Protein AF-0000000084992321 (afdb_homodimer)

Nearest PDB structures (foldseek):
  3nkl-assembly1_A  TM=6.331E-01  e=1.269E-02  Aliivibrio fischeri ES114
  3wg9-assembly2_D  TM=6.140E-01  e=1.093E-02  Thermoanaerobacter ethanolicus JW 200
  3wgi-assembly1_A  TM=5.934E-01  e=2.819E-02  Thermoanaerobacter ethanolicus JW 200
  3wgh-assembly1_B  TM=6.489E-01  e=1.084E-01  Thermoanaerobacter ethanolicus JW 200
  3wgh-assembly1_A  TM=4.912E-01  e=2.819E-02  Thermoanaerobacter ethanolicus JW 200

InterPro domains:
  IPR003362 Bacterial sugar transferase [PF02397] (263-444)
  IPR017475 Exopolysaccharide biosynthesis polyprenyl glycosylphosphotransferase [TIGR03025] (12-449)

Sequence (900 aa):
MSRWMRVALVLGDLICLHLGYLVAFLLRFRGSLPPENWSAYLELAPWLTLAALLFLYVYSLTLPRRQRWAEIFSSLICVVALLFLSGLSLSYIMQTYAFPRSVFFLAAVLQLVFLASWRRALWTWILRRHGPLALLIVGPWDEASKRREQLEKHRPLLFQVRGIVTDTVPPDRREDSSISLATYDELPVVLERLQPEGVLFCSSVPLEERSRLMAKAVAQGTSVFLIPRLEDLLLAGASMEPLNGIPAFRILGLQEMAVGGWKRLLDFALALVLAVPALPIILLAALAVKLDSPGAPAFYVQERVGRGGRVFRLIKLRTMVPEAEKDTGPVLATRDDPRLTRVGRFLRATRIDELPQLWNVLKGDMSFVGPRPERPFFVSQLEREIPGYYLRHCLPPGITGLAQVEGEYSTPPEDKLRYDLLYARSASLLTDLRIILRTLSVMMLRDKASMSRWMRVALVLGDLICLHLGYLVAFLLRFRGSLPPENWSAYLELAPWLTLAALLFLYVYSLTLPRRQRWAEIFSSLICVVALLFLSGLSLSYIMQTYAFPRSVFFLAAVLQLVFLASWRRALWTWILRRHGPLALLIVGPWDEASKRREQLEKHRPLLFQVRGIVTDTVPPDRREDSSISLATYDELPVVLERLQPEGVLFCSSVPLEERSRLMAKAVAQGTSVFLIPRLEDLLLAGASMEPLNGIPAFRILGLQEMAVGGWKRLLDFALALVLAVPALPIILLAALAVKLDSPGAPAFYVQERVGRGGRVFRLIKLRTMVPEAEKDTGPVLATRDDPRLTRVGRFLRATRIDELPQLWNVLKGDMSFVGPRPERPFFVSQLEREIPGYYLRHCLPPGITGLAQVEGEYSTPPEDKLRYDLLYARSASLLTDLRIILRTLSVMMLRDKAS

Radius of gyration: 31.56 Å; Cα contacts (8 Å, |Δi|>4): 1377; chains: 2; bounding box: 82×77×86 Å

Secondary structure (DSSP, 8-state):
--HHHHHHHHHHHHHHHHHHHHHHHHHHTTT---HHHHHHHHHHHHHHHHHHHHHHHHTT-SS-----HHHHHHHHHHHHHHHHHHHHHHHHHTT-TTS-HHHHHHHHHHHHHHHHHHHHHHHHHHHHHH-SEEEEEES-HHHHHHHHHHHHSS-TTTEEEEEEEESS--GGGTT-TTSEEEEGGGHHHHHHHH--SEEEEPTTS-HHHHHHHHHHHHHTT-EEEE---HHHHHHTTPEE--BTTB--EEE--GGGG---HHHHHHHHHHHHHHHHHHHHHHHHHHHHHHHHSTTS-SEEEEEEE-GGG-EEEEEEE--B-TTTTTTT-S----TT-TTB-HHHHHHHHHTGGGGGGHHHHHHTS-EEESPPP--HHHHHHHHHHSTTGGGGGGS--EEE-HHHHHS-TT--HHHHHHHHHHHHHH--HHHHHHHHHHHHHHTT-HHHH-/--HHHHHHHHHHHHHHHHHHHHHHHHHHTTT---HHHHHHHHHHHHHHHHHHHHHHHHTT-SS-----HHHHHHHHHHHHHHHHHHHHHHHHHTT-TTS-HHHHHHHHHHHHHHHHHHHHHHHHHHHHHH-SEEEEEES-HHHHHHHHHHHHTT-TTTEEEEEEEESS--GGGTT-TTSEEEEGGGHHHHHHHH--SEEEEPTTS-HHHHHHHHHHHHHTT-EEEE---HHHHHHTTPEE--BTTB--EEE--GGGG---HHHHHHHHHHHHHHHHHHHHHHHHHHHHHHHHSTTS-SEEEEEEE-GGG-EEEEEEE--B-TTTTTTT-S----TT-TTB-HHHHHHHHHTGGGGGGHHHHHHTS-EEESPPP--HHHHHHHHHHSTTGGGGGGS--EEE-HHHHHS-TT--HHHHHHHHHHHHHH--HHHHHHHHHHHHHHTT-HHHH-

pLDDT: mean 85.54, std 9.73, range [45.25, 96.88]

Structure (mmCIF, N/CA/C/O backbone):
data_AF-0000000084992321-model_v1
#
loop_
_entity.id
_entity.type
_entity.pdbx_description
1 polymer 'Exopolysaccharide biosynthesis polyprenyl glycosylphosphotransferase'
#
loop_
_atom_site.group_PDB
_atom_site.id
_atom_site.type_symbol
_atom_site.label_atom_id
_atom_site.label_alt_id
_atom_site.label_comp_id
_atom_site.label_asym_id
_atom_site.label_entity_id
_atom_site.label_seq_id
_atom_site.pdbx_PDB_ins_code
_atom_site.Cartn_x
_atom_site.Cartn_y
_atom_site.Cartn_z
_atom_site.occupancy
_atom_site.B_iso_or_equiv
_atom_site.auth_seq_id
_atom_site.auth_comp_id
_atom_site.auth_asym_id
_atom_site.auth_atom_id
_atom_site.pdbx_PDB_model_num
ATOM 1 N N . MET A 1 1 ? 3.15 -15 12.945 1 53.31 1 MET A N 1
ATOM 2 C CA . MET A 1 1 ? 4.52 -15.508 13.023 1 53.31 1 MET A CA 1
ATOM 3 C C . MET A 1 1 ? 5.508 -14.367 13.25 1 53.31 1 MET A C 1
ATOM 5 O O . MET A 1 1 ? 5.355 -13.289 12.68 1 53.31 1 MET A O 1
ATOM 9 N N . SER A 1 2 ? 6.211 -14.539 14.219 1 60.44 2 SER A N 1
ATOM 10 C CA . SER A 1 2 ? 7.102 -13.547 14.812 1 60.44 2 SER A CA 1
ATOM 11 C C . SER A 1 2 ? 8.156 -13.078 13.82 1 60.44 2 SER A C 1
ATOM 13 O O . SER A 1 2 ? 8.492 -13.797 12.875 1 60.44 2 SER A O 1
ATOM 15 N N . ARG A 1 3 ? 8.414 -11.93 13.672 1 65.19 3 ARG A N 1
ATOM 16 C CA . ARG A 1 3 ? 9.5 -11.305 12.922 1 65.19 3 ARG A CA 1
ATOM 17 C C . ARG A 1 3 ? 10.773 -12.133 13.031 1 65.19 3 ARG A C 1
ATOM 19 O O . ARG A 1 3 ? 11.523 -12.258 12.062 1 65.19 3 ARG A O 1
ATOM 26 N N . TRP A 1 4 ? 10.883 -12.828 14.047 1 68 4 TRP A N 1
ATOM 27 C CA . TRP A 1 4 ? 12.094 -13.609 14.289 1 68 4 TRP A CA 1
ATOM 28 C C . TRP A 1 4 ? 12.109 -14.867 13.43 1 68 4 TRP A C 1
ATOM 30 O O . TRP A 1 4 ? 13.172 -15.297 12.969 1 68 4 TRP A O 1
ATOM 40 N N . MET A 1 5 ? 11 -15.391 13.242 1 75.5 5 MET A N 1
ATOM 41 C CA . MET A 1 5 ? 10.93 -16.578 12.398 1 75.5 5 MET A CA 1
ATOM 42 C C . MET A 1 5 ? 11.289 -16.25 10.961 1 75.5 5 MET A C 1
ATOM 44 O O . MET A 1 5 ? 11.938 -17.047 10.273 1 75.5 5 MET A O 1
ATOM 48 N N . ARG A 1 6 ? 10.992 -15.047 10.594 1 79.38 6 ARG A N 1
ATOM 49 C CA . ARG A 1 6 ? 11.32 -14.617 9.242 1 79.38 6 ARG A CA 1
ATOM 50 C C . ARG A 1 6 ? 12.828 -14.469 9.062 1 79.38 6 ARG A C 1
ATOM 52 O O . ARG A 1 6 ? 13.383 -14.891 8.047 1 79.38 6 ARG A O 1
ATOM 59 N N . VAL A 1 7 ? 13.445 -13.93 10.062 1 82.06 7 VAL A N 1
ATOM 60 C CA . VAL A 1 7 ? 14.883 -13.719 10.008 1 82.06 7 VAL A CA 1
ATOM 61 C C . VAL A 1 7 ? 15.609 -15.062 10.031 1 82.06 7 VAL A C 1
ATOM 63 O O . VAL A 1 7 ? 16.562 -15.273 9.281 1 82.06 7 VAL A O 1
ATOM 66 N N . ALA A 1 8 ? 15.148 -15.906 10.828 1 84.5 8 ALA A N 1
ATOM 67 C CA . ALA A 1 8 ? 15.758 -17.234 10.93 1 84.5 8 ALA A CA 1
ATOM 68 C C . ALA A 1 8 ? 15.633 -17.984 9.617 1 84.5 8 ALA A C 1
ATOM 70 O O . ALA A 1 8 ? 16.547 -18.703 9.211 1 84.5 8 ALA A O 1
ATOM 71 N N . LEU A 1 9 ? 14.562 -17.828 8.992 1 88 9 LEU A N 1
ATOM 72 C CA . LEU A 1 9 ? 14.305 -18.484 7.719 1 88 9 LEU A CA 1
ATOM 73 C C . LEU A 1 9 ? 15.281 -18 6.645 1 88 9 LEU A C 1
ATOM 75 O O . LEU A 1 9 ? 15.891 -18.812 5.941 1 88 9 LEU A O 1
ATOM 79 N N . VAL A 1 10 ? 15.477 -16.766 6.609 1 90.19 10 VAL A N 1
ATOM 80 C CA . VAL A 1 10 ? 16.344 -16.188 5.582 1 90.19 10 VAL A CA 1
ATOM 81 C C . VAL A 1 10 ? 17.797 -16.5 5.891 1 90.19 10 VAL A C 1
ATOM 83 O O . VAL A 1 10 ? 18.562 -16.844 4.988 1 90.19 10 VAL A O 1
ATOM 86 N N . LEU A 1 11 ? 18.172 -16.422 7.152 1 91.75 11 LEU A N 1
ATOM 87 C CA . LEU A 1 11 ? 19.547 -16.734 7.551 1 91.75 11 LEU A CA 1
ATOM 88 C C . LEU A 1 11 ? 19.859 -18.203 7.27 1 91.75 11 LEU A C 1
ATOM 90 O O . LEU A 1 11 ? 20.969 -18.531 6.84 1 91.75 11 LEU A O 1
ATOM 94 N N . GLY A 1 12 ? 18.953 -19.062 7.547 1 92.94 12 GLY A N 1
ATOM 95 C CA . GLY A 1 12 ? 19.141 -20.469 7.23 1 92.94 12 GLY A CA 1
ATOM 96 C C . GLY A 1 12 ? 19.344 -20.719 5.746 1 92.94 12 GLY A C 1
ATOM 97 O O . GLY A 1 12 ? 20.172 -21.547 5.363 1 92.94 12 GLY A O 1
ATOM 98 N N . ASP A 1 13 ? 18.547 -20.031 4.977 1 94.31 13 ASP A N 1
ATOM 99 C CA . ASP A 1 13 ? 18.688 -20.156 3.529 1 94.31 13 ASP A CA 1
ATOM 100 C C . ASP A 1 13 ? 20.078 -19.703 3.07 1 94.31 13 ASP A C 1
ATOM 102 O O . ASP A 1 13 ? 20.703 -20.359 2.232 1 94.31 13 ASP A O 1
ATOM 106 N N . LEU A 1 14 ? 20.547 -18.594 3.67 1 94.69 14 LEU A N 1
ATOM 107 C CA . LEU A 1 14 ? 21.844 -18.047 3.273 1 94.69 14 LEU A CA 1
ATOM 108 C C . LEU A 1 14 ? 22.969 -18.984 3.707 1 94.69 14 LEU A C 1
ATOM 110 O O . LEU A 1 14 ? 23.953 -19.156 2.98 1 94.69 14 LEU A O 1
ATOM 114 N N . ILE A 1 15 ? 22.828 -19.547 4.812 1 95.56 15 ILE A N 1
ATOM 115 C CA . ILE A 1 15 ? 23.812 -20.5 5.301 1 95.56 15 ILE A CA 1
ATOM 116 C C . ILE A 1 15 ? 23.875 -21.703 4.363 1 95.56 15 ILE A C 1
ATOM 118 O O . ILE A 1 15 ? 24.969 -22.172 4.004 1 95.56 15 ILE A O 1
ATOM 122 N N . CYS A 1 16 ? 22.75 -22.219 3.969 1 95.69 16 CYS A N 1
ATOM 123 C CA . CYS A 1 16 ? 22.688 -23.359 3.059 1 95.69 16 CYS A CA 1
ATOM 124 C C . CYS A 1 16 ? 23.328 -23.016 1.72 1 95.69 16 CYS A C 1
ATOM 126 O O . CYS A 1 16 ? 24.016 -23.859 1.119 1 95.69 16 CYS A O 1
ATOM 128 N N . LEU A 1 17 ? 23.109 -21.812 1.318 1 94.94 17 LEU A N 1
ATOM 129 C CA . LEU A 1 17 ? 23.656 -21.359 0.047 1 94.94 17 LEU A CA 1
ATOM 130 C C . LEU A 1 17 ? 25.188 -21.344 0.097 1 94.94 17 LEU A C 1
ATOM 132 O O . LEU A 1 17 ? 25.844 -21.891 -0.78 1 94.94 17 LEU A O 1
ATOM 136 N N . HIS A 1 18 ? 25.766 -20.719 1.098 1 95.31 18 HIS A N 1
ATOM 137 C CA . HIS A 1 18 ? 27.219 -20.578 1.194 1 95.31 18 HIS A CA 1
ATOM 138 C C . HIS A 1 18 ? 27.859 -21.891 1.628 1 95.31 18 HIS A C 1
ATOM 140 O O . HIS A 1 18 ? 28.984 -22.188 1.244 1 95.31 18 HIS A O 1
ATOM 146 N N . LEU A 1 19 ? 27.125 -22.688 2.4 1 95.19 19 LEU A N 1
ATOM 147 C CA . LEU A 1 19 ? 27.578 -24.031 2.717 1 95.19 19 LEU A CA 1
ATOM 148 C C . LEU A 1 19 ? 27.703 -24.875 1.454 1 95.19 19 LEU A C 1
ATOM 150 O O . LEU A 1 19 ? 28.609 -25.719 1.353 1 95.19 19 LEU A O 1
ATOM 154 N N . GLY A 1 20 ? 26.766 -24.672 0.53 1 94.81 20 GLY A N 1
ATOM 155 C CA . GLY A 1 20 ? 26.844 -25.359 -0.749 1 94.81 20 GLY A CA 1
ATOM 156 C C . GLY A 1 20 ? 28.141 -25.062 -1.497 1 94.81 20 GLY A C 1
ATOM 157 O O . GLY A 1 20 ? 28.766 -25.969 -2.045 1 94.81 20 GLY A O 1
ATOM 158 N N . TYR A 1 21 ? 28.547 -23.828 -1.453 1 93.5 21 TYR A N 1
ATOM 159 C CA . TYR A 1 21 ? 29.797 -23.453 -2.094 1 93.5 21 TYR A CA 1
ATOM 160 C C . TYR A 1 21 ? 30.984 -24.016 -1.327 1 93.5 21 TYR A C 1
ATOM 162 O O . TYR A 1 21 ? 31.938 -24.531 -1.93 1 93.5 21 TYR A O 1
ATOM 170 N N . LEU A 1 22 ? 30.938 -23.906 -0.014 1 93.94 22 LEU A N 1
ATOM 171 C CA . LEU A 1 22 ? 32.031 -24.391 0.818 1 93.94 22 LEU A CA 1
ATOM 172 C C . LEU A 1 22 ? 32.25 -25.891 0.603 1 93.94 22 LEU A C 1
ATOM 174 O O . LEU A 1 22 ? 33.375 -26.328 0.391 1 93.94 22 LEU A O 1
ATOM 178 N N . VAL A 1 23 ? 31.188 -26.672 0.618 1 95.12 23 VAL A N 1
ATOM 179 C CA . VAL A 1 23 ? 31.297 -28.109 0.453 1 95.12 23 VAL A CA 1
ATOM 180 C C . VAL A 1 23 ? 31.734 -28.438 -0.974 1 95.12 23 VAL A C 1
ATOM 182 O O . VAL A 1 23 ? 32.5 -29.391 -1.196 1 95.12 23 VAL A O 1
ATOM 185 N N . ALA A 1 24 ? 31.281 -27.672 -1.937 1 93.94 24 ALA A N 1
ATOM 186 C CA . ALA A 1 24 ? 31.688 -27.875 -3.322 1 93.94 24 ALA A CA 1
ATOM 187 C C . ALA A 1 24 ? 33.188 -27.672 -3.486 1 93.94 24 ALA A C 1
ATOM 189 O O . ALA A 1 24 ? 33.875 -28.438 -4.188 1 93.94 24 ALA A O 1
ATOM 190 N N . PHE A 1 25 ? 33.75 -26.672 -2.807 1 92.31 25 PHE A N 1
ATOM 191 C CA . PHE A 1 25 ? 35.188 -26.406 -2.848 1 92.31 25 PHE A CA 1
ATOM 192 C C . PHE A 1 25 ? 35.969 -27.547 -2.203 1 92.31 25 PHE A C 1
ATOM 194 O O . PHE A 1 25 ? 36.969 -28 -2.736 1 92.31 25 PHE A O 1
ATOM 201 N N . LEU A 1 26 ? 35.469 -28 -1.104 1 92.75 26 LEU A N 1
ATOM 202 C CA . LEU A 1 26 ? 36.125 -29.062 -0.375 1 92.75 26 LEU A CA 1
ATOM 203 C C . LEU A 1 26 ? 36.094 -30.375 -1.167 1 92.75 26 LEU A C 1
ATOM 205 O O . LEU A 1 26 ? 37.062 -31.141 -1.146 1 92.75 26 LEU A O 1
ATOM 209 N N . LEU A 1 27 ? 35.031 -30.594 -1.88 1 92.56 27 LEU A N 1
ATOM 210 C CA . LEU A 1 27 ? 34.906 -31.812 -2.678 1 92.56 27 LEU A CA 1
ATOM 211 C C . LEU A 1 27 ? 35.781 -31.75 -3.92 1 92.56 27 LEU A C 1
ATOM 213 O O . LEU A 1 27 ? 36.438 -32.719 -4.285 1 92.56 27 LEU A O 1
ATOM 217 N N . ARG A 1 28 ? 35.781 -30.578 -4.551 1 89.88 28 ARG A N 1
ATOM 218 C CA . ARG A 1 28 ? 36.562 -30.422 -5.785 1 89.88 28 ARG A CA 1
ATOM 219 C C . ARG A 1 28 ? 38.062 -30.484 -5.512 1 89.88 28 ARG A C 1
ATOM 221 O O . ARG A 1 28 ? 38.812 -31.031 -6.305 1 89.88 28 ARG A O 1
ATOM 228 N N . PHE A 1 29 ? 38.531 -29.953 -4.41 1 90.69 29 PHE A N 1
ATOM 229 C CA . PHE A 1 29 ? 39.969 -29.828 -4.125 1 90.69 29 PHE A CA 1
ATOM 230 C C . PHE A 1 29 ? 40.375 -30.766 -2.988 1 90.69 29 PHE A C 1
ATOM 232 O O . PHE A 1 29 ? 41.312 -30.484 -2.256 1 90.69 29 PHE A O 1
ATOM 239 N N . ARG A 1 30 ? 39.531 -31.875 -2.752 1 90.31 30 ARG A N 1
ATOM 240 C CA . ARG A 1 30 ? 39.844 -33 -1.849 1 90.31 30 ARG A CA 1
ATOM 241 C C . ARG A 1 30 ? 40.156 -32.469 -0.449 1 90.31 30 ARG A C 1
ATOM 243 O O . ARG A 1 30 ? 41.188 -32.875 0.131 1 90.31 30 ARG A O 1
ATOM 250 N N . GLY A 1 31 ? 39.406 -31.484 -0.023 1 87.12 31 GLY A N 1
ATOM 251 C CA . GLY A 1 31 ? 39.5 -31.047 1.362 1 87.12 31 GLY A CA 1
ATOM 252 C C . GLY A 1 31 ? 40.344 -29.781 1.539 1 87.12 31 GLY A C 1
ATOM 253 O O . GLY A 1 31 ? 40.438 -29.266 2.648 1 87.12 31 GLY A O 1
ATOM 254 N N . SER A 1 32 ? 40.938 -29.234 0.396 1 87.12 32 SER A N 1
ATOM 255 C CA . SER A 1 32 ? 41.719 -28.016 0.487 1 87.12 32 SER A CA 1
ATOM 256 C C . SER A 1 32 ? 40.969 -26.828 -0.099 1 87.12 32 SER A C 1
ATOM 258 O O . SER A 1 32 ? 40 -26.984 -0.829 1 87.12 32 SER A O 1
ATOM 260 N N . LEU A 1 33 ? 41.281 -25.734 0.391 1 88.44 33 LEU A N 1
ATOM 261 C CA . LEU A 1 33 ? 40.75 -24.469 -0.143 1 88.44 33 LEU A CA 1
ATOM 262 C C . LEU A 1 33 ? 41.875 -23.656 -0.771 1 88.44 33 LEU A C 1
ATOM 264 O O . LEU A 1 33 ? 42.531 -22.875 -0.084 1 88.44 33 LEU A O 1
ATOM 268 N N . PRO A 1 34 ? 42.094 -23.906 -2.045 1 88.5 34 PRO A N 1
ATOM 269 C CA . PRO A 1 34 ? 43.156 -23.125 -2.686 1 88.5 34 PRO A CA 1
ATOM 270 C C . PRO A 1 34 ? 42.938 -21.609 -2.521 1 88.5 34 PRO A C 1
ATOM 272 O O . PRO A 1 34 ? 41.844 -21.109 -2.816 1 88.5 34 PRO A O 1
ATOM 275 N N . PRO A 1 35 ? 43.938 -20.969 -2.074 1 89.38 35 PRO A N 1
ATOM 276 C CA . PRO A 1 35 ? 43.781 -19.562 -1.701 1 89.38 35 PRO A CA 1
ATOM 277 C C . PRO A 1 35 ? 43.281 -18.703 -2.861 1 89.38 35 PRO A C 1
ATOM 279 O O . PRO A 1 35 ? 42.469 -17.812 -2.664 1 89.38 35 PRO A O 1
ATOM 282 N N . GLU A 1 36 ? 43.75 -18.969 -4.074 1 86.31 36 GLU A N 1
ATOM 283 C CA . GLU A 1 36 ? 43.375 -18.141 -5.215 1 86.31 36 GLU A CA 1
ATOM 284 C C . GLU A 1 36 ? 41.875 -18.328 -5.547 1 86.31 36 GLU A C 1
ATOM 286 O O . GLU A 1 36 ? 41.156 -17.359 -5.801 1 86.31 36 GLU A O 1
ATOM 291 N N . ASN A 1 37 ? 41.531 -19.562 -5.547 1 88.44 37 ASN A N 1
ATOM 292 C CA . ASN A 1 37 ? 40.156 -19.891 -5.863 1 88.44 37 ASN A CA 1
ATOM 293 C C . ASN A 1 37 ? 39.188 -19.422 -4.762 1 88.44 37 ASN A C 1
ATOM 295 O O . ASN A 1 37 ? 38.094 -18.938 -5.047 1 88.44 37 ASN A O 1
ATOM 299 N N . TRP A 1 38 ? 39.656 -19.547 -3.533 1 89.81 38 TRP A N 1
ATOM 300 C CA . TRP A 1 38 ? 38.812 -19.172 -2.393 1 89.81 38 TRP A CA 1
ATOM 301 C C . TRP A 1 38 ? 38.656 -17.656 -2.301 1 89.81 38 TRP A C 1
ATOM 303 O O . TRP A 1 38 ? 37.594 -17.156 -1.928 1 89.81 38 TRP A O 1
ATOM 313 N N . SER A 1 39 ? 39.781 -16.969 -2.646 1 90.12 39 SER A N 1
ATOM 314 C CA . SER A 1 39 ? 39.688 -15.508 -2.668 1 90.12 39 SER A CA 1
ATOM 315 C C . SER A 1 39 ? 38.719 -15.023 -3.721 1 90.12 39 SER A C 1
ATOM 317 O O . SER A 1 39 ? 38.031 -14.016 -3.518 1 90.12 39 SER A O 1
ATOM 319 N N . ALA A 1 40 ? 38.688 -15.781 -4.785 1 87.62 40 ALA A N 1
ATOM 320 C CA . ALA A 1 40 ? 37.719 -15.445 -5.836 1 87.62 40 ALA A CA 1
ATOM 321 C C . ALA A 1 40 ? 36.281 -15.602 -5.34 1 87.62 40 ALA A C 1
ATOM 323 O O . ALA A 1 40 ? 35.438 -14.781 -5.648 1 87.62 40 ALA A O 1
ATOM 324 N N . TYR A 1 41 ? 36.062 -16.609 -4.605 1 90.38 41 TYR A N 1
ATOM 325 C CA . TYR A 1 41 ? 34.719 -16.844 -4.051 1 90.38 41 TYR A CA 1
ATOM 326 C C . TYR A 1 41 ? 34.344 -15.742 -3.068 1 90.38 41 TYR A C 1
ATOM 328 O O . TYR A 1 41 ? 33.219 -15.25 -3.086 1 90.38 41 TYR A O 1
ATOM 336 N N . LEU A 1 42 ? 35.281 -15.336 -2.215 1 90.94 42 LEU A N 1
ATOM 337 C CA . LEU A 1 42 ? 35 -14.328 -1.199 1 90.94 42 LEU A CA 1
ATOM 338 C C . LEU A 1 42 ? 34.656 -12.984 -1.845 1 90.94 42 LEU A C 1
ATOM 340 O O . LEU A 1 42 ? 33.844 -12.219 -1.306 1 90.94 42 LEU A O 1
ATOM 344 N N . GLU A 1 43 ? 35.156 -12.805 -2.996 1 89 43 GLU A N 1
ATOM 345 C CA . GLU A 1 43 ? 34.844 -11.578 -3.725 1 89 43 GLU A CA 1
ATOM 346 C C . GLU A 1 43 ? 33.438 -11.633 -4.309 1 89 43 GLU A C 1
ATOM 348 O O . GLU A 1 43 ? 32.781 -10.602 -4.414 1 89 43 GLU A O 1
ATOM 353 N N . LEU A 1 44 ? 33.031 -12.789 -4.695 1 89.94 44 LEU A N 1
ATOM 354 C CA . LEU A 1 44 ? 31.734 -12.969 -5.332 1 89.94 44 LEU A CA 1
ATOM 355 C C . LEU A 1 44 ? 30.641 -13.133 -4.289 1 89.94 44 LEU A C 1
ATOM 357 O O . LEU A 1 44 ? 29.469 -12.891 -4.57 1 89.94 44 LEU A O 1
ATOM 361 N N . ALA A 1 45 ? 31.016 -13.492 -3.098 1 92.19 45 ALA A N 1
ATOM 362 C CA . ALA A 1 45 ? 30.094 -13.953 -2.062 1 92.19 45 ALA A CA 1
ATOM 363 C C . ALA A 1 45 ? 29.062 -12.875 -1.73 1 92.19 45 ALA A C 1
ATOM 365 O O . ALA A 1 45 ? 27.859 -13.156 -1.631 1 92.19 45 ALA A O 1
ATOM 366 N N . PRO A 1 46 ? 29.469 -11.648 -1.634 1 92.5 46 PRO A N 1
ATOM 367 C CA . PRO A 1 46 ? 28.453 -10.633 -1.304 1 92.5 46 PRO A CA 1
ATOM 368 C C . PRO A 1 46 ? 27.422 -10.445 -2.41 1 92.5 46 PRO A C 1
ATOM 370 O O . PRO A 1 46 ? 26.25 -10.227 -2.125 1 92.5 46 PRO A O 1
ATOM 373 N N . TRP A 1 47 ? 27.875 -10.547 -3.594 1 89.31 47 TRP A N 1
ATOM 374 C CA . TRP A 1 47 ? 26.969 -10.375 -4.723 1 89.31 47 TRP A CA 1
ATOM 375 C C . TRP A 1 47 ? 26.031 -11.578 -4.859 1 89.31 47 TRP A C 1
ATOM 377 O O . TRP A 1 47 ? 24.859 -11.43 -5.227 1 89.31 47 TRP A O 1
ATOM 387 N N . LEU A 1 48 ? 26.594 -12.711 -4.59 1 92.31 48 LEU A N 1
ATOM 388 C CA . LEU A 1 48 ? 25.766 -13.906 -4.605 1 92.31 48 LEU A CA 1
ATOM 389 C C . LEU A 1 48 ? 24.719 -13.859 -3.498 1 92.31 48 LEU A C 1
ATOM 391 O O . LEU A 1 48 ? 23.594 -14.305 -3.688 1 92.31 48 LEU A O 1
ATOM 395 N N . THR A 1 49 ? 25.125 -13.305 -2.391 1 94.12 49 THR A N 1
ATOM 396 C CA . THR A 1 49 ? 24.203 -13.148 -1.275 1 94.12 49 THR A CA 1
ATOM 397 C C . THR A 1 49 ? 23.078 -12.188 -1.635 1 94.12 49 THR A C 1
ATOM 399 O O . THR A 1 49 ? 21.906 -12.445 -1.341 1 94.12 49 THR A O 1
ATOM 402 N N . LEU A 1 50 ? 23.375 -11.141 -2.311 1 92 50 LEU A N 1
ATOM 403 C CA . LEU A 1 50 ? 22.391 -10.156 -2.729 1 92 50 LEU A CA 1
ATOM 404 C C . LEU A 1 50 ? 21.422 -10.758 -3.748 1 92 50 LEU A C 1
ATOM 406 O O . LEU A 1 50 ? 20.219 -10.523 -3.676 1 92 50 LEU A O 1
ATOM 410 N N . ALA A 1 51 ? 21.984 -11.477 -4.664 1 91.31 51 ALA A N 1
ATOM 411 C CA . ALA A 1 51 ? 21.141 -12.141 -5.652 1 91.31 51 ALA A CA 1
ATOM 412 C C . ALA A 1 51 ? 20.203 -13.148 -4.984 1 91.31 51 ALA A C 1
ATOM 414 O O . ALA A 1 51 ? 19.031 -13.242 -5.344 1 91.31 51 ALA A O 1
ATOM 415 N N . ALA A 1 52 ? 20.75 -13.82 -4.035 1 94.19 52 ALA A N 1
ATOM 416 C CA . ALA A 1 52 ? 19.938 -14.812 -3.326 1 94.19 52 ALA A CA 1
ATOM 417 C C . ALA A 1 52 ? 18.781 -14.148 -2.588 1 94.19 52 ALA A C 1
ATOM 419 O O . ALA A 1 52 ? 17.656 -14.641 -2.637 1 94.19 52 ALA A O 1
ATOM 420 N N . LEU A 1 53 ? 19.078 -13.109 -1.932 1 92.38 53 LEU A N 1
ATOM 421 C CA . LEU A 1 53 ? 18.031 -12.391 -1.209 1 92.38 53 LEU A CA 1
ATOM 422 C C . LEU A 1 53 ? 16.953 -11.906 -2.162 1 92.38 53 LEU A C 1
ATOM 424 O O . LEU A 1 53 ? 15.758 -12 -1.854 1 92.38 53 LEU A O 1
ATOM 428 N N . LEU A 1 54 ? 17.344 -11.477 -3.299 1 89.81 54 LEU A N 1
ATOM 429 C CA . LEU A 1 54 ? 16.406 -10.992 -4.301 1 89.81 54 LEU A CA 1
ATOM 430 C C . LEU A 1 54 ? 15.508 -12.125 -4.797 1 89.81 54 LEU A C 1
ATOM 432 O O . LEU A 1 54 ? 14.289 -11.977 -4.855 1 89.81 54 LEU A O 1
ATOM 436 N N . PHE A 1 55 ? 16.125 -13.234 -5.086 1 91.94 55 PHE A N 1
ATOM 437 C CA . PHE A 1 55 ? 15.352 -14.336 -5.648 1 91.94 55 PHE A CA 1
ATOM 438 C C . PHE A 1 55 ? 14.461 -14.977 -4.582 1 91.94 55 PHE A C 1
ATOM 440 O O . PHE A 1 55 ? 13.344 -15.398 -4.871 1 91.94 55 PHE A O 1
ATOM 447 N N . LEU A 1 56 ? 14.984 -15.023 -3.383 1 91.06 56 LEU A N 1
ATOM 448 C CA . LEU A 1 56 ? 14.148 -15.547 -2.305 1 91.06 56 LEU A CA 1
ATOM 449 C C . LEU A 1 56 ? 12.93 -14.656 -2.084 1 91.06 56 LEU A C 1
ATOM 451 O O . LEU A 1 56 ? 11.836 -15.148 -1.811 1 91.06 56 LEU A O 1
ATOM 455 N N . TYR A 1 57 ? 13.102 -13.406 -2.279 1 85.81 57 TYR A N 1
ATOM 456 C CA . TYR A 1 57 ? 12.008 -12.453 -2.141 1 85.81 57 TYR A CA 1
ATOM 457 C C . TYR A 1 57 ? 11.008 -12.602 -3.281 1 85.81 57 TYR A C 1
ATOM 459 O O . TYR A 1 57 ? 9.797 -12.633 -3.055 1 85.81 57 TYR A O 1
ATOM 467 N N . VAL A 1 58 ? 11.539 -12.68 -4.461 1 85.69 58 VAL A N 1
ATOM 468 C CA . VAL A 1 58 ? 10.703 -12.742 -5.656 1 85.69 58 VAL A CA 1
ATOM 469 C C . VAL A 1 58 ? 9.82 -13.992 -5.605 1 85.69 58 VAL A C 1
ATOM 471 O O . VAL A 1 58 ? 8.641 -13.945 -5.961 1 85.69 58 VAL A O 1
ATOM 474 N N . TYR A 1 59 ? 10.344 -15.031 -5.078 1 87.62 59 TYR A N 1
ATOM 475 C CA . TYR A 1 59 ? 9.602 -16.281 -5.031 1 87.62 59 TYR A CA 1
ATOM 476 C C . TYR A 1 59 ? 8.867 -16.438 -3.701 1 87.62 59 TYR A C 1
ATOM 478 O O . TYR A 1 59 ? 8.328 -17.5 -3.395 1 87.62 59 TYR A O 1
ATOM 486 N N . SER A 1 60 ? 8.852 -15.336 -2.895 1 79.75 60 SER A N 1
ATOM 487 C CA . SER A 1 60 ? 8.109 -15.234 -1.644 1 79.75 60 SER A CA 1
ATOM 488 C C . SER A 1 60 ? 8.516 -16.344 -0.671 1 79.75 60 SER A C 1
ATOM 490 O O . SER A 1 60 ? 7.66 -16.953 -0.021 1 79.75 60 SER A O 1
ATOM 492 N N . LEU A 1 61 ? 9.719 -16.641 -0.628 1 84.81 61 LEU A N 1
ATOM 493 C CA . LEU A 1 61 ? 10.227 -17.656 0.284 1 84.81 61 LEU A CA 1
ATOM 494 C C . LEU A 1 61 ? 10.734 -17.031 1.576 1 84.81 61 LEU A C 1
ATOM 496 O O . LEU A 1 61 ? 11.195 -17.734 2.477 1 84.81 61 LEU A O 1
ATOM 500 N N . THR A 1 62 ? 10.562 -15.719 1.631 1 79.25 62 THR A N 1
ATOM 501 C CA . THR A 1 62 ? 11.039 -15.008 2.812 1 79.25 62 THR A CA 1
ATOM 502 C C . THR A 1 62 ? 9.984 -15.047 3.922 1 79.25 62 THR A C 1
ATOM 504 O O . THR A 1 62 ? 10.297 -14.781 5.086 1 79.25 62 THR A O 1
ATOM 507 N N . LEU A 1 63 ? 8.727 -15.336 3.525 1 73.81 63 LEU A N 1
ATOM 508 C CA . LEU A 1 63 ? 7.641 -15.414 4.504 1 73.81 63 LEU A CA 1
ATOM 509 C C . LEU A 1 63 ? 7.184 -16.859 4.691 1 73.81 63 LEU A C 1
ATOM 511 O O . LEU A 1 63 ? 7.109 -17.625 3.725 1 73.81 63 LEU A O 1
ATOM 515 N N . PRO A 1 64 ? 7.094 -17.156 5.957 1 71.06 64 PRO A N 1
ATOM 516 C CA . PRO A 1 64 ? 6.59 -18.516 6.18 1 71.06 64 PRO A CA 1
ATOM 517 C C . PRO A 1 64 ? 5.129 -18.672 5.766 1 71.06 64 PRO A C 1
ATOM 519 O O . PRO A 1 64 ? 4.234 -18.141 6.43 1 71.06 64 PRO A O 1
ATOM 522 N N . ARG A 1 65 ? 4.863 -19.047 4.543 1 70.06 65 ARG A N 1
ATOM 523 C CA . ARG A 1 65 ? 3.502 -19.266 4.066 1 70.06 65 ARG A CA 1
ATOM 524 C C . ARG A 1 65 ? 3.146 -20.75 4.082 1 70.06 65 ARG A C 1
ATOM 526 O O . ARG A 1 65 ? 4.031 -21.609 4.02 1 70.06 65 ARG A O 1
ATOM 533 N N . ARG A 1 66 ? 1.93 -20.859 4.34 1 75 66 ARG A N 1
ATOM 534 C CA . ARG A 1 66 ? 1.427 -22.234 4.273 1 75 66 ARG A CA 1
ATOM 535 C C . ARG A 1 66 ? 1.215 -22.672 2.828 1 75 66 ARG A C 1
ATOM 537 O O . ARG A 1 66 ? 0.17 -22.391 2.236 1 75 66 ARG A O 1
ATOM 544 N N . GLN A 1 67 ? 2.254 -23.141 2.316 1 79.38 67 GLN A N 1
ATOM 545 C CA . GLN A 1 67 ? 2.229 -23.609 0.932 1 79.38 67 GLN A CA 1
ATOM 546 C C . GLN A 1 67 ? 2.525 -25.094 0.841 1 79.38 67 GLN A C 1
ATOM 548 O O . GLN A 1 67 ? 3.08 -25.688 1.773 1 79.38 67 GLN A O 1
ATOM 553 N N . ARG A 1 68 ? 2.137 -25.625 -0.275 1 82.31 68 ARG A N 1
ATOM 554 C CA . ARG A 1 68 ? 2.465 -27.016 -0.538 1 82.31 68 ARG A CA 1
ATOM 555 C C . ARG A 1 68 ? 3.961 -27.203 -0.769 1 82.31 68 ARG A C 1
ATOM 557 O O . ARG A 1 68 ? 4.629 -26.297 -1.273 1 82.31 68 ARG A O 1
ATOM 564 N N . TRP A 1 69 ? 4.41 -28.344 -0.396 1 86 69 TRP A N 1
ATOM 565 C CA . TRP A 1 69 ? 5.832 -28.625 -0.557 1 86 69 TRP A CA 1
ATOM 566 C C . TRP A 1 69 ? 6.246 -28.531 -2.021 1 86 69 TRP A C 1
ATOM 568 O O . TRP A 1 69 ? 7.332 -28.031 -2.334 1 86 69 TRP A O 1
ATOM 578 N N . ALA A 1 70 ? 5.367 -29 -2.902 1 85.75 70 ALA A N 1
ATOM 579 C CA . ALA A 1 70 ? 5.684 -28.984 -4.328 1 85.75 70 ALA A CA 1
ATOM 580 C C . ALA A 1 70 ? 5.922 -27.547 -4.816 1 85.75 70 ALA A C 1
ATOM 582 O O . ALA A 1 70 ? 6.773 -27.328 -5.676 1 85.75 70 ALA A O 1
ATOM 583 N N . GLU A 1 71 ? 5.227 -26.625 -4.262 1 85.5 71 GLU A N 1
ATOM 584 C CA . GLU A 1 71 ? 5.383 -25.219 -4.645 1 85.5 71 GLU A CA 1
ATOM 585 C C . GLU A 1 71 ? 6.699 -24.656 -4.129 1 85.5 71 GLU A C 1
ATOM 587 O O . GLU A 1 71 ? 7.379 -23.906 -4.84 1 85.5 71 GLU A O 1
ATOM 592 N N . ILE A 1 72 ? 7.047 -25.031 -2.914 1 88.88 72 ILE A N 1
ATOM 593 C CA . ILE A 1 72 ? 8.305 -24.578 -2.34 1 88.88 72 ILE A CA 1
ATOM 594 C C . ILE A 1 72 ? 9.477 -25.172 -3.123 1 88.88 72 ILE A C 1
ATOM 596 O O . ILE A 1 72 ? 10.406 -24.453 -3.496 1 88.88 72 ILE A O 1
ATOM 600 N N . PHE A 1 73 ? 9.344 -26.422 -3.393 1 91 73 PHE A N 1
ATOM 601 C CA . PHE A 1 73 ? 10.422 -27.141 -4.07 1 91 73 PHE A CA 1
ATOM 602 C C . PHE A 1 73 ? 10.625 -26.594 -5.477 1 91 73 PHE A C 1
ATOM 604 O O . PHE A 1 73 ? 11.766 -26.375 -5.906 1 91 73 PHE A O 1
ATOM 611 N N . SER A 1 74 ? 9.539 -26.391 -6.16 1 90.44 74 SER A N 1
ATOM 612 C CA . SER A 1 74 ? 9.656 -25.828 -7.504 1 90.44 74 SER A CA 1
ATOM 613 C C . SER A 1 74 ? 10.289 -24.438 -7.469 1 90.44 74 SER A C 1
ATOM 615 O O . SER A 1 74 ? 11.086 -24.094 -8.344 1 90.44 74 SER A O 1
ATOM 617 N N . SER A 1 75 ? 9.891 -23.641 -6.5 1 91.19 75 SER A N 1
ATOM 618 C CA . SER A 1 75 ? 10.477 -22.312 -6.348 1 91.19 75 SER A CA 1
ATOM 619 C C . SER A 1 75 ? 11.969 -22.406 -6.039 1 91.19 75 SER A C 1
ATOM 621 O O . SER A 1 75 ? 12.758 -21.594 -6.543 1 91.19 75 SER A O 1
ATOM 623 N N . LEU A 1 76 ? 12.359 -23.391 -5.254 1 93.44 76 LEU A N 1
ATOM 624 C CA . LEU A 1 76 ? 13.758 -23.578 -4.91 1 93.44 76 LEU A CA 1
ATOM 625 C C . LEU A 1 76 ? 14.578 -23.938 -6.141 1 93.44 76 LEU A C 1
ATOM 627 O O . LEU A 1 76 ? 15.703 -23.469 -6.305 1 93.44 76 LEU A O 1
ATOM 631 N N . ILE A 1 77 ? 13.992 -24.766 -6.965 1 92.56 77 ILE A N 1
ATOM 632 C CA . ILE A 1 77 ? 14.664 -25.141 -8.203 1 92.56 77 ILE A CA 1
ATOM 633 C C . ILE A 1 77 ? 14.93 -23.906 -9.047 1 92.56 77 ILE A C 1
ATOM 635 O O . ILE A 1 77 ? 16.047 -23.719 -9.555 1 92.56 77 ILE A O 1
ATOM 639 N N . CYS A 1 78 ? 13.977 -23.078 -9.078 1 91.5 78 CYS A N 1
ATOM 640 C CA . CYS A 1 78 ? 14.117 -21.859 -9.875 1 91.5 78 CYS A CA 1
ATOM 641 C C . CYS A 1 78 ? 15.141 -20.922 -9.25 1 91.5 78 CYS A C 1
ATOM 643 O O . CYS A 1 78 ? 15.953 -20.312 -9.961 1 91.5 78 CYS A O 1
ATOM 645 N N . VAL A 1 79 ? 15.102 -20.828 -7.949 1 92.75 79 VAL A N 1
ATOM 646 C CA . VAL A 1 79 ? 16.016 -19.938 -7.25 1 92.75 79 VAL A CA 1
ATOM 647 C C . VAL A 1 79 ? 17.453 -20.406 -7.465 1 92.75 79 VAL A C 1
ATOM 649 O O . VAL A 1 79 ? 18.328 -19.625 -7.816 1 92.75 79 VAL A O 1
ATOM 652 N N . VAL A 1 80 ? 17.703 -21.672 -7.34 1 94.25 80 VAL A N 1
ATOM 653 C CA . VAL A 1 80 ? 19.031 -22.234 -7.488 1 94.25 80 VAL A CA 1
ATOM 654 C C . VAL A 1 80 ? 19.5 -22.094 -8.938 1 94.25 80 VAL A C 1
ATOM 656 O O . VAL A 1 80 ? 20.656 -21.75 -9.195 1 94.25 80 VAL A O 1
ATOM 659 N N . ALA A 1 81 ? 18.594 -22.344 -9.875 1 92.19 81 ALA A N 1
ATOM 660 C CA . ALA A 1 81 ? 18.938 -22.203 -11.289 1 92.19 81 ALA A CA 1
ATOM 661 C C . ALA A 1 81 ? 19.312 -20.766 -11.625 1 92.19 81 ALA A C 1
ATOM 663 O O . ALA A 1 81 ? 20.297 -20.531 -12.328 1 92.19 81 ALA A O 1
ATOM 664 N N . LEU A 1 82 ? 18.594 -19.891 -11.109 1 90.94 82 LEU A N 1
ATOM 665 C CA . LEU A 1 82 ? 18.859 -18.469 -11.375 1 90.94 82 LEU A CA 1
ATOM 666 C C . LEU A 1 82 ? 20.141 -18.016 -10.68 1 90.94 82 LEU A C 1
ATOM 668 O O . LEU A 1 82 ? 20.875 -17.203 -11.211 1 90.94 82 LEU A O 1
ATOM 672 N N . LEU A 1 83 ? 20.312 -18.547 -9.469 1 92.31 83 LEU A N 1
ATOM 673 C CA . LEU A 1 83 ? 21.531 -18.234 -8.758 1 92.31 83 LEU A CA 1
ATOM 674 C C . LEU A 1 83 ? 22.75 -18.781 -9.5 1 92.31 83 LEU A C 1
ATOM 676 O O . LEU A 1 83 ? 23.812 -18.141 -9.531 1 92.31 83 LEU A O 1
ATOM 680 N N . PHE A 1 84 ? 22.625 -19.984 -10.047 1 91.81 84 PHE A N 1
ATOM 681 C CA . PHE A 1 84 ? 23.688 -20.594 -10.852 1 91.81 84 PHE A CA 1
ATOM 682 C C . PHE A 1 84 ? 24.031 -19.703 -12.039 1 91.81 84 PHE A C 1
ATOM 684 O O . PHE A 1 84 ? 25.203 -19.406 -12.266 1 91.81 84 PHE A O 1
ATOM 691 N N . LEU A 1 85 ? 23 -19.219 -12.703 1 87.69 85 LEU A N 1
ATOM 692 C CA . LEU A 1 85 ? 23.203 -18.359 -13.867 1 87.69 85 LEU A CA 1
ATOM 693 C C . LEU A 1 85 ? 23.781 -17.016 -13.461 1 87.69 85 LEU A C 1
ATOM 695 O O . LEU A 1 85 ? 24.656 -16.484 -14.141 1 87.69 85 LEU A O 1
ATOM 699 N N . SER A 1 86 ? 23.281 -16.531 -12.367 1 88.5 86 SER A N 1
ATOM 700 C CA . SER A 1 86 ? 23.797 -15.258 -11.867 1 88.5 86 SER A CA 1
ATOM 701 C C . SER A 1 86 ? 25.266 -15.391 -11.438 1 88.5 86 SER A C 1
ATOM 703 O O . SER A 1 86 ? 26.062 -14.477 -11.656 1 88.5 86 SER A O 1
ATOM 705 N N . GLY A 1 87 ? 25.562 -16.516 -10.82 1 87.94 87 GLY A N 1
ATOM 706 C CA . GLY A 1 87 ? 26.938 -16.766 -10.43 1 87.94 87 GLY A CA 1
ATOM 707 C C . GLY A 1 87 ? 27.906 -16.812 -11.602 1 87.94 87 GLY A C 1
ATOM 708 O O . GLY A 1 87 ? 28.969 -16.219 -11.57 1 87.94 87 GLY A O 1
ATOM 709 N N . LEU A 1 88 ? 27.5 -17.484 -12.656 1 85.06 88 LEU A N 1
ATOM 710 C CA . LEU A 1 88 ? 28.312 -17.578 -13.867 1 85.06 88 LEU A CA 1
ATOM 711 C C . LEU A 1 88 ? 28.516 -16.203 -14.492 1 85.06 88 LEU A C 1
ATOM 713 O O . LEU A 1 88 ? 29.625 -15.836 -14.883 1 85.06 88 LEU A O 1
ATOM 717 N N . SER A 1 89 ? 27.453 -15.445 -14.516 1 85.88 89 SER A N 1
ATOM 718 C CA . SER A 1 89 ? 27.5 -14.117 -15.109 1 85.88 89 SER A CA 1
ATOM 719 C C . SER A 1 89 ? 28.359 -13.172 -14.289 1 85.88 89 SER A C 1
ATOM 721 O O . SER A 1 89 ? 29.172 -12.422 -14.844 1 85.88 89 SER A O 1
ATOM 723 N N . LEU A 1 90 ? 28.125 -13.242 -12.992 1 84.25 90 LEU A N 1
ATOM 724 C CA . LEU A 1 90 ? 28.891 -12.375 -12.109 1 84.25 90 LEU A CA 1
ATOM 725 C C . LEU A 1 90 ? 30.375 -12.719 -12.164 1 84.25 90 LEU A C 1
ATOM 727 O O . LEU A 1 90 ? 31.219 -11.828 -12.109 1 84.25 90 LEU A O 1
ATOM 731 N N . SER A 1 91 ? 30.734 -14.008 -12.258 1 84.56 91 SER A N 1
ATOM 732 C CA . SER A 1 91 ? 32.125 -14.438 -12.359 1 84.56 91 SER A CA 1
ATOM 733 C C . SER A 1 91 ? 32.781 -13.922 -13.641 1 84.56 91 SER A C 1
ATOM 735 O O . SER A 1 91 ? 33.938 -13.531 -13.641 1 84.56 91 SER A O 1
ATOM 737 N N . TYR A 1 92 ? 31.984 -13.859 -14.641 1 79.06 92 TYR A N 1
ATOM 738 C CA . TYR A 1 92 ? 32.469 -13.383 -15.93 1 79.06 92 TYR A CA 1
ATOM 739 C C . TYR A 1 92 ? 32.656 -11.875 -15.906 1 79.06 92 TYR A C 1
ATOM 741 O O . TYR A 1 92 ? 33.688 -11.367 -16.391 1 79.06 92 TYR A O 1
ATOM 749 N N . ILE A 1 93 ? 31.75 -11.164 -15.328 1 81.25 93 ILE A N 1
ATOM 750 C CA . ILE A 1 93 ? 31.781 -9.703 -15.305 1 81.25 93 ILE A CA 1
ATOM 751 C C . ILE A 1 93 ? 32.906 -9.219 -14.391 1 81.25 93 ILE A C 1
ATOM 753 O O . ILE A 1 93 ? 33.625 -8.281 -14.734 1 81.25 93 ILE A O 1
ATOM 757 N N . MET A 1 94 ? 33 -9.867 -13.273 1 81.31 94 MET A N 1
ATOM 758 C CA . MET A 1 94 ? 34 -9.445 -12.289 1 81.31 94 MET A CA 1
ATOM 759 C C . MET A 1 94 ? 35.375 -10.023 -12.617 1 81.31 94 MET A C 1
ATOM 761 O O . MET A 1 94 ? 36.375 -9.703 -11.961 1 81.31 94 MET A O 1
ATOM 765 N N . GLN A 1 95 ? 35.5 -10.781 -13.672 1 78.06 95 GLN A N 1
ATOM 766 C CA . GLN A 1 95 ? 36.719 -11.359 -14.195 1 78.06 95 GLN A CA 1
ATOM 767 C C . GLN A 1 95 ? 37.438 -12.18 -13.117 1 78.06 95 GLN A C 1
ATOM 769 O O . GLN A 1 95 ? 38.656 -12.031 -12.93 1 78.06 95 GLN A O 1
ATOM 774 N N . THR A 1 96 ? 36.625 -12.852 -12.32 1 73.88 96 THR A N 1
ATOM 775 C CA . THR A 1 96 ? 37.188 -13.773 -11.359 1 73.88 96 THR A CA 1
ATOM 776 C C . THR A 1 96 ? 37.406 -15.148 -11.984 1 73.88 96 THR A C 1
ATOM 778 O O . THR A 1 96 ? 36.75 -16.125 -11.609 1 73.88 96 THR A O 1
ATOM 781 N N . TYR A 1 97 ? 38.406 -15.219 -12.852 1 75 97 TYR A N 1
ATOM 782 C CA . TYR A 1 97 ? 38.656 -16.406 -13.656 1 75 97 TYR A CA 1
ATOM 783 C C . TYR A 1 97 ? 39.188 -17.547 -12.797 1 75 97 TYR A C 1
ATOM 785 O O . TYR A 1 97 ? 39.156 -18.719 -13.203 1 75 97 TYR A O 1
ATOM 793 N N . ALA A 1 98 ? 39.594 -17.219 -11.602 1 78.12 98 ALA A N 1
ATOM 794 C CA . ALA A 1 98 ? 40.125 -18.25 -10.719 1 78.12 98 ALA A CA 1
ATOM 795 C C . ALA A 1 98 ? 39 -19.078 -10.102 1 78.12 98 ALA A C 1
ATOM 797 O O . ALA A 1 98 ? 39.281 -20.125 -9.5 1 78.12 98 ALA A O 1
ATOM 798 N N . PHE A 1 99 ? 37.812 -18.719 -10.328 1 83.81 99 PHE A N 1
ATOM 799 C CA . PHE A 1 99 ? 36.688 -19.5 -9.828 1 83.81 99 PHE A CA 1
ATOM 800 C C . PHE A 1 99 ? 36.375 -20.656 -10.75 1 83.81 99 PHE A C 1
ATOM 802 O O . PHE A 1 99 ? 35.938 -20.469 -11.891 1 83.81 99 PHE A O 1
ATOM 809 N N . PRO A 1 100 ? 36.594 -21.766 -10.305 1 84.12 100 PRO A N 1
ATOM 810 C CA . PRO A 1 100 ? 36.406 -22.922 -11.188 1 84.12 100 PRO A CA 1
ATOM 811 C C . PRO A 1 100 ? 34.938 -23.125 -11.555 1 84.12 100 PRO A C 1
ATOM 813 O O . PRO A 1 100 ? 34.062 -23.125 -10.68 1 84.12 100 PRO A O 1
ATOM 816 N N . ARG A 1 101 ? 34.719 -23.344 -12.789 1 83.31 101 ARG A N 1
ATOM 817 C CA . ARG A 1 101 ? 33.344 -23.531 -13.297 1 83.31 101 ARG A CA 1
ATOM 818 C C . ARG A 1 101 ? 32.719 -24.797 -12.727 1 83.31 101 ARG A C 1
ATOM 820 O O . ARG A 1 101 ? 31.516 -24.844 -12.492 1 83.31 101 ARG A O 1
ATOM 827 N N . SER A 1 102 ? 33.594 -25.781 -12.43 1 87.94 102 SER A N 1
ATOM 828 C CA . SER A 1 102 ? 33.062 -27.031 -11.891 1 87.94 102 SER A CA 1
ATOM 829 C C . SER A 1 102 ? 32.469 -26.828 -10.5 1 87.94 102 SER A C 1
ATOM 831 O O . SER A 1 102 ? 31.516 -27.5 -10.125 1 87.94 102 SER A O 1
ATOM 833 N N . VAL A 1 103 ? 32.969 -25.891 -9.797 1 89.44 103 VAL A N 1
ATOM 834 C CA . VAL A 1 103 ? 32.469 -25.625 -8.453 1 89.44 103 VAL A CA 1
ATOM 835 C C . VAL A 1 103 ? 31.078 -25.016 -8.523 1 89.44 103 VAL A C 1
ATOM 837 O O . VAL A 1 103 ? 30.234 -25.297 -7.684 1 89.44 103 VAL A O 1
ATOM 840 N N . PHE A 1 104 ? 30.875 -24.234 -9.547 1 89.25 104 PHE A N 1
ATOM 841 C CA . PHE A 1 104 ? 29.547 -23.641 -9.711 1 89.25 104 PHE A CA 1
ATOM 842 C C . PHE A 1 104 ? 28.484 -24.734 -9.898 1 89.25 104 PHE A C 1
ATOM 844 O O . PHE A 1 104 ? 27.422 -24.688 -9.289 1 89.25 104 PHE A O 1
ATOM 851 N N . PHE A 1 105 ? 28.797 -25.688 -10.695 1 91.44 105 PHE A N 1
ATOM 852 C CA . PHE A 1 105 ? 27.859 -26.766 -10.984 1 91.44 105 PHE A CA 1
ATOM 853 C C . PHE A 1 105 ? 27.641 -27.625 -9.758 1 91.44 105 PHE A C 1
ATOM 855 O O . PHE A 1 105 ? 26.5 -27.938 -9.406 1 91.44 105 PHE A O 1
ATOM 862 N N . LEU A 1 106 ? 28.703 -27.953 -9.141 1 92.94 106 LEU A N 1
ATOM 863 C CA . LEU A 1 106 ? 28.594 -28.781 -7.938 1 92.94 106 LEU A CA 1
ATOM 864 C C . LEU A 1 106 ? 27.859 -28.031 -6.832 1 92.94 106 LEU A C 1
ATOM 866 O O . LEU A 1 106 ? 27.062 -28.641 -6.102 1 92.94 106 LEU A O 1
ATOM 870 N N . ALA A 1 107 ? 28.188 -26.828 -6.723 1 94.56 107 ALA A N 1
ATOM 871 C CA . ALA A 1 107 ? 27.531 -26.016 -5.695 1 94.56 107 ALA A CA 1
ATOM 872 C C . ALA A 1 107 ? 26.031 -25.938 -5.93 1 94.56 107 ALA A C 1
ATOM 874 O O . ALA A 1 107 ? 25.25 -25.953 -4.98 1 94.56 107 ALA A O 1
ATOM 875 N N . ALA A 1 108 ? 25.641 -25.812 -7.18 1 94.56 108 ALA A N 1
ATOM 876 C CA . ALA A 1 108 ? 24.219 -25.703 -7.508 1 94.56 108 ALA A CA 1
ATOM 877 C C . ALA A 1 108 ? 23.453 -26.938 -7.027 1 94.56 108 ALA A C 1
ATOM 879 O O . ALA A 1 108 ? 22.375 -26.828 -6.43 1 94.56 108 ALA A O 1
ATOM 880 N N . VAL A 1 109 ? 24.016 -28.047 -7.234 1 95.75 109 VAL A N 1
ATOM 881 C CA . VAL A 1 109 ? 23.406 -29.312 -6.828 1 95.75 109 VAL A CA 1
ATOM 882 C C . VAL A 1 109 ? 23.344 -29.391 -5.305 1 95.75 109 VAL A C 1
ATOM 884 O O . VAL A 1 109 ? 22.297 -29.719 -4.73 1 95.75 109 VAL A O 1
ATOM 887 N N . LEU A 1 110 ? 24.422 -29.078 -4.703 1 96.12 110 LEU A N 1
ATOM 888 C CA . LEU A 1 110 ? 24.5 -29.125 -3.248 1 96.12 110 LEU A CA 1
ATOM 889 C C . LEU A 1 110 ? 23.562 -28.094 -2.613 1 96.12 110 LEU A C 1
ATOM 891 O O . LEU A 1 110 ? 22.938 -28.375 -1.592 1 96.12 110 LEU A O 1
ATOM 895 N N . GLN A 1 111 ? 23.562 -26.953 -3.182 1 96.5 111 GLN A N 1
ATOM 896 C CA . GLN A 1 111 ? 22.672 -25.922 -2.676 1 96.5 111 GLN A CA 1
ATOM 897 C C . GLN A 1 111 ? 21.219 -26.375 -2.721 1 96.5 111 GLN A C 1
ATOM 899 O O . GLN A 1 111 ? 20.453 -26.141 -1.777 1 96.5 111 GLN A O 1
ATOM 904 N N . LEU A 1 112 ? 20.844 -26.984 -3.82 1 96.5 112 LEU A N 1
ATOM 905 C CA . LEU A 1 112 ? 19.484 -27.469 -3.943 1 96.5 112 LEU A CA 1
ATOM 906 C C . LEU A 1 112 ? 19.172 -28.5 -2.861 1 96.5 112 LEU A C 1
ATOM 908 O O . LEU A 1 112 ? 18.109 -28.453 -2.24 1 96.5 112 LEU A O 1
ATOM 912 N N . VAL A 1 113 ? 20.125 -29.312 -2.645 1 96.69 113 VAL A N 1
ATOM 913 C CA . VAL A 1 113 ? 19.938 -30.344 -1.643 1 96.69 113 VAL A CA 1
ATOM 914 C C . VAL A 1 113 ? 19.859 -29.719 -0.252 1 96.69 113 VAL A C 1
ATOM 916 O O . VAL A 1 113 ? 18.969 -30.062 0.529 1 96.69 113 VAL A O 1
ATOM 919 N N . PHE A 1 114 ? 20.766 -28.844 0.061 1 96.81 114 PHE A N 1
ATOM 920 C CA . PHE A 1 114 ? 20.797 -28.219 1.38 1 96.81 114 PHE A CA 1
ATOM 921 C C . PHE A 1 114 ? 19.547 -27.375 1.607 1 96.81 114 PHE A C 1
ATOM 923 O O . PHE A 1 114 ? 18.922 -27.453 2.668 1 96.81 114 PHE A O 1
ATOM 930 N N . LEU A 1 115 ? 19.219 -26.625 0.629 1 96 115 LEU A N 1
ATOM 931 C CA . LEU A 1 115 ? 18.047 -25.766 0.756 1 96 115 LEU A CA 1
ATOM 932 C C . LEU A 1 115 ? 16.781 -26.594 0.863 1 96 115 LEU A C 1
ATOM 934 O O . LEU A 1 115 ? 15.906 -26.297 1.688 1 96 115 LEU A O 1
ATOM 938 N N . ALA A 1 116 ? 16.672 -27.562 -0.014 1 95.88 116 ALA A N 1
ATOM 939 C CA . ALA A 1 116 ? 15.5 -28.422 0.006 1 95.88 116 ALA A CA 1
ATOM 940 C C . ALA A 1 116 ? 15.367 -29.141 1.35 1 95.88 116 ALA A C 1
ATOM 942 O O . ALA A 1 116 ? 14.266 -29.219 1.904 1 95.88 116 ALA A O 1
ATOM 943 N N . SER A 1 117 ? 16.469 -29.609 1.832 1 96.06 117 SER A N 1
ATOM 944 C CA . SER A 1 117 ? 16.453 -30.297 3.117 1 96.06 117 SER A CA 1
ATOM 945 C C . SER A 1 117 ? 16.094 -29.344 4.254 1 96.06 117 SER A C 1
ATOM 947 O O . SER A 1 117 ? 15.289 -29.672 5.117 1 96.06 117 SER A O 1
ATOM 949 N N . TRP A 1 118 ? 16.688 -28.266 4.234 1 94.38 118 TRP A N 1
ATOM 950 C CA . TRP A 1 118 ? 16.438 -27.234 5.254 1 94.38 118 TRP A CA 1
ATOM 951 C C . TRP A 1 118 ? 14.977 -26.797 5.238 1 94.38 118 TRP A C 1
ATOM 953 O O . TRP A 1 118 ? 14.312 -26.781 6.281 1 94.38 118 TRP A O 1
ATOM 963 N N . ARG A 1 119 ? 14.438 -26.547 4.074 1 92.69 119 ARG A N 1
ATOM 964 C CA . ARG A 1 119 ? 13.062 -26.062 3.941 1 92.69 119 ARG A CA 1
ATOM 965 C C . ARG A 1 119 ? 12.062 -27.188 4.234 1 92.69 119 ARG A C 1
ATOM 967 O O . ARG A 1 119 ? 10.984 -26.938 4.766 1 92.69 119 ARG A O 1
ATOM 974 N N . ARG A 1 120 ? 12.477 -28.359 3.885 1 92.25 120 ARG A N 1
ATOM 975 C CA . ARG A 1 120 ? 11.617 -29.484 4.207 1 92.25 120 ARG A CA 1
ATOM 976 C C . ARG A 1 120 ? 11.531 -29.703 5.715 1 92.25 120 ARG A C 1
ATOM 978 O O . ARG A 1 120 ? 10.453 -29.969 6.25 1 92.25 120 ARG A O 1
ATOM 985 N N . ALA A 1 121 ? 12.664 -29.594 6.312 1 92.81 121 ALA A N 1
ATOM 986 C CA . ALA A 1 121 ? 12.695 -29.734 7.766 1 92.81 121 ALA A CA 1
ATOM 987 C C . ALA A 1 121 ? 11.859 -28.641 8.438 1 92.81 121 ALA A C 1
ATOM 989 O O . ALA A 1 121 ? 11.102 -28.922 9.367 1 92.81 121 ALA A O 1
ATOM 990 N N . LEU A 1 122 ? 11.992 -27.547 7.973 1 88.56 122 LEU A N 1
ATOM 991 C CA . LEU A 1 122 ? 11.227 -26.438 8.539 1 88.56 122 LEU A CA 1
ATOM 992 C C . LEU A 1 122 ? 9.734 -26.609 8.266 1 88.56 122 LEU A C 1
ATOM 994 O O . LEU A 1 122 ? 8.906 -26.359 9.141 1 88.56 122 LEU A O 1
ATOM 998 N N . TRP A 1 123 ? 9.461 -26.969 7.043 1 86.75 123 TRP A N 1
ATOM 999 C CA . TRP A 1 123 ? 8.078 -27.188 6.637 1 86.75 123 TRP A CA 1
ATOM 1000 C C . TRP A 1 123 ? 7.422 -28.25 7.508 1 86.75 123 TRP A C 1
ATOM 1002 O O . TRP A 1 123 ? 6.309 -28.047 8.008 1 86.75 123 TRP A O 1
ATOM 1012 N N . THR A 1 124 ? 8.117 -29.312 7.781 1 87.81 124 THR A N 1
ATOM 1013 C CA . THR A 1 124 ? 7.59 -30.406 8.602 1 87.81 124 THR A CA 1
ATOM 1014 C C . THR A 1 124 ? 7.48 -29.969 10.062 1 87.81 124 THR A C 1
ATOM 1016 O O . THR A 1 124 ? 6.523 -30.312 10.75 1 87.81 124 THR A O 1
ATOM 1019 N N . TRP A 1 125 ? 8.422 -29.25 10.414 1 86.12 125 TRP A N 1
ATOM 1020 C CA . TRP A 1 125 ? 8.422 -28.75 11.781 1 86.12 125 TRP A CA 1
ATOM 1021 C C . TRP A 1 125 ? 7.246 -27.812 12.023 1 86.12 125 TRP A C 1
ATOM 1023 O O . TRP A 1 125 ? 6.578 -27.906 13.055 1 86.12 125 TRP A O 1
ATOM 1033 N N . ILE A 1 126 ? 6.988 -26.969 11.148 1 81.31 126 ILE A N 1
ATOM 1034 C CA . ILE A 1 126 ? 5.895 -26.016 11.266 1 81.31 126 ILE A CA 1
ATOM 1035 C C . ILE A 1 126 ? 4.559 -26.75 11.266 1 81.31 126 ILE A C 1
ATOM 1037 O O . ILE A 1 126 ? 3.666 -26.438 12.055 1 81.31 126 ILE A O 1
ATOM 1041 N N . LEU A 1 127 ? 4.457 -27.656 10.422 1 81.25 127 LEU A N 1
ATOM 1042 C CA . LEU A 1 127 ? 3.217 -28.422 10.328 1 81.25 127 LEU A CA 1
ATOM 1043 C C . LEU A 1 127 ? 2.969 -29.219 11.602 1 81.25 127 LEU A C 1
ATOM 1045 O O . LEU A 1 127 ? 1.826 -29.344 12.047 1 81.25 127 LEU A O 1
ATOM 1049 N N . ARG A 1 128 ? 4.031 -29.672 12.102 1 83.06 128 ARG A N 1
ATOM 1050 C CA . ARG A 1 128 ? 3.895 -30.469 13.312 1 83.06 128 ARG A CA 1
ATOM 1051 C C . ARG A 1 128 ? 3.615 -29.594 14.531 1 83.06 128 ARG A C 1
ATOM 1053 O O . ARG A 1 128 ? 2.805 -29.953 15.391 1 83.06 128 ARG A O 1
ATOM 1060 N N . ARG A 1 129 ? 4.227 -28.516 14.539 1 81 129 ARG A N 1
ATOM 1061 C CA . ARG A 1 129 ? 4.121 -27.656 15.711 1 81 129 ARG A CA 1
ATOM 1062 C C . ARG A 1 129 ? 2.84 -26.828 15.68 1 81 129 ARG A C 1
ATOM 1064 O O . ARG A 1 129 ? 2.186 -26.641 16.703 1 81 129 ARG A O 1
ATOM 1071 N N . HIS A 1 130 ? 2.484 -26.328 14.602 1 79.25 130 HIS A N 1
ATOM 1072 C CA . HIS A 1 130 ? 1.356 -25.406 14.531 1 79.25 130 HIS A CA 1
ATOM 1073 C C . HIS A 1 130 ? 0.141 -26.062 13.891 1 79.25 130 HIS A C 1
ATOM 1075 O O . HIS A 1 130 ? -0.985 -25.594 14.047 1 79.25 130 HIS A O 1
ATOM 1081 N N . GLY A 1 131 ? 0.336 -27.125 13.297 1 78 131 GLY A N 1
ATOM 1082 C CA . GLY A 1 131 ? -0.778 -27.797 12.648 1 78 131 GLY A CA 1
ATOM 1083 C C . GLY A 1 131 ? -1.378 -26.984 11.516 1 78 131 GLY A C 1
ATOM 1084 O O . GLY A 1 131 ? -0.806 -25.984 11.094 1 78 131 GLY A O 1
ATOM 1085 N N . PRO A 1 132 ? -2.582 -27.469 11.055 1 83.44 132 PRO A N 1
ATOM 1086 C CA . PRO A 1 132 ? -3.256 -26.719 9.984 1 83.44 132 PRO A CA 1
ATOM 1087 C C . PRO A 1 132 ? -3.877 -25.422 10.469 1 83.44 132 PRO A C 1
ATOM 1089 O O . PRO A 1 132 ? -4.199 -25.281 11.656 1 83.44 132 PRO A O 1
ATOM 1092 N N . LEU A 1 133 ? -3.885 -24.484 9.586 1 85.38 133 LEU A N 1
ATOM 1093 C CA . LEU A 1 133 ? -4.559 -23.219 9.898 1 85.38 133 LEU A CA 1
ATOM 1094 C C . LEU A 1 133 ? -6.059 -23.438 10.062 1 85.38 133 LEU A C 1
ATOM 1096 O O . LEU A 1 133 ? -6.738 -23.859 9.117 1 85.38 133 LEU A O 1
ATOM 1100 N N . ALA A 1 134 ? -6.5 -23.234 11.242 1 89.5 134 ALA A N 1
ATOM 1101 C CA . ALA A 1 134 ? -7.926 -23.375 11.531 1 89.5 134 ALA A CA 1
ATOM 1102 C C . ALA A 1 134 ? -8.711 -22.156 11.094 1 89.5 134 ALA A C 1
ATOM 1104 O O . ALA A 1 134 ? -8.453 -21.047 11.562 1 89.5 134 ALA A O 1
ATOM 1105 N N . LEU A 1 135 ? -9.664 -22.422 10.195 1 91.81 135 LEU A N 1
ATOM 1106 C CA . LEU A 1 135 ? -10.398 -21.297 9.641 1 91.81 135 LEU A CA 1
ATOM 1107 C C . LEU A 1 135 ? -11.898 -21.438 9.891 1 91.81 135 LEU A C 1
ATOM 1109 O O . LEU A 1 135 ? -12.398 -22.562 10.016 1 91.81 135 LEU A O 1
ATOM 1113 N N . LEU A 1 136 ? -12.492 -20.344 10.102 1 94.62 136 LEU A N 1
ATOM 1114 C CA . LEU A 1 136 ? -13.945 -20.219 10.078 1 94.62 136 LEU A CA 1
ATOM 1115 C C . LEU A 1 136 ? -14.406 -19.484 8.82 1 94.62 136 LEU A C 1
ATOM 1117 O O . LEU A 1 136 ? -13.828 -18.469 8.438 1 94.62 136 LEU A O 1
ATOM 1121 N N . ILE A 1 137 ? -15.359 -20.078 8.094 1 95.38 137 ILE A N 1
ATOM 1122 C CA . ILE A 1 137 ? -15.844 -19.453 6.867 1 95.38 137 ILE A CA 1
ATOM 1123 C C . ILE A 1 137 ? -17.188 -18.781 7.129 1 95.38 137 ILE A C 1
ATOM 1125 O O . ILE A 1 137 ? -18.094 -19.391 7.695 1 95.38 137 ILE A O 1
ATOM 1129 N N . VAL A 1 138 ? -17.281 -17.531 6.785 1 95.81 138 VAL A N 1
ATOM 1130 C CA . VAL A 1 138 ? -18.516 -16.766 6.953 1 95.81 138 VAL A CA 1
ATOM 1131 C C . VAL A 1 138 ? -19.094 -16.422 5.586 1 95.81 138 VAL A C 1
ATOM 1133 O O . VAL A 1 138 ? -18.422 -15.789 4.758 1 95.81 138 VAL A O 1
ATOM 1136 N N . GLY A 1 139 ? -20.297 -16.766 5.289 1 94.06 139 GLY A N 1
ATOM 1137 C CA . GLY A 1 139 ? -20.984 -16.469 4.043 1 94.06 139 GLY A CA 1
ATOM 1138 C C . GLY A 1 139 ? -22.156 -17.391 3.779 1 94.06 139 GLY A C 1
ATOM 1139 O O . GLY A 1 139 ? -22.438 -18.281 4.574 1 94.06 139 GLY A O 1
ATOM 1140 N N . PRO A 1 140 ? -22.922 -17.094 2.723 1 92.06 140 PRO A N 1
ATOM 1141 C CA . PRO A 1 140 ? -24.016 -18 2.369 1 92.06 140 PRO A CA 1
ATOM 1142 C C . PRO A 1 140 ? -23.547 -19.453 2.18 1 92.06 140 PRO A C 1
ATOM 1144 O O . PRO A 1 140 ? -22.406 -19.688 1.768 1 92.06 140 PRO A O 1
ATOM 1147 N N . TRP A 1 141 ? -24.406 -20.297 2.379 1 88.44 141 TRP A N 1
ATOM 1148 C CA . TRP A 1 141 ? -24.062 -21.719 2.42 1 88.44 141 TRP A CA 1
ATOM 1149 C C . TRP A 1 141 ? -23.469 -22.172 1.096 1 88.44 141 TRP A C 1
ATOM 1151 O O . TRP A 1 141 ? -22.453 -22.875 1.074 1 88.44 141 TRP A O 1
ATOM 1161 N N . ASP A 1 142 ? -24.031 -21.766 0.041 1 88.44 142 ASP A N 1
ATOM 1162 C CA . ASP A 1 142 ? -23.594 -22.234 -1.272 1 88.44 142 ASP A CA 1
ATOM 1163 C C . ASP A 1 142 ? -22.141 -21.844 -1.547 1 88.44 142 ASP A C 1
ATOM 1165 O O . ASP A 1 142 ? -21.328 -22.688 -1.939 1 88.44 142 ASP A O 1
ATOM 1169 N N . GLU A 1 143 ? -21.844 -20.672 -1.275 1 91.69 143 GLU A N 1
ATOM 1170 C CA . GLU A 1 143 ? -20.469 -20.203 -1.513 1 91.69 143 GLU A CA 1
ATOM 1171 C C . GLU A 1 143 ? -19.516 -20.75 -0.451 1 91.69 143 GLU A C 1
ATOM 1173 O O . GLU A 1 143 ? -18.391 -21.156 -0.767 1 91.69 143 GLU A O 1
ATOM 1178 N N . ALA A 1 144 ? -19.969 -20.75 0.747 1 92.31 144 ALA A N 1
ATOM 1179 C CA . ALA A 1 144 ? -19.125 -21.203 1.851 1 92.31 144 ALA A CA 1
ATOM 1180 C C . ALA A 1 144 ? -18.719 -22.656 1.677 1 92.31 144 ALA A C 1
ATOM 1182 O O . ALA A 1 144 ? -17.562 -23.031 1.926 1 92.31 144 ALA A O 1
ATOM 1183 N N . SER A 1 145 ? -19.672 -23.469 1.245 1 88.94 145 SER A N 1
ATOM 1184 C CA . SER A 1 145 ? -19.391 -24.891 1.039 1 88.94 145 SER A CA 1
ATOM 1185 C C . SER A 1 145 ? -18.406 -25.094 -0.102 1 88.94 145 SER A C 1
ATOM 1187 O O . SER A 1 145 ? -17.516 -25.938 -0.01 1 88.94 145 SER A O 1
ATOM 1189 N N . LYS A 1 146 ? -18.578 -24.328 -1.116 1 89.62 146 LYS A N 1
ATOM 1190 C CA . LYS A 1 146 ? -17.656 -24.422 -2.25 1 89.62 146 LYS A CA 1
ATOM 1191 C C . LYS A 1 146 ? -16.234 -24.031 -1.848 1 89.62 146 LYS A C 1
ATOM 1193 O O . LYS A 1 146 ? -15.273 -24.672 -2.246 1 89.62 146 LYS A O 1
ATOM 1198 N N . ARG A 1 147 ? -16.141 -22.984 -1.073 1 90.88 147 ARG A N 1
ATOM 1199 C CA . ARG A 1 147 ? -14.828 -22.516 -0.637 1 90.88 147 ARG A CA 1
ATOM 1200 C C . ARG A 1 147 ? -14.172 -23.5 0.324 1 90.88 147 ARG A C 1
ATOM 1202 O O . ARG A 1 147 ? -12.953 -23.672 0.316 1 90.88 147 ARG A O 1
ATOM 1209 N N . ARG A 1 148 ? -15.016 -24.125 1.108 1 89.81 148 ARG A N 1
ATOM 1210 C CA . ARG A 1 148 ? -14.492 -25.156 1.997 1 89.81 148 ARG A CA 1
ATOM 1211 C C . ARG A 1 148 ? -13.875 -26.297 1.202 1 89.81 148 ARG A C 1
ATOM 1213 O O . ARG A 1 148 ? -12.773 -26.75 1.512 1 89.81 148 ARG A O 1
ATOM 1220 N N . GLU A 1 149 ? -14.586 -26.688 0.232 1 86.94 149 GLU A N 1
ATOM 1221 C CA . GLU A 1 149 ? -14.094 -27.766 -0.61 1 86.94 149 GLU A CA 1
ATOM 1222 C C . GLU A 1 149 ? -12.781 -27.391 -1.286 1 86.94 149 GLU A C 1
ATOM 1224 O O . GLU A 1 149 ? -11.867 -28.219 -1.394 1 86.94 149 GLU A O 1
ATOM 1229 N N . GLN A 1 150 ? -12.68 -26.203 -1.687 1 85.5 150 GLN A N 1
ATOM 1230 C CA . GLN A 1 150 ? -11.461 -25.719 -2.334 1 85.5 150 GLN A CA 1
ATOM 1231 C C . GLN A 1 150 ? -10.289 -25.703 -1.356 1 85.5 150 GLN A C 1
ATOM 1233 O O . GLN A 1 150 ? -9.172 -26.078 -1.712 1 85.5 150 GLN A O 1
ATOM 1238 N N . LEU A 1 151 ? -10.594 -25.297 -0.194 1 85.62 151 LEU A N 1
ATOM 1239 C CA . LEU A 1 151 ? -9.547 -25.156 0.817 1 85.62 151 LEU A CA 1
ATOM 1240 C C . LEU A 1 151 ? -9.062 -26.516 1.283 1 85.62 151 LEU A C 1
ATOM 1242 O O . LEU A 1 151 ? -7.871 -26.703 1.546 1 85.62 151 LEU A O 1
ATOM 1246 N N . GLU A 1 152 ? -9.953 -27.469 1.313 1 81.94 152 GLU A N 1
ATOM 1247 C CA . GLU A 1 152 ? -9.602 -28.766 1.88 1 81.94 152 GLU A CA 1
ATOM 1248 C C . GLU A 1 152 ? -9.266 -29.766 0.785 1 81.94 152 GLU A C 1
ATOM 1250 O O . GLU A 1 152 ? -9.039 -30.953 1.066 1 81.94 152 GLU A O 1
ATOM 1255 N N . LYS A 1 153 ? -9.32 -29.312 -0.484 1 72.5 153 LYS A N 1
ATOM 1256 C CA . LYS A 1 153 ? -9.055 -30.219 -1.604 1 72.5 153 LYS A CA 1
ATOM 1257 C C . LYS A 1 153 ? -7.66 -30.828 -1.493 1 72.5 153 LYS A C 1
ATOM 1259 O O . LYS A 1 153 ? -7.492 -32.031 -1.679 1 72.5 153 LYS A O 1
ATOM 1264 N N . HIS A 1 154 ? -6.398 -30.016 -1.618 1 59.66 154 HIS A N 1
ATOM 1265 C CA . HIS A 1 154 ? -5.059 -30.578 -1.751 1 59.66 154 HIS A CA 1
ATOM 1266 C C . HIS A 1 154 ? -4.469 -30.922 -0.388 1 59.66 154 HIS A C 1
ATOM 1268 O O . HIS A 1 154 ? -3.287 -31.266 -0.286 1 59.66 154 HIS A O 1
ATOM 1274 N N . ARG A 1 155 ? -5.305 -30.953 0.764 1 60.06 155 ARG A N 1
ATOM 1275 C CA . ARG A 1 155 ? -4.805 -31.625 1.961 1 60.06 155 ARG A CA 1
ATOM 1276 C C . ARG A 1 155 ? -5.156 -30.828 3.217 1 60.06 155 ARG A C 1
ATOM 1278 O O . ARG A 1 155 ? -4.816 -29.656 3.326 1 60.06 155 ARG A O 1
ATOM 1285 N N . PRO A 1 156 ? -5.848 -31.406 3.934 1 62.69 156 PRO A N 1
ATOM 1286 C CA . PRO A 1 156 ? -6.238 -30.906 5.25 1 62.69 156 PRO A CA 1
ATOM 1287 C C . PRO A 1 156 ? -5.039 -30.531 6.117 1 62.69 156 PRO A C 1
ATOM 1289 O O . PRO A 1 156 ? -5.207 -30.047 7.242 1 62.69 156 PRO A O 1
ATOM 1292 N N . LEU A 1 157 ? -3.852 -30.672 5.398 1 70.81 157 LEU A N 1
ATOM 1293 C CA . LEU A 1 157 ? -2.684 -30.438 6.238 1 70.81 157 LEU A CA 1
ATOM 1294 C C . LEU A 1 157 ? -2.42 -28.938 6.379 1 70.81 157 LEU A C 1
ATOM 1296 O O . LEU A 1 157 ? -1.901 -28.484 7.402 1 70.81 157 LEU A O 1
ATOM 1300 N N . LEU A 1 158 ? -2.932 -28.25 5.402 1 78.62 158 LEU A N 1
ATOM 1301 C CA . LEU A 1 158 ? -2.562 -26.844 5.457 1 78.62 158 LEU A CA 1
ATOM 1302 C C . LEU A 1 158 ? -3.689 -26.016 6.062 1 78.62 158 LEU A C 1
ATOM 1304 O O . LEU A 1 158 ? -3.441 -25.125 6.887 1 78.62 158 LEU A O 1
ATOM 1308 N N . PHE A 1 159 ? -4.93 -26.453 5.633 1 85.19 159 PHE A N 1
ATOM 1309 C CA . PHE A 1 159 ? -6.07 -25.672 6.098 1 85.19 159 PHE A CA 1
ATOM 1310 C C . PHE A 1 159 ? -7.16 -26.578 6.656 1 85.19 159 PHE A C 1
ATOM 1312 O O . PHE A 1 159 ? -7.406 -27.672 6.117 1 85.19 159 PHE A O 1
ATOM 1319 N N . GLN A 1 160 ? -7.691 -26.203 7.742 1 87.31 160 GLN A N 1
ATOM 1320 C CA . GLN A 1 160 ? -8.82 -26.906 8.336 1 87.31 160 GLN A CA 1
ATOM 1321 C C . GLN A 1 160 ? -9.977 -25.953 8.625 1 87.31 160 GLN A C 1
ATOM 1323 O O . GLN A 1 160 ? -9.805 -24.953 9.328 1 87.31 160 GLN A O 1
ATOM 1328 N N . VAL A 1 161 ? -11.07 -26.297 8.039 1 90.94 161 VAL A N 1
ATOM 1329 C CA . VAL A 1 161 ? -12.258 -25.484 8.289 1 90.94 161 VAL A CA 1
ATOM 1330 C C . VAL A 1 161 ? -13.016 -26.047 9.5 1 90.94 161 VAL A C 1
ATOM 1332 O O . VAL A 1 161 ? -13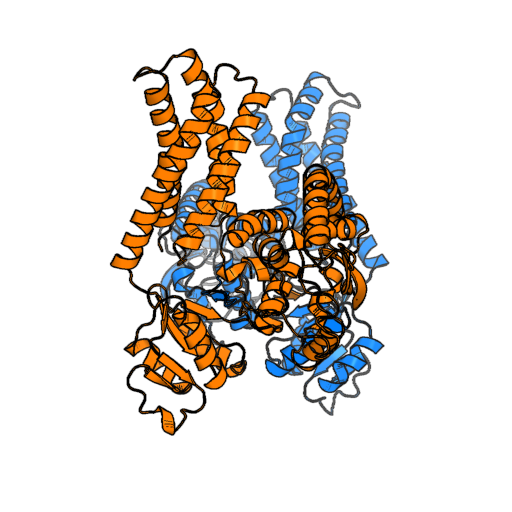.523 -27.172 9.453 1 90.94 161 VAL A O 1
ATOM 1335 N N . ARG A 1 162 ? -13.094 -25.281 10.547 1 90.38 162 ARG A N 1
ATOM 1336 C CA . ARG A 1 162 ? -13.688 -25.75 11.797 1 90.38 162 ARG A CA 1
ATOM 1337 C C . ARG A 1 162 ? -15.18 -25.438 11.844 1 90.38 162 ARG A C 1
ATOM 1339 O O . ARG A 1 162 ? -15.922 -26.047 12.609 1 90.38 162 ARG A O 1
ATOM 1346 N N . GLY A 1 163 ? -15.531 -24.453 11.07 1 91.5 163 GLY A N 1
ATOM 1347 C CA . GLY A 1 163 ? -16.953 -24.094 11.086 1 91.5 163 GLY A CA 1
ATOM 1348 C C . GLY A 1 163 ? -17.344 -23.172 9.953 1 91.5 163 GLY A C 1
ATOM 1349 O O . GLY A 1 163 ? -16.484 -22.594 9.289 1 91.5 163 GLY A O 1
ATOM 1350 N N . ILE A 1 164 ? -18.672 -23.156 9.727 1 92.69 164 ILE A N 1
ATOM 1351 C CA . ILE A 1 164 ? -19.266 -22.281 8.719 1 92.69 164 ILE A CA 1
ATOM 1352 C C . ILE A 1 164 ? -20.375 -21.438 9.352 1 92.69 164 ILE A C 1
ATOM 1354 O O . ILE A 1 164 ? -21.25 -21.969 10.039 1 92.69 164 ILE A O 1
ATOM 1358 N N . VAL A 1 165 ? -20.25 -20.188 9.234 1 93.56 165 VAL A N 1
ATOM 1359 C CA . VAL A 1 165 ? -21.266 -19.266 9.703 1 93.56 165 VAL A CA 1
ATOM 1360 C C . VAL A 1 165 ? -22.078 -18.734 8.523 1 93.56 165 VAL A C 1
ATOM 1362 O O . VAL A 1 165 ? -21.531 -18.094 7.625 1 93.56 165 VAL A O 1
ATOM 1365 N N . THR A 1 166 ? -23.344 -19 8.492 1 91.88 166 THR A N 1
ATOM 1366 C CA . THR A 1 166 ? -24.203 -18.688 7.348 1 91.88 166 THR A CA 1
ATOM 1367 C C . THR A 1 166 ? -25.422 -17.891 7.781 1 91.88 166 THR A C 1
ATOM 1369 O O . THR A 1 166 ? -25.609 -17.625 8.969 1 91.88 166 THR A O 1
ATOM 1372 N N . ASP A 1 167 ? -26.141 -17.312 6.77 1 86.69 167 ASP A N 1
ATOM 1373 C CA . ASP A 1 167 ? -27.359 -16.562 7.039 1 86.69 167 ASP A CA 1
ATOM 1374 C C . ASP A 1 167 ? -28.469 -17.469 7.559 1 86.69 167 ASP A C 1
ATOM 1376 O O . ASP A 1 167 ? -29.125 -17.156 8.555 1 86.69 167 ASP A O 1
ATOM 1380 N N . THR A 1 168 ? -28.766 -18.562 6.824 1 81.88 168 THR A N 1
ATOM 1381 C CA . THR A 1 168 ? -29.781 -19.531 7.227 1 81.88 168 THR A CA 1
ATOM 1382 C C . THR A 1 168 ? -29.203 -20.938 7.273 1 81.88 168 THR A C 1
ATOM 1384 O O . THR A 1 168 ? -28.453 -21.344 6.375 1 81.88 168 THR A O 1
ATOM 1387 N N . VAL A 1 169 ? -29.328 -21.5 8.414 1 75.69 169 VAL A N 1
ATOM 1388 C CA . VAL A 1 169 ? -28.828 -22.875 8.547 1 75.69 169 VAL A CA 1
ATOM 1389 C C . VAL A 1 169 ? -29.766 -23.828 7.809 1 75.69 169 VAL A C 1
ATOM 1391 O O . VAL A 1 169 ? -30.953 -23.906 8.109 1 75.69 169 VAL A O 1
ATOM 1394 N N . PRO A 1 170 ? -29.203 -24.391 6.75 1 73.5 170 PRO A N 1
ATOM 1395 C CA . PRO A 1 170 ? -30.062 -25.375 6.07 1 73.5 170 PRO A CA 1
ATOM 1396 C C . PRO A 1 170 ? -30.516 -26.5 6.992 1 73.5 170 PRO A C 1
ATOM 1398 O O . PRO A 1 170 ? -29.719 -27 7.793 1 73.5 170 PRO A O 1
ATOM 1401 N N . PRO A 1 171 ? -31.844 -26.703 7.039 1 64.94 171 PRO A N 1
ATOM 1402 C CA . PRO A 1 171 ? -32.438 -27.688 7.945 1 64.94 171 PRO A CA 1
ATOM 1403 C C . PRO A 1 171 ? -31.766 -29.062 7.812 1 64.94 171 PRO A C 1
ATOM 1405 O O . PRO A 1 171 ? -31.625 -29.781 8.805 1 64.94 171 PRO A O 1
ATOM 1408 N N . ASP A 1 172 ? -31.453 -29.5 6.66 1 62.97 172 ASP A N 1
ATOM 1409 C CA . ASP A 1 172 ? -30.953 -30.859 6.438 1 62.97 172 ASP A CA 1
ATOM 1410 C C . ASP A 1 172 ? -29.531 -31.016 6.957 1 62.97 172 ASP A C 1
ATOM 1412 O O . ASP A 1 172 ? -29.031 -32.125 7.102 1 62.97 172 ASP A O 1
ATOM 1416 N N . ARG A 1 173 ? -28.891 -30.016 7.195 1 63.28 173 ARG A N 1
ATOM 1417 C CA . ARG A 1 173 ? -27.453 -30.172 7.422 1 63.28 173 ARG A CA 1
ATOM 1418 C C . ARG A 1 173 ? -27.094 -29.828 8.859 1 63.28 173 ARG A C 1
ATOM 1420 O O . ARG A 1 173 ? -25.906 -29.719 9.195 1 63.28 173 ARG A O 1
ATOM 1427 N N . ARG A 1 174 ? -28.094 -29.547 9.602 1 56.38 174 ARG A N 1
ATOM 1428 C CA . ARG A 1 174 ? -27.812 -29.25 11 1 56.38 174 ARG A CA 1
ATOM 1429 C C . ARG A 1 174 ? -27.078 -30.406 11.664 1 56.38 174 ARG A C 1
ATOM 1431 O O . ARG A 1 174 ? -26.375 -30.219 12.664 1 56.38 174 ARG A O 1
ATOM 1438 N N . GL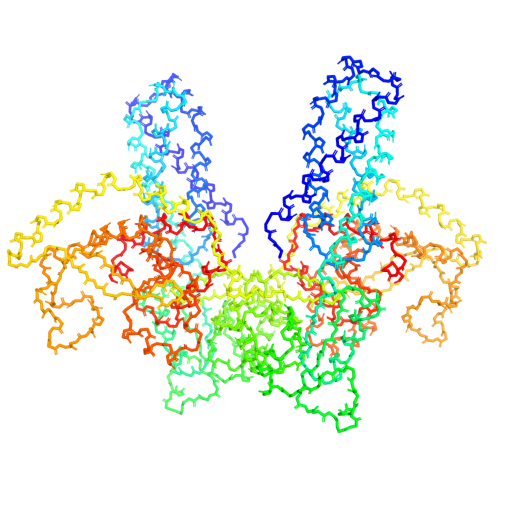U A 1 175 ? -27.359 -31.453 11 1 52.34 175 GLU A N 1
ATOM 1439 C CA . GLU A 1 175 ? -26.859 -32.656 11.641 1 52.34 175 GLU A CA 1
ATOM 1440 C C . GLU A 1 175 ? -25.422 -32.969 11.203 1 52.34 175 GLU A C 1
ATOM 1442 O O . GLU A 1 175 ? -24.828 -33.938 11.633 1 52.34 175 GLU A O 1
ATOM 1447 N N . ASP A 1 176 ? -24.938 -32.312 10.18 1 54.22 176 ASP A N 1
ATOM 1448 C CA . ASP A 1 176 ? -23.594 -32.719 9.766 1 54.22 176 ASP A CA 1
ATOM 1449 C C . ASP A 1 176 ? -22.562 -32.406 10.836 1 54.22 176 ASP A C 1
ATOM 1451 O O . ASP A 1 176 ? -22.375 -31.219 11.188 1 54.22 176 ASP A O 1
ATOM 1455 N N . SER A 1 177 ? -22.172 -33.344 11.695 1 60.81 177 SER A N 1
ATOM 1456 C CA . SER A 1 177 ? -21.391 -33.469 12.93 1 60.81 177 SER A CA 1
ATOM 1457 C C . SER A 1 177 ? -20 -32.875 12.758 1 60.81 177 SER A C 1
ATOM 1459 O O . SER A 1 177 ? -19.328 -32.531 13.734 1 60.81 177 SER A O 1
ATOM 1461 N N . SER A 1 178 ? -19.391 -32.688 11.484 1 65.88 178 SER A N 1
ATOM 1462 C CA . SER A 1 178 ? -17.953 -32.406 11.43 1 65.88 178 SER A CA 1
ATOM 1463 C C . SER A 1 178 ? -17.672 -30.922 11.406 1 65.88 178 SER A C 1
ATOM 1465 O O . SER A 1 178 ? -16.547 -30.484 11.68 1 65.88 178 SER A O 1
ATOM 1467 N N . ILE A 1 179 ? -18.734 -30.125 11.117 1 74.75 179 ILE A N 1
ATOM 1468 C CA . ILE A 1 179 ? -18.484 -28.703 11 1 74.75 179 ILE A CA 1
ATOM 1469 C C . ILE A 1 179 ? -19.516 -27.922 11.82 1 74.75 179 ILE A C 1
ATOM 1471 O O . ILE A 1 179 ? -20.703 -28.266 11.812 1 74.75 179 ILE A O 1
ATOM 1475 N N . SER A 1 180 ? -19.047 -27.094 12.703 1 77.5 180 SER A N 1
ATOM 1476 C CA . SER A 1 180 ? -19.938 -26.25 13.477 1 77.5 180 SER A CA 1
ATOM 1477 C C . SER A 1 180 ? -20.656 -25.25 12.578 1 77.5 180 SER A C 1
ATOM 1479 O O . SER A 1 180 ? -20.016 -24.484 11.844 1 77.5 180 SER A O 1
ATOM 1481 N N . LEU A 1 181 ? -21.922 -25.453 12.555 1 82.06 181 LEU A N 1
ATOM 1482 C CA . LEU A 1 181 ? -22.734 -24.516 11.781 1 82.06 181 LEU A CA 1
ATOM 1483 C C . LEU A 1 181 ? -23.391 -23.469 12.688 1 82.06 181 LEU A C 1
ATOM 1485 O O . LEU A 1 181 ? -23.859 -23.797 13.781 1 82.06 181 LEU A O 1
ATOM 1489 N N . ALA A 1 182 ? -23.219 -22.172 12.32 1 87.5 182 ALA A N 1
ATOM 1490 C CA . ALA A 1 182 ? -23.797 -21.078 13.094 1 87.5 182 ALA A CA 1
ATOM 1491 C C . ALA A 1 182 ? -24.344 -19.969 12.188 1 87.5 182 ALA A C 1
ATOM 1493 O O . ALA A 1 182 ? -24.125 -20.016 10.969 1 87.5 182 ALA A O 1
ATOM 1494 N N . THR A 1 183 ? -25.141 -19.156 12.797 1 90.19 183 THR A N 1
ATOM 1495 C CA . THR A 1 183 ? -25.688 -18.016 12.07 1 90.19 183 THR A CA 1
ATOM 1496 C C . THR A 1 183 ? -24.812 -16.781 12.281 1 90.19 183 THR A C 1
ATOM 1498 O O . THR A 1 183 ? -23.938 -16.781 13.148 1 90.19 183 THR A O 1
ATOM 1501 N N . TYR A 1 184 ? -25.062 -15.766 11.477 1 91.38 184 TYR A N 1
ATOM 1502 C CA . TYR A 1 184 ? -24.281 -14.539 11.531 1 91.38 184 TYR A CA 1
ATOM 1503 C C . TYR A 1 184 ? -24.281 -13.945 12.93 1 91.38 184 TYR A C 1
ATOM 1505 O O . TYR A 1 184 ? -23.266 -13.469 13.422 1 91.38 184 TYR A O 1
ATOM 1513 N N . ASP A 1 185 ? -25.391 -14 13.594 1 88.88 185 ASP A N 1
ATOM 1514 C CA . ASP A 1 185 ? -25.547 -13.391 14.914 1 88.88 185 ASP A CA 1
ATOM 1515 C C . ASP A 1 185 ? -24.766 -14.172 15.977 1 88.88 185 ASP A C 1
ATOM 1517 O O . ASP A 1 185 ? -24.422 -13.625 17.016 1 88.88 185 ASP A O 1
ATOM 1521 N N . GLU A 1 186 ? -24.453 -15.359 15.711 1 91.06 186 GLU A N 1
ATOM 1522 C CA . GLU A 1 186 ? -23.766 -16.219 16.672 1 91.06 186 GLU A CA 1
ATOM 1523 C C . GLU A 1 186 ? -22.266 -16.203 16.453 1 91.06 186 GLU A C 1
ATOM 1525 O O . GLU A 1 186 ? -21.516 -16.922 17.125 1 91.06 186 GLU A O 1
ATOM 1530 N N . LEU A 1 187 ? -21.797 -15.391 15.586 1 90.69 187 LEU A N 1
ATOM 1531 C CA . LEU A 1 187 ? -20.375 -15.367 15.234 1 90.69 187 LEU A CA 1
ATOM 1532 C C . LEU A 1 187 ? -19.516 -15.117 16.469 1 90.69 187 LEU A C 1
ATOM 1534 O O . LEU A 1 187 ? -18.547 -15.836 16.703 1 90.69 187 LEU A O 1
ATOM 1538 N N . PRO A 1 188 ? -19.906 -14.156 17.359 1 88.69 188 PRO A N 1
ATOM 1539 C CA . PRO A 1 188 ? -19.047 -13.922 18.516 1 88.69 188 PRO A CA 1
ATOM 1540 C C . PRO A 1 188 ? -18.938 -15.141 19.422 1 88.69 188 PRO A C 1
ATOM 1542 O O . PRO A 1 188 ? -17.859 -15.414 19.969 1 88.69 188 PRO A O 1
ATOM 1545 N N . VAL A 1 189 ? -20.016 -15.844 19.531 1 90.12 189 VAL A N 1
ATOM 1546 C CA . VAL A 1 189 ? -20.047 -17.016 20.375 1 90.12 189 VAL A CA 1
ATOM 1547 C C . VAL A 1 189 ? -19.203 -18.141 19.766 1 90.12 189 VAL A C 1
ATOM 1549 O O . VAL A 1 189 ? -18.453 -18.812 20.469 1 90.12 189 VAL A O 1
ATOM 1552 N N . VAL A 1 190 ? -19.312 -18.281 18.531 1 91.12 190 VAL A N 1
ATOM 1553 C CA . VAL A 1 190 ? -18.578 -19.328 17.828 1 91.12 190 VAL A CA 1
ATOM 1554 C C . VAL A 1 190 ? -17.078 -19 17.859 1 91.12 190 VAL A C 1
ATOM 1556 O O . VAL A 1 190 ? -16.25 -19.906 17.984 1 91.12 190 VAL A O 1
ATOM 1559 N N . LEU A 1 191 ? -16.734 -17.734 17.703 1 90.5 191 LEU A N 1
ATOM 1560 C CA . LEU A 1 191 ? -15.336 -17.312 17.734 1 90.5 191 LEU A CA 1
ATOM 1561 C C . LEU A 1 191 ? -14.703 -17.625 19.094 1 90.5 191 LEU A C 1
ATOM 1563 O O . LEU A 1 191 ? -13.547 -18.047 19.156 1 90.5 191 LEU A O 1
ATOM 1567 N N . GLU A 1 192 ? -15.445 -17.422 20.125 1 89.88 192 GLU A N 1
ATOM 1568 C CA . GLU A 1 192 ? -14.945 -17.688 21.469 1 89.88 192 GLU A CA 1
ATOM 1569 C C . GLU A 1 192 ? -14.828 -19.188 21.719 1 89.88 192 GLU A C 1
ATOM 1571 O O . GLU A 1 192 ? -13.875 -19.641 22.359 1 89.88 192 GLU A O 1
ATOM 1576 N N . ARG A 1 193 ? -15.742 -19.938 21.188 1 89.75 193 ARG A N 1
ATOM 1577 C CA . ARG A 1 193 ? -15.781 -21.375 21.422 1 89.75 193 ARG A CA 1
ATOM 1578 C C . ARG A 1 193 ? -14.695 -22.078 20.625 1 89.75 193 ARG A C 1
ATOM 1580 O O . ARG A 1 193 ? -13.945 -22.891 21.172 1 89.75 193 ARG A O 1
ATOM 1587 N N . LEU A 1 194 ? -14.547 -21.766 19.359 1 90 194 LEU A N 1
ATOM 1588 C CA . LEU A 1 194 ? -13.648 -22.5 18.469 1 90 194 LEU A CA 1
ATOM 1589 C C . LEU A 1 194 ? -12.266 -21.859 18.438 1 90 194 LEU A C 1
ATOM 1591 O O . LEU A 1 194 ? -11.273 -22.531 18.141 1 90 194 LEU A O 1
ATOM 1595 N N . GLN A 1 195 ? -12.156 -20.562 18.703 1 87.75 195 GLN A N 1
ATOM 1596 C CA . GLN A 1 195 ? -10.914 -19.812 18.703 1 87.75 195 GLN A CA 1
ATOM 1597 C C . GLN A 1 195 ? -10.094 -20.125 17.453 1 87.75 195 GLN A C 1
ATOM 1599 O O . GLN A 1 195 ? -8.953 -20.578 17.547 1 87.75 195 GLN A O 1
ATOM 1604 N N . PRO A 1 196 ? -10.727 -19.859 16.312 1 90 196 PRO A N 1
ATOM 1605 C CA . PRO A 1 196 ? -9.969 -20.078 15.078 1 90 196 PRO A CA 1
ATOM 1606 C C . PRO A 1 196 ? -8.82 -19.094 14.898 1 90 196 PRO A C 1
ATOM 1608 O O . PRO A 1 196 ? -8.789 -18.047 15.57 1 90 196 PRO A O 1
ATOM 1611 N N . GLU A 1 197 ? -7.875 -19.469 14.062 1 86.75 197 GLU A N 1
ATOM 1612 C CA . GLU A 1 197 ? -6.758 -18.578 13.789 1 86.75 197 GLU A CA 1
ATOM 1613 C C . GLU A 1 197 ? -7.164 -17.469 12.812 1 86.75 197 GLU A C 1
ATOM 1615 O O . GLU A 1 197 ? -6.562 -16.391 12.805 1 86.75 197 GLU A O 1
ATOM 1620 N N . GLY A 1 198 ? -8.203 -17.812 12.031 1 90.19 198 GLY A N 1
ATOM 1621 C CA . GLY A 1 198 ? -8.68 -16.812 11.094 1 90.19 198 GLY A CA 1
ATOM 1622 C C . GLY A 1 198 ? -10.125 -17.016 10.672 1 90.19 198 GLY A C 1
ATOM 1623 O O . GLY A 1 198 ? -10.672 -18.109 10.836 1 90.19 198 GLY A O 1
ATOM 1624 N N . VAL A 1 199 ? -10.711 -15.945 10.25 1 94.06 199 VAL A N 1
ATOM 1625 C CA . VAL A 1 199 ? -12.062 -15.992 9.711 1 94.06 199 VAL A CA 1
ATOM 1626 C C . VAL A 1 199 ? -12.055 -15.562 8.25 1 94.06 199 VAL A C 1
ATOM 1628 O O . VAL A 1 199 ? -11.562 -14.484 7.914 1 94.06 199 VAL A O 1
ATOM 1631 N N . LEU A 1 200 ? -12.539 -16.422 7.387 1 94.81 200 LEU A N 1
ATOM 1632 C CA . LEU A 1 200 ? -12.625 -16.109 5.965 1 94.81 200 LEU A CA 1
ATOM 1633 C C . LEU A 1 200 ? -14.016 -15.602 5.602 1 94.81 200 LEU A C 1
ATOM 1635 O O . LEU A 1 200 ? -15.008 -16.328 5.758 1 94.81 200 LEU A O 1
ATOM 1639 N N . PHE A 1 201 ? -14.102 -14.391 5.121 1 95.12 201 PHE A N 1
ATOM 1640 C CA . PHE A 1 201 ? -15.359 -13.797 4.684 1 95.12 201 PHE A CA 1
ATOM 1641 C C . PHE A 1 201 ? -15.547 -13.969 3.182 1 95.12 201 PHE A C 1
ATOM 1643 O O . PHE A 1 201 ? -14.711 -13.523 2.393 1 95.12 201 PHE A O 1
ATOM 1650 N N . CYS A 1 202 ? -16.656 -14.586 2.852 1 94.25 202 CYS A N 1
ATOM 1651 C CA . CYS A 1 202 ? -16.984 -14.766 1.442 1 94.25 202 CYS A CA 1
ATOM 1652 C C . CYS A 1 202 ? -17.422 -13.445 0.815 1 94.25 202 CYS A C 1
ATOM 1654 O O . CYS A 1 202 ? -17.844 -12.523 1.521 1 94.25 202 CYS A O 1
ATOM 1656 N N . SER A 1 203 ? -17.375 -13.336 -0.422 1 90 203 SER A N 1
ATOM 1657 C CA . SER A 1 203 ? -17.672 -12.102 -1.147 1 90 203 SER A CA 1
ATOM 1658 C C . SER A 1 203 ? -19.172 -11.828 -1.172 1 90 203 SER A C 1
ATOM 1660 O O . SER A 1 203 ? -19.594 -10.68 -1.294 1 90 203 SER A O 1
ATOM 1662 N N . SER A 1 204 ? -19.969 -12.844 -0.991 1 89.19 204 SER A N 1
ATOM 1663 C CA . SER A 1 204 ? -21.422 -12.703 -1.166 1 89.19 204 SER A CA 1
ATOM 1664 C C . SER A 1 204 ? -22.094 -12.258 0.127 1 89.19 204 SER A C 1
ATOM 1666 O O . SER A 1 204 ? -23.312 -12.07 0.166 1 89.19 204 SER A O 1
ATOM 1668 N N . VAL A 1 205 ? -21.312 -12.109 1.184 1 91.25 205 VAL A N 1
ATOM 1669 C CA . VAL A 1 205 ? -21.875 -11.602 2.43 1 91.25 205 VAL A CA 1
ATOM 1670 C C . VAL A 1 205 ? -22.344 -10.156 2.238 1 91.25 205 VAL A C 1
ATOM 1672 O O . VAL A 1 205 ? -21.594 -9.328 1.7 1 91.25 205 VAL A O 1
ATOM 1675 N N . PRO A 1 206 ? -23.547 -9.914 2.641 1 87.12 206 PRO A N 1
ATOM 1676 C CA . PRO A 1 206 ? -23.984 -8.523 2.531 1 87.12 206 PRO A CA 1
ATOM 1677 C C . PRO A 1 206 ? -23.047 -7.543 3.227 1 87.12 206 PRO A C 1
ATOM 1679 O O . PRO A 1 206 ? -22.516 -7.844 4.297 1 87.12 206 PRO A O 1
ATOM 1682 N N . LEU A 1 207 ? -22.891 -6.441 2.643 1 84.94 207 LEU A N 1
ATOM 1683 C CA . LEU A 1 207 ? -21.844 -5.496 3.021 1 84.94 207 LEU A CA 1
ATOM 1684 C C . LEU A 1 207 ? -22.031 -5.02 4.457 1 84.94 207 LEU A C 1
ATOM 1686 O O . LEU A 1 207 ? -21.062 -4.898 5.211 1 84.94 207 LEU A O 1
ATOM 1690 N N . GLU A 1 208 ? -23.266 -4.719 4.828 1 83 208 GLU A N 1
ATOM 1691 C CA . GLU A 1 208 ? -23.516 -4.238 6.184 1 83 208 GLU A CA 1
ATOM 1692 C C . GLU A 1 208 ? -23.203 -5.309 7.219 1 83 208 GLU A C 1
ATOM 1694 O O . GLU A 1 208 ? -22.594 -5.016 8.258 1 83 208 GLU A O 1
ATOM 1699 N N . GLU A 1 209 ? -23.578 -6.547 6.887 1 87.19 209 GLU A N 1
ATOM 1700 C CA . GLU A 1 209 ? -23.266 -7.664 7.777 1 87.19 209 GLU A CA 1
ATOM 1701 C C . GLU A 1 209 ? -21.766 -7.93 7.836 1 87.19 209 GLU A C 1
ATOM 1703 O O . GLU A 1 209 ? -21.234 -8.219 8.906 1 87.19 209 GLU A O 1
ATOM 1708 N N . ARG A 1 210 ? -21.219 -7.863 6.719 1 89.12 210 ARG A N 1
ATOM 1709 C CA . ARG A 1 210 ? -19.766 -8.07 6.637 1 89.12 210 ARG A CA 1
ATOM 1710 C C . ARG A 1 210 ? -19.031 -7.102 7.547 1 89.12 210 ARG A C 1
ATOM 1712 O O . ARG A 1 210 ? -18.125 -7.508 8.297 1 89.12 210 ARG A O 1
ATOM 1719 N N . SER A 1 211 ? -19.406 -5.848 7.438 1 83.25 211 SER A N 1
ATOM 1720 C CA . SER A 1 211 ? -18.766 -4.809 8.234 1 83.25 211 SER A CA 1
ATOM 1721 C C . SER A 1 211 ? -18.938 -5.074 9.727 1 83.25 211 SER A C 1
ATOM 1723 O O . SER A 1 211 ? -17.969 -4.988 10.492 1 83.25 211 SER A O 1
ATOM 1725 N N . ARG A 1 212 ? -20.109 -5.379 10.094 1 83.88 212 ARG A N 1
ATOM 1726 C CA . ARG A 1 212 ? -20.422 -5.656 11.492 1 83.88 212 ARG A CA 1
ATOM 1727 C C . ARG A 1 212 ? -19.641 -6.875 11.992 1 83.88 212 ARG A C 1
ATOM 1729 O O . ARG A 1 212 ? -19.031 -6.828 13.055 1 83.88 212 ARG A O 1
ATOM 1736 N N . LEU A 1 213 ? -19.672 -7.91 11.258 1 89.25 213 LEU A N 1
ATOM 1737 C CA . LEU A 1 213 ? -19.047 -9.164 11.641 1 89.25 213 LEU A CA 1
ATOM 1738 C C . LEU A 1 213 ? -17.531 -9.023 11.664 1 89.25 213 LEU A C 1
ATOM 1740 O O . LEU A 1 213 ? -16.859 -9.555 12.555 1 89.25 213 LEU A O 1
ATOM 1744 N N . MET A 1 214 ? -17 -8.352 10.688 1 86.75 214 MET A N 1
ATOM 1745 C CA . MET A 1 214 ? -15.562 -8.125 10.625 1 86.75 214 MET A CA 1
ATOM 1746 C C . MET A 1 214 ? -15.086 -7.34 11.844 1 86.75 214 MET A C 1
ATOM 1748 O O . MET A 1 214 ? -14.047 -7.66 12.422 1 86.75 214 MET A O 1
ATOM 1752 N N . ALA A 1 215 ? -15.844 -6.312 12.156 1 80.12 215 ALA A N 1
ATOM 1753 C CA . ALA A 1 215 ? -15.5 -5.5 13.32 1 80.12 215 ALA A CA 1
ATOM 1754 C C . ALA A 1 215 ? -15.453 -6.348 14.586 1 80.12 215 ALA A C 1
ATOM 1756 O O . ALA A 1 215 ? -14.555 -6.191 15.414 1 80.12 215 ALA A O 1
ATOM 1757 N N . LYS A 1 216 ? -16.359 -7.207 14.688 1 82.56 216 LYS A N 1
ATOM 1758 C CA . LYS A 1 216 ? -16.422 -8.078 15.852 1 82.56 216 LYS A CA 1
ATOM 1759 C C . LYS A 1 216 ? -15.234 -9.039 15.883 1 82.56 216 LYS A C 1
ATOM 1761 O O . LYS A 1 216 ? -14.641 -9.273 16.938 1 82.56 216 LYS A O 1
ATOM 1766 N N . ALA A 1 217 ? -14.891 -9.594 14.781 1 86.56 217 ALA A N 1
ATOM 1767 C CA . ALA A 1 217 ? -13.766 -10.523 14.688 1 86.56 217 ALA A CA 1
ATOM 1768 C C . ALA A 1 217 ? -12.453 -9.828 15.031 1 86.56 217 ALA A C 1
ATOM 1770 O O . ALA A 1 217 ? -11.641 -10.359 15.789 1 86.56 217 ALA A O 1
ATOM 1771 N N . VAL A 1 218 ? -12.312 -8.672 14.508 1 79.94 218 VAL A N 1
ATOM 1772 C CA . VAL A 1 218 ? -11.094 -7.902 14.742 1 79.94 218 VAL A CA 1
ATOM 1773 C C . VAL A 1 218 ? -11 -7.512 16.219 1 79.94 218 VAL A C 1
ATOM 1775 O O . VAL A 1 218 ? -9.922 -7.559 16.812 1 79.94 218 VAL A O 1
ATOM 1778 N N . ALA A 1 219 ? -12.117 -7.113 16.766 1 76.5 219 ALA A N 1
ATOM 1779 C CA . ALA A 1 219 ? -12.172 -6.727 18.172 1 76.5 219 ALA A CA 1
ATOM 1780 C C . ALA A 1 219 ? -11.758 -7.887 19.078 1 76.5 219 ALA A C 1
ATOM 1782 O O . ALA A 1 219 ? -11.164 -7.676 20.125 1 76.5 219 ALA A O 1
ATOM 1783 N N . GLN A 1 220 ? -12 -9.055 18.625 1 81.56 220 GLN A N 1
ATOM 1784 C CA . GLN A 1 220 ? -11.672 -10.227 19.422 1 81.56 220 GLN A CA 1
ATOM 1785 C C . GLN A 1 220 ? -10.25 -10.703 19.141 1 81.56 220 GLN A C 1
ATOM 1787 O O . GLN A 1 220 ? -9.805 -11.711 19.688 1 81.56 220 GLN A O 1
ATOM 1792 N N . GLY A 1 221 ? -9.586 -10.062 18.219 1 78 221 GLY A N 1
ATOM 1793 C CA . GLY A 1 221 ? -8.188 -10.344 17.969 1 78 221 GLY A CA 1
ATOM 1794 C C . GLY A 1 221 ? -7.969 -11.438 16.938 1 78 221 GLY A C 1
ATOM 1795 O O . GLY A 1 221 ? -6.879 -12 16.844 1 78 221 GLY A O 1
ATOM 1796 N N . THR A 1 222 ? -9 -11.828 16.25 1 85 222 THR A N 1
ATOM 1797 C CA . THR A 1 222 ? -8.875 -12.867 15.227 1 85 222 THR A CA 1
ATOM 1798 C C . THR A 1 222 ? -8.508 -12.258 13.875 1 85 222 THR A C 1
ATOM 1800 O O . THR A 1 222 ? -9.023 -11.203 13.508 1 85 222 THR A O 1
ATOM 1803 N N . SER A 1 223 ? -7.656 -12.898 13.18 1 85.62 223 SER A N 1
ATOM 1804 C CA . SER A 1 223 ? -7.293 -12.438 11.844 1 85.62 223 SER A CA 1
ATOM 1805 C C . SER A 1 223 ? -8.438 -12.641 10.859 1 85.62 223 SER A C 1
ATOM 1807 O O . SER A 1 223 ? -9.164 -13.633 10.938 1 85.62 223 SER A O 1
ATOM 1809 N N . VAL A 1 224 ? -8.555 -11.641 10.039 1 90.31 224 VAL A N 1
ATOM 1810 C CA . VAL A 1 224 ? -9.664 -11.703 9.094 1 90.31 224 VAL A CA 1
ATOM 1811 C C . VAL A 1 224 ? -9.117 -11.844 7.672 1 90.31 224 VAL A C 1
ATOM 1813 O O . VAL A 1 224 ? -8.195 -11.125 7.281 1 90.31 224 VAL A O 1
ATOM 1816 N N . PHE A 1 225 ? -9.633 -12.859 6.988 1 91.75 225 PHE A N 1
ATOM 1817 C CA . PHE A 1 225 ? -9.406 -13.016 5.559 1 91.75 225 PHE A CA 1
ATOM 1818 C C . PHE A 1 225 ? -10.648 -12.633 4.766 1 91.75 225 PHE A C 1
ATOM 1820 O O . PHE A 1 225 ? -11.742 -13.133 5.035 1 91.75 225 PHE A O 1
ATOM 1827 N N . LEU A 1 226 ? -10.445 -11.734 3.838 1 92.44 226 LEU A N 1
ATOM 1828 C CA . LEU A 1 226 ? -11.594 -11.219 3.098 1 92.44 226 LEU A CA 1
ATOM 1829 C C . LEU A 1 226 ? -11.438 -11.484 1.604 1 92.44 226 LEU A C 1
ATOM 1831 O O . LEU A 1 226 ? -10.445 -11.078 0.994 1 92.44 226 LEU A O 1
ATOM 1835 N N . ILE A 1 227 ? -12.414 -12.266 1.055 1 93.31 227 ILE A N 1
ATOM 1836 C CA . ILE A 1 227 ? -12.484 -12.352 -0.399 1 93.31 227 ILE A CA 1
ATOM 1837 C C . ILE A 1 227 ? -13.047 -11.055 -0.964 1 93.31 227 ILE A C 1
ATOM 1839 O O . ILE A 1 227 ? -14.211 -10.719 -0.736 1 93.31 227 ILE A O 1
ATOM 1843 N N . PRO A 1 228 ? -12.273 -10.359 -1.649 1 89.75 228 PRO A N 1
ATOM 1844 C CA . PRO A 1 228 ? -12.641 -8.992 -2.004 1 89.75 228 PRO A CA 1
ATOM 1845 C C . PRO A 1 228 ? -13.758 -8.93 -3.049 1 89.75 228 PRO A C 1
ATOM 1847 O O . PRO A 1 228 ? -13.82 -9.773 -3.941 1 89.75 228 PRO A O 1
ATOM 1850 N N . ARG A 1 229 ? -14.602 -7.918 -2.881 1 88.12 229 ARG A N 1
ATOM 1851 C CA . ARG A 1 229 ? -15.531 -7.484 -3.92 1 88.12 229 ARG A CA 1
ATOM 1852 C C . ARG A 1 229 ? -14.891 -6.438 -4.824 1 88.12 229 ARG A C 1
ATOM 1854 O O . ARG A 1 229 ? -13.742 -6.039 -4.609 1 88.12 229 ARG A O 1
ATOM 1861 N N . LEU A 1 230 ? -15.625 -6.125 -5.855 1 81.56 230 LEU A N 1
ATOM 1862 C CA . LEU A 1 230 ? -15.094 -5.148 -6.801 1 81.56 230 LEU A CA 1
ATOM 1863 C C . LEU A 1 230 ? -14.688 -3.865 -6.086 1 81.56 230 LEU A C 1
ATOM 1865 O O . LEU A 1 230 ? -13.602 -3.332 -6.324 1 81.56 230 LEU A O 1
ATOM 1869 N N . GLU A 1 231 ? -15.492 -3.41 -5.152 1 81.06 231 GLU A N 1
ATOM 1870 C CA . GLU A 1 231 ? -15.219 -2.162 -4.445 1 81.06 231 GLU A CA 1
ATOM 1871 C C . GLU A 1 231 ? -13.961 -2.273 -3.59 1 81.06 231 GLU A C 1
ATOM 1873 O O . GLU A 1 231 ? -13.203 -1.309 -3.461 1 81.06 231 GLU A O 1
ATOM 1878 N N . ASP A 1 232 ? -13.781 -3.467 -2.994 1 84.94 232 ASP A N 1
ATOM 1879 C CA . ASP A 1 232 ? -12.594 -3.707 -2.176 1 84.94 232 ASP A CA 1
ATOM 1880 C C . ASP A 1 232 ? -11.32 -3.631 -3.014 1 84.94 232 ASP A C 1
ATOM 1882 O O . ASP A 1 232 ? -10.312 -3.078 -2.57 1 84.94 232 ASP A O 1
ATOM 1886 N N . LEU A 1 233 ? -11.477 -4.168 -4.18 1 82.5 233 LEU A N 1
ATOM 1887 C CA . LEU A 1 233 ? -10.328 -4.188 -5.086 1 82.5 233 LEU A CA 1
ATOM 1888 C C . LEU A 1 233 ? -9.977 -2.777 -5.547 1 82.5 233 LEU A C 1
ATOM 1890 O O . LEU A 1 233 ? -8.797 -2.428 -5.645 1 82.5 233 LEU A O 1
ATOM 1894 N N . LEU A 1 234 ? -10.953 -1.995 -5.75 1 77.06 234 LEU A N 1
ATOM 1895 C CA . LEU A 1 234 ? -10.727 -0.616 -6.168 1 77.06 234 LEU A CA 1
ATOM 1896 C C . LEU A 1 234 ? -10.109 0.201 -5.035 1 77.06 234 LEU A C 1
ATOM 1898 O O . LEU A 1 234 ? -9.289 1.087 -5.281 1 77.06 234 LEU A O 1
ATOM 1902 N N . LEU A 1 235 ? -10.477 -0.23 -3.861 1 77.69 235 LEU A N 1
ATOM 1903 C CA . LEU A 1 235 ? -10 0.493 -2.688 1 77.69 235 LEU A CA 1
ATOM 1904 C C . LEU A 1 235 ? -8.594 0.043 -2.305 1 77.69 235 LEU A C 1
ATOM 1906 O O . LEU A 1 235 ? -7.82 0.82 -1.741 1 77.69 235 LEU A O 1
ATOM 1910 N N . ALA A 1 236 ? -8.438 -1.248 -2.672 1 74.69 236 ALA A N 1
ATOM 1911 C CA . ALA A 1 236 ? -7.137 -1.803 -2.307 1 74.69 236 ALA A CA 1
ATOM 1912 C C . ALA A 1 236 ? -6.008 -1.058 -3.012 1 74.69 236 ALA A C 1
ATOM 1914 O O . ALA A 1 236 ? -6.004 -0.935 -4.238 1 74.69 236 ALA A O 1
ATOM 1915 N N . GLY A 1 237 ? -5.18 -0.304 -2.4 1 67.62 237 GLY A N 1
ATOM 1916 C CA . GLY A 1 237 ? -4.066 0.433 -2.975 1 67.62 237 GLY A CA 1
ATOM 1917 C C . GLY A 1 237 ? -4.359 1.91 -3.158 1 67.62 237 GLY A C 1
ATOM 1918 O O . GLY A 1 237 ? -3.564 2.637 -3.76 1 67.62 237 GLY A O 1
ATOM 1919 N N . ALA A 1 238 ? -5.641 2.238 -2.863 1 74.75 238 ALA A N 1
ATOM 1920 C CA . ALA A 1 238 ? -5.977 3.656 -2.963 1 74.75 238 ALA A CA 1
ATOM 1921 C C . ALA A 1 238 ? -5.055 4.5 -2.084 1 74.75 238 ALA A C 1
ATOM 1923 O O . ALA A 1 238 ? -4.582 4.035 -1.044 1 74.75 238 ALA A O 1
ATOM 1924 N N . SER A 1 239 ? -4.684 5.586 -2.656 1 74.56 239 SER A N 1
ATOM 1925 C CA . SER A 1 239 ? -3.84 6.508 -1.906 1 74.56 239 SER A CA 1
ATOM 1926 C C . SER A 1 239 ? -4.676 7.539 -1.158 1 74.56 239 SER A C 1
ATOM 1928 O O . SER A 1 239 ? -5.746 7.934 -1.624 1 74.56 239 SER A O 1
ATOM 1930 N N . MET A 1 240 ? -4.191 7.836 -0.008 1 80.62 240 MET A N 1
ATOM 1931 C CA . MET A 1 240 ? -4.875 8.875 0.762 1 80.62 240 MET A CA 1
ATOM 1932 C C . MET A 1 240 ? -4.586 10.258 0.19 1 80.62 240 MET A C 1
ATOM 1934 O O . MET A 1 240 ? -3.428 10.602 -0.045 1 80.62 240 MET A O 1
ATOM 1938 N N . GLU A 1 241 ? -5.59 10.906 -0.222 1 80.94 241 GLU A N 1
ATOM 1939 C CA . GLU A 1 241 ? -5.527 12.289 -0.681 1 80.94 241 GLU A CA 1
ATOM 1940 C C . GLU A 1 241 ? -6.539 13.164 0.05 1 80.94 241 GLU A C 1
ATOM 1942 O O . GLU A 1 241 ? -7.684 13.297 -0.391 1 80.94 241 GLU A O 1
ATOM 1947 N N . PRO A 1 242 ? -6.023 13.758 1.131 1 82.56 242 PRO A N 1
ATOM 1948 C CA . PRO A 1 242 ? -6.961 14.609 1.867 1 82.56 242 PRO A CA 1
ATOM 1949 C C . PRO A 1 242 ? -7.469 15.781 1.036 1 82.56 242 PRO A C 1
ATOM 1951 O O . PRO A 1 242 ? -6.719 16.344 0.238 1 82.56 242 PRO A O 1
ATOM 1954 N N . LEU A 1 243 ? -8.781 15.984 1.105 1 83.56 243 LEU A N 1
ATOM 1955 C CA . LEU A 1 243 ? -9.414 17.141 0.469 1 83.56 243 LEU A CA 1
ATOM 1956 C C . LEU A 1 243 ? -9.703 18.234 1.49 1 83.56 243 LEU A C 1
ATOM 1958 O O . LEU A 1 243 ? -10.734 18.203 2.16 1 83.56 243 LEU A O 1
ATOM 1962 N N . ASN A 1 244 ? -8.812 19.172 1.539 1 79.25 244 ASN A N 1
ATOM 1963 C CA . ASN A 1 244 ? -8.969 20.266 2.498 1 79.25 244 ASN A CA 1
ATOM 1964 C C . ASN A 1 244 ? -9.234 19.734 3.904 1 79.25 244 ASN A C 1
ATOM 1966 O O . ASN A 1 244 ? -10.203 20.141 4.547 1 79.25 244 ASN A O 1
ATOM 1970 N N . GLY A 1 245 ? -8.477 18.766 4.309 1 79 245 GLY A N 1
ATOM 1971 C CA . GLY A 1 245 ? -8.586 18.25 5.664 1 79 245 GLY A CA 1
ATOM 1972 C C . GLY A 1 245 ? -9.484 17.031 5.777 1 79 245 GLY A C 1
ATOM 1973 O O . GLY A 1 245 ? -9.461 16.328 6.785 1 79 245 GLY A O 1
ATOM 1974 N N . ILE A 1 246 ? -10.328 16.812 4.766 1 84.88 246 ILE A N 1
ATOM 1975 C CA . ILE A 1 246 ? -11.203 15.641 4.762 1 84.88 246 ILE A CA 1
ATOM 1976 C C . ILE A 1 246 ? -10.422 14.414 4.301 1 84.88 246 ILE A C 1
ATOM 1978 O O . ILE A 1 246 ? -9.859 14.398 3.203 1 84.88 246 ILE A O 1
ATOM 1982 N N . PRO A 1 247 ? -10.344 13.477 5.199 1 88.75 247 PRO A N 1
ATOM 1983 C CA . PRO A 1 247 ? -9.664 12.258 4.758 1 88.75 247 PRO A CA 1
ATOM 1984 C C . PRO A 1 247 ? -10.414 11.539 3.637 1 88.75 247 PRO A C 1
ATOM 1986 O O . PRO A 1 247 ? -11.594 11.234 3.777 1 88.75 247 PRO A O 1
ATOM 1989 N N . ALA A 1 248 ? -9.797 11.438 2.557 1 88.94 248 ALA A N 1
ATOM 1990 C CA . ALA A 1 248 ? -10.43 10.781 1.414 1 88.94 248 ALA A CA 1
ATOM 1991 C C . ALA A 1 248 ? -9.43 9.914 0.661 1 88.94 248 ALA A C 1
ATOM 1993 O O . ALA A 1 248 ? -8.242 10.242 0.58 1 88.94 248 ALA A O 1
ATOM 1994 N N . PHE A 1 249 ? -9.977 8.773 0.222 1 87.88 249 PHE A N 1
ATOM 1995 C CA . PHE A 1 249 ? -9.211 7.914 -0.675 1 87.88 249 PHE A CA 1
ATOM 1996 C C . PHE A 1 249 ? -9.5 8.258 -2.131 1 87.88 249 PHE A C 1
ATOM 1998 O O . PHE A 1 249 ? -10.656 8.43 -2.518 1 87.88 249 PHE A O 1
ATOM 2005 N N . ARG A 1 250 ? -8.492 8.422 -2.826 1 86.12 250 ARG A N 1
ATOM 2006 C CA . ARG A 1 250 ? -8.68 8.641 -4.258 1 86.12 250 ARG A CA 1
ATOM 2007 C C . ARG A 1 250 ? -8.586 7.332 -5.027 1 86.12 250 ARG A C 1
ATOM 2009 O O . ARG A 1 250 ? -7.582 6.621 -4.934 1 86.12 250 ARG A O 1
ATOM 2016 N N . ILE A 1 251 ? -9.609 6.996 -5.59 1 81.56 251 ILE A N 1
ATOM 2017 C CA . ILE A 1 251 ? -9.672 5.82 -6.453 1 81.56 251 ILE A CA 1
ATOM 2018 C C . ILE A 1 251 ? -9.625 6.25 -7.918 1 81.56 251 ILE A C 1
ATOM 2020 O O . ILE A 1 251 ? -10.469 7.023 -8.367 1 81.56 251 ILE A O 1
ATOM 2024 N N . LEU A 1 252 ? -8.484 5.867 -8.523 1 69.94 252 LEU A N 1
ATOM 2025 C CA . LEU A 1 252 ? -8.305 6.266 -9.922 1 69.94 252 LEU A CA 1
ATOM 2026 C C . LEU A 1 252 ? -9.234 5.473 -10.828 1 69.94 252 LEU A C 1
ATOM 2028 O O . LEU A 1 252 ? -9.531 4.305 -10.562 1 69.94 252 LEU A O 1
ATOM 2032 N N . GLY A 1 253 ? -9.742 6.152 -11.75 1 64.62 253 GLY A N 1
ATOM 2033 C CA . GLY A 1 253 ? -10.5 5.457 -12.773 1 64.62 253 GLY A CA 1
ATOM 2034 C C . GLY A 1 253 ? -9.664 4.48 -13.578 1 64.62 253 GLY A C 1
ATOM 2035 O O . GLY A 1 253 ? -8.43 4.527 -13.531 1 64.62 253 GLY A O 1
ATOM 2036 N N . LEU A 1 254 ? -10.234 3.457 -14.07 1 59.53 254 LEU A N 1
ATOM 2037 C CA . LEU A 1 254 ? -9.594 2.402 -14.844 1 59.53 254 LEU A CA 1
ATOM 2038 C C . LEU A 1 254 ? -8.672 2.994 -15.898 1 59.53 254 LEU A C 1
ATOM 2040 O O . LEU A 1 254 ? -7.629 2.414 -16.219 1 59.53 254 LEU A O 1
ATOM 2044 N N . GLN A 1 255 ? -9.148 4.141 -16.391 1 58.62 255 GLN A N 1
ATOM 2045 C CA . GLN A 1 255 ? -8.367 4.746 -17.469 1 58.62 255 GLN A CA 1
ATOM 2046 C C . GLN A 1 255 ? -7.023 5.254 -16.953 1 58.62 255 GLN A C 1
ATOM 2048 O O . GLN A 1 255 ? -6.039 5.273 -17.688 1 58.62 255 GLN A O 1
ATOM 2053 N N . GLU A 1 256 ? -7.078 5.602 -15.75 1 60.91 256 GLU A N 1
ATOM 2054 C CA . GLU A 1 256 ? -5.852 6.133 -15.164 1 60.91 256 GLU A CA 1
ATOM 2055 C C . GLU A 1 256 ? -4.918 5.008 -14.719 1 60.91 256 GLU A C 1
ATOM 2057 O O . GLU A 1 256 ? -3.742 5.246 -14.438 1 60.91 256 GLU A O 1
ATOM 2062 N N . MET A 1 257 ? -5.488 3.818 -14.672 1 57.25 257 MET A N 1
ATOM 2063 C CA . MET A 1 257 ? -4.699 2.658 -14.266 1 57.25 257 MET A CA 1
ATOM 2064 C C . MET A 1 257 ? -3.838 2.158 -15.422 1 57.25 257 MET A C 1
ATOM 2066 O O . MET A 1 257 ? -3.033 1.239 -15.25 1 57.25 257 MET A O 1
ATOM 2070 N N . ALA A 1 258 ? -4.066 2.818 -16.609 1 56.78 258 ALA A N 1
ATOM 2071 C CA . ALA A 1 258 ? -3.359 2.375 -17.797 1 56.78 258 ALA A CA 1
ATOM 2072 C C . ALA A 1 258 ? -1.849 2.383 -17.578 1 56.78 258 ALA A C 1
ATOM 2074 O O . ALA A 1 258 ? -1.307 3.32 -17 1 56.78 258 ALA A O 1
ATOM 2075 N N . VAL A 1 259 ? -1.371 1.072 -17.531 1 62.75 259 VAL A N 1
ATOM 2076 C CA . VAL A 1 259 ? 0.049 0.788 -17.359 1 62.75 259 VAL A CA 1
ATOM 2077 C C . VAL A 1 259 ? 0.866 1.622 -18.344 1 62.75 259 VAL A C 1
ATOM 2079 O O . VAL A 1 259 ? 0.458 1.816 -19.484 1 62.75 259 VAL A O 1
ATOM 2082 N N . GLY A 1 260 ? 1.688 2.525 -17.938 1 64.5 260 GLY A N 1
ATOM 2083 C CA . GLY A 1 260 ? 2.477 3.529 -18.625 1 64.5 260 GLY A CA 1
ATOM 2084 C C . GLY A 1 260 ? 3.363 2.949 -19.719 1 64.5 260 GLY A C 1
ATOM 2085 O O . GLY A 1 260 ? 3.287 1.756 -20.016 1 64.5 260 GLY A O 1
ATOM 2086 N N . GLY A 1 261 ? 4.004 3.643 -20.547 1 75.56 261 GLY A N 1
ATOM 2087 C CA . GLY A 1 261 ? 4.945 3.393 -21.625 1 75.56 261 GLY A CA 1
ATOM 2088 C C . GLY A 1 261 ? 6.059 2.436 -21.234 1 75.56 261 GLY A C 1
ATOM 2089 O O . GLY A 1 261 ? 6.582 1.707 -22.078 1 75.56 261 GLY A O 1
ATOM 2090 N N . TRP A 1 262 ? 6.285 2.23 -19.984 1 82.25 262 TRP A N 1
ATOM 2091 C CA . TRP A 1 262 ? 7.348 1.339 -19.531 1 82.25 262 TRP A CA 1
ATOM 2092 C C . TRP A 1 262 ? 7.016 -0.113 -19.859 1 82.25 262 TRP A C 1
ATOM 2094 O O . TRP A 1 262 ? 7.906 -0.912 -20.156 1 82.25 262 TRP A O 1
ATOM 2104 N N . LYS A 1 263 ? 5.75 -0.464 -19.828 1 88.81 263 LYS A N 1
ATOM 2105 C CA . LYS A 1 263 ? 5.309 -1.837 -20.062 1 88.81 263 LYS A CA 1
ATOM 2106 C C . LYS A 1 263 ? 5.574 -2.266 -21.5 1 88.81 263 LYS A C 1
ATOM 2108 O O . LYS A 1 263 ? 6.059 -3.373 -21.75 1 88.81 263 LYS A O 1
ATOM 2113 N N . ARG A 1 264 ? 5.316 -1.362 -22.406 1 88.62 264 ARG A N 1
ATOM 2114 C CA . ARG A 1 264 ? 5.547 -1.672 -23.812 1 88.62 264 ARG A CA 1
ATOM 2115 C C . ARG A 1 264 ? 7.035 -1.842 -24.094 1 88.62 264 ARG A C 1
ATOM 2117 O O . ARG A 1 264 ? 7.43 -2.727 -24.859 1 88.62 264 ARG A O 1
ATOM 2124 N N . LEU A 1 265 ? 7.793 -1.011 -23.453 1 90.31 265 LEU A N 1
ATOM 2125 C CA . LEU A 1 265 ? 9.242 -1.101 -23.641 1 90.31 265 LEU A CA 1
ATOM 2126 C C . LEU A 1 265 ? 9.781 -2.412 -23.078 1 90.31 265 LEU A C 1
ATOM 2128 O O . LEU A 1 265 ? 10.602 -3.072 -23.719 1 90.31 265 LEU A O 1
ATOM 2132 N N . LEU A 1 266 ? 9.305 -2.768 -21.984 1 90.44 266 LEU A N 1
ATOM 2133 C CA . LEU A 1 266 ? 9.727 -4.02 -21.375 1 90.44 266 LEU A CA 1
ATOM 2134 C C . LEU A 1 266 ? 9.281 -5.215 -22.203 1 90.44 266 LEU A C 1
ATOM 2136 O O . LEU A 1 266 ? 10.062 -6.137 -22.453 1 90.44 266 LEU A O 1
ATOM 2140 N N . ASP A 1 267 ? 8.055 -5.141 -22.609 1 94.06 267 ASP A N 1
ATOM 2141 C CA . ASP A 1 267 ? 7.508 -6.227 -23.422 1 94.06 267 ASP A CA 1
ATOM 2142 C C . ASP A 1 267 ? 8.297 -6.41 -24.719 1 94.06 267 ASP A C 1
ATOM 2144 O O . ASP A 1 267 ? 8.641 -7.535 -25.078 1 94.06 267 ASP A O 1
ATOM 2148 N N . PHE A 1 268 ? 8.609 -5.312 -25.297 1 94.44 268 PHE A N 1
ATOM 2149 C CA . PHE A 1 268 ? 9.32 -5.355 -26.562 1 94.44 268 PHE A CA 1
ATOM 2150 C C . PHE A 1 268 ? 10.734 -5.883 -26.375 1 94.44 268 PHE A C 1
ATOM 2152 O O . PHE A 1 268 ? 11.188 -6.762 -27.125 1 94.44 268 PHE A O 1
ATOM 2159 N N . ALA A 1 269 ? 11.438 -5.395 -25.406 1 93.94 269 ALA A N 1
ATOM 2160 C CA . ALA A 1 269 ? 12.805 -5.809 -25.109 1 93.94 269 ALA A CA 1
ATOM 2161 C C . ALA A 1 269 ? 12.867 -7.289 -24.75 1 93.94 269 ALA A C 1
ATOM 2163 O O . ALA A 1 269 ? 13.688 -8.039 -25.281 1 93.94 269 ALA A O 1
ATOM 2164 N N . LEU A 1 270 ? 12.039 -7.703 -23.922 1 93.75 270 LEU A N 1
ATOM 2165 C CA . LEU A 1 270 ? 12.031 -9.086 -23.469 1 93.75 270 LEU A CA 1
ATOM 2166 C C . LEU A 1 270 ? 11.633 -10.031 -24.594 1 93.75 270 LEU A C 1
ATOM 2168 O O . LEU A 1 270 ? 12.188 -11.125 -24.719 1 93.75 270 LEU A O 1
ATOM 2172 N N . ALA A 1 271 ? 10.648 -9.633 -25.328 1 95 271 ALA A N 1
ATOM 2173 C CA . ALA A 1 271 ? 10.211 -10.453 -26.453 1 95 271 ALA A CA 1
ATOM 2174 C C . ALA A 1 271 ? 11.336 -10.641 -27.469 1 95 271 ALA A C 1
ATOM 2176 O O . ALA A 1 271 ? 11.516 -11.727 -28.016 1 95 271 ALA A O 1
ATOM 2177 N N . LEU A 1 272 ? 12.086 -9.625 -27.688 1 93.75 272 LEU A N 1
ATOM 2178 C CA . LEU A 1 272 ? 13.188 -9.68 -28.641 1 93.75 272 LEU A CA 1
ATOM 2179 C C . LEU A 1 272 ? 14.281 -10.625 -28.156 1 93.75 272 LEU A C 1
ATOM 2181 O O . LEU A 1 272 ? 14.805 -11.43 -28.922 1 93.75 272 LEU A O 1
ATOM 2185 N N . VAL A 1 273 ? 14.586 -10.531 -26.953 1 91 273 VAL A N 1
ATOM 2186 C CA . VAL A 1 273 ? 15.633 -11.367 -26.375 1 91 273 VAL A CA 1
ATOM 2187 C C . VAL A 1 273 ? 15.18 -12.82 -26.344 1 91 273 VAL A C 1
ATOM 2189 O O . VAL A 1 273 ? 15.961 -13.727 -26.656 1 91 273 VAL A O 1
ATOM 2192 N N . LEU A 1 274 ? 13.945 -13.07 -25.984 1 92.38 274 LEU A N 1
ATOM 2193 C CA . LEU A 1 274 ? 13.43 -14.43 -25.844 1 92.38 274 LEU A CA 1
ATOM 2194 C C . LEU A 1 274 ? 13.133 -15.039 -27.203 1 92.38 274 LEU A C 1
ATOM 2196 O O . LEU A 1 274 ? 13.008 -16.266 -27.328 1 92.38 274 LEU A O 1
ATOM 2200 N N . ALA A 1 275 ? 12.992 -14.188 -28.156 1 92.75 275 ALA A N 1
ATOM 2201 C CA . ALA A 1 275 ? 12.695 -14.672 -29.5 1 92.75 275 ALA A CA 1
ATOM 2202 C C . ALA A 1 275 ? 13.859 -15.492 -30.062 1 92.75 275 ALA A C 1
ATOM 2204 O O . ALA A 1 275 ? 13.648 -16.453 -30.797 1 92.75 275 ALA A O 1
ATOM 2205 N N . VAL A 1 276 ? 15.016 -15.219 -29.656 1 89.88 276 VAL A N 1
ATOM 2206 C CA . VAL A 1 276 ? 16.219 -15.867 -30.188 1 89.88 276 VAL A CA 1
ATOM 2207 C C . VAL A 1 276 ? 16.219 -17.328 -29.781 1 89.88 276 VAL A C 1
ATOM 2209 O O . VAL A 1 276 ? 16.25 -18.219 -30.641 1 89.88 276 VAL A O 1
ATOM 2212 N N . PRO A 1 277 ? 16.141 -17.609 -28.562 1 90.94 277 PRO A N 1
ATOM 2213 C CA . PRO A 1 277 ? 16.109 -19.016 -28.203 1 90.94 277 PRO A CA 1
ATOM 2214 C C . PRO A 1 277 ? 14.766 -19.672 -28.516 1 90.94 277 PRO A C 1
ATOM 2216 O O . PRO A 1 277 ? 14.688 -20.891 -28.703 1 90.94 277 PRO A O 1
ATOM 2219 N N . ALA A 1 278 ? 13.711 -18.953 -28.594 1 93.25 278 ALA A N 1
ATOM 2220 C CA . ALA A 1 278 ? 12.367 -19.484 -28.812 1 93.25 278 ALA A CA 1
ATOM 2221 C C . ALA A 1 278 ? 12.18 -19.938 -30.25 1 93.25 278 ALA A C 1
ATOM 2223 O O . ALA A 1 278 ? 11.445 -20.891 -30.531 1 93.25 278 ALA A O 1
ATOM 2224 N N . LEU A 1 279 ? 12.828 -19.359 -31.156 1 93.25 279 LEU A N 1
ATOM 2225 C CA . LEU A 1 279 ? 12.617 -19.625 -32.562 1 93.25 279 LEU A CA 1
ATOM 2226 C C . LEU A 1 279 ? 12.977 -21.062 -32.938 1 93.25 279 LEU A C 1
ATOM 2228 O O . LEU A 1 279 ? 12.172 -21.781 -33.531 1 93.25 279 LEU A O 1
ATOM 2232 N N . PRO A 1 280 ? 14.195 -21.484 -32.5 1 94.56 280 PRO A N 1
ATOM 2233 C CA . PRO A 1 280 ? 14.508 -22.891 -32.812 1 94.56 280 PRO A CA 1
ATOM 2234 C C . PRO A 1 280 ? 13.539 -23.859 -32.125 1 94.56 280 PRO A C 1
ATOM 2236 O O . PRO A 1 280 ? 13.203 -24.906 -32.719 1 94.56 280 PRO A O 1
ATOM 2239 N N . ILE A 1 281 ? 13.07 -23.516 -31 1 94.19 281 ILE A N 1
ATOM 2240 C CA . ILE A 1 281 ? 12.156 -24.391 -30.281 1 94.19 281 ILE A CA 1
ATOM 2241 C C . ILE A 1 281 ? 10.805 -24.438 -30.984 1 94.19 281 ILE A C 1
ATOM 2243 O O . ILE A 1 281 ? 10.219 -25.5 -31.141 1 94.19 281 ILE A O 1
ATOM 2247 N N . ILE A 1 282 ? 10.383 -23.328 -31.422 1 94.75 282 ILE A N 1
ATOM 2248 C CA . ILE A 1 282 ? 9.109 -23.25 -32.125 1 94.75 282 ILE A CA 1
ATOM 2249 C C . ILE A 1 282 ? 9.18 -24.047 -33.406 1 94.75 282 ILE A C 1
ATOM 2251 O O . ILE A 1 282 ? 8.25 -24.797 -33.75 1 94.75 282 ILE A O 1
ATOM 2255 N N . LEU A 1 283 ? 10.258 -23.969 -34.125 1 94.44 283 LEU A N 1
ATOM 2256 C CA . LEU A 1 283 ? 10.422 -24.672 -35.375 1 94.44 283 LEU A CA 1
ATOM 2257 C C . LEU A 1 283 ? 10.43 -26.188 -35.156 1 94.44 283 LEU A C 1
ATOM 2259 O O . LEU A 1 283 ? 9.797 -26.922 -35.906 1 94.44 283 LEU A O 1
ATOM 2263 N N . LEU A 1 284 ? 11.133 -26.547 -34.156 1 94.62 284 LEU A N 1
ATOM 2264 C CA . LEU A 1 284 ? 11.18 -27.969 -33.844 1 94.62 284 LEU A CA 1
ATOM 2265 C C . LEU A 1 284 ? 9.805 -28.484 -33.438 1 94.62 284 LEU A C 1
ATOM 2267 O O . LEU A 1 284 ? 9.406 -29.578 -33.812 1 94.62 284 LEU A O 1
ATOM 2271 N N . ALA A 1 285 ? 9.109 -27.688 -32.656 1 94.5 285 ALA A N 1
ATOM 2272 C CA . ALA A 1 285 ? 7.762 -28.062 -32.219 1 94.5 285 ALA A CA 1
ATOM 2273 C C . ALA A 1 285 ? 6.797 -28.094 -33.406 1 94.5 285 ALA A C 1
ATOM 2275 O O . ALA A 1 285 ? 5.941 -28.969 -33.5 1 94.5 285 ALA A O 1
ATOM 2276 N N . ALA A 1 286 ? 6.945 -27.172 -34.281 1 93.81 286 ALA A N 1
ATOM 2277 C CA . ALA A 1 286 ? 6.098 -27.125 -35.469 1 93.81 286 ALA A CA 1
ATOM 2278 C C . ALA A 1 286 ? 6.301 -28.375 -36.312 1 93.81 286 ALA A C 1
ATOM 2280 O O . ALA A 1 286 ? 5.336 -28.938 -36.844 1 93.81 286 ALA A O 1
ATOM 2281 N N . LEU A 1 287 ? 7.52 -28.734 -36.406 1 93.31 287 LEU A N 1
ATOM 2282 C CA . LEU A 1 287 ? 7.844 -29.938 -37.188 1 93.31 287 LEU A CA 1
ATOM 2283 C C . LEU A 1 287 ? 7.234 -31.172 -36.531 1 93.31 287 LEU A C 1
ATOM 2285 O O . LEU A 1 287 ? 6.711 -32.031 -37.219 1 93.31 287 LEU A O 1
ATOM 2289 N N . ALA A 1 288 ? 7.297 -31.219 -35.312 1 93.69 288 ALA A N 1
ATOM 2290 C CA . ALA A 1 288 ? 6.73 -32.344 -34.594 1 93.69 288 ALA A CA 1
ATOM 2291 C C . ALA A 1 288 ? 5.219 -32.438 -34.781 1 93.69 288 ALA A C 1
ATOM 2293 O O . ALA A 1 288 ? 4.656 -33.531 -34.906 1 93.69 288 ALA A O 1
ATOM 2294 N N . VAL A 1 289 ? 4.57 -31.312 -34.75 1 92.44 289 VAL A N 1
ATOM 2295 C CA . VAL A 1 289 ? 3.125 -31.234 -34.906 1 92.44 289 VAL A CA 1
ATOM 2296 C C . VAL A 1 289 ? 2.754 -31.688 -36.344 1 92.44 289 VAL A C 1
ATOM 2298 O O . VAL A 1 289 ? 1.772 -32.406 -36.531 1 92.44 289 VAL A O 1
ATOM 2301 N N . LYS A 1 290 ? 3.553 -31.312 -37.281 1 90.94 290 LYS A N 1
ATOM 2302 C CA . LYS A 1 290 ? 3.299 -31.672 -38.688 1 90.94 290 LYS A CA 1
ATOM 2303 C C . LYS A 1 290 ? 3.5 -33.156 -38.906 1 90.94 290 LYS A C 1
ATOM 2305 O O . LYS A 1 290 ? 2.807 -33.781 -39.75 1 90.94 290 LYS A O 1
ATOM 2310 N N . LEU A 1 291 ? 4.391 -33.688 -38.219 1 90.19 291 LEU A N 1
ATOM 2311 C CA . LEU A 1 291 ? 4.652 -35.125 -38.312 1 90.19 291 LEU A CA 1
ATOM 2312 C C . LEU A 1 291 ? 3.541 -35.938 -37.688 1 90.19 291 LEU A C 1
ATOM 2314 O O . LEU A 1 291 ? 3.209 -37.031 -38.125 1 90.19 291 LEU A O 1
ATOM 2318 N N . ASP A 1 292 ? 3.07 -35.312 -36.594 1 88 292 ASP A N 1
ATOM 2319 C CA . ASP A 1 292 ? 1.998 -36 -35.875 1 88 292 ASP A CA 1
ATOM 2320 C C . ASP A 1 292 ? 0.679 -35.906 -36.656 1 88 292 ASP A C 1
ATOM 2322 O O . ASP A 1 292 ? -0.125 -36.844 -36.625 1 88 292 ASP A O 1
ATOM 2326 N N . SER A 1 293 ? 0.47 -34.781 -37.281 1 83.81 293 SER A N 1
ATOM 2327 C CA . SER A 1 293 ? -0.72 -34.562 -38.094 1 83.81 293 SER A CA 1
ATOM 2328 C C . SER A 1 293 ? -0.37 -33.875 -39.406 1 83.81 293 SER A C 1
ATOM 2330 O O . SER A 1 293 ? -0.501 -32.656 -39.531 1 83.81 293 SER A O 1
ATOM 2332 N N . PRO A 1 294 ? -0.067 -34.562 -40.531 1 79.06 294 PRO A N 1
ATOM 2333 C CA . PRO A 1 294 ? 0.515 -34.031 -41.75 1 79.06 294 PRO A CA 1
ATOM 2334 C C . PRO A 1 294 ? -0.469 -33.156 -42.531 1 79.06 294 PRO A C 1
ATOM 2336 O O . PRO A 1 294 ? -0.056 -32.25 -43.281 1 79.06 294 PRO A O 1
ATOM 2339 N N . GLY A 1 295 ? -1.716 -33.219 -42.312 1 77.19 295 GLY A N 1
ATOM 2340 C CA . GLY A 1 295 ? -2.686 -32.531 -43.156 1 77.19 295 GLY A CA 1
ATOM 2341 C C . GLY A 1 295 ? -3.121 -31.188 -42.562 1 77.19 295 GLY A C 1
ATOM 2342 O O . GLY A 1 295 ? -3.709 -30.359 -43.281 1 77.19 295 GLY A O 1
ATOM 2343 N N . ALA A 1 296 ? -2.633 -30.875 -41.531 1 80.62 296 ALA A N 1
ATOM 2344 C CA . ALA A 1 296 ? -3.152 -29.641 -40.938 1 80.62 296 ALA A CA 1
ATOM 2345 C C . ALA A 1 296 ? -2.021 -28.672 -40.594 1 80.62 296 ALA A C 1
ATOM 2347 O O . ALA A 1 296 ? -0.875 -29.094 -40.406 1 80.62 296 ALA A O 1
ATOM 2348 N N . PRO A 1 297 ? -2.266 -27.438 -40.719 1 88.06 297 PRO A N 1
ATOM 2349 C CA . PRO A 1 297 ? -1.238 -26.453 -40.375 1 88.06 297 PRO A CA 1
ATOM 2350 C C . PRO A 1 297 ? -0.748 -26.578 -38.938 1 88.06 297 PRO A C 1
ATOM 2352 O O . PRO A 1 297 ? -1.517 -26.969 -38.062 1 88.06 297 PRO A O 1
ATOM 2355 N N . ALA A 1 298 ? 0.497 -26.359 -38.812 1 91.06 298 ALA A N 1
ATOM 2356 C CA . ALA A 1 298 ? 1.101 -26.484 -37.469 1 91.06 298 ALA A CA 1
ATOM 2357 C C . ALA A 1 298 ? 0.673 -25.328 -36.562 1 91.06 298 ALA A C 1
ATOM 2359 O O . ALA A 1 298 ? 0.569 -25.5 -35.344 1 91.06 298 ALA A O 1
ATOM 2360 N N . PHE A 1 299 ? 0.454 -24.203 -37.219 1 92.44 299 PHE A N 1
ATOM 2361 C CA . PHE A 1 299 ? 0.053 -23.031 -36.469 1 92.44 299 PHE A CA 1
ATOM 2362 C C . PHE A 1 299 ? -1.465 -22.906 -36.438 1 92.44 299 PHE A C 1
ATOM 2364 O O . PHE A 1 299 ? -2.143 -23.219 -37.406 1 92.44 299 PHE A O 1
ATOM 2371 N N . TYR A 1 300 ? -1.935 -22.562 -35.281 1 89.62 300 TYR A N 1
ATOM 2372 C CA . TYR A 1 300 ? -3.355 -22.344 -35.031 1 89.62 300 TYR A CA 1
ATOM 2373 C C . TYR A 1 300 ? -3.617 -20.891 -34.625 1 89.62 300 TYR A C 1
ATOM 2375 O O . TYR A 1 300 ? -2.906 -20.344 -33.781 1 89.62 300 TYR A O 1
ATOM 2383 N N . VAL A 1 301 ? -4.57 -20.234 -35.281 1 92.25 301 VAL A N 1
ATOM 2384 C CA . VAL A 1 301 ? -4.902 -18.844 -35 1 92.25 301 VAL A CA 1
ATOM 2385 C C . VAL A 1 301 ? -6.332 -18.75 -34.469 1 92.25 301 VAL A C 1
ATOM 2387 O O . VAL A 1 301 ? -7.25 -19.344 -35.062 1 92.25 301 VAL A O 1
ATOM 2390 N N . GLN A 1 302 ? -6.492 -18.062 -33.406 1 91.19 302 GLN A N 1
ATOM 2391 C CA . GLN A 1 302 ? -7.801 -17.906 -32.781 1 91.19 302 GLN A CA 1
ATOM 2392 C C . GLN A 1 302 ? -8.062 -16.453 -32.375 1 91.19 302 GLN A C 1
ATOM 2394 O O . GLN A 1 302 ? -7.137 -15.742 -32 1 91.19 302 GLN A O 1
ATOM 2399 N N . GLU A 1 303 ? -9.352 -16.094 -32.5 1 94.69 303 GLU A N 1
ATOM 2400 C CA . GLU A 1 303 ? -9.719 -14.75 -32.094 1 94.69 303 GLU A CA 1
ATOM 2401 C C . GLU A 1 303 ? -9.859 -14.641 -30.578 1 94.69 303 GLU A C 1
ATOM 2403 O O . GLU A 1 303 ? -10.422 -15.539 -29.938 1 94.69 303 GLU A O 1
ATOM 2408 N N . ARG A 1 304 ? -9.273 -13.562 -30.031 1 96.19 304 ARG A N 1
ATOM 2409 C CA . ARG A 1 304 ? -9.352 -13.273 -28.594 1 96.19 304 ARG A CA 1
ATOM 2410 C C . ARG A 1 304 ? -9.648 -11.805 -28.344 1 96.19 304 ARG A C 1
ATOM 2412 O O . ARG A 1 304 ? -9.5 -10.969 -29.25 1 96.19 304 ARG A O 1
ATOM 2419 N N . VAL A 1 305 ? -10.125 -11.555 -27.188 1 95.62 305 VAL A N 1
ATOM 2420 C CA . VAL A 1 305 ? -10.414 -10.172 -26.828 1 95.62 305 VAL A CA 1
ATOM 2421 C C . VAL A 1 305 ? -9.219 -9.562 -26.109 1 95.62 305 VAL A C 1
ATOM 2423 O O . VAL A 1 305 ? -8.664 -10.172 -25.188 1 95.62 305 VAL A O 1
ATOM 2426 N N . GLY A 1 306 ? -8.82 -8.406 -26.562 1 93.19 306 GLY A N 1
ATOM 2427 C CA . GLY A 1 306 ? -7.656 -7.758 -25.984 1 93.19 306 GLY A CA 1
ATOM 2428 C C . GLY A 1 306 ? -7.996 -6.477 -25.25 1 93.19 306 GLY A C 1
ATOM 2429 O O . GLY A 1 306 ? -9.07 -6.359 -24.656 1 93.19 306 GLY A O 1
ATOM 2430 N N . ARG A 1 307 ? -7.035 -5.602 -25.281 1 89.81 307 ARG A N 1
ATOM 2431 C CA . ARG A 1 307 ? -7.172 -4.336 -24.562 1 89.81 307 ARG A CA 1
ATOM 2432 C C . ARG A 1 307 ? -8.305 -3.496 -25.156 1 89.81 307 ARG A C 1
ATOM 2434 O O . ARG A 1 307 ? -8.43 -3.377 -26.375 1 89.81 307 ARG A O 1
ATOM 2441 N N . GLY A 1 308 ? -9.094 -2.904 -24.219 1 86.25 308 GLY A N 1
ATOM 2442 C CA . GLY A 1 308 ? -10.18 -2.049 -24.656 1 86.25 308 GLY A CA 1
A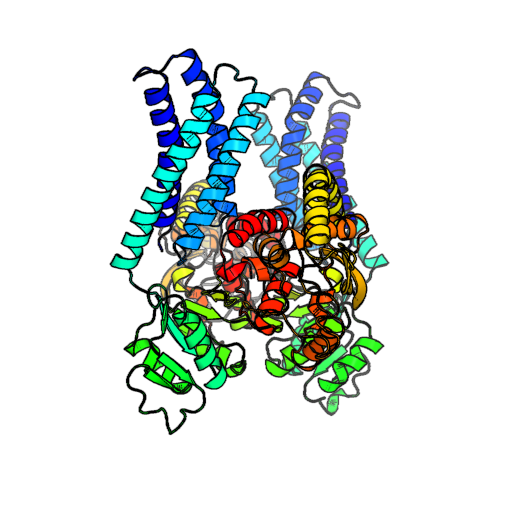TOM 2443 C C . GLY A 1 308 ? -11.305 -2.811 -25.328 1 86.25 308 GLY A C 1
ATOM 2444 O O . GLY A 1 308 ? -12.164 -2.213 -25.984 1 86.25 308 GLY A O 1
ATOM 2445 N N . GLY A 1 309 ? -11.242 -4.125 -25.297 1 89.56 309 GLY A N 1
ATOM 2446 C CA . GLY A 1 309 ? -12.273 -4.945 -25.906 1 89.56 309 GLY A CA 1
ATOM 2447 C C . GLY A 1 309 ? -12.031 -5.23 -27.375 1 89.56 309 GLY A C 1
ATOM 2448 O O . GLY A 1 309 ? -12.867 -5.84 -28.047 1 89.56 309 GLY A O 1
ATOM 2449 N N . ARG A 1 310 ? -10.961 -4.891 -27.875 1 93.06 310 ARG A N 1
ATOM 2450 C CA . ARG A 1 310 ? -10.633 -5.113 -29.281 1 93.06 310 ARG A CA 1
ATOM 2451 C C . ARG A 1 310 ? -10.258 -6.57 -29.531 1 93.06 310 ARG A C 1
ATOM 2453 O O . ARG A 1 310 ? -9.516 -7.168 -28.75 1 93.06 310 ARG A O 1
ATOM 2460 N N . VAL A 1 311 ? -10.719 -7.098 -30.625 1 96.25 311 VAL A N 1
ATOM 2461 C CA . VAL A 1 311 ? -10.461 -8.492 -30.969 1 96.25 311 VAL A CA 1
ATOM 2462 C C . VAL A 1 311 ? -9.172 -8.594 -31.781 1 96.25 311 VAL A C 1
ATOM 2464 O O . VAL A 1 311 ? -8.93 -7.777 -32.688 1 96.25 311 VAL A O 1
ATOM 2467 N N . PHE A 1 312 ? -8.328 -9.484 -31.453 1 96.25 312 PHE A N 1
ATOM 2468 C CA . PHE A 1 312 ? -7.09 -9.734 -32.188 1 96.25 312 PHE A CA 1
ATOM 2469 C C . PHE A 1 312 ? -6.902 -11.227 -32.438 1 96.25 312 PHE A C 1
ATOM 2471 O O . PHE A 1 312 ? -7.672 -12.047 -31.938 1 96.25 312 PHE A O 1
ATOM 2478 N N . ARG A 1 313 ? -5.961 -11.539 -33.312 1 96.06 313 ARG A N 1
ATOM 2479 C CA . ARG A 1 313 ? -5.695 -12.93 -33.656 1 96.06 313 ARG A CA 1
ATOM 2480 C C . ARG A 1 313 ? -4.504 -13.469 -32.875 1 96.06 313 ARG A C 1
ATOM 2482 O O . ARG A 1 313 ? -3.391 -12.961 -33 1 96.06 313 ARG A O 1
ATOM 2489 N N . LEU A 1 314 ? -4.809 -14.438 -32.031 1 95.69 314 LEU A N 1
ATOM 2490 C CA . LEU A 1 314 ? -3.789 -15.086 -31.234 1 95.69 314 LEU A CA 1
ATOM 2491 C C . LEU A 1 314 ? -3.189 -16.281 -31.969 1 95.69 314 LEU A C 1
ATOM 2493 O O . LEU A 1 314 ? -3.92 -17.109 -32.531 1 95.69 314 LEU A O 1
ATOM 2497 N N . ILE A 1 315 ? -1.851 -16.391 -32.031 1 94.5 315 ILE A N 1
ATOM 2498 C CA . ILE A 1 315 ? -1.162 -17.469 -32.75 1 94.5 315 ILE A CA 1
ATOM 2499 C C . ILE A 1 315 ? -0.625 -18.484 -31.75 1 94.5 315 ILE A C 1
ATOM 2501 O O . ILE A 1 315 ? -0.019 -18.125 -30.734 1 94.5 315 ILE A O 1
ATOM 2505 N N . LYS A 1 316 ? -0.924 -19.734 -31.922 1 93.25 316 LYS A N 1
ATOM 2506 C CA . LYS A 1 316 ? -0.377 -20.828 -31.141 1 93.25 316 LYS A CA 1
ATOM 2507 C C . LYS A 1 316 ? -0.068 -22.031 -32.031 1 93.25 316 LYS A C 1
ATOM 2509 O O . LYS A 1 316 ? -0.356 -22.031 -33.219 1 93.25 316 LYS A O 1
ATOM 2514 N N . LEU A 1 317 ? 0.65 -23.016 -31.422 1 93.31 317 LEU A N 1
ATOM 2515 C CA . LEU A 1 317 ? 0.843 -24.281 -32.125 1 93.31 317 LEU A CA 1
ATOM 2516 C C . LEU A 1 317 ? -0.348 -25.203 -31.891 1 93.31 317 LEU A C 1
ATOM 2518 O O . LEU A 1 317 ? -0.921 -25.234 -30.797 1 93.31 317 LEU A O 1
ATOM 2522 N N . ARG A 1 318 ? -0.681 -25.812 -32.844 1 90.25 318 ARG A N 1
ATOM 2523 C CA . ARG A 1 318 ? -1.838 -26.703 -32.75 1 90.25 318 ARG A CA 1
ATOM 2524 C C . ARG A 1 318 ? -1.56 -27.875 -31.844 1 90.25 318 ARG A C 1
ATOM 2526 O O . ARG A 1 318 ? -0.535 -28.547 -31.984 1 90.25 318 ARG A O 1
ATOM 2533 N N . THR A 1 319 ? -2.479 -28.047 -30.891 1 86.5 319 THR A N 1
ATOM 2534 C CA . THR A 1 319 ? -2.297 -29.156 -29.969 1 86.5 319 THR A CA 1
ATOM 2535 C C . THR A 1 319 ? -3.441 -30.156 -30.094 1 86.5 319 THR A C 1
ATOM 2537 O O . THR A 1 319 ? -3.354 -31.281 -29.578 1 86.5 319 THR A O 1
ATOM 2540 N N . MET A 1 320 ? -4.477 -29.734 -30.703 1 84.44 320 MET A N 1
ATOM 2541 C CA . MET A 1 320 ? -5.664 -30.578 -30.828 1 84.44 320 MET A CA 1
ATOM 2542 C C . MET A 1 320 ? -5.812 -31.109 -32.25 1 84.44 320 MET A C 1
ATOM 2544 O O . MET A 1 320 ? -5.199 -30.578 -33.188 1 84.44 320 MET A O 1
ATOM 2548 N N . VAL A 1 321 ? -6.613 -32.094 -32.312 1 82.31 321 VAL A N 1
ATOM 2549 C CA . VAL A 1 321 ? -6.883 -32.688 -33.625 1 82.31 321 VAL A CA 1
ATOM 2550 C C . VAL A 1 321 ? -7.586 -31.656 -34.531 1 82.31 321 VAL A C 1
ATOM 2552 O O . VAL A 1 321 ? -8.305 -30.781 -34.031 1 82.31 321 VAL A O 1
ATOM 2555 N N . PRO A 1 322 ? -7.305 -31.797 -35.75 1 77.31 322 PRO A N 1
ATOM 2556 C CA . PRO A 1 322 ? -7.977 -30.859 -36.656 1 77.31 322 PRO A CA 1
ATOM 2557 C C . PRO A 1 322 ? -9.5 -30.922 -36.562 1 77.31 322 PRO A C 1
ATOM 2559 O O . PRO A 1 322 ? -10.062 -32 -36.375 1 77.31 322 PRO A O 1
ATOM 2562 N N . GLU A 1 323 ? -10.188 -29.812 -36.5 1 71.06 323 GLU A N 1
ATOM 2563 C CA . GLU A 1 323 ? -11.641 -29.688 -36.5 1 71.06 323 GLU A CA 1
ATOM 2564 C C . GLU A 1 323 ? -12.219 -30.141 -35.156 1 71.06 323 GLU A C 1
ATOM 2566 O O . GLU A 1 323 ? -13.281 -30.766 -35.125 1 71.06 323 GLU A O 1
ATOM 2571 N N . ALA A 1 324 ? -11.445 -30.031 -34.156 1 68.94 324 ALA A N 1
ATOM 2572 C CA . ALA A 1 324 ? -11.867 -30.484 -32.844 1 68.94 324 ALA A CA 1
ATOM 2573 C C . ALA A 1 324 ? -13.141 -29.766 -32.406 1 68.94 324 ALA A C 1
ATOM 2575 O O . ALA A 1 324 ? -13.938 -30.312 -31.641 1 68.94 324 ALA A O 1
ATOM 2576 N N . GLU A 1 325 ? -13.422 -28.531 -32.844 1 68.88 325 GLU A N 1
ATOM 2577 C CA . GLU A 1 325 ? -14.562 -27.75 -32.375 1 68.88 325 GLU A CA 1
ATOM 2578 C C . GLU A 1 325 ? -15.68 -27.719 -33.406 1 68.88 325 GLU A C 1
ATOM 2580 O O . GLU A 1 325 ? -16.641 -26.953 -33.281 1 68.88 325 GLU A O 1
ATOM 2585 N N . LYS A 1 326 ? -15.508 -28.469 -34.406 1 66.5 326 LYS A N 1
ATOM 2586 C CA . LYS A 1 326 ? -16.5 -28.469 -35.469 1 66.5 326 LYS A CA 1
ATOM 2587 C C . LYS A 1 326 ? -17.859 -28.922 -34.969 1 66.5 326 LYS A C 1
ATOM 2589 O O . LYS A 1 326 ? -18.891 -28.328 -35.281 1 66.5 326 LYS A O 1
ATOM 2594 N N . ASP A 1 327 ? -17.844 -29.844 -34.094 1 63.22 327 ASP A N 1
ATOM 2595 C CA . ASP A 1 327 ? -19.125 -30.422 -33.688 1 63.22 327 ASP A CA 1
ATOM 2596 C C . ASP A 1 327 ? -19.609 -29.781 -32.375 1 63.22 327 ASP A C 1
ATOM 2598 O O . ASP A 1 327 ? -20.812 -29.641 -32.188 1 63.22 327 ASP A O 1
ATOM 2602 N N . THR A 1 328 ? -18.844 -29.297 -31.516 1 67.19 328 THR A N 1
ATOM 2603 C CA . THR A 1 328 ? -19.266 -28.891 -30.172 1 67.19 328 THR A CA 1
ATOM 2604 C C . THR A 1 328 ? -19.203 -27.375 -30.016 1 67.19 328 THR A C 1
ATOM 2606 O O . THR A 1 328 ? -19.828 -26.812 -29.109 1 67.19 328 THR A O 1
ATOM 2609 N N . GLY A 1 329 ? -18.703 -26.719 -31.062 1 65.69 329 GLY A N 1
ATOM 2610 C CA . GLY A 1 329 ? -18.484 -25.312 -30.812 1 65.69 329 GLY A CA 1
ATOM 2611 C C . GLY A 1 329 ? -17.375 -25.031 -29.828 1 65.69 329 GLY A C 1
ATOM 2612 O O . GLY A 1 329 ? -16.625 -25.938 -29.453 1 65.69 329 GLY A O 1
ATOM 2613 N N . PRO A 1 330 ? -17.172 -23.828 -29.391 1 69.12 330 PRO A N 1
ATOM 2614 C CA . PRO A 1 330 ? -16.094 -23.469 -28.469 1 69.12 330 PRO A CA 1
ATOM 2615 C C . PRO A 1 330 ? -16.266 -24.078 -27.078 1 69.12 330 PRO A C 1
ATOM 2617 O O . PRO A 1 330 ? -17.312 -23.938 -26.469 1 69.12 330 PRO A O 1
ATOM 2620 N N . VAL A 1 331 ? -15.438 -25.047 -26.656 1 66.5 331 VAL A N 1
ATOM 2621 C CA . VAL A 1 331 ? -15.5 -25.703 -25.359 1 66.5 331 VAL A CA 1
ATOM 2622 C C . VAL A 1 331 ? -14.18 -25.516 -24.625 1 66.5 331 VAL A C 1
ATOM 2624 O O . VAL A 1 331 ? -13.102 -25.562 -25.219 1 66.5 331 VAL A O 1
ATOM 2627 N N . LEU A 1 332 ? -14.305 -25.125 -23.391 1 66.88 332 LEU A N 1
ATOM 2628 C CA . LEU A 1 332 ? -13.117 -24.969 -22.547 1 66.88 332 LEU A CA 1
ATOM 2629 C C . LEU A 1 332 ? -12.406 -26.297 -22.375 1 66.88 332 LEU A C 1
ATOM 2631 O O . LEU A 1 332 ? -13.047 -27.344 -22.203 1 66.88 332 LEU A O 1
ATOM 2635 N N . ALA A 1 333 ? -11.156 -26.281 -22.625 1 63.56 333 ALA A N 1
ATOM 2636 C CA . ALA A 1 333 ? -10.336 -27.484 -22.516 1 63.56 333 ALA A CA 1
ATOM 2637 C C . ALA A 1 333 ? -10.281 -27.984 -21.078 1 63.56 333 ALA A C 1
ATOM 2639 O O . ALA A 1 333 ? -10.312 -27.188 -20.141 1 63.56 333 ALA A O 1
ATOM 2640 N N . THR A 1 334 ? -10.445 -29.281 -20.953 1 63.72 334 THR A N 1
ATOM 2641 C CA . THR A 1 334 ? -10.305 -29.922 -19.641 1 63.72 334 THR A CA 1
ATOM 2642 C C . THR A 1 334 ? -9 -30.703 -19.562 1 63.72 334 THR A C 1
ATOM 2644 O O . THR A 1 334 ? -8.297 -30.844 -20.562 1 63.72 334 THR A O 1
ATOM 2647 N N . ARG A 1 335 ? -8.523 -31.188 -18.516 1 63.31 335 ARG A N 1
ATOM 2648 C CA . ARG A 1 335 ? -7.266 -31.875 -18.25 1 63.31 335 ARG A CA 1
ATOM 2649 C C . ARG A 1 335 ? -7.137 -33.125 -19.125 1 63.31 335 ARG A C 1
ATOM 2651 O O . ARG A 1 335 ? -6.07 -33.375 -19.688 1 63.31 335 ARG A O 1
ATOM 2658 N N . ASP A 1 336 ? -8.062 -33.812 -19.297 1 65.69 336 ASP A N 1
ATOM 2659 C CA . ASP A 1 336 ? -8.031 -35.062 -20.047 1 65.69 336 ASP A CA 1
ATOM 2660 C C . ASP A 1 336 ? -8.891 -34.938 -21.312 1 65.69 336 ASP A C 1
ATOM 2662 O O . ASP A 1 336 ? -9.625 -35.875 -21.641 1 65.69 336 ASP A O 1
ATOM 2666 N N . ASP A 1 337 ? -8.547 -33.875 -21.922 1 71 337 ASP A N 1
ATOM 2667 C CA . ASP A 1 337 ? -9.336 -33.625 -23.125 1 71 337 ASP A CA 1
ATOM 2668 C C . ASP A 1 337 ? -8.977 -34.594 -24.234 1 71 337 ASP A C 1
ATOM 2670 O O . ASP A 1 337 ? -7.816 -34.688 -24.641 1 71 337 ASP A O 1
ATOM 2674 N N . PRO A 1 338 ? -9.82 -35.375 -24.703 1 72.69 338 PRO A N 1
ATOM 2675 C CA . PRO A 1 338 ? -9.578 -36.375 -25.734 1 72.69 338 PRO A CA 1
ATOM 2676 C C . PRO A 1 338 ? -9.188 -35.781 -27.078 1 72.69 338 PRO A C 1
ATOM 2678 O O . PRO A 1 338 ? -8.68 -36.469 -27.953 1 72.69 338 PRO A O 1
ATOM 2681 N N . ARG A 1 339 ? -9.391 -34.531 -27.281 1 78.5 339 ARG A N 1
ATOM 2682 C CA . ARG A 1 339 ? -9.094 -33.875 -28.562 1 78.5 339 ARG A CA 1
ATOM 2683 C C . ARG A 1 339 ? -7.605 -33.625 -28.703 1 78.5 339 ARG A C 1
ATOM 2685 O O . ARG A 1 339 ? -7.141 -33.219 -29.781 1 78.5 339 ARG A O 1
ATOM 2692 N N . LEU A 1 340 ? -6.844 -33.906 -27.672 1 82.31 340 LEU A N 1
ATOM 2693 C CA . LEU A 1 340 ? -5.418 -33.594 -27.672 1 82.31 340 LEU A CA 1
ATOM 2694 C C . LEU A 1 340 ? -4.625 -34.719 -28.375 1 82.31 340 LEU A C 1
ATOM 2696 O O . LEU A 1 340 ? -4.902 -35.875 -28.172 1 82.31 340 LEU A O 1
ATOM 2700 N N . THR A 1 341 ? -3.711 -34.375 -29.25 1 85 341 THR A N 1
ATOM 2701 C CA . THR A 1 341 ? -2.771 -35.312 -29.844 1 85 341 THR A CA 1
ATOM 2702 C C . THR A 1 341 ? -1.662 -35.688 -28.859 1 85 341 THR A C 1
ATOM 2704 O O . THR A 1 341 ? -1.564 -35.062 -27.781 1 85 341 THR A O 1
ATOM 2707 N N . ARG A 1 342 ? -0.898 -36.719 -29.188 1 85.56 342 ARG A N 1
ATOM 2708 C CA . ARG A 1 342 ? 0.201 -37.094 -28.297 1 85.56 342 ARG A CA 1
ATOM 2709 C C . ARG A 1 342 ? 1.205 -35.969 -28.156 1 85.56 342 ARG A C 1
ATOM 2711 O O . ARG A 1 342 ? 1.605 -35.625 -27.047 1 85.56 342 ARG A O 1
ATOM 2718 N N . VAL A 1 343 ? 1.548 -35.406 -29.328 1 88.44 343 VAL A N 1
ATOM 2719 C CA . VAL A 1 343 ? 2.471 -34.25 -29.312 1 88.44 343 VAL A CA 1
ATOM 2720 C C . VAL A 1 343 ? 1.803 -33.062 -28.656 1 88.44 343 VAL A C 1
ATOM 2722 O O . VAL A 1 343 ? 2.445 -32.312 -27.906 1 88.44 343 VAL A O 1
ATOM 2725 N N . GLY A 1 344 ? 0.614 -32.969 -28.906 1 85.81 344 GLY A N 1
ATOM 2726 C CA . GLY A 1 344 ? -0.155 -31.859 -28.359 1 85.81 344 GLY A CA 1
ATOM 2727 C C . GLY A 1 344 ? -0.19 -31.859 -26.844 1 85.81 344 GLY A C 1
ATOM 2728 O O . GLY A 1 344 ? -0.104 -30.812 -26.219 1 85.81 344 GLY A O 1
ATOM 2729 N N . ARG A 1 345 ? -0.278 -33.031 -26.266 1 85.5 345 ARG A N 1
ATOM 2730 C CA . ARG A 1 345 ? -0.302 -33.156 -24.812 1 85.5 345 ARG A CA 1
ATOM 2731 C C . ARG A 1 345 ? 0.999 -32.656 -24.203 1 85.5 345 ARG A C 1
ATOM 2733 O O . ARG A 1 345 ? 0.981 -31.969 -23.172 1 85.5 345 ARG A O 1
ATOM 2740 N N . PHE A 1 346 ? 1.996 -33.031 -24.891 1 85.31 346 PHE A N 1
ATOM 2741 C CA . PHE A 1 346 ? 3.305 -32.594 -24.422 1 85.31 346 PHE A CA 1
ATOM 2742 C C . PHE A 1 346 ? 3.465 -31.094 -24.547 1 85.31 346 PHE A C 1
ATOM 2744 O O . PHE A 1 346 ? 3.975 -30.438 -23.625 1 85.31 346 PHE A O 1
ATOM 2751 N N . LEU A 1 347 ? 3.084 -30.531 -25.609 1 86.94 347 LEU A N 1
ATOM 2752 C CA . LEU A 1 347 ? 3.217 -29.094 -25.859 1 86.94 347 LEU A CA 1
ATOM 2753 C C . LEU A 1 347 ? 2.41 -28.281 -24.859 1 86.94 347 LEU A C 1
ATOM 2755 O O . LEU A 1 347 ? 2.879 -27.266 -24.359 1 86.94 347 LEU A O 1
ATOM 2759 N N . ARG A 1 348 ? 1.292 -28.766 -24.531 1 83.25 348 ARG A N 1
ATOM 2760 C CA . ARG A 1 348 ? 0.427 -28.062 -23.594 1 83.25 348 ARG A CA 1
ATOM 2761 C C . ARG A 1 348 ? 0.989 -28.125 -22.172 1 83.25 348 ARG A C 1
ATOM 2763 O O . ARG A 1 348 ? 0.908 -27.156 -21.422 1 83.25 348 ARG A O 1
ATOM 2770 N N . ALA A 1 349 ? 1.549 -29.312 -21.891 1 79.44 349 ALA A N 1
ATOM 2771 C CA . ALA A 1 349 ? 2.102 -29.5 -20.562 1 79.44 349 ALA A CA 1
ATOM 2772 C C . ALA A 1 349 ? 3.305 -28.594 -20.312 1 79.44 349 ALA A C 1
ATOM 2774 O O . ALA A 1 349 ? 3.531 -28.141 -19.203 1 79.44 349 ALA A O 1
ATOM 2775 N N . THR A 1 350 ? 4.027 -28.328 -21.391 1 82.62 350 THR A N 1
ATOM 2776 C CA . THR A 1 350 ? 5.23 -27.516 -21.266 1 82.62 350 THR A CA 1
ATOM 2777 C C . THR A 1 350 ? 4.953 -26.078 -21.688 1 82.62 350 THR A C 1
ATOM 2779 O O . THR A 1 350 ? 5.824 -25.219 -21.562 1 82.62 350 THR A O 1
ATOM 2782 N N . ARG A 1 351 ? 3.842 -25.766 -22.188 1 85 351 ARG A N 1
ATOM 2783 C CA . ARG A 1 351 ? 3.385 -24.453 -22.641 1 85 351 ARG A CA 1
ATOM 2784 C C . ARG A 1 351 ? 4.215 -23.969 -23.828 1 85 351 ARG A C 1
ATOM 2786 O O . ARG A 1 351 ? 4.344 -22.766 -24.047 1 85 351 ARG A O 1
ATOM 2793 N N . ILE A 1 352 ? 4.805 -24.922 -24.5 1 88.75 352 ILE A N 1
ATOM 2794 C CA . ILE A 1 352 ? 5.578 -24.578 -25.688 1 88.75 352 ILE A CA 1
ATOM 2795 C C . ILE A 1 352 ? 4.641 -24.125 -26.797 1 88.75 352 ILE A C 1
ATOM 2797 O O . ILE A 1 352 ? 5.031 -23.328 -27.656 1 88.75 352 ILE A O 1
ATOM 2801 N N . ASP A 1 353 ? 3.4 -24.609 -26.719 1 90.25 353 ASP A N 1
ATOM 2802 C CA . ASP A 1 353 ? 2.416 -24.266 -27.734 1 90.25 353 ASP A CA 1
ATOM 2803 C C . ASP A 1 353 ? 2.129 -22.766 -27.734 1 90.25 353 ASP A C 1
ATOM 2805 O O . ASP A 1 353 ? 1.62 -22.234 -28.719 1 90.25 353 ASP A O 1
ATOM 2809 N N . GLU A 1 354 ? 2.535 -22.094 -26.672 1 91 354 GLU A N 1
ATOM 2810 C CA . GLU A 1 354 ? 2.201 -20.672 -26.547 1 91 354 GLU A CA 1
ATOM 2811 C C . GLU A 1 354 ? 3.391 -19.797 -26.906 1 91 354 GLU A C 1
ATOM 2813 O O . GLU A 1 354 ? 3.271 -18.562 -26.953 1 91 354 GLU A O 1
ATOM 2818 N N . LEU A 1 355 ? 4.488 -20.328 -27.219 1 93 355 LEU A N 1
ATOM 2819 C CA . LEU A 1 355 ? 5.711 -19.578 -27.5 1 93 355 LEU A CA 1
ATOM 2820 C C . LEU A 1 355 ? 5.52 -18.656 -28.703 1 93 355 LEU A C 1
ATOM 2822 O O . LEU A 1 355 ? 6.043 -17.547 -28.719 1 93 355 LEU A O 1
ATOM 2826 N N . PRO A 1 356 ? 4.727 -19.094 -29.734 1 94.94 356 PRO A N 1
ATOM 2827 C CA . PRO A 1 356 ? 4.52 -18.203 -30.891 1 94.94 356 PRO A CA 1
ATOM 2828 C C . PRO A 1 356 ? 3.842 -16.891 -30.516 1 94.94 356 PRO A C 1
ATOM 2830 O O . PRO A 1 356 ? 3.871 -15.93 -31.281 1 94.94 356 PRO A O 1
ATOM 2833 N N . GLN A 1 357 ? 3.279 -16.828 -29.375 1 95.56 357 GLN A N 1
ATOM 2834 C CA . GLN A 1 357 ? 2.605 -15.625 -28.922 1 95.56 357 GLN A CA 1
ATOM 2835 C C . GLN A 1 357 ? 3.596 -14.477 -28.719 1 95.56 357 GLN A C 1
ATOM 2837 O O . GLN A 1 357 ? 3.195 -13.32 -28.578 1 95.56 357 GLN A O 1
ATOM 2842 N N . LEU A 1 358 ? 4.855 -14.805 -28.75 1 96.12 358 LEU A N 1
ATOM 2843 C CA . LEU A 1 358 ? 5.883 -13.766 -28.703 1 96.12 358 LEU A CA 1
ATOM 2844 C C . LEU A 1 358 ? 5.691 -12.773 -29.844 1 96.12 358 LEU A C 1
ATOM 2846 O O . LEU A 1 358 ? 5.98 -11.586 -29.688 1 96.12 358 LEU A O 1
ATOM 2850 N N . TRP A 1 359 ? 5.188 -13.289 -30.953 1 95 359 TRP A N 1
ATOM 2851 C CA . TRP A 1 359 ? 4.895 -12.414 -32.094 1 95 359 TRP A CA 1
ATOM 2852 C C . TRP A 1 359 ? 3.797 -11.414 -31.734 1 95 359 TRP A C 1
ATOM 2854 O O . TRP A 1 359 ? 3.871 -10.25 -32.125 1 95 359 TRP A O 1
ATOM 2864 N N . ASN A 1 360 ? 2.777 -11.859 -31.047 1 96.62 360 ASN A N 1
ATOM 2865 C CA . ASN A 1 360 ? 1.696 -10.977 -30.625 1 96.62 360 ASN A CA 1
ATOM 2866 C C . ASN A 1 360 ? 2.201 -9.891 -29.688 1 96.62 360 ASN A C 1
ATOM 2868 O O . ASN A 1 360 ? 1.707 -8.758 -29.703 1 96.62 360 ASN A O 1
ATOM 2872 N N . VAL A 1 361 ? 3.154 -10.273 -28.859 1 96.12 361 VAL A N 1
ATOM 2873 C CA . VAL A 1 361 ? 3.742 -9.305 -27.938 1 96.12 361 VAL A CA 1
ATOM 2874 C C . VAL A 1 361 ? 4.551 -8.273 -28.719 1 96.12 361 VAL A C 1
ATOM 2876 O O . VAL A 1 361 ? 4.457 -7.074 -28.453 1 96.12 361 VAL A O 1
ATOM 2879 N N . LEU A 1 362 ? 5.305 -8.68 -29.719 1 95.44 362 LEU A N 1
ATOM 2880 C CA . LEU A 1 362 ? 6.117 -7.777 -30.531 1 95.44 362 LEU A CA 1
ATOM 2881 C C . LEU A 1 362 ? 5.238 -6.824 -31.328 1 95.44 362 LEU A C 1
ATOM 2883 O O . LEU A 1 362 ? 5.57 -5.645 -31.484 1 95.44 362 LEU A O 1
ATOM 2887 N N . LYS A 1 363 ? 4.082 -7.324 -31.781 1 94.69 363 LYS A N 1
ATOM 2888 C CA . LYS A 1 363 ? 3.148 -6.516 -32.562 1 94.69 363 LYS A CA 1
ATOM 2889 C C . LYS A 1 363 ? 2.404 -5.527 -31.656 1 94.69 363 LYS A C 1
ATOM 2891 O O . LYS A 1 363 ? 1.835 -4.547 -32.156 1 94.69 363 LYS A O 1
ATOM 2896 N N . GLY A 1 364 ? 2.299 -5.84 -30.375 1 92.69 364 GLY A N 1
ATOM 2897 C CA . GLY A 1 364 ? 1.642 -4.934 -29.453 1 92.69 364 GLY A CA 1
ATOM 2898 C C . GLY A 1 364 ? 0.246 -5.387 -29.062 1 92.69 364 GLY A C 1
ATOM 2899 O O . GLY A 1 364 ? -0.452 -4.691 -28.312 1 92.69 364 GLY A O 1
ATOM 2900 N N . ASP A 1 365 ? -0.114 -6.617 -29.531 1 94.5 365 ASP A N 1
ATOM 2901 C CA . ASP A 1 365 ? -1.439 -7.137 -29.203 1 94.5 365 ASP A CA 1
ATOM 2902 C C . ASP A 1 365 ? -1.49 -7.664 -27.766 1 94.5 365 ASP A C 1
ATOM 2904 O O . ASP A 1 365 ? -2.553 -7.684 -27.156 1 94.5 365 ASP A O 1
ATOM 2908 N N . MET A 1 366 ? -0.416 -8.133 -27.359 1 95.69 366 MET A N 1
ATOM 2909 C CA . MET A 1 366 ? -0.342 -8.766 -26.031 1 95.69 366 MET A CA 1
ATOM 2910 C C . MET A 1 366 ? 0.851 -8.234 -25.25 1 95.69 366 MET A C 1
ATOM 2912 O O . MET A 1 366 ? 1.679 -7.496 -25.781 1 95.69 366 MET A O 1
ATOM 2916 N N . SER A 1 367 ? 0.828 -8.484 -23.984 1 95.38 367 SER A N 1
ATOM 2917 C CA . SER A 1 367 ? 1.938 -8.266 -23.062 1 95.38 367 SER A CA 1
ATOM 2918 C C . SER A 1 367 ? 2.395 -9.57 -22.438 1 95.38 367 SER A C 1
ATOM 2920 O O . SER A 1 367 ? 1.741 -10.609 -22.594 1 95.38 367 SER A O 1
ATOM 2922 N N . PHE A 1 368 ? 3.566 -9.539 -21.875 1 95.31 368 PHE A N 1
ATOM 2923 C CA . PHE A 1 368 ? 4.004 -10.742 -21.172 1 95.31 368 PHE A CA 1
ATOM 2924 C C . PHE A 1 368 ? 3.119 -11.016 -19.969 1 95.31 368 PHE A C 1
ATOM 2926 O O . PHE A 1 368 ? 2.742 -12.156 -19.703 1 95.31 368 PHE A O 1
ATOM 2933 N N . VAL A 1 369 ? 2.834 -9.883 -19.266 1 94.75 369 VAL A N 1
ATOM 2934 C CA . VAL A 1 369 ? 2.039 -10.031 -18.062 1 94.75 369 VAL A CA 1
ATOM 2935 C C . VAL A 1 369 ? 0.703 -9.312 -18.219 1 94.75 369 VAL A C 1
ATOM 2937 O O . VAL A 1 369 ? 0.663 -8.148 -18.609 1 94.75 369 VAL A O 1
ATOM 2940 N N . GLY A 1 370 ? -0.36 -9.938 -17.984 1 93.38 370 GLY A N 1
ATOM 2941 C CA . GLY A 1 370 ? -1.712 -9.406 -18.062 1 93.38 370 GLY A CA 1
ATOM 2942 C C . GLY A 1 370 ? -2.779 -10.477 -17.938 1 93.38 370 GLY A C 1
ATOM 2943 O O . GLY A 1 370 ? -2.467 -11.656 -17.766 1 93.38 370 GLY A O 1
ATOM 2944 N N . PRO A 1 371 ? -4.035 -10.055 -18.016 1 93.62 371 PRO A N 1
ATOM 2945 C CA . PRO A 1 371 ? -5.113 -11.047 -17.984 1 93.62 371 PRO A CA 1
ATOM 2946 C C . PRO A 1 371 ? -5.082 -11.984 -19.188 1 93.62 371 PRO A C 1
ATOM 2948 O O . PRO A 1 371 ? -4.797 -11.547 -20.312 1 93.62 371 PRO A O 1
ATOM 2951 N N . ARG A 1 372 ? -5.332 -13.188 -18.922 1 92.38 372 ARG A N 1
ATOM 2952 C CA . ARG A 1 372 ? -5.359 -14.148 -20.031 1 92.38 372 ARG A CA 1
ATOM 2953 C C . ARG A 1 372 ? -6.438 -13.781 -21.047 1 92.38 372 ARG A C 1
ATOM 2955 O O . ARG A 1 372 ? -7.574 -13.477 -20.672 1 92.38 372 ARG A O 1
ATOM 2962 N N . PRO A 1 373 ? -6.066 -13.797 -22.312 1 94.75 373 PRO A N 1
ATOM 2963 C CA . PRO A 1 373 ? -7.07 -13.453 -23.328 1 94.75 373 PRO A CA 1
ATOM 2964 C C . PRO A 1 373 ? -8.125 -14.547 -23.5 1 94.75 373 PRO A C 1
ATOM 2966 O O . PRO A 1 373 ? -7.781 -15.727 -23.625 1 94.75 373 PRO A O 1
ATOM 2969 N N . GLU A 1 374 ? -9.328 -14.117 -23.453 1 93.5 374 GLU A N 1
ATOM 2970 C CA . GLU A 1 374 ? -10.453 -15.047 -23.625 1 93.5 374 GLU A CA 1
ATOM 2971 C C . GLU A 1 374 ? -11.141 -14.844 -24.969 1 93.5 374 GLU A C 1
ATOM 2973 O O . GLU A 1 374 ? -10.977 -13.805 -25.609 1 93.5 374 GLU A O 1
ATOM 2978 N N . ARG A 1 375 ? -11.844 -15.914 -25.391 1 93.5 375 ARG A N 1
ATOM 2979 C CA . ARG A 1 375 ? -12.594 -15.844 -26.641 1 93.5 375 ARG A CA 1
ATOM 2980 C C . ARG A 1 375 ? -13.773 -14.891 -26.516 1 93.5 375 ARG A C 1
ATOM 2982 O O . ARG A 1 375 ? -14.391 -14.797 -25.453 1 93.5 375 ARG A O 1
ATOM 2989 N N . PRO A 1 376 ? -14.07 -14.242 -27.578 1 93.69 376 PRO A N 1
ATOM 2990 C CA . PRO A 1 376 ? -15.188 -13.289 -27.531 1 93.69 376 PRO A CA 1
ATOM 2991 C C . PRO A 1 376 ? -16.484 -13.922 -27.031 1 93.69 376 PRO A C 1
ATOM 2993 O O . PRO A 1 376 ? -17.234 -13.281 -26.281 1 93.69 376 PRO A O 1
ATOM 2996 N N . PHE A 1 377 ? -16.688 -15.188 -27.359 1 90.75 377 PHE A N 1
ATOM 2997 C CA . PHE A 1 377 ? -17.891 -15.898 -26.938 1 90.75 377 PHE A CA 1
ATOM 2998 C C . PHE A 1 377 ? -17.969 -15.977 -25.422 1 90.75 377 PHE A C 1
ATOM 3000 O O . PHE A 1 377 ? -18.984 -15.633 -24.828 1 90.75 377 PHE A O 1
ATOM 3007 N N . PHE A 1 378 ? -16.984 -16.328 -24.859 1 90.75 378 PHE A N 1
ATOM 3008 C CA . PHE A 1 378 ? -16.953 -16.484 -23.406 1 90.75 378 PHE A CA 1
ATOM 3009 C C . PHE A 1 378 ? -16.938 -15.133 -22.719 1 90.75 378 PHE A C 1
ATOM 3011 O O . PHE A 1 378 ? -17.547 -14.969 -21.641 1 90.75 378 PHE A O 1
ATOM 3018 N N . VAL A 1 379 ? -16.281 -14.148 -23.297 1 93.06 379 VAL A N 1
ATOM 3019 C CA . VAL A 1 379 ? -16.219 -12.812 -22.719 1 93.06 379 VAL A CA 1
ATOM 3020 C C . VAL A 1 379 ? -17.625 -12.234 -22.609 1 93.06 379 VAL A C 1
ATOM 3022 O O . VAL A 1 379 ? -18 -11.664 -21.578 1 93.06 379 VAL A O 1
ATOM 3025 N N . SER A 1 380 ? -18.359 -12.445 -23.625 1 92.25 380 SER A N 1
ATOM 3026 C CA . SER A 1 380 ? -19.734 -11.945 -23.625 1 92.25 380 SER A CA 1
ATOM 3027 C C . SER A 1 380 ? -20.578 -12.617 -22.547 1 92.25 380 SER A C 1
ATOM 3029 O O . SER A 1 380 ? -21.359 -11.961 -21.875 1 92.25 380 SER A O 1
ATOM 3031 N N . GLN A 1 381 ? -20.344 -13.875 -22.391 1 92.38 381 GLN A N 1
ATOM 3032 C CA . GLN A 1 381 ? -21.062 -14.633 -21.359 1 92.38 381 GLN A CA 1
ATOM 3033 C C . GLN A 1 381 ? -20.656 -14.188 -19.969 1 92.38 381 GLN A C 1
ATOM 3035 O O . GLN A 1 381 ? -21.5 -13.945 -19.109 1 92.38 381 GLN A O 1
ATOM 3040 N N . LEU A 1 382 ? -19.438 -14.047 -19.781 1 92.06 382 LEU A N 1
ATOM 3041 C CA . LEU A 1 382 ? -18.906 -13.719 -18.469 1 92.06 382 LEU A CA 1
ATOM 3042 C C . LEU A 1 382 ? -19.219 -12.273 -18.094 1 92.06 382 LEU A C 1
ATOM 3044 O O . LEU A 1 382 ? -19.438 -11.969 -16.906 1 92.06 382 LEU A O 1
ATOM 3048 N N . GLU A 1 383 ? -19.219 -11.391 -19.016 1 89.88 383 GLU A N 1
ATOM 3049 C CA . GLU A 1 383 ? -19.578 -10 -18.75 1 89.88 383 GLU A CA 1
ATOM 3050 C C . GLU A 1 383 ? -21.016 -9.875 -18.266 1 89.88 383 GLU A C 1
ATOM 3052 O O . GLU A 1 383 ? -21.328 -8.977 -17.469 1 89.88 383 GLU A O 1
ATOM 3057 N N . ARG A 1 384 ? -21.828 -10.797 -18.719 1 87.5 384 ARG A N 1
ATOM 3058 C CA . ARG A 1 384 ? -23.234 -10.805 -18.281 1 87.5 384 ARG A CA 1
ATOM 3059 C C . ARG A 1 384 ? -23.375 -11.391 -16.875 1 87.5 384 ARG A C 1
ATOM 3061 O O . ARG A 1 384 ? -24.203 -10.938 -16.094 1 87.5 384 ARG A O 1
ATOM 3068 N N . GLU A 1 385 ? -22.484 -12.289 -16.547 1 88.69 385 GLU A N 1
ATOM 3069 C CA . GLU A 1 385 ? -22.609 -13.047 -15.305 1 88.69 385 GLU A CA 1
ATOM 3070 C C . GLU A 1 385 ? -21.828 -12.375 -14.172 1 88.69 385 GLU A C 1
ATOM 3072 O O . GLU A 1 385 ? -22.234 -12.445 -13.008 1 88.69 385 GLU A O 1
ATOM 3077 N N . ILE A 1 386 ? -20.75 -11.805 -14.469 1 88.31 386 ILE A N 1
ATOM 3078 C CA . ILE A 1 386 ? -19.859 -11.266 -13.445 1 88.31 386 ILE A CA 1
ATOM 3079 C C . ILE A 1 386 ? -19.797 -9.742 -13.578 1 88.31 386 ILE A C 1
ATOM 3081 O O . ILE A 1 386 ? -19.234 -9.219 -14.547 1 88.31 386 ILE A O 1
ATOM 3085 N N . PRO A 1 387 ? -20.344 -9.078 -12.562 1 79.25 387 PRO A N 1
ATOM 3086 C CA . PRO A 1 387 ? -20.281 -7.617 -12.602 1 79.25 387 PRO A CA 1
ATOM 3087 C C . PRO A 1 387 ? -18.844 -7.098 -12.602 1 79.25 387 PRO A C 1
ATOM 3089 O O . PRO A 1 387 ? -18.016 -7.559 -11.812 1 79.25 387 PRO A O 1
ATOM 3092 N N . GLY A 1 388 ? -18.547 -6.25 -13.539 1 81.38 388 GLY A N 1
ATOM 3093 C CA . GLY A 1 388 ? -17.234 -5.621 -13.586 1 81.38 388 GLY A CA 1
ATOM 3094 C C . GLY A 1 388 ? -16.219 -6.406 -14.406 1 81.38 388 GLY A C 1
ATOM 3095 O O . GLY A 1 388 ? -15.055 -6.039 -14.477 1 81.38 388 GLY A O 1
ATOM 3096 N N . TYR A 1 389 ? -16.672 -7.445 -15.047 1 88.5 389 TYR A N 1
ATOM 3097 C CA . TYR A 1 389 ? -15.773 -8.297 -15.82 1 88.5 389 TYR A CA 1
ATOM 3098 C C . TYR A 1 389 ? -15.062 -7.492 -16.891 1 88.5 389 TYR A C 1
ATOM 3100 O O . TYR A 1 389 ? -13.891 -7.75 -17.188 1 88.5 389 TYR A O 1
ATOM 3108 N N . TYR A 1 390 ? -15.664 -6.484 -17.391 1 83.88 390 TYR A N 1
ATOM 3109 C CA . TYR A 1 390 ? -15.125 -5.688 -18.5 1 83.88 390 TYR A CA 1
ATOM 3110 C C . TYR A 1 390 ? -13.914 -4.891 -18.047 1 83.88 390 TYR A C 1
ATOM 3112 O O . TYR A 1 390 ? -13.109 -4.441 -18.875 1 83.88 390 TYR A O 1
ATOM 3120 N N . LEU A 1 391 ? -13.727 -4.758 -16.781 1 81.88 391 LEU A N 1
ATOM 3121 C CA . LEU A 1 391 ? -12.648 -3.936 -16.25 1 81.88 391 LEU A CA 1
ATOM 3122 C C . LEU A 1 391 ? -11.289 -4.582 -16.516 1 81.88 391 LEU A C 1
ATOM 3124 O O . LEU A 1 391 ? -10.266 -3.895 -16.547 1 81.88 391 LEU A O 1
ATOM 3128 N N . ARG A 1 392 ? -11.32 -5.895 -16.703 1 87.5 392 ARG A N 1
ATOM 3129 C CA . ARG A 1 392 ? -10.055 -6.594 -16.938 1 87.5 392 ARG A CA 1
ATOM 3130 C C . ARG A 1 392 ? -9.453 -6.215 -18.281 1 87.5 392 ARG A C 1
ATOM 3132 O O . ARG A 1 392 ? -8.258 -6.395 -18.5 1 87.5 392 ARG A O 1
ATOM 3139 N N . HIS A 1 393 ? -10.234 -5.641 -19.172 1 89 393 HIS A N 1
ATOM 3140 C CA . HIS A 1 393 ? -9.789 -5.332 -20.531 1 89 393 HIS A CA 1
ATOM 3141 C C . HIS A 1 393 ? -9.133 -3.957 -20.594 1 89 393 HIS A C 1
ATOM 3143 O O . HIS A 1 393 ? -8.727 -3.506 -21.672 1 89 393 HIS A O 1
ATOM 3149 N N . CYS A 1 394 ? -8.961 -3.312 -19.453 1 82.81 394 CYS A N 1
ATOM 3150 C CA . CYS A 1 394 ? -8.18 -2.082 -19.406 1 82.81 394 CYS A CA 1
ATOM 3151 C C . CYS A 1 394 ? -6.688 -2.375 -19.547 1 82.81 394 CYS A C 1
ATOM 3153 O O . CYS A 1 394 ? -5.898 -1.478 -19.844 1 82.81 394 CYS A O 1
ATOM 3155 N N . LEU A 1 395 ? -6.363 -3.604 -19.344 1 86.75 395 LEU A N 1
ATOM 3156 C CA . LEU A 1 395 ? -4.98 -4.055 -19.453 1 86.75 395 LEU A CA 1
ATOM 3157 C C . LEU A 1 395 ? -4.762 -4.844 -20.734 1 86.75 395 LEU A C 1
ATOM 3159 O O . LEU A 1 395 ? -5.691 -5.469 -21.25 1 86.75 395 LEU A O 1
ATOM 3163 N N . PRO A 1 396 ? -3.562 -4.707 -21.234 1 91.38 396 PRO A N 1
ATOM 3164 C CA . PRO A 1 396 ? -3.273 -5.641 -22.328 1 91.38 396 PRO A CA 1
ATOM 3165 C C . PRO A 1 396 ? -3.27 -7.098 -21.875 1 91.38 396 PRO A C 1
ATOM 3167 O O . PRO A 1 396 ? -2.822 -7.402 -20.766 1 91.38 396 PRO A O 1
ATOM 3170 N N . PRO A 1 397 ? -3.812 -7.938 -22.734 1 94.81 397 PRO A N 1
ATOM 3171 C CA . PRO A 1 397 ? -3.77 -9.359 -22.359 1 94.81 397 PRO A CA 1
ATOM 3172 C C . PRO A 1 397 ? -2.344 -9.891 -22.25 1 94.81 397 PRO A C 1
ATOM 3174 O O . PRO A 1 397 ? -1.444 -9.414 -22.938 1 94.81 397 PRO A O 1
ATOM 3177 N N . GLY A 1 398 ? -2.219 -10.859 -21.406 1 95.06 398 GLY A N 1
ATOM 3178 C CA . GLY A 1 398 ? -0.879 -11.352 -21.141 1 95.06 398 GLY A CA 1
ATOM 3179 C C . GLY A 1 398 ? -0.704 -12.82 -21.484 1 95.06 398 GLY A C 1
ATOM 3180 O O . GLY A 1 398 ? -1.682 -13.562 -21.562 1 95.06 398 GLY A O 1
ATOM 3181 N N . ILE A 1 399 ? 0.558 -13.211 -21.719 1 93.81 399 ILE A N 1
ATOM 3182 C CA . ILE A 1 399 ? 0.917 -14.625 -21.828 1 93.81 399 ILE A CA 1
ATOM 3183 C C . ILE A 1 399 ? 0.783 -15.289 -20.469 1 93.81 399 ILE A C 1
ATOM 3185 O O . ILE A 1 399 ? 0.318 -16.438 -20.359 1 93.81 399 ILE A O 1
ATOM 3189 N N . THR A 1 400 ? 1.224 -14.578 -19.5 1 92.5 400 THR A N 1
ATOM 3190 C CA . THR A 1 400 ? 1.037 -14.984 -18.109 1 92.5 400 THR A CA 1
ATOM 3191 C C . THR A 1 400 ? 0.398 -13.859 -17.297 1 92.5 400 THR A C 1
ATOM 3193 O O . THR A 1 400 ? 0.17 -12.766 -17.812 1 92.5 400 THR A O 1
ATOM 3196 N N . GLY A 1 401 ? 0.043 -14.188 -16.125 1 92.19 401 GLY A N 1
ATOM 3197 C CA . GLY A 1 401 ? -0.59 -13.211 -15.266 1 92.19 401 GLY A CA 1
ATOM 3198 C C . GLY A 1 401 ? -0.641 -13.641 -13.812 1 92.19 401 GLY A C 1
ATOM 3199 O O . GLY A 1 401 ? -0.243 -14.758 -13.477 1 92.19 401 GLY A O 1
ATOM 3200 N N . LEU A 1 402 ? -1.118 -12.711 -13.039 1 90.75 402 LEU A N 1
ATOM 3201 C CA . LEU A 1 402 ? -1.199 -12.977 -11.602 1 90.75 402 LEU A CA 1
ATOM 3202 C C . LEU A 1 402 ? -2.154 -14.125 -11.32 1 90.75 402 LEU A C 1
ATOM 3204 O O . LEU A 1 402 ? -1.908 -14.93 -10.414 1 90.75 402 LEU A O 1
ATOM 3208 N N . ALA A 1 403 ? -3.275 -14.227 -12.07 1 90.31 403 ALA A N 1
ATOM 3209 C CA . ALA A 1 403 ? -4.246 -15.305 -11.891 1 90.31 403 ALA A CA 1
ATOM 3210 C C . ALA A 1 403 ? -3.609 -16.672 -12.133 1 90.31 403 ALA A C 1
ATOM 3212 O O . ALA A 1 403 ? -3.926 -17.641 -11.438 1 90.31 403 ALA A O 1
ATOM 3213 N N . GLN A 1 404 ? -2.771 -16.703 -13.055 1 86.25 404 GLN A N 1
ATOM 3214 C CA . GLN A 1 404 ? -2.121 -17.953 -13.406 1 86.25 404 GLN A CA 1
ATOM 3215 C C . GLN A 1 404 ? -1.106 -18.375 -12.336 1 86.25 404 GLN A C 1
ATOM 3217 O O . GLN A 1 404 ? -0.938 -19.562 -12.055 1 86.25 404 GLN A O 1
ATOM 3222 N N . VAL A 1 405 ? -0.434 -17.391 -11.758 1 87.56 405 VAL A N 1
ATOM 3223 C CA . VAL A 1 405 ? 0.643 -17.688 -10.812 1 87.56 405 VAL A CA 1
ATOM 3224 C C . VAL A 1 405 ? 0.057 -17.969 -9.43 1 87.56 405 VAL A C 1
ATOM 3226 O O . VAL A 1 405 ? 0.548 -18.844 -8.711 1 87.56 405 VAL A O 1
ATOM 3229 N N . GLU A 1 406 ? -0.952 -17.281 -9.055 1 85.81 406 GLU A N 1
ATOM 3230 C CA . GLU A 1 406 ? -1.501 -17.406 -7.707 1 85.81 406 GLU A CA 1
ATOM 3231 C C . GLU A 1 406 ? -2.67 -18.391 -7.676 1 85.81 406 GLU A C 1
ATOM 3233 O O . GLU A 1 406 ? -2.998 -18.938 -6.625 1 85.81 406 GLU A O 1
ATOM 3238 N N . GLY A 1 407 ? -3.312 -18.531 -8.789 1 80.19 407 GLY A N 1
ATOM 3239 C CA . GLY A 1 407 ? -4.488 -19.391 -8.852 1 80.19 407 GLY A CA 1
ATOM 3240 C C . GLY A 1 407 ? -4.16 -20.828 -9.18 1 80.19 407 GLY A C 1
ATOM 3241 O O . GLY A 1 407 ? -3.006 -21.25 -9.07 1 80.19 407 GLY A O 1
ATOM 3242 N N . GLU A 1 408 ? -5.309 -21.547 -9.297 1 74.94 408 GLU A N 1
ATOM 3243 C CA . GLU A 1 408 ? -5.258 -22.922 -9.773 1 74.94 408 GLU A CA 1
ATOM 3244 C C . GLU A 1 408 ? -6.062 -23.094 -11.062 1 74.94 408 GLU A C 1
ATOM 3246 O O . GLU A 1 408 ? -6.719 -22.156 -11.516 1 74.94 408 GLU A O 1
ATOM 3251 N N . TYR A 1 409 ? -5.859 -24.203 -11.672 1 66.5 409 TYR A N 1
ATOM 3252 C CA . TYR A 1 409 ? -6.59 -24.484 -12.898 1 66.5 409 TYR A CA 1
ATOM 3253 C C . TYR A 1 409 ? -8.094 -24.422 -12.664 1 66.5 409 TYR A C 1
ATOM 3255 O O . TYR A 1 409 ? -8.836 -23.938 -13.523 1 66.5 409 TYR A O 1
ATOM 3263 N N . SER A 1 410 ? -8.492 -24.703 -11.469 1 72.44 410 SER A N 1
ATOM 3264 C CA . SER A 1 410 ? -9.922 -24.781 -11.172 1 72.44 410 SER A CA 1
ATOM 3265 C C . SER A 1 410 ? -10.422 -23.469 -10.547 1 72.44 410 SER A C 1
ATOM 3267 O O . SER A 1 410 ? -11.562 -23.406 -10.078 1 72.44 410 SER A O 1
ATOM 3269 N N . THR A 1 411 ? -9.633 -22.469 -10.68 1 81.81 411 THR A N 1
ATOM 3270 C CA . THR A 1 411 ? -10.055 -21.203 -10.102 1 81.81 411 THR A CA 1
ATOM 3271 C C . THR A 1 411 ? -11.234 -20.625 -10.883 1 81.81 411 THR A C 1
ATOM 3273 O O . THR A 1 411 ? -11.188 -20.531 -12.109 1 81.81 411 THR A O 1
ATOM 3276 N N . PRO A 1 412 ? -12.297 -20.344 -10.172 1 87 412 PRO A N 1
ATOM 3277 C CA . PRO A 1 412 ? -13.461 -19.781 -10.844 1 87 412 PRO A CA 1
ATOM 3278 C C . PRO A 1 412 ? -13.156 -18.453 -11.531 1 87 412 PRO A C 1
ATOM 3280 O O . PRO A 1 412 ? -12.234 -17.734 -11.125 1 87 412 PRO A O 1
ATOM 3283 N N . PRO A 1 413 ? -13.945 -18.156 -12.562 1 89 413 PRO A N 1
ATOM 3284 C CA . PRO A 1 413 ? -13.719 -16.938 -13.328 1 89 413 PRO A CA 1
ATOM 3285 C C . PRO A 1 413 ? -13.781 -15.68 -12.469 1 89 413 PRO A C 1
ATOM 3287 O O . PRO A 1 413 ? -13.047 -14.711 -12.719 1 89 413 PRO A O 1
ATOM 3290 N N . GLU A 1 414 ? -14.539 -15.734 -11.453 1 90.31 414 GLU A N 1
ATOM 3291 C CA . GLU A 1 414 ? -14.656 -14.57 -10.57 1 90.31 414 GLU A CA 1
ATOM 3292 C C . GLU A 1 414 ? -13.352 -14.305 -9.836 1 90.31 414 GLU A C 1
ATOM 3294 O O . GLU A 1 414 ? -12.93 -13.156 -9.695 1 90.31 414 GLU A O 1
ATOM 3299 N N . ASP A 1 415 ? -12.789 -15.383 -9.406 1 91.56 415 ASP A N 1
ATOM 3300 C CA . ASP A 1 415 ? -11.523 -15.25 -8.688 1 91.56 415 ASP A CA 1
ATOM 3301 C C . ASP A 1 415 ? -10.391 -14.859 -9.641 1 91.56 415 ASP A C 1
ATOM 3303 O O . ASP A 1 415 ? -9.484 -14.109 -9.258 1 91.56 415 ASP A O 1
ATOM 3307 N N . LYS A 1 416 ? -10.477 -15.328 -10.844 1 91.5 416 LYS A N 1
ATOM 3308 C CA . LYS A 1 416 ? -9.492 -14.922 -11.836 1 91.5 416 LYS A CA 1
ATOM 3309 C C . LYS A 1 416 ? -9.578 -13.422 -12.109 1 91.5 416 LYS A C 1
ATOM 3311 O O . LYS A 1 416 ? -8.555 -12.75 -12.25 1 91.5 416 LYS A O 1
ATOM 3316 N N . LEU A 1 417 ? -10.789 -13 -12.156 1 90.88 417 LEU A N 1
ATOM 3317 C CA . LEU A 1 417 ? -10.992 -11.57 -12.352 1 90.88 417 LEU A CA 1
ATOM 3318 C C . LEU A 1 417 ? -10.383 -10.773 -11.203 1 90.88 417 LEU A C 1
ATOM 3320 O O . LEU A 1 417 ? -9.75 -9.742 -11.422 1 90.88 417 LEU A O 1
ATOM 3324 N N . ARG A 1 418 ? -10.57 -11.305 -10.016 1 90.62 418 ARG A N 1
ATOM 3325 C CA . ARG A 1 418 ? -10.023 -10.625 -8.844 1 90.62 418 ARG A CA 1
ATOM 3326 C C . ARG A 1 418 ? -8.508 -10.5 -8.953 1 90.62 418 ARG A C 1
ATOM 3328 O O . ARG A 1 418 ? -7.945 -9.43 -8.672 1 90.62 418 ARG A O 1
ATOM 3335 N N . TYR A 1 419 ? -7.867 -11.516 -9.406 1 91.31 419 TYR A N 1
ATOM 3336 C CA . TYR A 1 419 ? -6.418 -11.492 -9.578 1 91.31 419 TYR A CA 1
ATOM 3337 C C . TYR A 1 419 ? -6.02 -10.516 -10.688 1 91.31 419 TYR A C 1
ATOM 3339 O O . TYR A 1 419 ? -5.023 -9.805 -10.562 1 91.31 419 TYR A O 1
ATOM 3347 N N . ASP A 1 420 ? -6.812 -10.484 -11.719 1 90.44 420 ASP A N 1
ATOM 3348 C CA . ASP A 1 420 ? -6.523 -9.57 -12.82 1 90.44 420 ASP A CA 1
ATOM 3349 C C . ASP A 1 420 ? -6.598 -8.117 -12.367 1 90.44 420 ASP A C 1
ATOM 3351 O O . ASP A 1 420 ? -5.734 -7.309 -12.711 1 90.44 420 ASP A O 1
ATOM 3355 N N . LEU A 1 421 ? -7.566 -7.855 -11.578 1 85.56 421 LEU A N 1
ATOM 3356 C CA . LEU A 1 421 ? -7.754 -6.48 -11.125 1 85.56 421 LEU A CA 1
ATOM 3357 C C . LEU A 1 421 ? -6.711 -6.105 -10.078 1 85.56 421 LEU A C 1
ATOM 3359 O O . LEU A 1 421 ? -6.289 -4.949 -10 1 85.56 421 LEU A O 1
ATOM 3363 N N . LEU A 1 422 ? -6.332 -7.09 -9.297 1 86.12 422 LEU A N 1
ATOM 3364 C CA . LEU A 1 422 ? -5.254 -6.844 -8.352 1 86.12 422 LEU A CA 1
ATOM 3365 C C . LEU A 1 422 ? -3.957 -6.496 -9.078 1 86.12 422 LEU A C 1
ATOM 3367 O O . LEU A 1 422 ? -3.219 -5.609 -8.648 1 86.12 422 LEU A O 1
ATOM 3371 N N . TYR A 1 423 ? -3.725 -7.133 -10.148 1 88.25 423 TYR A N 1
ATOM 3372 C CA . TYR A 1 423 ? -2.557 -6.828 -10.961 1 88.25 423 TYR A CA 1
ATOM 3373 C C . TYR A 1 423 ? -2.65 -5.422 -11.539 1 88.25 423 TYR A C 1
ATOM 3375 O O . TYR A 1 423 ? -1.659 -4.688 -11.578 1 88.25 423 TYR A O 1
ATOM 3383 N N . ALA A 1 424 ? -3.793 -5.086 -12.008 1 82.75 424 ALA A N 1
ATOM 3384 C CA . ALA A 1 424 ? -3.99 -3.77 -12.609 1 82.75 424 ALA A CA 1
ATOM 3385 C C . ALA A 1 424 ? -3.58 -2.658 -11.648 1 82.75 424 ALA A C 1
ATOM 3387 O O . ALA A 1 424 ? -3.045 -1.63 -12.07 1 82.75 424 ALA A O 1
ATOM 3388 N N . ARG A 1 425 ? -3.678 -2.977 -10.445 1 77.31 425 ARG A N 1
ATOM 3389 C CA . ARG A 1 425 ? -3.416 -1.957 -9.438 1 77.31 425 ARG A CA 1
ATOM 3390 C C . ARG A 1 425 ? -1.941 -1.939 -9.047 1 77.31 425 ARG A C 1
ATOM 3392 O O . ARG A 1 425 ? -1.419 -0.907 -8.617 1 77.31 425 ARG A O 1
ATOM 3399 N N . SER A 1 426 ? -1.347 -3.021 -9.203 1 79.31 426 SER A N 1
ATOM 3400 C CA . SER A 1 426 ? 0.021 -3.137 -8.703 1 79.31 426 SER A CA 1
ATOM 3401 C C . SER A 1 426 ? 1.019 -3.254 -9.852 1 79.31 426 SER A C 1
ATOM 3403 O O . SER A 1 426 ? 2.195 -3.549 -9.633 1 79.31 426 SER A O 1
ATOM 3405 N N . ALA A 1 427 ? 0.557 -3.051 -11.008 1 82.81 427 ALA A N 1
ATOM 3406 C CA . ALA A 1 427 ? 1.404 -3.236 -12.18 1 82.81 427 ALA A CA 1
ATOM 3407 C C . ALA A 1 427 ? 2.641 -2.346 -12.117 1 82.81 427 ALA A C 1
ATOM 3409 O O . ALA A 1 427 ? 2.529 -1.136 -11.898 1 82.81 427 ALA A O 1
ATOM 3410 N N . SER A 1 428 ? 3.768 -2.893 -12.109 1 82.5 428 SER A N 1
ATOM 3411 C CA . SER A 1 428 ? 5.078 -2.25 -12.102 1 82.5 428 SER A CA 1
ATOM 3412 C C . SER A 1 428 ? 6.137 -3.141 -12.742 1 82.5 428 SER A C 1
ATOM 3414 O O . SER A 1 428 ? 5.879 -4.312 -13.023 1 82.5 428 SER A O 1
ATOM 3416 N N . LEU A 1 429 ? 7.258 -2.559 -12.992 1 84.56 429 LEU A N 1
ATOM 3417 C CA . LEU A 1 429 ? 8.352 -3.332 -13.562 1 84.56 429 LEU A CA 1
ATOM 3418 C C . LEU A 1 429 ? 8.719 -4.508 -12.664 1 84.56 429 LEU A C 1
ATOM 3420 O O . LEU A 1 429 ? 8.883 -5.633 -13.141 1 84.56 429 LEU A O 1
ATOM 3424 N N . LEU A 1 430 ? 8.75 -4.27 -11.422 1 84.06 430 LEU A N 1
ATOM 3425 C CA . LEU A 1 430 ? 9.141 -5.301 -10.461 1 84.06 430 LEU A CA 1
ATOM 3426 C C . LEU A 1 430 ? 8.062 -6.375 -10.359 1 84.06 430 LEU A C 1
ATOM 3428 O O . LEU A 1 430 ? 8.367 -7.562 -10.273 1 84.06 430 LEU A O 1
ATOM 3432 N N . THR A 1 431 ? 6.809 -5.949 -10.375 1 88.56 431 THR A N 1
ATOM 3433 C CA . THR A 1 431 ? 5.707 -6.902 -10.281 1 88.56 431 THR A CA 1
ATOM 3434 C C . THR A 1 431 ? 5.676 -7.805 -11.516 1 88.56 431 THR A C 1
ATOM 3436 O O . THR A 1 431 ? 5.434 -9.008 -11.398 1 88.56 431 THR A O 1
ATOM 3439 N N . ASP A 1 432 ? 5.922 -7.164 -12.656 1 91.44 432 ASP A N 1
ATOM 3440 C CA . ASP A 1 432 ? 5.934 -7.961 -13.883 1 91.44 432 ASP A CA 1
ATOM 3441 C C . ASP A 1 432 ? 7.066 -8.984 -13.859 1 91.44 432 ASP A C 1
ATOM 3443 O O . ASP A 1 432 ? 6.859 -10.156 -14.195 1 91.44 432 ASP A O 1
ATOM 3447 N N . LEU A 1 433 ? 8.234 -8.539 -13.453 1 88.06 433 LEU A N 1
ATOM 3448 C CA . LEU A 1 433 ? 9.367 -9.453 -13.375 1 88.06 433 LEU A CA 1
ATOM 3449 C C . LEU A 1 433 ? 9.102 -10.57 -12.383 1 88.06 433 LEU A C 1
ATOM 3451 O O . LEU A 1 433 ? 9.445 -11.734 -12.633 1 88.06 433 LEU A O 1
ATOM 3455 N N . ARG A 1 434 ? 8.508 -10.258 -11.344 1 90 434 ARG A N 1
ATOM 3456 C CA . ARG A 1 434 ? 8.156 -11.25 -10.328 1 90 434 ARG A CA 1
ATOM 3457 C C . ARG A 1 434 ? 7.191 -12.289 -10.891 1 90 434 ARG A C 1
ATOM 3459 O O . ARG A 1 434 ? 7.395 -13.492 -10.711 1 90 434 ARG A O 1
ATOM 3466 N N . ILE A 1 435 ? 6.199 -11.836 -11.555 1 91.81 435 ILE A N 1
ATOM 3467 C CA . ILE A 1 435 ? 5.188 -12.727 -12.109 1 91.81 435 ILE A CA 1
ATOM 3468 C C . ILE A 1 435 ? 5.82 -13.617 -13.18 1 91.81 435 ILE A C 1
ATOM 3470 O O . ILE A 1 435 ? 5.547 -14.82 -13.242 1 91.81 435 ILE A O 1
ATOM 3474 N N . ILE A 1 436 ? 6.684 -13.039 -13.977 1 91.31 436 ILE A N 1
ATOM 3475 C CA . ILE A 1 436 ? 7.332 -13.797 -15.039 1 91.31 436 ILE A CA 1
ATOM 3476 C C . ILE A 1 436 ? 8.195 -14.898 -14.438 1 91.31 436 ILE A C 1
ATOM 3478 O O . ILE A 1 436 ? 8.109 -16.062 -14.844 1 91.31 436 ILE A O 1
ATOM 3482 N N . LEU A 1 437 ? 8.953 -14.586 -13.438 1 88.94 437 LEU A N 1
ATOM 3483 C CA . LEU A 1 437 ? 9.844 -15.555 -12.805 1 88.94 437 LEU A CA 1
ATOM 3484 C C . LEU A 1 437 ? 9.047 -16.625 -12.062 1 88.94 437 LEU A C 1
ATOM 3486 O O . LEU A 1 437 ? 9.398 -17.797 -12.094 1 88.94 437 LEU A O 1
ATOM 3490 N N . ARG A 1 438 ? 7.992 -16.203 -11.469 1 89.5 438 ARG A N 1
ATOM 3491 C CA . ARG A 1 438 ? 7.156 -17.141 -10.742 1 89.5 438 ARG A CA 1
ATOM 3492 C C . ARG A 1 438 ? 6.43 -18.078 -11.695 1 89.5 438 ARG A C 1
ATOM 3494 O O . ARG A 1 438 ? 6.094 -19.219 -11.328 1 89.5 438 ARG A O 1
ATOM 3501 N N . THR A 1 439 ? 6.152 -17.578 -12.789 1 88.25 439 THR A N 1
ATOM 3502 C CA . THR A 1 439 ? 5.516 -18.406 -13.805 1 88.25 439 THR A CA 1
ATOM 3503 C C . THR A 1 439 ? 6.367 -19.641 -14.102 1 88.25 439 THR A C 1
ATOM 3505 O O . THR A 1 439 ? 5.836 -20.734 -14.305 1 88.25 439 THR A O 1
ATOM 3508 N N . LEU A 1 440 ? 7.66 -19.562 -14.047 1 86.62 440 LEU A N 1
ATOM 3509 C CA . LEU A 1 440 ? 8.57 -20.672 -14.312 1 86.62 440 LEU A CA 1
ATOM 3510 C C . LEU A 1 440 ? 8.383 -21.781 -13.281 1 86.62 440 LEU A C 1
ATOM 3512 O O . LEU A 1 440 ? 8.406 -22.953 -13.633 1 86.62 440 LEU A O 1
ATOM 3516 N N . SER A 1 441 ? 8.164 -21.328 -12.102 1 87.81 441 SER A N 1
ATOM 3517 C CA . SER A 1 441 ? 7.988 -22.312 -11.039 1 87.81 441 SER A CA 1
ATOM 3518 C C . SER A 1 441 ? 6.625 -22.984 -11.125 1 87.81 441 SER A C 1
ATOM 3520 O O . SER A 1 441 ? 6.496 -24.188 -10.859 1 87.81 441 SER A O 1
ATOM 3522 N N . VAL A 1 442 ? 5.633 -22.25 -11.508 1 84.31 442 VAL A N 1
ATOM 3523 C CA . VAL A 1 442 ? 4.266 -22.766 -11.586 1 84.31 442 VAL A CA 1
ATOM 3524 C C . VAL A 1 442 ? 4.141 -23.734 -12.758 1 84.31 442 VAL A C 1
ATOM 3526 O O . VAL A 1 442 ? 3.404 -24.719 -12.68 1 84.31 442 VAL A O 1
ATOM 3529 N N . MET A 1 443 ? 4.871 -23.5 -13.797 1 81.88 443 MET A N 1
ATOM 3530 C CA . MET A 1 443 ? 4.84 -24.359 -14.984 1 81.88 443 MET A CA 1
ATOM 3531 C C . MET A 1 443 ? 5.363 -25.766 -14.656 1 81.88 443 MET A C 1
ATOM 3533 O O . MET A 1 443 ? 5.055 -26.719 -15.359 1 81.88 443 MET A O 1
ATOM 3537 N N . MET A 1 444 ? 6.07 -25.781 -13.617 1 81.31 444 MET A N 1
ATOM 3538 C CA . MET A 1 444 ? 6.641 -27.078 -13.227 1 81.31 444 MET A CA 1
ATOM 3539 C C . MET A 1 444 ? 5.625 -27.906 -12.453 1 81.31 444 MET A C 1
ATOM 3541 O O . MET A 1 444 ? 5.824 -29.109 -12.25 1 81.31 444 MET A O 1
ATOM 3545 N N . LEU A 1 445 ? 4.602 -27.125 -12.047 1 77.69 445 LEU A N 1
ATOM 3546 C CA . LEU A 1 445 ? 3.568 -27.812 -11.273 1 77.69 445 LEU A CA 1
ATOM 3547 C C . LEU A 1 445 ? 2.424 -28.25 -12.172 1 77.69 445 LEU A C 1
ATOM 3549 O O . LEU A 1 445 ? 1.862 -27.453 -12.922 1 77.69 445 LEU A O 1
ATOM 3553 N N . ARG A 1 446 ? 2.107 -29.5 -12.242 1 60.91 446 ARG A N 1
ATOM 3554 C CA . ARG A 1 446 ? 1.117 -30.109 -13.133 1 60.91 446 ARG A CA 1
ATOM 3555 C C . ARG A 1 446 ? -0.271 -29.531 -12.867 1 60.91 446 ARG A C 1
ATOM 3557 O O . ARG A 1 446 ? -1.036 -29.281 -13.797 1 60.91 446 ARG A O 1
ATOM 3564 N N . ASP A 1 447 ? -0.576 -29.406 -11.594 1 60.72 447 ASP A N 1
ATOM 3565 C CA . ASP A 1 447 ? -1.941 -29.047 -11.234 1 60.72 447 ASP A CA 1
ATOM 3566 C C . ASP A 1 447 ? -2.191 -27.562 -11.469 1 60.72 447 ASP A C 1
ATOM 3568 O O . ASP A 1 447 ? -3.338 -27.109 -11.477 1 60.72 447 ASP A O 1
ATOM 3572 N N . LYS A 1 448 ? -1.217 -26.812 -11.633 1 56.41 448 LYS A N 1
ATOM 3573 C CA . LYS A 1 448 ? -1.396 -25.375 -11.875 1 56.41 448 LYS A CA 1
ATOM 3574 C C . LYS A 1 448 ? -1.192 -25.031 -13.344 1 56.41 448 LYS A C 1
ATOM 3576 O O . LYS A 1 448 ? -1.705 -24.031 -13.828 1 56.41 448 LYS A O 1
ATOM 3581 N N . ALA A 1 449 ? -0.362 -25.891 -14.141 1 47.19 449 ALA A N 1
ATOM 3582 C CA . ALA A 1 449 ? 0.011 -25.594 -15.523 1 47.19 449 ALA A CA 1
ATOM 3583 C C . ALA A 1 449 ? -1.075 -26.047 -16.484 1 47.19 449 ALA A C 1
ATOM 3585 O O . ALA A 1 449 ? -1.156 -25.547 -17.609 1 47.19 449 ALA A O 1
ATOM 3586 N N . SER A 1 450 ? -2.084 -26.938 -16.078 1 45.25 450 SER A N 1
ATOM 3587 C CA . SER A 1 450 ? -2.939 -27.484 -17.109 1 45.25 450 SER A CA 1
ATOM 3588 C C . SER A 1 450 ? -4.09 -26.531 -17.453 1 45.25 450 SER A C 1
ATOM 3590 O O . SER A 1 450 ? -4.582 -25.828 -16.578 1 45.25 450 SER A O 1
ATOM 3592 N N . MET B 1 1 ? -2.979 14.641 -13.586 1 53.31 1 MET B N 1
ATOM 3593 C CA . MET B 1 1 ? -1.799 15.422 -13.953 1 53.31 1 MET B CA 1
ATOM 3594 C C . MET B 1 1 ? -0.664 14.508 -14.406 1 53.31 1 MET B C 1
ATOM 3596 O O . MET B 1 1 ? -0.456 13.438 -13.836 1 53.31 1 MET B O 1
ATOM 3600 N N . SER B 1 2 ? -0.21 14.812 -15.5 1 60.62 2 SER B N 1
ATOM 3601 C CA . SER B 1 2 ? 0.719 14.016 -16.297 1 60.62 2 SER B CA 1
ATOM 3602 C C . SER B 1 2 ? 2.039 13.805 -15.555 1 60.62 2 SER B C 1
ATOM 3604 O O . SER B 1 2 ? 2.408 14.609 -14.695 1 60.62 2 SER B O 1
ATOM 3606 N N . ARG B 1 3 ? 2.562 12.75 -15.516 1 65.38 3 ARG B N 1
ATOM 3607 C CA . ARG B 1 3 ? 3.891 12.391 -15.031 1 65.38 3 ARG B CA 1
ATOM 3608 C C . ARG B 1 3 ? 4.914 13.461 -15.383 1 65.38 3 ARG B C 1
ATOM 3610 O O . ARG B 1 3 ? 5.812 13.758 -14.586 1 65.38 3 ARG B O 1
ATOM 3617 N N . TRP B 1 4 ? 4.664 14.117 -16.391 1 68.75 4 TRP B N 1
ATOM 3618 C CA . TRP B 1 4 ? 5.602 15.133 -16.859 1 68.75 4 TRP B CA 1
ATOM 3619 C C . TRP B 1 4 ? 5.531 16.391 -15.984 1 68.75 4 TRP B C 1
ATOM 3621 O O . TRP B 1 4 ? 6.551 17.047 -15.75 1 68.75 4 TRP B O 1
ATOM 3631 N N . MET B 1 5 ? 4.402 16.656 -15.562 1 75.69 5 MET B N 1
ATOM 3632 C CA . MET B 1 5 ? 4.254 17.828 -14.695 1 75.69 5 MET B CA 1
ATOM 3633 C C . MET B 1 5 ? 4.977 17.609 -13.367 1 75.69 5 MET B C 1
ATOM 3635 O O . MET B 1 5 ? 5.57 18.547 -12.82 1 75.69 5 MET B O 1
ATOM 3639 N N . ARG B 1 6 ? 5.02 16.391 -12.984 1 79.38 6 ARG B N 1
ATOM 3640 C CA . ARG B 1 6 ? 5.711 16.062 -11.734 1 79.38 6 ARG B CA 1
ATOM 3641 C C . ARG B 1 6 ? 7.219 16.25 -11.891 1 79.38 6 ARG B C 1
ATOM 3643 O O . ARG B 1 6 ? 7.875 16.797 -11 1 79.38 6 ARG B O 1
ATOM 3650 N N . VAL B 1 7 ? 7.719 15.82 -13 1 82.06 7 VAL B N 1
ATOM 3651 C CA . VAL B 1 7 ? 9.156 15.922 -13.25 1 82.06 7 VAL B CA 1
ATOM 3652 C C . VAL B 1 7 ? 9.555 17.391 -13.406 1 82.06 7 VAL B C 1
ATOM 3654 O O . VAL B 1 7 ? 10.578 17.812 -12.875 1 82.06 7 VAL B O 1
ATOM 3657 N N . ALA B 1 8 ? 8.766 18.094 -14.07 1 84.5 8 ALA B N 1
ATOM 3658 C CA . ALA B 1 8 ? 9.039 19.516 -14.273 1 84.5 8 ALA B CA 1
ATOM 3659 C C . ALA B 1 8 ? 9.039 20.266 -12.945 1 84.5 8 ALA B C 1
ATOM 3661 O O . ALA B 1 8 ? 9.852 21.172 -12.734 1 84.5 8 ALA B O 1
ATOM 3662 N N . LEU B 1 9 ? 8.188 19.891 -12.094 1 88.12 9 LEU B N 1
ATOM 3663 C CA . LEU B 1 9 ? 8.078 20.516 -10.789 1 88.12 9 LEU B CA 1
ATOM 3664 C C . LEU B 1 9 ? 9.328 20.281 -9.953 1 88.12 9 LEU B C 1
ATOM 3666 O O . LEU B 1 9 ? 9.891 21.219 -9.383 1 88.12 9 LEU B O 1
ATOM 3670 N N . VAL B 1 10 ? 9.797 19.109 -9.984 1 90.19 10 VAL B N 1
ATOM 3671 C CA . VAL B 1 10 ? 10.961 18.75 -9.18 1 90.19 10 VAL B CA 1
ATOM 3672 C C . VAL B 1 10 ? 12.219 19.359 -9.789 1 90.19 10 VAL B C 1
ATOM 3674 O O . VAL B 1 10 ? 13.07 19.875 -9.062 1 90.19 10 VAL B O 1
ATOM 3677 N N . LEU B 1 11 ? 12.32 19.344 -11.102 1 91.75 11 LEU B N 1
ATOM 3678 C CA . LEU B 1 11 ? 13.469 19.938 -11.773 1 91.75 11 LEU B CA 1
ATOM 3679 C C . LEU B 1 11 ? 13.523 21.438 -11.539 1 91.75 11 LEU B C 1
ATOM 3681 O O . LEU B 1 11 ? 14.609 22 -11.352 1 91.75 11 LEU B O 1
ATOM 3685 N N . GLY B 1 12 ? 12.414 22.062 -11.602 1 92.88 12 GLY B N 1
ATOM 3686 C CA . GLY B 1 12 ? 12.359 23.484 -11.297 1 92.88 12 GLY B CA 1
ATOM 3687 C C . GLY B 1 12 ? 12.82 23.812 -9.891 1 92.88 12 GLY B C 1
ATOM 3688 O O . GLY B 1 12 ? 13.523 24.797 -9.672 1 92.88 12 GLY B O 1
ATOM 3689 N N . ASP B 1 13 ? 12.383 22.984 -8.977 1 94.31 13 ASP B N 1
ATOM 3690 C CA . ASP B 1 13 ? 12.797 23.188 -7.59 1 94.31 13 ASP B CA 1
ATOM 3691 C C . ASP B 1 13 ? 14.312 23.031 -7.445 1 94.31 13 ASP B C 1
ATOM 3693 O O . ASP B 1 13 ? 14.953 23.828 -6.746 1 94.31 13 ASP B O 1
ATOM 3697 N N . LEU B 1 14 ? 14.867 22.047 -8.156 1 94.56 14 LEU B N 1
ATOM 3698 C CA . LEU B 1 14 ? 16.297 21.797 -8.062 1 94.56 14 LEU B CA 1
ATOM 3699 C C . LEU B 1 14 ? 17.094 22.938 -8.703 1 94.56 14 LEU B C 1
ATOM 3701 O O . LEU B 1 14 ? 18.141 23.328 -8.195 1 94.56 14 LEU B O 1
ATOM 3705 N N . ILE B 1 15 ? 16.594 23.438 -9.742 1 95.62 15 ILE B N 1
ATOM 3706 C CA . ILE B 1 15 ? 17.234 24.562 -10.406 1 95.62 15 ILE B CA 1
ATOM 3707 C C . ILE B 1 15 ? 17.234 25.781 -9.484 1 95.62 15 ILE B C 1
ATOM 3709 O O . ILE B 1 15 ? 18.25 26.469 -9.359 1 95.62 15 ILE B O 1
ATOM 3713 N N . CYS B 1 16 ? 16.141 26.047 -8.844 1 95.62 16 CYS B N 1
ATOM 3714 C CA . CYS B 1 16 ? 16.047 27.172 -7.922 1 95.62 16 CYS B CA 1
ATOM 3715 C C . CYS B 1 16 ? 17.016 27 -6.758 1 95.62 16 CYS B C 1
ATOM 3717 O O . CYS B 1 16 ? 17.609 27.984 -6.297 1 95.62 16 CYS B O 1
ATOM 3719 N N . LEU B 1 17 ? 17.141 25.797 -6.344 1 94.94 17 LEU B N 1
ATOM 3720 C CA . LEU B 1 17 ? 18.031 25.5 -5.23 1 94.94 17 LEU B CA 1
ATOM 3721 C C . LEU B 1 17 ? 19.484 25.797 -5.605 1 94.94 17 LEU B C 1
ATOM 3723 O O . LEU B 1 17 ? 20.172 26.5 -4.875 1 94.94 17 LEU B O 1
ATOM 3727 N N . HIS B 1 18 ? 19.953 25.297 -6.711 1 95.25 18 HIS B N 1
ATOM 3728 C CA . HIS B 1 18 ? 21.344 25.469 -7.117 1 95.25 18 HIS B CA 1
ATOM 3729 C C . HIS B 1 18 ? 21.594 26.875 -7.648 1 95.25 18 HIS B C 1
ATOM 3731 O O . HIS B 1 18 ? 22.688 27.406 -7.512 1 95.25 18 HIS B O 1
ATOM 3737 N N . LEU B 1 19 ? 20.547 27.469 -8.234 1 95.12 19 LEU B N 1
ATOM 3738 C CA . LEU B 1 19 ? 20.641 28.875 -8.617 1 95.12 19 LEU B CA 1
ATOM 3739 C C . LEU B 1 19 ? 20.859 29.75 -7.387 1 95.12 19 LEU B C 1
ATOM 3741 O O . LEU B 1 19 ? 21.547 30.766 -7.461 1 95.12 19 LEU B O 1
ATOM 3745 N N . GLY B 1 20 ? 20.203 29.359 -6.289 1 94.75 20 GLY B N 1
ATOM 3746 C CA . GLY B 1 20 ? 20.406 30.078 -5.043 1 94.75 20 GLY B CA 1
ATOM 3747 C C . GLY B 1 20 ? 21.859 30.094 -4.594 1 94.75 20 GLY B C 1
ATOM 3748 O O . GLY B 1 20 ? 22.375 31.125 -4.172 1 94.75 20 GLY B O 1
ATOM 3749 N N . TYR B 1 21 ? 22.5 28.969 -4.75 1 93.38 21 TYR B N 1
ATOM 3750 C CA . TYR B 1 21 ? 23.922 28.891 -4.402 1 93.38 21 TYR B CA 1
ATOM 3751 C C . TYR B 1 21 ? 24.766 29.672 -5.391 1 93.38 21 TYR B C 1
ATOM 3753 O O . TYR B 1 21 ? 25.688 30.391 -4.992 1 93.38 21 TYR B O 1
ATOM 3761 N N . LEU B 1 22 ? 24.453 29.516 -6.66 1 93.88 22 LEU B N 1
ATOM 3762 C CA . LEU B 1 22 ? 25.219 30.203 -7.695 1 93.88 22 LEU B CA 1
ATOM 3763 C C . LEU B 1 22 ? 25.156 31.719 -7.5 1 93.88 22 LEU B C 1
ATOM 3765 O O . LEU B 1 22 ? 26.203 32.406 -7.52 1 93.88 22 LEU B O 1
ATOM 3769 N N . VAL B 1 23 ? 23.984 32.25 -7.281 1 95.06 23 VAL B N 1
ATOM 3770 C CA . VAL B 1 23 ? 23.812 33.688 -7.109 1 95.06 23 VAL B CA 1
ATOM 3771 C C . VAL B 1 23 ? 24.453 34.125 -5.801 1 95.06 23 VAL B C 1
ATOM 3773 O O . VAL B 1 23 ? 25.031 35.219 -5.727 1 95.06 23 VAL B O 1
ATOM 3776 N N . ALA B 1 24 ? 24.406 33.312 -4.781 1 93.88 24 ALA B N 1
ATOM 3777 C CA . ALA B 1 24 ? 25.047 33.656 -3.512 1 93.88 24 ALA B CA 1
ATOM 3778 C C . ALA B 1 24 ? 26.562 33.75 -3.68 1 93.88 24 ALA B C 1
ATOM 3780 O O . ALA B 1 24 ? 27.188 34.656 -3.117 1 93.88 24 ALA B O 1
ATOM 3781 N N . PHE B 1 25 ? 27.156 32.875 -4.48 1 92.19 25 PHE B N 1
ATOM 3782 C CA . PHE B 1 25 ? 28.578 32.938 -4.754 1 92.19 25 PHE B CA 1
ATOM 3783 C C . PHE B 1 25 ? 28.953 34.188 -5.527 1 92.19 25 PHE B C 1
ATOM 3785 O O . PHE B 1 25 ? 29.938 34.844 -5.215 1 92.19 25 PHE B O 1
ATOM 3792 N N . LEU B 1 26 ? 28.141 34.5 -6.488 1 92.62 26 LEU B N 1
ATOM 3793 C CA . LEU B 1 26 ? 28.406 35.656 -7.316 1 92.62 26 LEU B CA 1
ATOM 3794 C C . LEU B 1 26 ? 28.266 36.938 -6.508 1 92.62 26 LEU B C 1
ATOM 3796 O O . LEU B 1 26 ? 29.016 37.906 -6.719 1 92.62 26 LEU B O 1
ATOM 3800 N N . LEU B 1 27 ? 27.344 36.969 -5.582 1 92.31 27 LEU B N 1
ATOM 3801 C CA . LEU B 1 27 ? 27.141 38.156 -4.746 1 92.31 27 LEU B CA 1
ATOM 3802 C C . LEU B 1 27 ? 28.266 38.281 -3.727 1 92.31 27 LEU B C 1
ATOM 3804 O O . LEU B 1 27 ? 28.75 39.406 -3.482 1 92.31 27 LEU B O 1
ATOM 3808 N N . ARG B 1 28 ? 28.641 37.156 -3.127 1 89.62 28 ARG B N 1
ATOM 3809 C CA . ARG B 1 28 ? 29.672 37.219 -2.088 1 89.62 28 ARG B CA 1
ATOM 3810 C C . ARG B 1 28 ? 31.031 37.562 -2.672 1 89.62 28 ARG B C 1
ATOM 3812 O O . ARG B 1 28 ? 31.812 38.281 -2.045 1 89.62 28 ARG B O 1
ATOM 3819 N N . PHE B 1 29 ? 31.375 37.125 -3.865 1 90.56 29 PHE B N 1
ATOM 3820 C CA . PHE B 1 29 ? 32.688 37.281 -4.449 1 90.56 29 PHE B CA 1
ATOM 3821 C C . PHE B 1 29 ? 32.656 38.25 -5.625 1 90.56 29 PHE B C 1
ATOM 3823 O O . PHE B 1 29 ? 33.469 38.156 -6.551 1 90.56 29 PHE B O 1
ATOM 3830 N N . ARG B 1 30 ? 31.578 39.188 -5.645 1 90.25 30 ARG B N 1
ATOM 3831 C CA . ARG B 1 30 ? 31.422 40.312 -6.562 1 90.25 30 ARG B CA 1
ATOM 3832 C C . ARG B 1 30 ? 31.547 39.844 -8.016 1 90.25 30 ARG B C 1
ATOM 3834 O O . ARG B 1 30 ? 32.312 40.406 -8.789 1 90.25 30 ARG B O 1
ATOM 3841 N N . GLY B 1 31 ? 30.938 38.719 -8.289 1 87 31 GLY B N 1
ATOM 3842 C CA . GLY B 1 31 ? 30.828 38.281 -9.672 1 87 31 GLY B CA 1
ATOM 3843 C C . GLY B 1 31 ? 31.844 37.188 -10.047 1 87 31 GLY B C 1
ATOM 3844 O O . GLY B 1 31 ? 31.812 36.688 -11.164 1 87 31 GLY B O 1
ATOM 3845 N N . SER B 1 32 ? 32.781 36.812 -9.078 1 86.94 32 SER B N 1
ATOM 3846 C CA . SER B 1 32 ? 33.781 35.812 -9.367 1 86.94 32 SER B CA 1
ATOM 3847 C C . SER B 1 32 ? 33.438 34.5 -8.664 1 86.94 32 SER B C 1
ATOM 3849 O O . SER B 1 32 ? 32.625 34.469 -7.746 1 86.94 32 SER B O 1
ATOM 3851 N N . LEU B 1 33 ? 33.875 33.469 -9.227 1 88.31 33 LEU B N 1
ATOM 3852 C CA . LEU B 1 33 ? 33.75 32.156 -8.625 1 88.31 33 LEU B CA 1
ATOM 3853 C C . LEU B 1 33 ? 35.125 31.594 -8.273 1 88.31 33 LEU B C 1
ATOM 3855 O O . LEU B 1 33 ? 35.781 30.938 -9.102 1 88.31 33 LEU B O 1
ATOM 3859 N N . PRO B 1 34 ? 35.531 31.922 -7.078 1 88.38 34 PRO B N 1
ATOM 3860 C CA . PRO B 1 34 ? 36.844 31.391 -6.695 1 88.38 34 PRO B CA 1
ATOM 3861 C C . PRO B 1 34 ? 36.938 29.859 -6.84 1 88.38 34 PRO B C 1
ATOM 3863 O O . PRO B 1 34 ? 36.062 29.156 -6.328 1 88.38 34 PRO B O 1
ATOM 3866 N N . PRO B 1 35 ? 37.906 29.438 -7.512 1 89.31 35 PRO B N 1
ATOM 3867 C CA . PRO B 1 35 ? 37.969 28.016 -7.871 1 89.31 35 PRO B CA 1
ATOM 3868 C C . PRO B 1 35 ? 37.938 27.109 -6.652 1 89.31 35 PRO B C 1
ATOM 3870 O O . PRO B 1 35 ? 37.312 26.062 -6.68 1 89.31 35 PRO B O 1
ATOM 3873 N N . GLU B 1 36 ? 38.625 27.484 -5.57 1 86 36 GLU B N 1
ATOM 3874 C CA . GLU B 1 36 ? 38.656 26.625 -4.391 1 86 36 GLU B CA 1
ATOM 3875 C C . GLU B 1 36 ? 37.281 26.516 -3.74 1 86 36 GLU B C 1
ATOM 3877 O O . GLU B 1 36 ? 36.844 25.422 -3.357 1 86 36 GLU B O 1
ATOM 3882 N N . ASN B 1 37 ? 36.688 27.625 -3.631 1 88.19 37 ASN B N 1
ATOM 3883 C CA . ASN B 1 37 ? 35.344 27.656 -3.014 1 88.19 37 ASN B CA 1
ATOM 3884 C C . ASN B 1 37 ? 34.312 26.984 -3.896 1 88.19 37 ASN B C 1
ATOM 3886 O O . ASN B 1 37 ? 33.438 26.297 -3.396 1 88.19 37 ASN B O 1
ATOM 3890 N N . TRP B 1 38 ? 34.438 27.188 -5.18 1 89.62 38 TRP B N 1
ATOM 3891 C CA . TRP B 1 38 ? 33.5 26.625 -6.125 1 89.62 38 TRP B CA 1
ATOM 3892 C C . TRP B 1 38 ? 33.625 25.109 -6.219 1 89.62 38 TRP B C 1
ATOM 3894 O O . TRP B 1 38 ? 32.656 24.391 -6.371 1 89.62 38 TRP B O 1
ATOM 3904 N N . SER B 1 39 ? 34.938 24.672 -6.156 1 89.88 39 SER B N 1
ATOM 3905 C CA . SER B 1 39 ? 35.156 23.234 -6.152 1 89.88 39 SER B CA 1
ATOM 3906 C C . SER B 1 39 ? 34.531 22.562 -4.926 1 89.88 39 SER B C 1
ATOM 3908 O O . SER B 1 39 ? 34.062 21.438 -5.004 1 89.88 39 SER B O 1
ATOM 3910 N N . ALA B 1 40 ? 34.594 23.312 -3.855 1 87.25 40 ALA B N 1
ATOM 3911 C CA . ALA B 1 40 ? 33.969 22.812 -2.633 1 87.25 40 ALA B CA 1
ATOM 3912 C C . ALA B 1 40 ? 32.469 22.656 -2.805 1 87.25 40 ALA B C 1
ATOM 3914 O O . ALA B 1 40 ? 31.875 21.688 -2.33 1 87.25 40 ALA B O 1
ATOM 3915 N N . TYR B 1 41 ? 31.891 23.578 -3.443 1 90.19 41 TYR B N 1
ATOM 3916 C CA . TYR B 1 41 ? 30.453 23.516 -3.695 1 90.19 41 TYR B CA 1
ATOM 3917 C C . TYR B 1 41 ? 30.109 22.328 -4.598 1 90.19 41 TYR B C 1
ATOM 3919 O O . TYR B 1 41 ? 29.141 21.609 -4.352 1 90.19 41 TYR B O 1
ATOM 3927 N N . LEU B 1 42 ? 30.891 22.109 -5.645 1 90.81 42 LEU B N 1
ATOM 3928 C CA . LEU B 1 42 ? 30.609 21.047 -6.598 1 90.81 42 LEU B CA 1
ATOM 3929 C C . LEU B 1 42 ? 30.703 19.672 -5.926 1 90.81 42 LEU B C 1
ATOM 3931 O O . LEU B 1 42 ? 29.984 18.75 -6.297 1 90.81 42 LEU B O 1
ATOM 3935 N N . GLU B 1 43 ? 31.484 19.625 -4.906 1 88.81 43 GLU B N 1
ATOM 3936 C CA . GLU B 1 43 ? 31.594 18.375 -4.152 1 88.81 43 GLU B CA 1
ATOM 3937 C C . GLU B 1 43 ? 30.359 18.156 -3.279 1 88.81 43 GLU B C 1
ATOM 3939 O O . GLU B 1 43 ? 29.953 17.016 -3.053 1 88.81 43 GLU B O 1
ATOM 3944 N N . LEU B 1 44 ? 29.812 19.219 -2.801 1 89.69 44 LEU B N 1
ATOM 3945 C CA . LEU B 1 44 ? 28.672 19.125 -1.894 1 89.69 44 LEU B CA 1
ATOM 3946 C C . LEU B 1 44 ? 27.375 19.031 -2.672 1 89.69 44 LEU B C 1
ATOM 3948 O O . LEU B 1 44 ? 26.359 18.562 -2.146 1 89.69 44 LEU B O 1
ATOM 3952 N N . ALA B 1 45 ? 27.391 19.438 -3.902 1 92.12 45 ALA B N 1
ATOM 3953 C CA . ALA B 1 45 ? 26.188 19.672 -4.703 1 92.12 45 ALA B CA 1
ATOM 3954 C C . ALA B 1 45 ? 25.359 18.391 -4.828 1 92.12 45 ALA B C 1
ATOM 3956 O O . ALA B 1 45 ? 24.141 18.422 -4.668 1 92.12 45 ALA B O 1
ATOM 3957 N N . PRO B 1 46 ? 25.984 17.281 -5.039 1 92.5 46 PRO B N 1
ATOM 3958 C CA . PRO B 1 46 ? 25.172 16.062 -5.172 1 92.5 46 PRO B CA 1
ATOM 3959 C C . PRO B 1 46 ? 24.453 15.688 -3.873 1 92.5 46 PRO B C 1
ATOM 3961 O O . PRO B 1 46 ? 23.312 15.227 -3.904 1 92.5 46 PRO B O 1
ATOM 3964 N N . TRP B 1 47 ? 25.125 15.906 -2.811 1 89.38 47 TRP B N 1
ATOM 3965 C CA . TRP B 1 47 ? 24.531 15.57 -1.517 1 89.38 47 TRP B CA 1
ATOM 3966 C C . TRP B 1 47 ? 23.422 16.547 -1.159 1 89.38 47 TRP B C 1
ATOM 3968 O O . TRP B 1 47 ? 22.422 16.172 -0.558 1 89.38 47 TRP B O 1
ATOM 3978 N N . LEU B 1 48 ? 23.656 17.766 -1.521 1 92.25 48 LEU B N 1
ATOM 3979 C CA . LEU B 1 48 ? 22.625 18.766 -1.303 1 92.25 48 LEU B CA 1
ATOM 3980 C C . LEU B 1 48 ? 21.391 18.484 -2.164 1 92.25 48 LEU B C 1
ATOM 3982 O O . LEU B 1 48 ? 20.266 18.672 -1.725 1 92.25 48 LEU B O 1
ATOM 3986 N N . THR B 1 49 ? 21.656 18 -3.336 1 94.19 49 THR B N 1
ATOM 3987 C CA . THR B 1 49 ? 20.578 17.625 -4.23 1 94.19 49 THR B CA 1
ATOM 3988 C C . THR B 1 49 ? 19.781 16.453 -3.662 1 94.19 49 THR B C 1
ATOM 3990 O O . THR B 1 49 ? 18.547 16.453 -3.695 1 94.19 49 THR B O 1
ATOM 3993 N N . LEU B 1 50 ? 20.438 15.508 -3.094 1 92.06 50 LEU B N 1
ATOM 3994 C CA . LEU B 1 50 ? 19.781 14.352 -2.496 1 92.06 50 LEU B CA 1
ATOM 3995 C C . LEU B 1 50 ? 18.953 14.758 -1.282 1 92.06 50 LEU B C 1
ATOM 3997 O O . LEU B 1 50 ? 17.828 14.273 -1.1 1 92.06 50 LEU B O 1
ATOM 4001 N N . ALA B 1 51 ? 19.531 15.602 -0.493 1 91.31 51 ALA B N 1
ATOM 4002 C CA . ALA B 1 51 ? 18.797 16.094 0.668 1 91.31 51 ALA B CA 1
ATOM 4003 C C . ALA B 1 51 ? 17.547 16.875 0.241 1 91.31 51 ALA B C 1
ATOM 4005 O O . ALA B 1 51 ? 16.484 16.719 0.846 1 91.31 51 ALA B O 1
ATOM 4006 N N . ALA B 1 52 ? 17.719 17.609 -0.787 1 94.12 52 ALA B N 1
ATOM 4007 C CA . ALA B 1 52 ? 16.594 18.391 -1.287 1 94.12 52 ALA B CA 1
ATOM 4008 C C . ALA B 1 52 ? 15.469 17.5 -1.775 1 94.12 52 ALA B C 1
ATOM 4010 O O . ALA B 1 52 ? 14.297 17.734 -1.477 1 94.12 52 ALA B O 1
ATOM 4011 N N . LEU B 1 53 ? 15.828 16.516 -2.502 1 92.38 53 LEU B N 1
ATOM 4012 C CA . LEU B 1 53 ? 14.828 15.578 -3.002 1 92.38 53 LEU B CA 1
ATOM 4013 C C . LEU B 1 53 ? 14.102 14.898 -1.849 1 92.38 53 LEU B C 1
ATOM 4015 O O . LEU B 1 53 ? 12.875 14.734 -1.895 1 92.38 53 LEU B O 1
ATOM 4019 N N . LEU B 1 54 ? 14.812 14.586 -0.837 1 89.81 54 LEU B N 1
ATOM 4020 C CA . LEU B 1 54 ? 14.227 13.945 0.334 1 89.81 54 LEU B CA 1
ATOM 4021 C C . LEU B 1 54 ? 13.242 14.875 1.032 1 89.81 54 LEU B C 1
ATOM 4023 O O . LEU B 1 54 ? 12.117 14.469 1.349 1 89.81 54 LEU B O 1
ATOM 4027 N N . PHE B 1 55 ? 13.648 16.094 1.214 1 92 55 PHE B N 1
ATOM 4028 C CA . PHE B 1 55 ? 12.797 17.016 1.951 1 92 55 PHE B CA 1
ATOM 4029 C C . PHE B 1 55 ? 11.586 17.438 1.113 1 92 55 PHE B C 1
ATOM 4031 O O . PHE B 1 55 ? 10.492 17.625 1.644 1 92 55 PHE B O 1
ATOM 4038 N N . LEU B 1 56 ? 11.82 17.562 -0.165 1 91.06 56 LEU B N 1
ATOM 4039 C CA . LEU B 1 56 ? 10.688 17.875 -1.029 1 91.06 56 LEU B CA 1
ATOM 4040 C C . LEU B 1 56 ? 9.664 16.734 -1.005 1 91.06 56 LEU B C 1
ATOM 4042 O O . LEU B 1 56 ? 8.461 16.984 -1.025 1 91.06 56 LEU B O 1
ATOM 4046 N N . TYR B 1 57 ? 10.133 15.562 -0.882 1 86 57 TYR B N 1
ATOM 4047 C CA . TYR B 1 57 ? 9.266 14.398 -0.807 1 86 57 TYR B CA 1
ATOM 4048 C C . TYR B 1 57 ? 8.523 14.352 0.525 1 86 57 TYR B C 1
ATOM 4050 O O . TYR B 1 57 ? 7.312 14.117 0.562 1 86 57 TYR B O 1
ATOM 4058 N N . VAL B 1 58 ? 9.266 14.562 1.561 1 85.81 58 VAL B N 1
ATOM 4059 C CA . VAL B 1 58 ? 8.711 14.477 2.906 1 85.81 58 VAL B CA 1
ATOM 4060 C C . VAL B 1 58 ? 7.598 15.516 3.072 1 85.81 58 VAL B C 1
ATOM 4062 O O . VAL B 1 58 ? 6.559 15.227 3.67 1 85.81 58 VAL B O 1
ATOM 4065 N N . TYR B 1 59 ? 7.766 16.641 2.477 1 87.69 59 TYR B N 1
ATOM 4066 C CA . TYR B 1 59 ? 6.777 17.703 2.619 1 87.69 59 TYR B CA 1
ATOM 4067 C C . TYR B 1 59 ? 5.762 17.656 1.482 1 87.69 59 TYR B C 1
ATOM 4069 O O . TYR B 1 59 ? 4.965 18.578 1.321 1 87.69 59 TYR B O 1
ATOM 4077 N N . SER B 1 60 ? 5.809 16.547 0.661 1 79.81 60 SER B N 1
ATOM 4078 C CA . SER B 1 60 ? 4.852 16.266 -0.402 1 79.81 60 SER B CA 1
ATOM 4079 C C . SER B 1 60 ? 4.797 17.406 -1.414 1 79.81 60 SER B C 1
ATOM 4081 O O . SER B 1 60 ? 3.715 17.812 -1.852 1 79.81 60 SER B O 1
ATOM 4083 N N . LEU B 1 61 ? 5.863 17.969 -1.704 1 84.75 61 LEU B N 1
ATOM 4084 C CA . LEU B 1 61 ? 5.938 19.047 -2.68 1 84.75 61 LEU B CA 1
ATOM 4085 C C . LEU B 1 61 ? 6.281 18.5 -4.066 1 84.75 61 LEU B C 1
ATOM 4087 O O . LEU B 1 61 ? 6.379 19.266 -5.027 1 84.75 61 LEU B O 1
ATOM 4091 N N . THR B 1 62 ? 6.383 17.188 -4.109 1 79.19 62 THR B N 1
ATOM 4092 C CA . THR B 1 62 ? 6.73 16.562 -5.379 1 79.19 62 THR B CA 1
ATOM 4093 C C . THR B 1 62 ? 5.488 16.359 -6.238 1 79.19 62 THR B C 1
ATOM 4095 O O . THR B 1 62 ? 5.59 16.141 -7.445 1 79.19 62 THR B O 1
ATOM 4098 N N . LEU B 1 63 ? 4.316 16.375 -5.574 1 74 63 LEU B N 1
ATOM 4099 C CA . LEU B 1 63 ? 3.061 16.203 -6.297 1 74 63 LEU B CA 1
ATOM 4100 C C . LEU B 1 63 ? 2.277 17.516 -6.348 1 74 63 LEU B C 1
ATOM 4102 O O . LEU B 1 63 ? 2.25 18.266 -5.367 1 74 63 LEU B O 1
ATOM 4106 N N . PRO B 1 64 ? 1.852 17.766 -7.555 1 71.19 64 PRO B N 1
ATOM 4107 C CA . PRO B 1 64 ? 1.03 18.969 -7.625 1 71.19 64 PRO B CA 1
ATOM 4108 C C . PRO B 1 64 ? -0.307 18.828 -6.906 1 71.19 64 PRO B C 1
ATOM 4110 O O . PRO B 1 64 ? -1.182 18.094 -7.367 1 71.19 64 PRO B O 1
ATOM 4113 N N . ARG B 1 65 ? -0.375 19.156 -5.648 1 70.06 65 ARG B N 1
ATOM 4114 C CA . ARG B 1 65 ? -1.619 19.094 -4.887 1 70.06 65 ARG B CA 1
ATOM 4115 C C . ARG B 1 65 ? -2.275 20.469 -4.789 1 70.06 65 ARG B C 1
ATOM 4117 O O . ARG B 1 65 ? -1.599 21.5 -4.895 1 70.06 65 ARG B O 1
ATOM 4124 N N . ARG B 1 66 ? -3.518 20.312 -4.785 1 75 66 ARG B N 1
ATOM 4125 C CA . ARG B 1 66 ? -4.273 21.547 -4.582 1 75 66 ARG B CA 1
ATOM 4126 C C . ARG B 1 66 ? -4.258 21.969 -3.115 1 75 66 ARG B C 1
ATOM 4128 O O . ARG B 1 66 ? -5.074 21.5 -2.322 1 75 66 ARG B O 1
ATOM 4135 N N . GLN B 1 67 ? -3.254 22.656 -2.83 1 79.31 67 GLN B N 1
ATOM 4136 C CA . GLN B 1 67 ? -3.08 23.125 -1.463 1 79.31 67 GLN B CA 1
ATOM 4137 C C . GLN B 1 67 ? -3.096 24.656 -1.406 1 79.31 67 GLN B C 1
ATOM 4139 O O . GLN B 1 67 ? -2.893 25.328 -2.424 1 79.31 67 GLN B O 1
ATOM 4144 N N . ARG B 1 68 ? -3.344 25.125 -0.219 1 82.19 68 ARG B N 1
ATOM 4145 C CA . ARG B 1 68 ? -3.273 26.562 -0.004 1 82.19 68 ARG B CA 1
ATOM 4146 C C . ARG B 1 68 ? -1.835 27.062 -0.094 1 82.19 68 ARG B C 1
ATOM 4148 O O . ARG B 1 68 ? -0.898 26.328 0.225 1 82.19 68 ARG B O 1
ATOM 4155 N N . TRP B 1 69 ? -1.72 28.266 -0.526 1 86.06 69 TRP B N 1
ATOM 4156 C CA . TRP B 1 69 ? -0.39 28.844 -0.667 1 86.06 69 TRP B CA 1
ATOM 4157 C C . TRP B 1 69 ? 0.339 28.859 0.673 1 86.06 69 TRP B C 1
ATOM 4159 O O . TRP B 1 69 ? 1.547 28.625 0.733 1 86.06 69 TRP B O 1
ATOM 4169 N N . ALA B 1 70 ? -0.406 29.172 1.733 1 85.69 70 ALA B N 1
ATOM 4170 C CA . ALA B 1 70 ? 0.205 29.234 3.057 1 85.69 70 ALA B CA 1
ATOM 4171 C C . ALA B 1 70 ? 0.841 27.906 3.447 1 85.69 70 ALA B C 1
ATOM 4173 O O . ALA B 1 70 ? 1.886 27.875 4.102 1 85.69 70 ALA B O 1
ATOM 4174 N N . GLU B 1 71 ? 0.253 26.844 3.031 1 85.44 71 GLU B N 1
ATOM 4175 C CA . GLU B 1 71 ? 0.781 25.516 3.338 1 85.44 71 GLU B CA 1
ATOM 4176 C C . GLU B 1 71 ? 2.051 25.234 2.541 1 85.44 71 GLU B C 1
ATOM 4178 O O . GLU B 1 71 ? 3.008 24.656 3.07 1 85.44 71 GLU B O 1
ATOM 4183 N N . ILE B 1 72 ? 2.033 25.641 1.285 1 88.94 72 ILE B N 1
ATOM 4184 C CA . ILE B 1 72 ? 3.211 25.453 0.443 1 88.94 72 ILE B CA 1
ATOM 4185 C C . ILE B 1 72 ? 4.367 26.297 0.975 1 88.94 72 ILE B C 1
ATOM 4187 O O . ILE B 1 72 ? 5.488 25.812 1.12 1 88.94 72 ILE B O 1
ATOM 4191 N N . PHE B 1 73 ? 4.031 27.516 1.3 1 91.19 73 PHE B N 1
ATOM 4192 C CA . PHE B 1 73 ? 5.055 28.453 1.748 1 91.19 73 PHE B CA 1
ATOM 4193 C C . PHE B 1 73 ? 5.672 27.984 3.064 1 91.19 73 PHE B C 1
ATOM 4195 O O . PHE B 1 73 ? 6.891 28.031 3.232 1 91.19 73 PHE B O 1
ATOM 4202 N N . SER B 1 74 ? 4.816 27.562 3.967 1 90.44 74 SER B N 1
ATOM 4203 C CA . SER B 1 74 ? 5.34 27.078 5.238 1 90.44 74 SER B CA 1
ATOM 4204 C C . SER B 1 74 ? 6.227 25.859 5.035 1 90.44 74 SER B C 1
ATOM 4206 O O . SER B 1 74 ? 7.25 25.703 5.707 1 90.44 74 SER B O 1
ATOM 4208 N N . SER B 1 75 ? 5.816 24.969 4.148 1 91.19 75 SER B N 1
ATOM 4209 C CA . SER B 1 75 ? 6.621 23.797 3.842 1 91.19 75 SER B CA 1
ATOM 4210 C C . SER B 1 75 ? 7.961 24.188 3.229 1 91.19 75 SER B C 1
ATOM 4212 O O . SER B 1 75 ? 8.992 23.578 3.531 1 91.19 75 SER B O 1
ATOM 4214 N N . LEU B 1 76 ? 7.949 25.219 2.406 1 93.5 76 LEU B N 1
ATOM 4215 C CA . LEU B 1 76 ? 9.18 25.688 1.771 1 93.5 76 LEU B CA 1
ATOM 4216 C C . LEU B 1 76 ? 10.141 26.25 2.809 1 93.5 76 LEU B C 1
ATOM 4218 O O . LEU B 1 76 ? 11.352 26.031 2.717 1 93.5 76 LEU B O 1
ATOM 4222 N N . ILE B 1 77 ? 9.586 26.953 3.756 1 92.62 77 ILE B N 1
ATOM 4223 C CA . ILE B 1 77 ? 10.406 27.484 4.832 1 92.62 77 ILE B CA 1
ATOM 4224 C C . ILE B 1 77 ? 11.109 26.344 5.57 1 92.62 77 ILE B C 1
ATOM 4226 O O . ILE B 1 77 ? 12.312 26.406 5.82 1 92.62 77 ILE B O 1
ATOM 4230 N N . CYS B 1 78 ? 10.383 25.344 5.789 1 91.56 78 CYS B N 1
ATOM 4231 C CA . CYS B 1 78 ? 10.945 24.203 6.508 1 91.56 78 CYS B CA 1
ATOM 4232 C C . CYS B 1 78 ? 11.984 23.484 5.656 1 91.56 78 CYS B C 1
ATOM 4234 O O . CYS B 1 78 ? 13.039 23.094 6.16 1 91.56 78 CYS B O 1
ATOM 4236 N N . VAL B 1 79 ? 11.695 23.344 4.395 1 92.88 79 VAL B N 1
ATOM 4237 C CA . VAL B 1 79 ? 12.609 22.672 3.492 1 92.88 79 VAL B CA 1
ATOM 4238 C C . VAL B 1 79 ? 13.93 23.438 3.41 1 92.88 79 VAL B C 1
ATOM 4240 O O . VAL B 1 79 ? 15.008 22.859 3.547 1 92.88 79 VAL B O 1
ATOM 4243 N N . VAL B 1 80 ? 13.859 24.719 3.266 1 94.25 80 VAL B N 1
ATOM 4244 C CA . VAL B 1 80 ? 15.047 25.547 3.137 1 94.25 80 VAL B CA 1
ATOM 4245 C C . VAL B 1 80 ? 15.828 25.547 4.449 1 94.25 80 VAL B C 1
ATOM 4247 O O . VAL B 1 80 ? 17.062 25.469 4.449 1 94.25 80 VAL B O 1
ATOM 4250 N N . ALA B 1 81 ? 15.117 25.625 5.566 1 92.12 81 ALA B N 1
ATOM 4251 C CA . ALA B 1 81 ? 15.766 25.594 6.875 1 92.12 81 ALA B CA 1
ATOM 4252 C C . ALA B 1 81 ? 16.516 24.266 7.086 1 92.12 81 ALA B C 1
ATOM 4254 O O . ALA B 1 81 ? 17.656 24.266 7.555 1 92.12 81 ALA B O 1
ATOM 4255 N N . LEU B 1 82 ? 15.898 23.25 6.719 1 90.88 82 LEU B N 1
ATOM 4256 C CA . LEU B 1 82 ? 16.5 21.938 6.891 1 90.88 82 LEU B CA 1
ATOM 4257 C C . LEU B 1 82 ? 17.672 21.75 5.922 1 90.88 82 LEU B C 1
ATOM 4259 O O . LEU B 1 82 ? 18.672 21.109 6.266 1 90.88 82 LEU B O 1
ATOM 4263 N N . LEU B 1 83 ? 17.469 22.25 4.719 1 92.31 83 LEU B N 1
ATOM 4264 C CA . LEU B 1 83 ? 18.547 22.188 3.752 1 92.31 83 LEU B CA 1
ATOM 4265 C C . LEU B 1 83 ? 19.75 23 4.23 1 92.31 83 LEU B C 1
ATOM 4267 O O . LEU B 1 83 ? 20.906 22.609 4.02 1 92.31 83 LEU B O 1
ATOM 4271 N N . PHE B 1 84 ? 19.5 24.156 4.824 1 91.75 84 PHE B N 1
ATOM 4272 C CA . PHE B 1 84 ? 20.547 25 5.395 1 91.75 84 PHE B CA 1
ATOM 4273 C C . PHE B 1 84 ? 21.328 24.25 6.461 1 91.75 84 PHE B C 1
ATOM 4275 O O . PHE B 1 84 ? 22.562 24.203 6.426 1 91.75 84 PHE B O 1
ATOM 4282 N N . LEU B 1 85 ? 20.578 23.562 7.316 1 87.5 85 LEU B N 1
ATOM 4283 C CA . LEU B 1 85 ? 21.203 22.797 8.391 1 87.5 85 LEU B CA 1
ATOM 4284 C C . LEU B 1 85 ? 21.953 21.594 7.836 1 87.5 85 LEU B C 1
ATOM 4286 O O . LEU B 1 85 ? 23.047 21.266 8.312 1 87.5 85 LEU B O 1
ATOM 4290 N N . SER B 1 86 ? 21.344 20.984 6.871 1 88.5 86 SER B N 1
ATOM 4291 C CA . SER B 1 86 ? 22 19.844 6.242 1 88.5 86 SER B CA 1
ATOM 4292 C C . SER B 1 86 ? 23.281 20.266 5.516 1 88.5 86 SER B C 1
ATOM 4294 O O . SER B 1 86 ? 24.281 19.547 5.535 1 88.5 86 SER B O 1
ATOM 4296 N N . GLY B 1 87 ? 23.203 21.406 4.871 1 87.69 87 GLY B N 1
ATOM 4297 C CA . GLY B 1 87 ? 24.375 21.938 4.195 1 87.69 87 GLY B CA 1
ATOM 4298 C C . GLY B 1 87 ? 25.531 22.219 5.141 1 87.69 87 GLY B C 1
ATOM 4299 O O . GLY B 1 87 ? 26.672 21.844 4.863 1 87.69 87 GLY B O 1
ATOM 4300 N N . LEU B 1 88 ? 25.234 22.812 6.262 1 84.75 88 LEU B N 1
ATOM 4301 C CA . LEU B 1 88 ? 26.25 23.109 7.27 1 84.75 88 LEU B CA 1
ATOM 4302 C C . LEU B 1 88 ? 26.859 21.828 7.812 1 84.75 88 LEU B C 1
ATOM 4304 O O . LEU B 1 88 ? 28.078 21.719 7.945 1 84.75 88 LEU B O 1
ATOM 4308 N N . SER B 1 89 ? 26.016 20.859 8.047 1 85.69 89 SER B N 1
ATOM 4309 C CA . SER B 1 89 ? 26.469 19.578 8.586 1 85.69 89 SER B CA 1
ATOM 4310 C C . SER B 1 89 ? 27.328 18.828 7.578 1 85.69 89 SER B C 1
ATOM 4312 O O . SER B 1 89 ? 28.375 18.266 7.934 1 85.69 89 SER B O 1
ATOM 4314 N N . LEU B 1 90 ? 26.797 18.812 6.375 1 84 90 LEU B N 1
ATOM 4315 C CA . LEU B 1 90 ? 27.531 18.109 5.324 1 84 90 LEU B CA 1
ATOM 4316 C C . LEU B 1 90 ? 28.875 18.75 5.066 1 84 90 LEU B C 1
ATOM 4318 O O . LEU B 1 90 ? 29.875 18.062 4.809 1 84 90 LEU B O 1
ATOM 4322 N N . SER B 1 91 ? 28.969 20.094 5.109 1 84.12 91 SER B N 1
ATOM 4323 C CA . SER B 1 91 ? 30.219 20.812 4.922 1 84.12 91 SER B CA 1
ATOM 4324 C C . SER B 1 91 ? 31.234 20.484 6.02 1 84.12 91 SER B C 1
ATOM 4326 O O . SER B 1 91 ? 32.438 20.344 5.758 1 84.12 91 SER B O 1
ATOM 4328 N N . TYR B 1 92 ? 30.703 20.281 7.168 1 78.69 92 TYR B N 1
ATOM 4329 C CA . TYR B 1 92 ? 31.547 19.938 8.305 1 78.69 92 TYR B CA 1
ATOM 4330 C C . TYR B 1 92 ? 32.062 18.5 8.211 1 78.69 92 TYR B C 1
ATOM 4332 O O . TYR B 1 92 ? 33.219 18.234 8.445 1 78.69 92 TYR B O 1
ATOM 4340 N N . ILE B 1 93 ? 31.203 17.609 7.82 1 80.44 93 ILE B N 1
ATOM 4341 C CA . ILE B 1 93 ? 31.531 16.188 7.754 1 80.44 93 ILE B CA 1
ATOM 4342 C C . ILE B 1 93 ? 32.5 15.93 6.613 1 80.44 93 ILE B C 1
ATOM 4344 O O . ILE B 1 93 ? 33.469 15.18 6.766 1 80.44 93 ILE B O 1
ATOM 4348 N N . MET B 1 94 ? 32.219 16.562 5.512 1 80.56 94 MET B N 1
ATOM 4349 C CA . MET B 1 94 ? 33.062 16.344 4.328 1 80.56 94 MET B CA 1
ATOM 4350 C C . MET B 1 94 ? 34.312 17.203 4.379 1 80.56 94 MET B C 1
ATOM 4352 O O . MET B 1 94 ? 35.188 17.078 3.521 1 80.56 94 MET B O 1
ATOM 4356 N N . GLN B 1 95 ? 34.5 17.984 5.391 1 77.06 95 GLN B N 1
ATOM 4357 C CA . GLN B 1 95 ? 35.656 18.828 5.652 1 77.06 95 GLN B CA 1
ATOM 4358 C C . GLN B 1 95 ? 35.938 19.75 4.473 1 77.06 95 GLN B C 1
ATOM 4360 O O . GLN B 1 95 ? 37.062 19.875 4.023 1 77.06 95 GLN B O 1
ATOM 4365 N N . THR B 1 96 ? 34.844 20.219 3.883 1 73 96 THR B N 1
ATOM 4366 C CA . THR B 1 96 ? 35 21.219 2.84 1 73 96 THR B CA 1
ATOM 4367 C C . THR B 1 96 ? 35.062 22.625 3.441 1 73 96 THR B C 1
ATOM 4369 O O . THR B 1 96 ? 34.125 23.422 3.238 1 73 96 THR B O 1
ATOM 4372 N N . TYR B 1 97 ? 36.156 22.906 4.074 1 74.31 97 TYR B N 1
ATOM 4373 C CA . TYR B 1 97 ? 36.344 24.141 4.836 1 74.31 97 TYR B CA 1
ATOM 4374 C C . TYR B 1 97 ? 36.438 25.344 3.906 1 74.31 97 TYR B C 1
ATOM 4376 O O . TYR B 1 97 ? 36.219 26.484 4.332 1 74.31 97 TYR B O 1
ATOM 4384 N N . ALA B 1 98 ? 36.594 25.062 2.645 1 77.62 98 ALA B N 1
ATOM 4385 C CA . ALA B 1 98 ? 36.719 26.156 1.685 1 77.62 98 ALA B CA 1
ATOM 4386 C C . ALA B 1 98 ? 35.344 26.719 1.336 1 77.62 98 ALA B C 1
ATOM 4388 O O . ALA B 1 98 ? 35.219 27.781 0.7 1 77.62 98 ALA B O 1
ATOM 4389 N N . PHE B 1 99 ? 34.312 26.125 1.812 1 83.31 99 PHE B N 1
ATOM 4390 C CA . PHE B 1 99 ? 32.969 26.625 1.579 1 83.31 99 PHE B CA 1
ATOM 4391 C C . PHE B 1 99 ? 32.625 27.734 2.572 1 83.31 99 PHE B C 1
ATOM 4393 O O . PHE B 1 99 ? 32.5 27.484 3.773 1 83.31 99 PHE B O 1
ATOM 4400 N N . PRO B 1 100 ? 32.5 28.859 2.104 1 83.75 100 PRO B N 1
ATOM 4401 C CA . PRO B 1 100 ? 32.281 29.969 3.027 1 83.75 100 PRO B CA 1
ATOM 4402 C C . PRO B 1 100 ? 30.906 29.875 3.715 1 83.75 100 PRO B C 1
ATOM 4404 O O . PRO B 1 100 ? 29.891 29.656 3.051 1 83.75 100 PRO B O 1
ATOM 4407 N N . ARG B 1 101 ? 30.906 30.062 4.977 1 83.06 101 ARG B N 1
ATOM 4408 C CA . ARG B 1 101 ? 29.688 29.969 5.773 1 83.06 101 ARG B CA 1
ATOM 4409 C C . ARG B 1 101 ? 28.703 31.047 5.383 1 83.06 101 ARG B C 1
ATOM 4411 O O . ARG B 1 101 ? 27.484 30.844 5.418 1 83.06 101 ARG B O 1
ATOM 4418 N N . SER B 1 102 ? 29.25 32.188 4.934 1 87.75 102 SER B N 1
ATOM 4419 C CA . SER B 1 102 ? 28.375 33.312 4.539 1 87.75 102 SER B CA 1
ATOM 4420 C C . SER B 1 102 ? 27.547 32.938 3.311 1 87.75 102 SER B C 1
ATOM 4422 O O . SER B 1 102 ? 26.406 33.406 3.162 1 87.75 102 SER B O 1
ATOM 4424 N N . VAL B 1 103 ? 28.078 32.125 2.484 1 89.25 103 VAL B N 1
ATOM 4425 C CA . VAL B 1 103 ? 27.375 31.719 1.271 1 89.25 103 VAL B CA 1
ATOM 4426 C C . VAL B 1 103 ? 26.188 30.828 1.631 1 89.25 103 VAL B C 1
ATOM 4428 O O . VAL B 1 103 ? 25.125 30.891 0.991 1 89.25 103 VAL B O 1
ATOM 4431 N N . PHE B 1 104 ? 26.359 30.047 2.662 1 89.12 104 PHE B N 1
ATOM 4432 C CA . PHE B 1 104 ? 25.25 29.203 3.096 1 89.12 104 PHE B CA 1
ATOM 4433 C C . PHE B 1 104 ? 24.062 30.047 3.525 1 89.12 104 PHE B C 1
ATOM 4435 O O . PHE 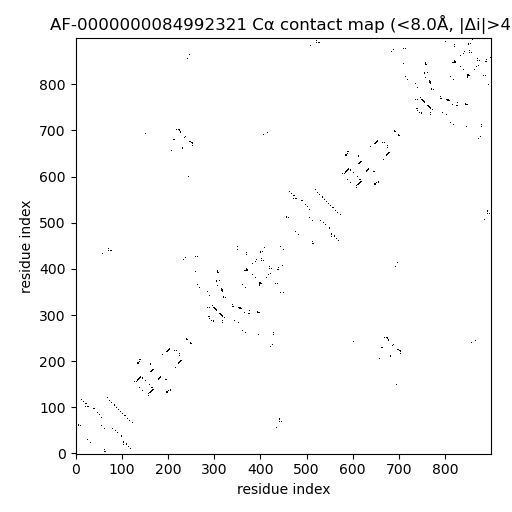B 1 104 ? 22.922 29.766 3.156 1 89.12 104 PHE B O 1
ATOM 4442 N N . PHE B 1 105 ? 24.328 31.078 4.258 1 91.25 105 PHE B N 1
ATOM 4443 C CA . PHE B 1 105 ? 23.266 31.938 4.766 1 91.25 105 PHE B CA 1
ATOM 4444 C C . PHE B 1 105 ? 22.609 32.688 3.627 1 91.25 105 PHE B C 1
ATOM 4446 O O . PHE B 1 105 ? 21.375 32.75 3.541 1 91.25 105 PHE B O 1
ATOM 4453 N N . LEU B 1 106 ? 23.422 33.219 2.809 1 92.81 106 LEU B N 1
ATOM 4454 C CA . LEU B 1 106 ? 22.891 33.969 1.677 1 92.81 106 LEU B CA 1
ATOM 4455 C C . LEU B 1 106 ? 22.109 33.062 0.737 1 92.81 106 LEU B C 1
ATOM 4457 O O . LEU B 1 106 ? 21.062 33.469 0.205 1 92.81 106 LEU B O 1
ATOM 4461 N N . ALA B 1 107 ? 22.641 31.953 0.54 1 94.44 107 ALA B N 1
ATOM 4462 C CA . ALA B 1 107 ? 21.984 31 -0.342 1 94.44 107 ALA B CA 1
ATOM 4463 C C . ALA B 1 107 ? 20.609 30.609 0.207 1 94.44 107 ALA B C 1
ATOM 4465 O O . ALA B 1 107 ? 19.656 30.438 -0.553 1 94.44 107 ALA B O 1
ATOM 4466 N N . ALA B 1 108 ? 20.516 30.422 1.503 1 94.5 108 ALA B N 1
ATOM 4467 C CA . ALA B 1 108 ? 19.25 30.047 2.125 1 94.5 108 ALA B CA 1
ATOM 4468 C C . ALA B 1 108 ? 18.172 31.078 1.844 1 94.5 108 ALA B C 1
ATOM 4470 O O . ALA B 1 108 ? 17.047 30.719 1.492 1 94.5 108 ALA B O 1
ATOM 4471 N N . VAL B 1 109 ? 18.531 32.281 1.951 1 95.69 109 VAL B N 1
ATOM 4472 C CA . VAL B 1 109 ? 17.578 33.375 1.713 1 95.69 109 VAL B CA 1
ATOM 4473 C C . VAL B 1 109 ? 17.188 33.406 0.238 1 95.69 109 VAL B C 1
ATOM 4475 O O . VAL B 1 109 ? 16 33.5 -0.093 1 95.69 109 VAL B O 1
ATOM 4478 N N . LEU B 1 110 ? 18.156 33.312 -0.589 1 96.06 110 LEU B N 1
ATOM 4479 C CA . LEU B 1 110 ? 17.891 33.344 -2.025 1 96.06 110 LEU B CA 1
ATOM 4480 C C . LEU B 1 110 ? 17.094 32.125 -2.469 1 96.06 110 LEU B C 1
ATOM 4482 O O . LEU B 1 110 ? 16.219 32.25 -3.324 1 96.06 110 LEU B O 1
ATOM 4486 N N . GLN B 1 111 ? 17.453 31.031 -1.94 1 96.44 111 GLN B N 1
ATOM 4487 C CA . GLN B 1 111 ? 16.703 29.812 -2.266 1 96.44 111 GLN B CA 1
ATOM 4488 C C . GLN B 1 111 ? 15.234 29.953 -1.902 1 96.44 111 GLN B C 1
ATOM 4490 O O . GLN B 1 111 ? 14.359 29.547 -2.666 1 96.44 111 GLN B O 1
ATOM 4495 N N . LEU B 1 112 ? 14.992 30.484 -0.736 1 96.44 112 LEU B N 1
ATOM 4496 C CA . LEU B 1 112 ? 13.617 30.672 -0.312 1 96.44 112 LEU B CA 1
ATOM 4497 C C . LEU B 1 112 ? 12.875 31.594 -1.279 1 96.44 112 LEU B C 1
ATOM 4499 O O . LEU B 1 112 ? 11.734 31.312 -1.653 1 96.44 112 LEU B O 1
ATOM 4503 N N . VAL B 1 113 ? 13.547 32.594 -1.67 1 96.69 113 VAL B N 1
ATOM 4504 C CA . VAL B 1 113 ? 12.938 33.531 -2.586 1 96.69 113 VAL B CA 1
ATOM 4505 C C . VAL B 1 113 ? 12.695 32.875 -3.939 1 96.69 113 VAL B C 1
ATOM 4507 O O . VAL B 1 113 ? 11.602 33 -4.504 1 96.69 113 VAL B O 1
ATOM 4510 N N . PHE B 1 114 ? 13.68 32.188 -4.453 1 96.88 114 PHE B N 1
ATOM 4511 C CA . PHE B 1 114 ? 13.562 31.562 -5.762 1 96.88 114 PHE B CA 1
ATOM 4512 C C . PHE B 1 114 ? 12.5 30.469 -5.734 1 96.88 114 PHE B C 1
ATOM 4514 O O . PHE B 1 114 ? 11.664 30.391 -6.637 1 96.88 114 PHE B O 1
ATOM 4521 N N . LEU B 1 115 ? 12.555 29.688 -4.73 1 95.94 115 LEU B N 1
ATOM 4522 C CA . LEU B 1 115 ? 11.602 28.594 -4.625 1 95.94 115 LEU B CA 1
ATOM 4523 C C . LEU B 1 115 ? 10.18 29.141 -4.438 1 95.94 115 LEU B C 1
ATOM 4525 O O . LEU B 1 115 ? 9.242 28.641 -5.062 1 95.94 115 LEU B O 1
ATOM 4529 N N . ALA B 1 116 ? 10.07 30.078 -3.541 1 95.88 116 ALA B N 1
ATOM 4530 C CA . ALA B 1 116 ? 8.758 30.672 -3.289 1 95.88 116 ALA B CA 1
ATOM 4531 C C . ALA B 1 116 ? 8.195 31.312 -4.555 1 95.88 116 ALA B C 1
ATOM 4533 O O . ALA B 1 116 ? 7.008 31.156 -4.855 1 95.88 116 ALA B O 1
ATOM 4534 N N . SER B 1 117 ? 9.047 31.984 -5.25 1 96.06 117 SER B N 1
ATOM 4535 C CA . SER B 1 117 ? 8.609 32.625 -6.484 1 96.06 117 SER B CA 1
ATOM 4536 C C . SER B 1 117 ? 8.227 31.594 -7.539 1 96.06 117 SER B C 1
ATOM 4538 O O . SER B 1 117 ? 7.199 31.734 -8.203 1 96.06 117 SER B O 1
ATOM 4540 N N . TRP B 1 118 ? 9.016 30.656 -7.668 1 94.38 118 TRP B N 1
ATOM 4541 C CA . TRP B 1 118 ? 8.773 29.594 -8.633 1 94.38 118 TRP B CA 1
ATOM 4542 C C . TRP B 1 118 ? 7.48 28.844 -8.312 1 94.38 118 TRP B C 1
ATOM 4544 O O . TRP B 1 118 ? 6.633 28.656 -9.188 1 94.38 118 TRP B O 1
ATOM 4554 N N . ARG B 1 119 ? 7.266 28.516 -7.07 1 92.69 119 ARG B N 1
ATOM 4555 C CA . ARG B 1 119 ? 6.082 27.75 -6.656 1 92.69 119 ARG B CA 1
ATOM 4556 C C . ARG B 1 119 ? 4.832 28.625 -6.707 1 92.69 119 ARG B C 1
ATOM 4558 O O . ARG B 1 119 ? 3.74 28.141 -7 1 92.69 119 ARG B O 1
ATOM 4565 N N . ARG B 1 120 ? 5.066 29.875 -6.422 1 92.31 120 ARG B N 1
ATOM 4566 C CA . ARG B 1 120 ? 3.936 30.797 -6.527 1 92.31 120 ARG B CA 1
ATOM 4567 C C . ARG B 1 120 ? 3.488 30.938 -7.98 1 92.31 120 ARG B C 1
ATOM 4569 O O . ARG B 1 120 ? 2.289 30.969 -8.266 1 92.31 120 ARG B O 1
ATOM 4576 N N . ALA B 1 121 ? 4.453 31.078 -8.797 1 92.81 121 ALA B N 1
ATOM 4577 C CA . ALA B 1 121 ? 4.148 31.172 -10.227 1 92.81 121 ALA B CA 1
ATOM 4578 C C . ALA B 1 121 ? 3.436 29.922 -10.727 1 92.81 121 ALA B C 1
ATOM 4580 O O . ALA B 1 121 ? 2.451 30.016 -11.461 1 92.81 121 ALA B O 1
ATOM 4581 N N . LEU B 1 122 ? 3.877 28.891 -10.328 1 88.5 122 LEU B N 1
ATOM 4582 C CA . LEU B 1 122 ? 3.264 27.625 -10.742 1 88.5 122 LEU B CA 1
ATOM 4583 C C . LEU B 1 122 ? 1.864 27.484 -10.148 1 88.5 122 LEU B C 1
ATOM 4585 O O . LEU B 1 122 ? 0.939 27.047 -10.828 1 88.5 122 LEU B O 1
ATOM 4589 N N . TRP B 1 123 ? 1.801 27.797 -8.891 1 86.81 123 TRP B N 1
ATOM 4590 C CA . TRP B 1 123 ? 0.522 27.734 -8.188 1 86.81 123 TRP B CA 1
ATOM 4591 C C . TRP B 1 123 ? -0.518 28.609 -8.875 1 86.81 123 TRP B C 1
ATOM 4593 O O . TRP B 1 123 ? -1.644 28.172 -9.125 1 86.81 123 TRP B O 1
ATOM 4603 N N . THR B 1 124 ? -0.147 29.797 -9.266 1 87.75 124 THR B N 1
ATOM 4604 C CA . THR B 1 124 ? -1.052 30.719 -9.93 1 87.75 124 THR B CA 1
ATOM 4605 C C . THR B 1 124 ? -1.377 30.234 -11.344 1 87.75 124 THR B C 1
ATOM 4607 O O . THR B 1 124 ? -2.514 30.359 -11.805 1 87.75 124 THR B O 1
ATOM 4610 N N . TRP B 1 125 ? -0.393 29.719 -11.906 1 86.19 125 TRP B N 1
ATOM 4611 C CA . TRP B 1 125 ? -0.583 29.203 -13.258 1 86.19 125 TRP B CA 1
ATOM 4612 C C . TRP B 1 125 ? -1.56 28.031 -13.258 1 86.19 125 TRP B C 1
ATOM 4614 O O . TRP B 1 125 ? -2.439 27.938 -14.117 1 86.19 125 TRP B O 1
ATOM 4624 N N . ILE B 1 126 ? -1.443 27.172 -12.359 1 81.31 126 ILE B N 1
ATOM 4625 C CA . ILE B 1 126 ? -2.311 26 -12.258 1 81.31 126 ILE B CA 1
ATOM 4626 C C . ILE B 1 126 ? -3.74 26.453 -11.953 1 81.31 126 ILE B C 1
ATOM 4628 O O . ILE B 1 126 ? -4.695 25.938 -12.539 1 81.31 126 ILE B O 1
ATOM 4632 N N . LEU B 1 127 ? -3.85 27.344 -11.086 1 81.12 127 LEU B N 1
ATOM 4633 C CA . LEU B 1 127 ? -5.176 27.828 -10.711 1 81.12 127 LEU B CA 1
ATOM 4634 C C . LEU B 1 127 ? -5.852 28.531 -11.883 1 81.12 127 LEU B C 1
ATOM 4636 O O . LEU B 1 127 ? -7.062 28.391 -12.078 1 81.12 127 LEU B O 1
ATOM 4640 N N . ARG B 1 128 ? -5.039 29.172 -12.602 1 83.12 128 ARG B N 1
ATOM 4641 C CA . ARG B 1 128 ? -5.594 29.906 -13.734 1 83.12 128 ARG B CA 1
ATOM 4642 C C . ARG B 1 128 ? -5.934 28.953 -14.883 1 83.12 128 ARG B C 1
ATOM 4644 O O . ARG B 1 128 ? -6.965 29.109 -15.539 1 83.12 128 ARG B O 1
ATOM 4651 N N . ARG B 1 129 ? -5.133 28.016 -15.039 1 80.94 129 ARG B N 1
ATOM 4652 C CA . ARG B 1 129 ? -5.301 27.125 -16.188 1 80.94 129 ARG B CA 1
ATOM 4653 C C . ARG B 1 129 ? -6.34 26.062 -15.891 1 80.94 129 ARG B C 1
ATOM 4655 O O . ARG B 1 129 ? -7.148 25.719 -16.75 1 80.94 129 ARG B O 1
ATOM 4662 N N . HIS B 1 130 ? -6.352 25.516 -14.773 1 79.25 130 HIS B N 1
ATOM 4663 C CA . HIS B 1 130 ? -7.219 24.375 -14.484 1 79.25 130 HIS B CA 1
ATOM 4664 C C . HIS B 1 130 ? -8.383 24.781 -13.594 1 79.25 130 HIS B C 1
ATOM 4666 O O . HIS B 1 130 ? -9.391 24.078 -13.516 1 79.25 130 HIS B O 1
ATOM 4672 N N . GLY B 1 131 ? -8.297 25.875 -13.031 1 77.94 131 GLY B N 1
ATOM 4673 C CA . GLY B 1 131 ? -9.359 26.312 -12.141 1 77.94 131 GLY B CA 1
ATOM 4674 C C . GLY B 1 131 ? -9.516 25.422 -10.922 1 77.94 131 GLY B C 1
ATOM 4675 O O . GLY B 1 131 ? -8.672 24.562 -10.656 1 77.94 131 GLY B O 1
ATOM 4676 N N . PRO B 1 132 ? -10.672 25.641 -10.211 1 83.31 132 PRO B N 1
ATOM 4677 C CA . PRO B 1 132 ? -10.93 24.812 -9.031 1 83.31 132 PRO B CA 1
ATOM 4678 C C . PRO B 1 132 ? -11.344 23.391 -9.406 1 83.31 132 PRO B C 1
ATOM 4680 O O . PRO B 1 132 ? -11.883 23.156 -10.492 1 83.31 132 PRO B O 1
ATOM 4683 N N . LEU B 1 133 ? -10.969 22.5 -8.555 1 85.38 133 LEU B N 1
ATOM 4684 C CA . LEU B 1 133 ? -11.414 21.125 -8.742 1 85.38 133 LEU B CA 1
ATOM 4685 C C . LEU B 1 133 ? -12.922 21 -8.57 1 85.38 133 LEU B C 1
ATOM 4687 O O . LEU B 1 133 ? -13.453 21.281 -7.496 1 85.38 133 LEU B O 1
ATOM 4691 N N . ALA B 1 134 ? -13.555 20.672 -9.641 1 89.5 134 ALA B N 1
ATOM 4692 C CA . ALA B 1 134 ? -15.008 20.516 -9.617 1 89.5 134 ALA B CA 1
ATOM 4693 C C . ALA B 1 134 ? -15.398 19.156 -9.039 1 89.5 134 ALA B C 1
ATOM 4695 O O . ALA B 1 134 ? -15.023 18.109 -9.586 1 89.5 134 ALA B O 1
ATOM 4696 N N . LEU B 1 135 ? -16.172 19.234 -7.953 1 91.75 135 LEU B N 1
ATOM 4697 C CA . LEU B 1 135 ? -16.516 18 -7.277 1 91.75 135 LEU B CA 1
ATOM 4698 C C . LEU B 1 135 ? -18.031 17.828 -7.188 1 91.75 135 LEU B C 1
ATOM 4700 O O . LEU B 1 135 ? -18.766 18.812 -7.176 1 91.75 135 LEU B O 1
ATOM 4704 N N . LEU B 1 136 ? -18.406 16.609 -7.301 1 94.62 136 LEU B N 1
ATOM 4705 C CA . LEU B 1 136 ? -19.766 16.188 -6.969 1 94.62 136 LEU B CA 1
ATOM 4706 C C . LEU B 1 136 ? -19.781 15.406 -5.656 1 94.62 136 LEU B C 1
ATOM 4708 O O . LEU B 1 136 ? -18.922 14.539 -5.438 1 94.62 136 LEU B O 1
ATOM 4712 N N . ILE B 1 137 ? -20.656 15.789 -4.723 1 95.38 137 ILE B N 1
ATOM 4713 C CA . ILE B 1 137 ? -20.719 15.102 -3.439 1 95.38 137 ILE B CA 1
ATOM 4714 C C . ILE B 1 137 ? -21.906 14.148 -3.422 1 95.38 137 ILE B C 1
ATOM 4716 O O . ILE B 1 137 ? -23.031 14.547 -3.764 1 95.38 137 ILE B O 1
ATOM 4720 N N . VAL B 1 138 ? -21.656 12.922 -3.094 1 95.81 138 VAL B N 1
ATOM 4721 C CA . VAL B 1 138 ? -22.703 11.914 -3.008 1 95.81 138 VAL B CA 1
ATOM 4722 C C . VAL B 1 138 ? -22.891 11.484 -1.555 1 95.81 138 VAL B C 1
ATOM 4724 O O . VAL B 1 138 ? -21.938 11.031 -0.907 1 95.81 138 VAL B O 1
ATOM 4727 N N . GLY B 1 139 ? -24.047 11.57 -1.001 1 94.12 139 GLY B N 1
ATOM 4728 C CA . GLY B 1 139 ? -24.375 11.164 0.358 1 94.12 139 GLY B CA 1
ATOM 4729 C C . GLY B 1 139 ? -25.625 11.82 0.889 1 94.12 139 GLY B C 1
ATOM 4730 O O . GLY B 1 139 ? -26.266 12.617 0.192 1 94.12 139 GLY B O 1
ATOM 4731 N N . PRO B 1 140 ? -26.062 11.414 2.082 1 92 140 PRO B N 1
ATOM 4732 C CA . PRO B 1 140 ? -27.219 12.07 2.684 1 92 140 PRO B CA 1
ATOM 4733 C C . PRO B 1 140 ? -27.047 13.578 2.801 1 92 140 PRO B C 1
ATOM 4735 O O . PRO B 1 140 ? -25.922 14.07 2.961 1 92 140 PRO B O 1
ATOM 4738 N N . TRP B 1 141 ? -28.078 14.242 2.809 1 88.38 141 TRP B N 1
ATOM 4739 C CA . TRP B 1 141 ? -28.078 15.695 2.729 1 88.38 141 TRP B CA 1
ATOM 4740 C C . TRP B 1 141 ? -27.312 16.297 3.902 1 88.38 141 TRP B C 1
ATOM 4742 O O . TRP B 1 141 ? -26.484 17.203 3.719 1 88.38 141 TRP B O 1
ATOM 4752 N N . ASP B 1 142 ? -27.531 15.797 5.043 1 88.38 142 ASP B N 1
ATOM 4753 C CA . ASP B 1 142 ? -26.938 16.375 6.242 1 88.38 142 ASP B CA 1
ATOM 4754 C C . ASP B 1 142 ? -25.406 16.312 6.188 1 88.38 142 ASP B C 1
ATOM 4756 O O . ASP B 1 142 ? -24.734 17.312 6.414 1 88.38 142 ASP B O 1
ATOM 4760 N N . GLU B 1 143 ? -24.922 15.227 5.836 1 91.69 143 GLU B N 1
ATOM 4761 C CA . GLU B 1 143 ? -23.484 15.07 5.762 1 91.69 143 GLU B CA 1
ATOM 4762 C C . GLU B 1 143 ? -22.906 15.773 4.531 1 91.69 143 GLU B C 1
ATOM 4764 O O . GLU B 1 143 ? -21.859 16.422 4.609 1 91.69 143 GLU B O 1
ATOM 4769 N N . ALA B 1 144 ? -23.594 15.656 3.453 1 92.31 144 ALA B N 1
ATOM 4770 C CA . ALA B 1 144 ? -23.125 16.25 2.203 1 92.31 144 ALA B CA 1
ATOM 4771 C C . ALA B 1 144 ? -23.016 17.766 2.318 1 92.31 144 ALA B C 1
ATOM 4773 O O . ALA B 1 144 ? -22.047 18.359 1.833 1 92.31 144 ALA B O 1
ATOM 4774 N N . SER B 1 145 ? -24 18.359 2.969 1 88.94 145 SER B N 1
ATOM 4775 C CA . SER B 1 145 ? -24 19.812 3.141 1 88.94 145 SER B CA 1
ATOM 4776 C C . SER B 1 145 ? -22.844 20.266 4.043 1 88.94 145 SER B C 1
ATOM 4778 O O . SER B 1 145 ? -22.203 21.266 3.777 1 88.94 145 SER B O 1
ATOM 4780 N N . LYS B 1 146 ? -22.625 19.5 5.051 1 89.56 146 LYS B N 1
ATOM 4781 C CA . LYS B 1 146 ? -21.531 19.812 5.961 1 89.56 146 LYS B CA 1
ATOM 4782 C C . LYS B 1 146 ? -20.172 19.703 5.254 1 89.56 146 LYS B C 1
ATOM 4784 O O . LYS B 1 146 ? -19.312 20.562 5.445 1 89.56 146 LYS B O 1
ATOM 4789 N N . ARG B 1 147 ? -20.016 18.688 4.461 1 90.81 147 ARG B N 1
ATOM 4790 C CA . ARG B 1 147 ? -18.766 18.5 3.74 1 90.81 147 ARG B CA 1
ATOM 4791 C C . ARG B 1 147 ? -18.562 19.578 2.684 1 90.81 147 ARG B C 1
ATOM 4793 O O . ARG B 1 147 ? -17.438 20 2.432 1 90.81 147 ARG B O 1
ATOM 4800 N N . ARG B 1 148 ? -19.672 19.984 2.104 1 89.62 148 ARG B N 1
ATOM 4801 C CA . ARG B 1 148 ? -19.578 21.078 1.145 1 89.62 148 ARG B CA 1
ATOM 4802 C C . ARG B 1 148 ? -19.062 22.359 1.811 1 89.62 148 ARG B C 1
ATOM 4804 O O . ARG B 1 148 ? -18.172 23.016 1.279 1 89.62 148 ARG B O 1
ATOM 4811 N N . GLU B 1 149 ? -19.609 22.609 2.916 1 86.81 149 GLU B N 1
ATOM 4812 C CA . GLU B 1 149 ? -19.188 23.797 3.654 1 86.81 149 GLU B CA 1
ATOM 4813 C C . GLU B 1 149 ? -17.719 23.734 4.023 1 86.81 149 GLU B C 1
ATOM 4815 O O . GLU B 1 149 ? -17 24.734 3.953 1 86.81 149 GLU B O 1
ATOM 4820 N N . GLN B 1 150 ? -17.281 22.594 4.367 1 85.31 150 GLN B N 1
ATOM 4821 C CA . GLN B 1 150 ? -15.883 22.406 4.727 1 85.31 150 GLN B CA 1
ATOM 4822 C C . GLN B 1 150 ? -14.969 22.609 3.52 1 85.31 150 GLN B C 1
ATOM 4824 O O . GLN B 1 150 ? -13.906 23.219 3.635 1 85.31 150 GLN B O 1
ATOM 4829 N N . LEU B 1 151 ? -15.422 22.109 2.434 1 85.62 151 LEU B N 1
ATOM 4830 C CA . LEU B 1 151 ? -14.609 22.172 1.22 1 85.62 151 LEU B CA 1
ATOM 4831 C C . LEU B 1 151 ? -14.547 23.609 0.688 1 85.62 151 LEU B C 1
ATOM 4833 O O . LEU B 1 151 ? -13.508 24.031 0.175 1 85.62 151 LEU B O 1
ATOM 4837 N N . GLU B 1 152 ? -15.602 24.344 0.876 1 81.81 152 GLU B N 1
ATOM 4838 C CA . GLU B 1 152 ? -15.664 25.672 0.275 1 81.81 152 GLU B CA 1
ATOM 4839 C C . GLU B 1 152 ? -15.32 26.75 1.295 1 81.81 152 GLU B C 1
ATOM 4841 O O . GLU B 1 152 ? -15.438 27.953 1.005 1 81.81 152 GLU B O 1
ATOM 4846 N N . LYS B 1 153 ? -15 26.312 2.527 1 72.31 153 LYS B N 1
ATOM 4847 C CA . LYS B 1 153 ? -14.672 27.266 3.578 1 72.31 153 LYS B CA 1
ATOM 4848 C C . LYS B 1 153 ? -13.508 28.156 3.166 1 72.31 153 LYS B C 1
ATOM 4850 O O . LYS B 1 153 ? -13.547 29.375 3.359 1 72.31 153 LYS B O 1
ATOM 4855 N N . HIS B 1 154 ? -12.164 27.625 2.871 1 59.78 154 HIS B N 1
ATOM 4856 C CA . HIS B 1 154 ? -10.977 28.438 2.623 1 59.78 154 HIS B CA 1
ATOM 4857 C C . HIS B 1 154 ? -10.867 28.828 1.149 1 59.78 154 HIS B C 1
ATOM 4859 O O . HIS B 1 154 ? -9.773 28.812 0.583 1 59.78 154 HIS B O 1
ATOM 4865 N N . ARG B 1 155 ? -11.953 29.172 0.488 1 59.78 155 ARG B N 1
ATOM 4866 C CA . ARG B 1 155 ? -12.062 29.875 -0.79 1 59.78 155 ARG B CA 1
ATOM 4867 C C . ARG B 1 155 ? -12.281 28.891 -1.934 1 59.78 155 ARG B C 1
ATOM 4869 O O . ARG B 1 155 ? -11.594 27.859 -2.02 1 59.78 155 ARG B O 1
ATOM 4876 N N . PRO B 1 156 ? -13.203 29.094 -2.641 1 62.59 156 PRO B N 1
ATOM 4877 C CA . PRO B 1 156 ? -13.656 28.375 -3.836 1 62.59 156 PRO B CA 1
ATOM 4878 C C . PRO B 1 156 ? -12.57 28.25 -4.902 1 62.59 156 PRO B C 1
ATOM 4880 O O . PRO B 1 156 ? -12.828 27.75 -5.996 1 62.59 156 PRO B O 1
ATOM 4883 N N . LEU B 1 157 ? -11.344 28.656 -4.363 1 70.56 157 LEU B N 1
ATOM 4884 C CA . LEU B 1 157 ? -10.336 28.641 -5.418 1 70.56 157 LEU B CA 1
ATOM 4885 C C . LEU B 1 157 ? -9.797 27.234 -5.641 1 70.56 157 LEU B C 1
ATOM 4887 O O . LEU B 1 157 ? -9.43 26.875 -6.762 1 70.56 157 LEU B O 1
ATOM 4891 N N . LEU B 1 158 ? -9.953 26.484 -4.582 1 78.62 158 LEU B N 1
ATOM 4892 C CA . LEU B 1 158 ? -9.312 25.188 -4.75 1 78.62 158 LEU B CA 1
ATOM 4893 C C . LEU B 1 158 ? -10.344 24.125 -5.117 1 78.62 158 LEU B C 1
ATOM 4895 O O . LEU B 1 158 ? -10.094 23.297 -6 1 78.62 158 LEU B O 1
ATOM 4899 N N . PHE B 1 159 ? -11.539 24.297 -4.426 1 85.06 159 PHE B N 1
ATOM 4900 C CA . PHE B 1 159 ? -12.555 23.281 -4.66 1 85.06 159 PHE B CA 1
ATOM 4901 C C . PHE B 1 159 ? -13.906 23.922 -4.949 1 85.06 159 PHE B C 1
ATOM 4903 O O . PHE B 1 159 ? -14.258 24.938 -4.344 1 85.06 159 PHE B O 1
ATOM 4910 N N . GLN B 1 160 ? -14.57 23.406 -5.902 1 87.12 160 GLN B N 1
ATOM 4911 C CA . GLN B 1 160 ? -15.922 23.844 -6.227 1 87.12 160 GLN B CA 1
ATOM 4912 C C . GLN B 1 160 ? -16.891 22.656 -6.277 1 87.12 160 GLN B C 1
ATOM 4914 O O . GLN B 1 160 ? -16.656 21.703 -7.02 1 87.12 160 GLN B O 1
ATOM 4919 N N . VAL B 1 161 ? -17.875 22.766 -5.457 1 91 161 VAL B N 1
ATOM 4920 C CA . VAL B 1 161 ? -18.891 21.719 -5.469 1 91 161 VAL B CA 1
ATOM 4921 C C . VAL B 1 161 ? -19.984 22.078 -6.469 1 91 161 VAL B C 1
ATOM 4923 O O . VAL B 1 161 ? -20.703 23.062 -6.289 1 91 161 VAL B O 1
ATOM 4926 N N . ARG B 1 162 ? -20.125 21.297 -7.492 1 90.44 162 ARG B N 1
ATOM 4927 C CA . ARG B 1 162 ? -21.062 21.594 -8.57 1 90.44 162 ARG B CA 1
ATOM 4928 C C . ARG B 1 162 ? -22.438 20.984 -8.297 1 90.44 162 ARG B C 1
ATOM 4930 O O . ARG B 1 162 ? -23.438 21.406 -8.867 1 90.44 162 ARG B O 1
ATOM 4937 N N . GLY B 1 163 ? -22.391 19.953 -7.477 1 91.5 163 GLY B N 1
ATOM 4938 C CA . GLY B 1 163 ? -23.672 19.328 -7.191 1 91.5 163 GLY B CA 1
ATOM 4939 C C . GLY B 1 163 ? -23.609 18.359 -6.023 1 91.5 163 GLY B C 1
ATOM 4940 O O . GLY B 1 163 ? -22.531 17.984 -5.574 1 91.5 163 GLY B O 1
ATOM 4941 N N . ILE B 1 164 ? -24.828 18.062 -5.52 1 92.69 164 ILE B N 1
ATOM 4942 C CA . ILE B 1 164 ? -24.984 17.094 -4.434 1 92.69 164 ILE B CA 1
ATOM 4943 C C . ILE B 1 164 ? -26 16.031 -4.832 1 92.69 164 ILE B C 1
ATOM 4945 O O . ILE B 1 164 ? -27.094 16.359 -5.305 1 92.69 164 ILE B O 1
ATOM 4949 N N . VAL B 1 165 ? -25.594 14.836 -4.777 1 93.56 165 VAL B N 1
ATOM 4950 C CA . VAL B 1 165 ? -26.469 13.695 -5.043 1 93.56 165 VAL B CA 1
ATOM 4951 C C . VAL B 1 165 ? -26.875 13.039 -3.727 1 93.56 165 VAL B C 1
ATOM 4953 O O . VAL B 1 165 ? -26.031 12.547 -2.98 1 93.56 165 VAL B O 1
ATOM 4956 N N . THR B 1 166 ? -28.141 13.031 -3.414 1 91.88 166 THR B N 1
ATOM 4957 C CA . THR B 1 166 ? -28.625 12.57 -2.119 1 91.88 166 THR B CA 1
ATOM 4958 C C . THR B 1 166 ? -29.719 11.523 -2.297 1 91.88 166 THR B C 1
ATOM 4960 O O . THR B 1 166 ? -30.094 11.195 -3.424 1 91.88 166 THR B O 1
ATOM 4963 N N . ASP B 1 167 ? -30.062 10.836 -1.172 1 86.44 167 ASP B N 1
ATOM 4964 C CA . ASP B 1 167 ? -31.125 9.836 -1.188 1 86.44 167 ASP B CA 1
ATOM 4965 C C . ASP B 1 167 ? -32.5 10.477 -1.43 1 86.44 167 ASP B C 1
ATOM 4967 O O . ASP B 1 167 ? -33.25 10.008 -2.268 1 86.44 167 ASP B O 1
ATOM 4971 N N . THR B 1 168 ? -32.844 11.5 -0.617 1 81.56 168 THR B N 1
ATOM 4972 C CA . THR B 1 168 ? -34.094 12.227 -0.769 1 81.56 168 THR B CA 1
ATOM 4973 C C . THR B 1 168 ? -33.844 13.727 -0.903 1 81.56 168 THR B C 1
ATOM 4975 O O . THR B 1 168 ? -33.031 14.289 -0.168 1 81.56 168 THR B O 1
ATOM 4978 N N . VAL B 1 169 ? -34.344 14.227 -1.98 1 75.38 169 VAL B N 1
ATOM 4979 C CA . VAL B 1 169 ? -34.188 15.664 -2.176 1 75.38 169 VAL B CA 1
ATOM 4980 C C . VAL B 1 169 ? -35.094 16.422 -1.231 1 75.38 169 VAL B C 1
ATOM 4982 O O . VAL B 1 169 ? -36.312 16.234 -1.265 1 75.38 169 VAL B O 1
ATOM 4985 N N . PRO B 1 170 ? -34.469 17.094 -0.305 1 73.31 170 PRO B N 1
ATOM 4986 C CA . PRO B 1 170 ? -35.344 17.875 0.57 1 73.31 170 PRO B CA 1
ATOM 4987 C C . PRO B 1 170 ? -36.219 18.875 -0.198 1 73.31 170 PRO B C 1
ATOM 4989 O O . PRO B 1 170 ? -35.75 19.516 -1.135 1 73.31 170 PRO B O 1
ATOM 4992 N N . PRO B 1 171 ? -37.5 18.75 0.035 1 64.81 171 PRO B N 1
ATOM 4993 C CA . PRO B 1 171 ? -38.469 19.578 -0.7 1 64.81 171 PRO B CA 1
ATOM 4994 C C . PRO B 1 171 ? -38.094 21.062 -0.673 1 64.81 171 PRO B C 1
ATOM 4996 O O . PRO B 1 171 ? -38.344 21.766 -1.653 1 64.81 171 PRO B O 1
ATOM 4999 N N . ASP B 1 172 ? -37.656 21.578 0.424 1 62.78 172 ASP B N 1
ATOM 5000 C CA . ASP B 1 172 ? -37.406 23.016 0.584 1 62.78 172 ASP B CA 1
ATOM 5001 C C . ASP B 1 172 ? -36.219 23.469 -0.223 1 62.78 172 ASP B C 1
ATOM 5003 O O . ASP B 1 172 ? -36 24.672 -0.42 1 62.78 172 ASP B O 1
ATOM 5007 N N . ARG B 1 173 ? -35.438 22.609 -0.604 1 63.41 173 ARG B N 1
ATOM 5008 C CA . ARG B 1 173 ? -34.156 23.062 -1.129 1 63.41 173 ARG B CA 1
ATOM 5009 C C . ARG B 1 173 ? -34.062 22.797 -2.627 1 63.41 173 ARG B C 1
ATOM 5011 O O . ARG B 1 173 ? -33 22.953 -3.219 1 63.41 173 ARG B O 1
ATOM 5018 N N . ARG B 1 174 ? -35.125 22.297 -3.133 1 58.72 174 ARG B N 1
ATOM 5019 C CA . ARG B 1 174 ? -35.125 22.047 -4.57 1 58.72 174 ARG B CA 1
ATOM 5020 C C . ARG B 1 174 ? -34.844 23.328 -5.348 1 58.72 174 ARG B C 1
ATOM 5022 O O . ARG B 1 174 ? -34.312 23.281 -6.465 1 58.72 174 ARG B O 1
ATOM 5029 N N . GLU B 1 175 ? -35.156 24.328 -4.609 1 52.66 175 GLU B N 1
ATOM 5030 C CA . GLU B 1 175 ? -35.094 25.594 -5.336 1 52.66 175 GLU B CA 1
ATOM 5031 C C . GLU B 1 175 ? -33.688 26.203 -5.23 1 52.66 175 GLU B C 1
ATOM 5033 O O . GLU B 1 175 ? -33.438 27.266 -5.781 1 52.66 175 GLU B O 1
ATOM 5038 N N . ASP B 1 176 ? -32.844 25.688 -4.344 1 54.34 176 ASP B N 1
ATOM 5039 C CA . ASP B 1 176 ? -31.578 26.406 -4.207 1 54.34 176 ASP B CA 1
ATOM 5040 C C . ASP B 1 176 ? -30.734 26.266 -5.469 1 54.34 176 ASP B C 1
ATOM 5042 O O . ASP B 1 176 ? -30.375 25.156 -5.871 1 54.34 176 ASP B O 1
ATOM 5046 N N . SER B 1 177 ? -30.766 27.266 -6.422 1 60.94 177 SER B N 1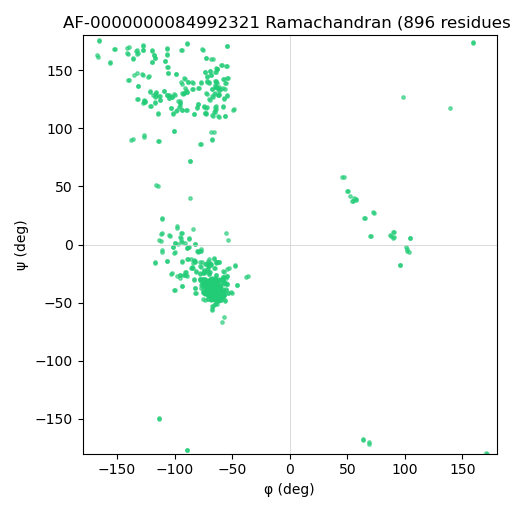
ATOM 5047 C CA . SER B 1 177 ? -30.297 27.5 -7.785 1 60.94 177 SER B CA 1
ATOM 5048 C C . SER B 1 177 ? -28.797 27.219 -7.91 1 60.94 177 SER B C 1
ATOM 5050 O O . SER B 1 177 ? -28.297 27.016 -9.016 1 60.94 177 SER B O 1
ATOM 5052 N N . SER B 1 178 ? -27.906 27.188 -6.805 1 66.62 178 SER B N 1
ATOM 5053 C CA . SER B 1 178 ? -26.469 27.234 -7.07 1 66.62 178 SER B CA 1
ATOM 5054 C C . SER B 1 178 ? -25.875 25.828 -7.148 1 66.62 178 SER B C 1
ATOM 5056 O O . SER B 1 178 ? -24.781 25.641 -7.668 1 66.62 178 SER B O 1
ATOM 5058 N N . ILE B 1 179 ? -26.656 24.828 -6.672 1 75.31 179 ILE B N 1
ATOM 5059 C CA . ILE B 1 179 ? -26.078 23.5 -6.664 1 75.31 179 ILE B CA 1
ATOM 5060 C C . ILE B 1 179 ? -27.078 22.5 -7.254 1 75.31 179 ILE B C 1
ATOM 5062 O O . ILE B 1 179 ? -28.281 22.578 -6.977 1 75.31 179 ILE B O 1
ATOM 5066 N N . SER B 1 180 ? -26.656 21.781 -8.242 1 78 180 SER B N 1
ATOM 5067 C CA . SER B 1 180 ? -27.5 20.734 -8.82 1 78 180 SER B CA 1
ATOM 5068 C C . SER B 1 180 ? -27.781 19.625 -7.812 1 78 180 SER B C 1
ATOM 5070 O O . SER B 1 180 ? -26.844 19.047 -7.246 1 78 180 SER B O 1
ATOM 5072 N N . LEU B 1 181 ? -29.016 19.547 -7.531 1 82.19 181 LEU B N 1
ATOM 5073 C CA . LEU B 1 181 ? -29.422 18.484 -6.621 1 82.19 181 LEU B CA 1
ATOM 5074 C C . LEU B 1 181 ? -30.016 17.312 -7.391 1 82.19 181 LEU B C 1
ATOM 5076 O O . LEU B 1 181 ? -30.766 17.5 -8.344 1 82.19 181 LEU B O 1
ATOM 5080 N N . ALA B 1 182 ? -29.5 16.078 -7.09 1 87.56 182 ALA B N 1
ATOM 5081 C CA . ALA B 1 182 ? -30 14.867 -7.754 1 87.56 182 ALA B CA 1
ATOM 5082 C C . ALA B 1 182 ? -30.078 13.703 -6.773 1 87.56 182 ALA B C 1
ATOM 5084 O O . ALA B 1 182 ? -29.625 13.805 -5.633 1 87.56 182 ALA B O 1
ATOM 5085 N N . THR B 1 183 ? -30.797 12.711 -7.223 1 90.12 183 THR B N 1
ATOM 5086 C CA . THR B 1 183 ? -30.906 11.5 -6.422 1 90.12 183 THR B CA 1
ATOM 5087 C C . THR B 1 183 ? -29.875 10.469 -6.844 1 90.12 183 THR B C 1
ATOM 5089 O O . THR B 1 183 ? -29.219 10.633 -7.879 1 90.12 183 THR B O 1
ATOM 5092 N N . TYR B 1 184 ? -29.719 9.445 -6.023 1 91.38 184 TYR B N 1
ATOM 5093 C CA . TYR B 1 184 ? -28.719 8.414 -6.273 1 91.38 184 TYR B CA 1
ATOM 5094 C C . TYR B 1 184 ? -28.906 7.797 -7.652 1 91.38 184 TYR B C 1
ATOM 5096 O O . TYR B 1 184 ? -27.938 7.535 -8.359 1 91.38 184 TYR B O 1
ATOM 5104 N N . ASP B 1 185 ? -30.125 7.613 -8.062 1 88.88 185 ASP B N 1
ATOM 5105 C CA . ASP B 1 185 ? -30.422 6.953 -9.328 1 88.88 185 ASP B CA 1
ATOM 5106 C C . ASP B 1 185 ? -30.062 7.852 -10.516 1 88.88 185 ASP B C 1
ATOM 5108 O O . ASP B 1 185 ? -29.844 7.367 -11.625 1 88.88 185 ASP B O 1
ATOM 5112 N N . GLU B 1 186 ? -29.969 9.086 -10.297 1 91.06 186 GLU B N 1
ATOM 5113 C CA . GLU B 1 186 ? -29.703 10.047 -11.359 1 91.06 186 GLU B CA 1
ATOM 5114 C C . GLU B 1 186 ? -28.219 10.352 -11.477 1 91.06 186 GLU B C 1
ATOM 5116 O O . GLU B 1 186 ? -27.812 11.203 -12.273 1 91.06 186 GLU B O 1
ATOM 5121 N N . LEU B 1 187 ? -27.422 9.672 -10.75 1 90.56 187 LEU B N 1
ATOM 5122 C CA . LEU B 1 187 ? -25.984 9.961 -10.711 1 90.56 187 LEU B CA 1
ATOM 5123 C C . LEU B 1 187 ? -25.375 9.875 -12.109 1 90.56 187 LEU B C 1
ATOM 5125 O O . LEU B 1 187 ? -24.641 10.773 -12.531 1 90.56 187 LEU B O 1
ATOM 5129 N N . PRO B 1 188 ? -25.734 8.828 -12.922 1 88.75 188 PRO B N 1
ATOM 5130 C CA . PRO B 1 188 ? -25.109 8.758 -14.242 1 88.75 188 PRO B CA 1
ATOM 5131 C C . PRO B 1 188 ? -25.469 9.953 -15.125 1 88.75 188 PRO B C 1
ATOM 5133 O O . PRO B 1 188 ? -24.625 10.438 -15.883 1 88.75 188 PRO B O 1
ATOM 5136 N N . VAL B 1 189 ? -26.672 10.406 -14.969 1 90.19 189 VAL B N 1
ATOM 5137 C CA . VAL B 1 189 ? -27.141 11.531 -15.766 1 90.19 189 VAL B CA 1
ATOM 5138 C C . VAL B 1 189 ? -26.438 12.812 -15.312 1 90.19 189 VAL B C 1
ATOM 5140 O O . VAL B 1 189 ? -26.016 13.625 -16.141 1 90.19 189 VAL B O 1
ATOM 5143 N N . VAL B 1 190 ? -26.297 12.961 -14.094 1 91.19 190 VAL B N 1
ATOM 5144 C CA . VAL B 1 190 ? -25.656 14.156 -13.547 1 91.19 190 VAL B CA 1
ATOM 5145 C C . VAL B 1 190 ? -24.172 14.164 -13.891 1 91.19 190 VAL B C 1
ATOM 5147 O O . VAL B 1 190 ? -23.594 15.219 -14.18 1 91.19 190 VAL B O 1
ATOM 5150 N N . LEU B 1 191 ? -23.547 13.008 -13.867 1 90.5 191 LEU B N 1
ATOM 5151 C CA . LEU B 1 191 ? -22.141 12.891 -14.211 1 90.5 191 LEU B CA 1
ATOM 5152 C C . LEU B 1 191 ? -21.891 13.297 -15.656 1 90.5 191 LEU B C 1
ATOM 5154 O O . LEU B 1 191 ? -20.891 13.961 -15.961 1 90.5 191 LEU B O 1
ATOM 5158 N N . GLU B 1 192 ? -22.781 12.906 -16.516 1 89.88 192 GLU B N 1
ATOM 5159 C CA . GLU B 1 192 ? -22.656 13.25 -17.922 1 89.88 192 GLU B CA 1
ATOM 5160 C C . GLU B 1 192 ? -22.906 14.734 -18.156 1 89.88 192 GLU B C 1
ATOM 5162 O O . GLU B 1 192 ? -22.234 15.367 -18.984 1 89.88 192 GLU B O 1
ATOM 5167 N N . ARG B 1 193 ? -23.828 15.273 -17.422 1 89.75 193 ARG B N 1
ATOM 5168 C CA . ARG B 1 193 ? -24.219 16.672 -17.594 1 89.75 193 ARG B CA 1
ATOM 5169 C C . ARG B 1 193 ? -23.156 17.609 -17.047 1 89.75 193 ARG B C 1
ATOM 5171 O O . ARG B 1 193 ? -22.75 18.547 -17.719 1 89.75 193 ARG B O 1
ATOM 5178 N N . LEU B 1 194 ? -22.672 17.359 -15.844 1 90 194 LEU B N 1
ATOM 5179 C CA . LEU B 1 194 ? -21.781 18.281 -15.148 1 90 194 LEU B CA 1
ATOM 5180 C C . LEU B 1 194 ? -20.328 17.953 -15.445 1 90 194 LEU B C 1
ATOM 5182 O O . LEU B 1 194 ? -19.453 18.828 -15.344 1 90 194 LEU B O 1
ATOM 5186 N N . GLN B 1 195 ? -20 16.719 -15.773 1 87.69 195 GLN B N 1
ATOM 5187 C CA . GLN B 1 195 ? -18.656 16.234 -16.047 1 87.69 195 GLN B CA 1
ATOM 5188 C C . GLN B 1 195 ? -17.656 16.734 -15.008 1 87.69 195 GLN B C 1
ATOM 5190 O O . GLN B 1 195 ? -16.688 17.422 -15.336 1 87.69 195 GLN B O 1
ATOM 5195 N N . PRO B 1 196 ? -17.969 16.391 -13.75 1 89.94 196 PRO B N 1
ATOM 5196 C CA . PRO B 1 196 ? -17.031 16.781 -12.703 1 89.94 196 PRO B CA 1
ATOM 5197 C C . PRO B 1 196 ? -15.688 16.062 -12.812 1 89.94 196 PRO B C 1
ATOM 5199 O O . PRO B 1 196 ? -15.578 15.047 -13.492 1 89.94 196 PRO B O 1
ATOM 5202 N N . GLU B 1 197 ? -14.68 16.656 -12.188 1 86.81 197 GLU B N 1
ATOM 5203 C CA . GLU B 1 197 ? -13.359 16.016 -12.18 1 86.81 197 GLU B CA 1
ATOM 5204 C C . GLU B 1 197 ? -13.305 14.875 -11.172 1 86.81 197 GLU B C 1
ATOM 5206 O O . GLU B 1 197 ? -12.5 13.953 -11.32 1 86.81 197 GLU B O 1
ATOM 5211 N N . GLY B 1 198 ? -14.203 15.023 -10.172 1 90.12 198 GLY B N 1
ATOM 5212 C CA . GLY B 1 198 ? -14.242 13.969 -9.172 1 90.12 198 GLY B CA 1
ATOM 5213 C C . GLY B 1 198 ? -15.57 13.875 -8.445 1 90.12 198 GLY B C 1
ATOM 5214 O O . GLY B 1 198 ? -16.359 14.82 -8.469 1 90.12 198 GLY B O 1
ATOM 5215 N N . VAL B 1 199 ? -15.812 12.695 -7.93 1 94 199 VAL B N 1
ATOM 5216 C CA . VAL B 1 199 ? -17 12.461 -7.113 1 94 199 VAL B CA 1
ATOM 5217 C C . VAL B 1 199 ? -16.578 12.078 -5.695 1 94 199 VAL B C 1
ATOM 5219 O O . VAL B 1 199 ? -15.805 11.141 -5.5 1 94 199 VAL B O 1
ATOM 5222 N N . LEU B 1 200 ? -17.031 12.844 -4.734 1 94.75 200 LEU B N 1
ATOM 5223 C CA . LEU B 1 200 ? -16.75 12.555 -3.334 1 94.75 200 LEU B CA 1
ATOM 5224 C C . LEU B 1 200 ? -17.891 11.766 -2.693 1 94.75 200 LEU B C 1
ATOM 5226 O O . LEU B 1 200 ? -19.016 12.258 -2.619 1 94.75 200 LEU B O 1
ATOM 5230 N N . PHE B 1 201 ? -17.594 10.586 -2.221 1 95.06 201 PHE B N 1
ATOM 5231 C CA . PHE B 1 201 ? -18.578 9.75 -1.541 1 95.06 201 PHE B CA 1
ATOM 5232 C C . PHE B 1 201 ? -18.469 9.906 -0.029 1 95.06 201 PHE B C 1
ATOM 5234 O O . PHE B 1 201 ? -17.406 9.672 0.552 1 95.06 201 PHE B O 1
ATOM 5241 N N . CYS B 1 202 ? -19.594 10.281 0.543 1 94.25 202 CYS B N 1
ATOM 5242 C CA . CYS B 1 202 ? -19.641 10.414 1.995 1 94.25 202 CYS B CA 1
ATOM 5243 C C . CYS B 1 202 ? -19.641 9.047 2.666 1 94.25 202 CYS B C 1
ATOM 5245 O O . CYS B 1 202 ? -20 8.047 2.047 1 94.25 202 CYS B O 1
ATOM 5247 N N . SER B 1 203 ? -19.312 8.977 3.861 1 90 203 SER B N 1
ATOM 5248 C CA . SER B 1 203 ? -19.172 7.727 4.605 1 90 203 SER B CA 1
ATOM 5249 C C . SER B 1 203 ? -20.531 7.141 4.941 1 90 203 SER B C 1
ATOM 5251 O O . SER B 1 203 ? -20.672 5.926 5.121 1 90 203 SER B O 1
ATOM 5253 N N . SER B 1 204 ? -21.547 7.957 4.965 1 89.25 204 SER B N 1
ATOM 5254 C CA . SER B 1 204 ? -22.859 7.52 5.445 1 89.25 204 SER B CA 1
ATOM 5255 C C . SER B 1 204 ? -23.688 6.906 4.32 1 89.25 204 SER B C 1
ATOM 5257 O O . SER B 1 204 ? -24.812 6.473 4.539 1 89.25 204 SER B O 1
ATOM 5259 N N . VAL B 1 205 ? -23.141 6.906 3.117 1 91.25 205 VAL B N 1
ATOM 5260 C CA . VAL B 1 205 ? -23.844 6.262 2.014 1 91.25 205 VAL B CA 1
ATOM 5261 C C . VAL B 1 205 ? -23.938 4.758 2.266 1 91.25 205 VAL B C 1
ATOM 5263 O O . VAL B 1 205 ? -22.938 4.117 2.613 1 91.25 205 VAL B O 1
ATOM 5266 N N . PRO B 1 206 ? -25.125 4.25 2.139 1 87.12 206 PRO B N 1
ATOM 5267 C CA . PRO B 1 206 ? -25.234 2.799 2.309 1 87.12 206 PRO B CA 1
ATOM 5268 C C . PRO B 1 206 ? -24.281 2.023 1.4 1 87.12 206 PRO B C 1
ATOM 5270 O O . PRO B 1 206 ? -24.078 2.406 0.246 1 87.12 206 PRO B O 1
ATOM 5273 N N . LEU B 1 207 ? -23.781 0.994 1.916 1 85.06 207 LEU B N 1
ATOM 5274 C CA . LEU B 1 207 ? -22.656 0.283 1.295 1 85.06 207 LEU B CA 1
ATOM 5275 C C . LEU B 1 207 ? -23.062 -0.253 -0.077 1 85.06 207 LEU B C 1
ATOM 5277 O O . LEU B 1 207 ? -22.281 -0.178 -1.026 1 85.06 207 LEU B O 1
ATOM 5281 N N . GLU B 1 208 ? -24.234 -0.812 -0.19 1 82.94 208 GLU B N 1
ATOM 5282 C CA . GLU B 1 208 ? -24.672 -1.368 -1.468 1 82.94 208 GLU B CA 1
ATOM 5283 C C . GLU B 1 208 ? -24.812 -0.276 -2.523 1 82.94 208 GLU B C 1
ATOM 5285 O O . GLU B 1 208 ? -24.406 -0.458 -3.672 1 82.94 208 GLU B O 1
ATOM 5290 N N . GLU B 1 209 ? -25.375 0.86 -2.088 1 87.25 209 GLU B N 1
ATOM 5291 C CA . GLU B 1 209 ? -25.516 1.997 -2.992 1 87.25 209 GLU B CA 1
ATOM 5292 C C . GLU B 1 209 ? -24.141 2.572 -3.371 1 87.25 209 GLU B C 1
ATOM 5294 O O . GLU B 1 209 ? -23.922 2.947 -4.523 1 87.25 209 GLU B O 1
ATOM 5299 N N . ARG B 1 210 ? -23.359 2.652 -2.404 1 89.12 210 ARG B N 1
ATOM 5300 C CA . ARG B 1 210 ? -22 3.164 -2.633 1 89.12 210 ARG B CA 1
ATOM 5301 C C . ARG B 1 210 ? -21.281 2.354 -3.707 1 89.12 210 ARG B C 1
ATOM 5303 O O . ARG B 1 210 ? -20.688 2.922 -4.621 1 89.12 210 ARG B O 1
ATOM 5310 N N . SER B 1 211 ? -21.375 1.042 -3.543 1 83.19 211 SER B N 1
ATOM 5311 C CA . SER B 1 211 ? -20.703 0.148 -4.484 1 83.19 211 SER B CA 1
ATOM 5312 C C . SER B 1 211 ? -21.25 0.339 -5.898 1 83.19 211 SER B C 1
ATOM 5314 O O . SER B 1 211 ? -20.469 0.44 -6.855 1 83.19 211 SER B O 1
ATOM 5316 N N . ARG B 1 212 ? -22.516 0.381 -5.992 1 83.88 212 ARG B N 1
ATOM 5317 C CA . ARG B 1 212 ? -23.156 0.558 -7.285 1 83.88 212 ARG B CA 1
ATOM 5318 C C . ARG B 1 212 ? -22.797 1.898 -7.91 1 83.88 212 ARG B C 1
ATOM 5320 O O . ARG B 1 212 ? -22.422 1.962 -9.086 1 83.88 212 ARG B O 1
ATOM 5327 N N . LEU B 1 213 ? -22.875 2.922 -7.164 1 89.38 213 LEU B N 1
ATOM 5328 C CA . LEU B 1 213 ? -22.625 4.277 -7.645 1 89.38 213 LEU B CA 1
ATOM 5329 C C . LEU B 1 213 ? -21.141 4.457 -7.996 1 89.38 213 LEU B C 1
ATOM 5331 O O . LEU B 1 213 ? -20.812 5.098 -8.992 1 89.38 213 LEU B O 1
ATOM 5335 N N . MET B 1 214 ? -20.297 3.928 -7.172 1 86.81 214 MET B N 1
ATOM 5336 C CA . MET B 1 214 ? -18.859 4.016 -7.426 1 86.81 214 MET B CA 1
ATOM 5337 C C . MET B 1 214 ? -18.5 3.32 -8.734 1 86.81 214 MET B C 1
ATOM 5339 O O . MET B 1 214 ? -17.703 3.84 -9.516 1 86.81 214 MET B O 1
ATOM 5343 N N . ALA B 1 215 ? -19.078 2.15 -8.906 1 80.19 215 ALA B N 1
ATOM 5344 C CA . ALA B 1 215 ? -18.828 1.404 -10.141 1 80.19 215 ALA B CA 1
ATOM 5345 C C . ALA B 1 215 ? -19.234 2.213 -11.367 1 80.19 215 ALA B C 1
ATOM 5347 O O . ALA B 1 215 ? -18.531 2.232 -12.367 1 80.19 215 ALA B O 1
ATOM 5348 N N . LYS B 1 216 ? -20.312 2.854 -11.25 1 82.62 216 LYS B N 1
ATOM 5349 C CA . LYS B 1 216 ? -20.812 3.668 -12.352 1 82.62 216 LYS B CA 1
ATOM 5350 C C . LYS B 1 216 ? -19.891 4.855 -12.617 1 82.62 216 LYS B C 1
ATOM 5352 O O . LYS B 1 216 ? -19.594 5.18 -13.773 1 82.62 216 LYS B O 1
ATOM 5357 N N . ALA B 1 217 ? -19.438 5.5 -11.586 1 86.5 217 ALA B N 1
ATOM 5358 C CA . ALA B 1 217 ? -18.531 6.645 -11.727 1 86.5 217 ALA B CA 1
ATOM 5359 C C . ALA B 1 217 ? -17.203 6.234 -12.359 1 86.5 217 ALA B C 1
ATOM 5361 O O . ALA B 1 217 ? -16.719 6.91 -13.266 1 86.5 217 ALA B O 1
ATOM 5362 N N . VAL B 1 218 ? -16.719 5.148 -11.906 1 79.81 218 VAL B N 1
ATOM 5363 C CA . VAL B 1 218 ? -15.445 4.648 -12.414 1 79.81 218 VAL B CA 1
ATOM 5364 C C . VAL B 1 218 ? -15.594 4.25 -13.883 1 79.81 218 VAL B C 1
ATOM 5366 O O . VAL B 1 218 ? -14.703 4.508 -14.695 1 79.81 218 VAL B O 1
ATOM 5369 N N . ALA B 1 219 ? -16.688 3.609 -14.188 1 76.44 219 ALA B N 1
ATOM 5370 C CA . ALA B 1 219 ? -16.969 3.189 -15.555 1 76.44 219 ALA B CA 1
ATOM 5371 C C . ALA B 1 219 ? -17.016 4.387 -16.5 1 76.44 219 ALA B C 1
ATOM 5373 O O . ALA B 1 219 ? -16.625 4.281 -17.672 1 76.44 219 ALA B O 1
ATOM 5374 N N . GLN B 1 220 ? -17.406 5.488 -15.984 1 81.5 220 GLN B N 1
ATOM 5375 C CA . GLN B 1 220 ? -17.5 6.688 -16.812 1 81.5 220 GLN B CA 1
ATOM 5376 C C . GLN B 1 220 ? -16.188 7.457 -16.828 1 81.5 220 GLN B C 1
ATOM 5378 O O . GLN B 1 220 ? -16.094 8.523 -17.453 1 81.5 220 GLN B O 1
ATOM 5383 N N . GLY B 1 221 ? -15.227 6.992 -16.078 1 77.94 221 GLY B N 1
ATOM 5384 C CA . GLY B 1 221 ? -13.891 7.57 -16.141 1 77.94 221 GLY B CA 1
ATOM 5385 C C . GLY B 1 221 ? -13.695 8.703 -15.156 1 77.94 221 GLY B C 1
ATOM 5386 O O . GLY B 1 221 ? -12.758 9.492 -15.289 1 77.94 221 GLY B O 1
ATOM 5387 N N . THR B 1 222 ? -14.609 8.891 -14.25 1 84.94 222 THR B N 1
ATOM 5388 C CA . THR B 1 222 ? -14.492 9.953 -13.258 1 84.94 222 THR B CA 1
ATOM 5389 C C . THR B 1 222 ? -13.719 9.469 -12.031 1 84.94 222 THR B C 1
ATOM 5391 O O . THR B 1 222 ? -13.914 8.344 -11.578 1 84.94 222 THR B O 1
ATOM 5394 N N . SER B 1 223 ? -12.891 10.297 -11.523 1 85.69 223 SER B N 1
ATOM 5395 C CA . SER B 1 223 ? -12.156 9.961 -10.305 1 85.69 223 SER B CA 1
ATOM 5396 C C . SER B 1 223 ? -13.078 9.938 -9.094 1 85.69 223 SER B C 1
ATOM 5398 O O . SER B 1 223 ? -14 10.75 -8.984 1 85.69 223 SER B O 1
ATOM 5400 N N . VAL B 1 224 ? -12.812 8.945 -8.297 1 90.31 224 VAL B N 1
ATOM 5401 C CA . VAL B 1 224 ? -13.672 8.797 -7.125 1 90.31 224 VAL B CA 1
ATOM 5402 C C . VAL B 1 224 ? -12.875 9.086 -5.855 1 90.31 224 VAL B C 1
ATOM 5404 O O . VAL B 1 224 ? -11.758 8.578 -5.688 1 90.31 224 VAL B O 1
ATOM 5407 N N . PHE B 1 225 ? -13.438 9.984 -5.055 1 91.62 225 PHE B N 1
ATOM 5408 C CA . PHE B 1 225 ? -12.938 10.219 -3.705 1 91.62 225 PHE B CA 1
ATOM 5409 C C . PHE B 1 225 ? -13.867 9.594 -2.672 1 91.62 225 PHE B C 1
ATOM 5411 O O . PHE B 1 225 ? -15.078 9.844 -2.688 1 91.62 225 PHE B O 1
ATOM 5418 N N . LEU B 1 226 ? -13.289 8.789 -1.832 1 92.38 226 LEU B N 1
ATOM 5419 C CA . LEU B 1 226 ? -14.109 8.055 -0.873 1 92.38 226 LEU B CA 1
ATOM 5420 C C . LEU B 1 226 ? -13.695 8.383 0.558 1 92.38 226 LEU B C 1
ATOM 5422 O O . LEU B 1 226 ? -12.531 8.211 0.927 1 92.38 226 LEU B O 1
ATOM 5426 N N . ILE B 1 227 ? -14.664 8.953 1.319 1 93.19 227 ILE B N 1
ATOM 5427 C CA . ILE B 1 227 ? -14.438 9.055 2.758 1 93.19 227 ILE B CA 1
ATOM 5428 C C . ILE B 1 227 ? -14.578 7.672 3.396 1 93.19 227 ILE B C 1
ATOM 5430 O O . ILE B 1 227 ? -15.664 7.098 3.42 1 93.19 227 ILE B O 1
ATOM 5434 N N . PRO B 1 228 ? -13.555 7.176 3.879 1 89.75 228 PRO B N 1
ATOM 5435 C CA . PRO B 1 228 ? -13.539 5.766 4.273 1 89.75 228 PRO B CA 1
ATOM 5436 C C . PRO B 1 228 ? -14.359 5.496 5.531 1 89.75 228 PRO B C 1
ATOM 5438 O O . PRO B 1 228 ? -14.406 6.332 6.434 1 89.75 228 PRO B O 1
ATOM 5441 N N . ARG B 1 229 ? -14.984 4.328 5.531 1 88.06 229 ARG B N 1
ATOM 5442 C CA . ARG B 1 229 ? -15.555 3.734 6.734 1 88.06 229 ARG B CA 1
ATOM 5443 C C . ARG B 1 229 ? -14.531 2.867 7.457 1 88.06 229 ARG B C 1
ATOM 5445 O O . ARG B 1 229 ? -13.398 2.717 6.992 1 88.06 229 ARG B O 1
ATOM 5452 N N . LEU B 1 230 ? -14.945 2.428 8.617 1 81.44 230 LEU B N 1
ATOM 5453 C CA . LEU B 1 230 ? -14.031 1.61 9.406 1 81.44 230 LEU B CA 1
ATOM 5454 C C . LEU B 1 230 ? -13.523 0.422 8.594 1 81.44 230 LEU B C 1
ATOM 5456 O O . LEU B 1 230 ? -12.328 0.138 8.578 1 81.44 230 LEU B O 1
ATOM 5460 N N . GLU B 1 231 ? -14.391 -0.214 7.848 1 80.94 231 GLU B N 1
ATOM 5461 C CA . GLU B 1 231 ? -14.023 -1.394 7.07 1 80.94 231 GLU B CA 1
ATOM 5462 C C . GLU B 1 231 ? -13.031 -1.039 5.965 1 80.94 231 GLU B C 1
ATOM 5464 O O . GLU B 1 231 ? -12.133 -1.823 5.656 1 80.94 231 GLU B O 1
ATOM 5469 N N . ASP B 1 232 ? -13.242 0.151 5.371 1 84.88 232 ASP B N 1
ATOM 5470 C CA . ASP B 1 232 ? -12.344 0.617 4.32 1 84.88 232 ASP B CA 1
ATOM 5471 C C . ASP B 1 232 ? -10.93 0.833 4.863 1 84.88 232 ASP B C 1
ATOM 5473 O O . ASP B 1 232 ? -9.945 0.495 4.199 1 84.88 232 ASP B O 1
ATOM 5477 N N . LEU B 1 233 ? -10.93 1.36 6.043 1 82.38 233 LEU B N 1
ATOM 5478 C CA . LEU B 1 233 ? -9.648 1.642 6.676 1 82.38 233 LEU B CA 1
ATOM 5479 C C . LEU B 1 233 ? -8.914 0.349 7.016 1 82.38 233 LEU B C 1
ATOM 5481 O O . LEU B 1 233 ? -7.695 0.26 6.848 1 82.38 233 LEU B O 1
ATOM 5485 N N . LEU B 1 234 ? -9.633 -0.615 7.41 1 77.12 234 LEU B N 1
ATOM 5486 C CA . LEU B 1 234 ? -9.031 -1.904 7.734 1 77.12 234 LEU B CA 1
ATOM 5487 C C . LEU B 1 234 ? -8.523 -2.6 6.48 1 77.12 234 LEU B C 1
ATOM 5489 O O . LEU B 1 234 ? -7.496 -3.285 6.52 1 77.12 234 LEU B O 1
ATOM 5493 N N . LEU B 1 235 ? -9.211 -2.289 5.418 1 77.75 235 LEU B N 1
ATOM 5494 C CA . LEU B 1 235 ? -8.859 -2.922 4.152 1 77.75 235 LEU B CA 1
ATOM 5495 C C . LEU B 1 235 ? -7.699 -2.193 3.482 1 77.75 235 LEU B C 1
ATOM 5497 O O . LEU B 1 235 ? -6.914 -2.803 2.754 1 77.75 235 LEU B O 1
ATOM 5501 N N . ALA B 1 236 ? -7.758 -0.875 3.822 1 74.81 236 ALA B N 1
ATOM 5502 C CA . ALA B 1 236 ? -6.715 -0.065 3.195 1 74.81 236 ALA B CA 1
ATOM 5503 C C . ALA B 1 236 ? -5.328 -0.533 3.625 1 74.81 236 ALA B C 1
ATOM 5505 O O . ALA B 1 236 ? -5.035 -0.614 4.82 1 74.81 236 ALA B O 1
ATOM 5506 N N . GLY B 1 237 ? -4.512 -1.132 2.826 1 67.62 237 GLY B N 1
ATOM 5507 C CA . GLY B 1 237 ? -3.168 -1.601 3.131 1 67.62 237 GLY B CA 1
ATOM 5508 C C . GLY B 1 237 ? -3.094 -3.102 3.342 1 67.62 237 GLY B C 1
ATOM 5509 O O . GLY B 1 237 ? -2.049 -3.627 3.734 1 67.62 237 GLY B O 1
ATOM 5510 N N . ALA B 1 238 ? -4.316 -3.697 3.34 1 75 238 ALA B N 1
ATOM 5511 C CA . ALA B 1 238 ? -4.309 -5.152 3.479 1 75 238 ALA B CA 1
ATOM 5512 C C . ALA B 1 238 ? -3.451 -5.801 2.398 1 75 238 ALA B C 1
ATOM 5514 O O . ALA B 1 238 ? -3.336 -5.273 1.289 1 75 238 ALA B O 1
ATOM 5515 N N . SER B 1 239 ? -2.736 -6.77 2.857 1 74.81 239 SER B N 1
ATOM 5516 C CA . SER B 1 239 ? -1.903 -7.512 1.918 1 74.81 239 SER B CA 1
ATOM 5517 C C . SER B 1 239 ? -2.648 -8.711 1.348 1 74.81 239 SER B C 1
ATOM 5519 O O . SER B 1 239 ? -3.482 -9.312 2.029 1 74.81 239 SER B O 1
ATOM 5521 N N . MET B 1 240 ? -2.383 -8.922 0.114 1 81 240 MET B N 1
ATOM 5522 C CA . MET B 1 240 ? -2.984 -10.094 -0.513 1 81 240 MET B CA 1
ATOM 5523 C C . MET B 1 240 ? -2.289 -11.375 -0.055 1 81 240 MET B C 1
ATOM 5525 O O . MET B 1 240 ? -1.062 -11.461 -0.093 1 81 240 MET B O 1
ATOM 5529 N N . GLU B 1 241 ? -3.021 -12.211 0.557 1 81.25 241 GLU B N 1
ATOM 5530 C CA . GLU B 1 241 ? -2.566 -13.539 0.956 1 81.25 241 GLU B CA 1
ATOM 5531 C C . GLU B 1 241 ? -3.508 -14.617 0.438 1 81.25 241 GLU B C 1
ATOM 5533 O O . GLU B 1 241 ? -4.48 -14.977 1.108 1 81.25 241 GLU B O 1
ATOM 5538 N N . PRO B 1 242 ? -3.115 -15.125 -0.737 1 82.81 242 PRO B N 1
ATOM 5539 C CA . PRO B 1 242 ? -3.988 -16.172 -1.274 1 82.81 242 PRO B CA 1
ATOM 5540 C C . PRO B 1 242 ? -4.043 -17.406 -0.381 1 82.81 242 PRO B C 1
ATOM 5542 O O . PRO B 1 242 ? -3.037 -17.781 0.224 1 82.81 242 PRO B O 1
ATOM 5545 N N . LEU B 1 243 ? -5.27 -17.891 -0.174 1 83.88 243 LEU B N 1
ATOM 5546 C CA . LEU B 1 243 ? -5.488 -19.125 0.556 1 83.88 243 LEU B CA 1
ATOM 5547 C C . LEU B 1 243 ? -5.75 -20.281 -0.404 1 83.88 243 LEU B C 1
ATOM 5549 O O . LEU B 1 243 ? -6.891 -20.5 -0.829 1 83.88 243 LEU B O 1
ATOM 5553 N N . ASN B 1 244 ? -4.703 -21.031 -0.671 1 79.5 244 ASN B N 1
ATOM 5554 C CA . ASN B 1 244 ? -4.828 -22.141 -1.599 1 79.5 244 ASN B CA 1
ATOM 5555 C C . ASN B 1 244 ? -5.504 -21.719 -2.9 1 79.5 244 ASN B C 1
ATOM 5557 O O . ASN B 1 244 ? -6.48 -22.344 -3.33 1 79.5 244 ASN B O 1
ATOM 5561 N N . GLY B 1 245 ? -5.086 -20.625 -3.428 1 79.31 245 GLY B N 1
ATOM 5562 C CA . GLY B 1 245 ? -5.59 -20.172 -4.719 1 79.31 245 GLY B CA 1
ATOM 5563 C C . GLY B 1 245 ? -6.727 -19.172 -4.605 1 79.31 245 GLY B C 1
ATOM 5564 O O . GLY B 1 245 ? -7.07 -18.5 -5.582 1 79.31 245 GLY B O 1
ATOM 5565 N N . ILE B 1 246 ? -7.359 -19.109 -3.438 1 85.19 246 ILE B N 1
ATOM 5566 C CA . ILE B 1 246 ? -8.438 -18.156 -3.217 1 85.19 246 ILE B CA 1
ATOM 5567 C C . ILE B 1 246 ? -7.855 -16.781 -2.906 1 85.19 246 ILE B C 1
ATOM 5569 O O . ILE B 1 246 ? -7.086 -16.625 -1.955 1 85.19 246 ILE B O 1
ATOM 5573 N N . PRO B 1 247 ? -8.164 -15.875 -3.779 1 89 247 PRO B N 1
ATOM 5574 C CA . PRO B 1 247 ? -7.68 -14.523 -3.465 1 89 247 PRO B CA 1
ATOM 5575 C C . PRO B 1 247 ? -8.305 -13.961 -2.189 1 89 247 PRO B C 1
ATOM 5577 O O . PRO B 1 247 ? -9.531 -13.922 -2.062 1 89 247 PRO B O 1
ATOM 5580 N N . ALA B 1 248 ? -7.508 -13.688 -1.268 1 89.25 248 ALA B N 1
ATOM 5581 C CA . ALA B 1 248 ? -8 -13.156 -0.001 1 89.25 248 ALA B CA 1
ATOM 5582 C C . ALA B 1 248 ? -7.074 -12.078 0.541 1 89.25 248 ALA B C 1
ATOM 5584 O O . ALA B 1 248 ? -5.855 -12.148 0.356 1 89.25 248 ALA B O 1
ATOM 5585 N N . PHE B 1 249 ? -7.742 -11.07 1.113 1 88.06 249 PHE B N 1
ATOM 5586 C CA . PHE B 1 249 ? -6.996 -10.055 1.843 1 88.06 249 PHE B CA 1
ATOM 5587 C C . PHE B 1 249 ? -6.883 -10.414 3.318 1 88.06 249 PHE B C 1
ATOM 5589 O O . PHE B 1 249 ? -7.867 -10.812 3.943 1 88.06 249 PHE B O 1
ATOM 5596 N N . ARG B 1 250 ? -5.738 -10.344 3.775 1 86.25 250 ARG B N 1
ATOM 5597 C CA . ARG B 1 250 ? -5.559 -10.57 5.207 1 86.25 250 ARG B CA 1
ATOM 5598 C C . ARG B 1 250 ? -5.59 -9.25 5.973 1 86.25 250 ARG B C 1
ATOM 5600 O O . ARG B 1 250 ? -4.812 -8.336 5.68 1 86.25 250 ARG B O 1
ATOM 5607 N N . ILE B 1 251 ? -6.512 -9.125 6.75 1 81.94 251 ILE B N 1
ATOM 5608 C CA . ILE B 1 251 ? -6.633 -7.969 7.633 1 81.94 251 ILE B CA 1
ATOM 5609 C C . ILE B 1 251 ? -6.18 -8.344 9.039 1 81.94 251 ILE B C 1
ATOM 5611 O O . ILE B 1 251 ? -6.719 -9.273 9.648 1 81.94 251 ILE B O 1
ATOM 5615 N N . LEU B 1 252 ? -5.043 -7.699 9.398 1 70.12 252 LEU B N 1
ATOM 5616 C CA . LEU B 1 252 ? -4.488 -8.023 10.711 1 70.12 252 LEU B CA 1
ATOM 5617 C C . LEU B 1 252 ? -5.352 -7.434 11.82 1 70.12 252 LEU B C 1
ATOM 5619 O O . LEU B 1 252 ? -5.949 -6.367 11.656 1 70.12 252 LEU B O 1
ATOM 5623 N N . GLY B 1 253 ? -5.48 -8.188 12.805 1 64.56 253 GLY B N 1
ATOM 5624 C CA . GLY B 1 253 ? -6.137 -7.664 13.992 1 64.56 253 GLY B CA 1
ATOM 5625 C C . GLY B 1 253 ? -5.375 -6.523 14.633 1 64.56 253 GLY B C 1
ATOM 5626 O O . GLY B 1 253 ? -4.203 -6.297 14.328 1 64.56 253 GLY B O 1
ATOM 5627 N N . LEU B 1 254 ? -6.031 -5.656 15.289 1 59.28 254 LEU B N 1
ATOM 5628 C CA . LEU B 1 254 ? -5.484 -4.48 15.953 1 59.28 254 LEU B CA 1
ATOM 5629 C C . LEU B 1 254 ? -4.23 -4.84 16.75 1 59.28 254 LEU B C 1
ATOM 5631 O O . LEU B 1 254 ? -3.299 -4.039 16.844 1 59.28 254 LEU B O 1
ATOM 5635 N N . GLN B 1 255 ? -4.32 -6.055 17.281 1 58.41 255 GLN B N 1
ATOM 5636 C CA . GLN B 1 255 ? -3.205 -6.457 18.125 1 58.41 255 GLN B CA 1
ATOM 5637 C C . GLN B 1 255 ? -1.932 -6.652 17.312 1 58.41 255 GLN B C 1
ATOM 5639 O O . GLN B 1 255 ? -0.826 -6.438 17.812 1 58.41 255 GLN B O 1
ATOM 5644 N N . GLU B 1 256 ? -2.186 -7.008 16.141 1 60.94 256 GLU B N 1
ATOM 5645 C CA . GLU B 1 256 ? -1.031 -7.258 15.281 1 60.94 256 GLU B CA 1
ATOM 5646 C C . GLU B 1 256 ? -0.501 -5.957 14.68 1 60.94 256 GLU B C 1
ATOM 5648 O O . GLU B 1 256 ? 0.607 -5.926 14.141 1 60.94 256 GLU B O 1
ATOM 5653 N N . MET B 1 257 ? -1.312 -4.93 14.812 1 57.5 257 MET B N 1
ATOM 5654 C CA . MET B 1 257 ? -0.917 -3.631 14.281 1 57.5 257 MET B CA 1
ATOM 5655 C C . MET B 1 257 ? 0.045 -2.924 15.227 1 57.5 257 MET B C 1
ATOM 5657 O O . MET B 1 257 ? 0.572 -1.857 14.906 1 57.5 257 MET B O 1
ATOM 5661 N N . ALA B 1 258 ? 0.234 -3.57 16.422 1 56.88 258 ALA B N 1
ATOM 5662 C CA . ALA B 1 258 ? 1.072 -2.947 17.438 1 56.88 258 ALA B CA 1
ATOM 5663 C C . ALA B 1 258 ? 2.467 -2.646 16.891 1 56.88 258 ALA B C 1
ATOM 5665 O O . ALA B 1 258 ? 3.053 -3.467 16.188 1 56.88 258 ALA B O 1
ATOM 5666 N N . VAL B 1 259 ? 2.633 -1.271 16.766 1 62.78 259 VAL B N 1
ATOM 5667 C CA . VAL B 1 259 ? 3.895 -0.709 16.297 1 62.78 259 VAL B CA 1
ATOM 5668 C C . VAL B 1 259 ? 5.059 -1.33 17.062 1 62.78 259 VAL B C 1
ATOM 5670 O O . VAL B 1 259 ? 4.957 -1.572 18.266 1 62.78 259 VAL B O 1
ATOM 5673 N N . GLY B 1 260 ? 5.961 -2.047 16.484 1 64.62 260 GLY B N 1
ATOM 5674 C CA . GLY B 1 260 ? 7.074 -2.848 16.969 1 64.62 260 GLY B CA 1
ATOM 5675 C C . GLY B 1 260 ? 8.023 -2.066 17.859 1 64.62 260 GLY B C 1
ATOM 5676 O O . GLY B 1 260 ? 7.762 -0.912 18.188 1 64.62 260 GLY B O 1
ATOM 5677 N N . GLY B 1 261 ? 8.961 -2.609 18.516 1 75.38 261 GLY B N 1
ATOM 5678 C CA . GLY B 1 261 ? 10.039 -2.141 19.375 1 75.38 261 GLY B CA 1
ATOM 5679 C C . GLY B 1 261 ? 10.812 -0.984 18.781 1 75.38 261 GLY B C 1
ATOM 5680 O O . GLY B 1 261 ? 11.344 -0.146 19.516 1 75.38 261 GLY B O 1
ATOM 5681 N N . TRP B 1 262 ? 10.727 -0.754 17.516 1 82.12 262 TRP B N 1
ATOM 5682 C CA . TRP B 1 262 ? 11.469 0.33 16.875 1 82.12 262 TRP B CA 1
ATOM 5683 C C . TRP B 1 262 ? 10.914 1.688 17.297 1 82.12 262 TRP B C 1
ATOM 5685 O O . TRP B 1 262 ? 11.664 2.66 17.406 1 82.12 262 TRP B O 1
ATOM 5695 N N . LYS B 1 263 ? 9.625 1.761 17.547 1 88.81 263 LYS B N 1
ATOM 5696 C CA . LYS B 1 263 ? 8.969 3.016 17.891 1 88.81 263 LYS B CA 1
ATOM 5697 C C . LYS B 1 263 ? 9.438 3.527 19.25 1 88.81 263 LYS B C 1
ATOM 5699 O O . LYS B 1 263 ? 9.719 4.719 19.406 1 88.81 263 LYS B O 1
ATOM 5704 N N . ARG B 1 264 ? 9.586 2.617 20.172 1 88.69 264 ARG B N 1
ATOM 5705 C CA . ARG B 1 264 ? 10.047 3.004 21.5 1 88.69 264 ARG B CA 1
ATOM 5706 C C . ARG B 1 264 ? 11.492 3.488 21.453 1 88.69 264 ARG B C 1
ATOM 5708 O O . ARG B 1 264 ? 11.852 4.453 22.141 1 88.69 264 ARG B O 1
ATOM 5715 N N . LEU B 1 265 ? 12.242 2.812 20.641 1 90.31 265 LEU B N 1
ATOM 5716 C CA . LEU B 1 265 ? 13.641 3.207 20.516 1 90.31 265 LEU B CA 1
ATOM 5717 C C . LEU B 1 265 ? 13.758 4.59 19.875 1 90.31 265 LEU B C 1
ATOM 5719 O O . LEU B 1 265 ? 14.547 5.422 20.344 1 90.31 265 LEU B O 1
ATOM 5723 N N . LEU B 1 266 ? 13 4.809 18.922 1 90.44 266 LEU B N 1
ATOM 5724 C CA . LEU B 1 266 ? 13.008 6.109 18.25 1 90.44 266 LEU B CA 1
ATOM 5725 C C . LEU B 1 266 ? 12.508 7.203 19.203 1 90.44 266 LEU B C 1
ATOM 5727 O O . LEU B 1 266 ? 13.117 8.273 19.281 1 90.44 266 LEU B O 1
ATOM 5731 N N . ASP B 1 267 ? 11.453 6.879 19.859 1 94.12 267 ASP B N 1
ATOM 5732 C CA . ASP B 1 267 ? 10.875 7.848 20.797 1 94.12 267 ASP B CA 1
ATOM 5733 C C . ASP B 1 267 ? 11.867 8.227 21.891 1 94.12 267 ASP B C 1
ATOM 5735 O O . ASP B 1 267 ? 12.031 9.406 22.203 1 94.12 267 ASP B O 1
ATOM 5739 N N . PHE B 1 268 ? 12.531 7.23 22.375 1 94.38 268 PHE B N 1
ATOM 5740 C CA . PHE B 1 268 ? 13.469 7.457 23.453 1 94.38 268 PHE B CA 1
ATOM 5741 C C . PHE B 1 268 ? 14.672 8.266 22.984 1 94.38 268 PHE B C 1
ATOM 5743 O O . PHE B 1 268 ? 15.07 9.234 23.625 1 94.38 268 PHE B O 1
ATOM 5750 N N . ALA B 1 269 ? 15.219 7.906 21.859 1 93.88 269 ALA B N 1
ATOM 5751 C CA . ALA B 1 269 ? 16.375 8.594 21.297 1 93.88 269 ALA B CA 1
ATOM 5752 C C . ALA B 1 269 ? 16.031 10.047 20.953 1 93.88 269 ALA B C 1
ATOM 5754 O O . ALA B 1 269 ? 16.781 10.961 21.312 1 93.88 269 ALA B O 1
ATOM 5755 N N . LEU B 1 270 ? 14.984 10.258 20.328 1 93.69 270 LEU B N 1
ATOM 5756 C CA . LEU B 1 270 ? 14.578 11.594 19.906 1 93.69 270 LEU B CA 1
ATOM 5757 C C . LEU B 1 270 ? 14.242 12.461 21.125 1 93.69 270 LEU B C 1
ATOM 5759 O O . LEU B 1 270 ? 14.57 13.656 21.141 1 93.69 270 LEU B O 1
ATOM 5763 N N . ALA B 1 271 ? 13.562 11.891 22.047 1 95 271 ALA B N 1
ATOM 5764 C CA . ALA B 1 271 ? 13.219 12.633 23.25 1 95 271 ALA B CA 1
ATOM 5765 C C . ALA B 1 271 ? 14.469 13.07 24 1 95 271 ALA B C 1
ATOM 5767 O O . ALA B 1 271 ? 14.531 14.188 24.531 1 95 271 ALA B O 1
ATOM 5768 N N . LEU B 1 272 ? 15.438 12.242 24.031 1 93.69 272 LEU B N 1
ATOM 5769 C CA . LEU B 1 272 ? 16.688 12.555 24.719 1 93.69 272 LEU B CA 1
ATOM 5770 C C . LEU B 1 272 ? 17.422 13.695 24.031 1 93.69 272 LEU B C 1
ATOM 5772 O O . LEU B 1 272 ? 17.922 14.609 24.688 1 93.69 272 LEU B O 1
ATOM 5776 N N . VAL B 1 273 ? 17.453 13.641 22.797 1 90.88 273 VAL B N 1
ATOM 5777 C CA . VAL B 1 273 ? 18.156 14.656 22.016 1 90.88 273 VAL B CA 1
ATOM 5778 C C . VAL B 1 273 ? 17.406 15.984 22.109 1 90.88 273 VAL B C 1
ATOM 5780 O O . VAL B 1 273 ? 18.031 17.047 22.266 1 90.88 273 VAL B O 1
ATOM 5783 N N . LEU B 1 274 ? 16.109 15.953 22.047 1 92.31 274 LEU B N 1
ATOM 5784 C CA . LEU B 1 274 ? 15.297 17.172 22.047 1 92.31 274 LEU B CA 1
ATOM 5785 C C . LEU B 1 274 ? 15.172 17.734 23.453 1 92.31 274 LEU B C 1
ATOM 5787 O O . LEU B 1 274 ? 14.828 18.906 23.625 1 92.31 274 LEU B O 1
ATOM 5791 N N . ALA B 1 275 ? 15.438 16.906 24.391 1 92.75 275 ALA B N 1
ATOM 5792 C CA . ALA B 1 275 ? 15.344 17.344 25.781 1 92.75 275 ALA B CA 1
ATOM 5793 C C . ALA B 1 275 ? 16.391 18.422 26.094 1 92.75 275 ALA B C 1
ATOM 5795 O O . ALA B 1 275 ? 16.141 19.328 26.891 1 92.75 275 ALA B O 1
ATOM 5796 N N . VAL B 1 276 ? 17.469 18.391 25.438 1 89.75 276 VAL B N 1
ATOM 5797 C CA . VAL B 1 276 ? 18.578 19.297 25.703 1 89.75 276 VAL B CA 1
ATOM 5798 C C . VAL B 1 276 ? 18.188 20.719 25.328 1 89.75 276 VAL B C 1
ATOM 5800 O O . VAL B 1 276 ? 18.219 21.609 26.172 1 89.75 276 VAL B O 1
ATOM 5803 N N . PRO B 1 277 ? 17.797 20.922 24.172 1 90.75 277 PRO B N 1
ATOM 5804 C CA . PRO B 1 277 ? 17.375 22.297 23.859 1 90.75 277 PRO B CA 1
ATOM 5805 C C . PRO B 1 277 ? 16.031 22.656 24.469 1 90.75 277 PRO B C 1
ATOM 5807 O O . PRO B 1 277 ? 15.734 23.828 24.688 1 90.75 277 PRO B O 1
ATOM 5810 N N . ALA B 1 278 ? 15.188 21.734 24.766 1 93.19 278 ALA B N 1
ATOM 5811 C CA . ALA B 1 278 ? 13.844 21.984 25.281 1 93.19 278 ALA B CA 1
ATOM 5812 C C . ALA B 1 278 ? 13.891 22.422 26.734 1 93.19 278 ALA B C 1
ATOM 5814 O O . ALA B 1 278 ? 13.047 23.203 27.188 1 93.19 278 ALA B O 1
ATOM 5815 N N . LEU B 1 279 ? 14.82 22.016 27.453 1 93.19 279 LEU B N 1
ATOM 5816 C CA . LEU B 1 279 ? 14.875 22.266 28.891 1 93.19 279 LEU B CA 1
ATOM 5817 C C . LEU B 1 279 ? 14.984 23.75 29.188 1 93.19 279 LEU B C 1
ATOM 5819 O O . LEU B 1 279 ? 14.203 24.297 29.969 1 93.19 279 LEU B O 1
ATOM 5823 N N . PRO B 1 280 ? 15.961 24.422 28.531 1 94.44 280 PRO B N 1
ATOM 5824 C CA . PRO B 1 280 ? 16.016 25.859 28.797 1 94.44 280 PRO B CA 1
ATOM 5825 C C . PRO B 1 280 ? 14.75 26.578 28.359 1 94.44 280 PRO B C 1
ATOM 5827 O O . PRO B 1 280 ? 14.328 27.547 29.016 1 94.44 280 PRO B O 1
ATOM 5830 N N . ILE B 1 281 ? 14.125 26.125 27.359 1 94.06 281 ILE B N 1
ATOM 5831 C CA . ILE B 1 281 ? 12.914 26.75 26.859 1 94.06 281 ILE B CA 1
ATOM 5832 C C . ILE B 1 281 ? 11.773 26.531 27.859 1 94.06 281 ILE B C 1
ATOM 5834 O O . ILE B 1 281 ? 11.016 27.453 28.156 1 94.06 281 ILE B O 1
ATOM 5838 N N . ILE B 1 282 ? 11.703 25.375 28.344 1 94.75 282 ILE B N 1
ATOM 5839 C CA . ILE B 1 282 ? 10.664 25.047 29.312 1 94.75 282 ILE B CA 1
ATOM 5840 C C . ILE B 1 282 ? 10.844 25.875 30.562 1 94.75 282 ILE B C 1
ATOM 5842 O O . ILE B 1 282 ? 9.867 26.422 31.109 1 94.75 282 ILE B O 1
ATOM 5846 N N . LEU B 1 283 ? 12.023 26.047 31.016 1 94.31 283 LEU B N 1
ATOM 5847 C CA . LEU B 1 283 ? 12.305 26.797 32.219 1 94.31 283 LEU B CA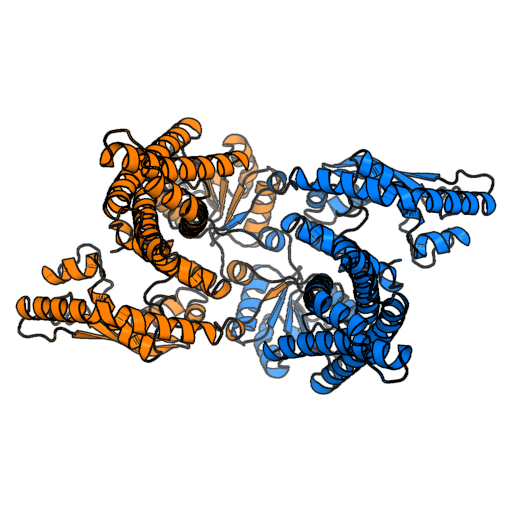 1
ATOM 5848 C C . LEU B 1 283 ? 11.945 28.266 32.062 1 94.31 283 LEU B C 1
ATOM 5850 O O . LEU B 1 283 ? 11.344 28.875 32.938 1 94.31 283 LEU B O 1
ATOM 5854 N N . LEU B 1 284 ? 12.32 28.75 30.922 1 94.56 284 LEU B N 1
ATOM 5855 C CA . LEU B 1 284 ? 11.992 30.141 30.641 1 94.56 284 LEU B CA 1
ATOM 5856 C C . LEU B 1 284 ? 10.484 30.344 30.547 1 94.56 284 LEU B C 1
ATOM 5858 O O . LEU B 1 284 ? 9.953 31.344 31.031 1 94.56 284 LEU B O 1
ATOM 5862 N N . ALA B 1 285 ? 9.82 29.406 29.938 1 94.44 285 ALA B N 1
ATOM 5863 C CA . ALA B 1 285 ? 8.367 29.469 29.812 1 94.44 285 ALA B CA 1
ATOM 5864 C C . ALA B 1 285 ? 7.691 29.328 31.172 1 94.44 285 ALA B C 1
ATOM 5866 O O . ALA B 1 285 ? 6.711 30.016 31.453 1 94.44 285 ALA B O 1
ATOM 5867 N N . ALA B 1 286 ? 8.219 28.484 31.953 1 93.81 286 ALA B N 1
ATOM 5868 C CA . ALA B 1 286 ? 7.672 28.297 33.281 1 93.81 286 ALA B CA 1
ATOM 5869 C C . ALA B 1 286 ? 7.789 29.562 34.125 1 93.81 286 ALA B C 1
ATOM 5871 O O . ALA B 1 286 ? 6.859 29.922 34.844 1 93.81 286 ALA B O 1
ATOM 5872 N N . LEU B 1 287 ? 8.891 30.172 33.938 1 93.25 287 LEU B N 1
ATOM 5873 C CA . LEU B 1 287 ? 9.109 31.438 34.656 1 93.25 287 LEU B CA 1
ATOM 5874 C C . LEU B 1 287 ? 8.125 32.5 34.188 1 93.25 287 LEU B C 1
ATOM 5876 O O . LEU B 1 287 ? 7.59 33.25 35 1 93.25 287 LEU B O 1
ATOM 5880 N N . ALA B 1 288 ? 7.918 32.531 32.969 1 93.62 288 ALA B N 1
ATOM 5881 C CA . ALA B 1 288 ? 6.98 33.5 32.406 1 93.62 288 ALA B CA 1
ATOM 5882 C C . ALA B 1 288 ? 5.566 33.25 32.938 1 93.62 288 ALA B C 1
ATOM 5884 O O . ALA B 1 288 ? 4.824 34.188 33.219 1 93.62 288 ALA B O 1
ATOM 5885 N N . VAL B 1 289 ? 5.18 32.031 33.031 1 92.38 289 VAL B N 1
ATOM 5886 C CA . VAL B 1 289 ? 3.852 31.641 33.5 1 92.38 289 VAL B CA 1
ATOM 5887 C C . VAL B 1 289 ? 3.707 32.031 34.969 1 92.38 289 VAL B C 1
ATOM 5889 O O . VAL B 1 289 ? 2.66 32.531 35.375 1 92.38 289 VAL B O 1
ATOM 5892 N N . LYS B 1 290 ? 4.754 31.859 35.719 1 90.94 290 LYS B N 1
ATOM 5893 C CA . LYS B 1 290 ? 4.734 32.188 37.156 1 90.94 290 LYS B CA 1
ATOM 5894 C C . LYS B 1 290 ? 4.66 33.688 37.375 1 90.94 290 LYS B C 1
ATOM 5896 O O . LYS B 1 290 ? 4.043 34.156 38.344 1 90.94 290 LYS B O 1
ATOM 5901 N N . LEU B 1 291 ? 5.246 34.375 36.5 1 90.19 291 LEU B N 1
ATOM 5902 C CA . LEU B 1 291 ? 5.219 35.844 36.594 1 90.19 291 LEU B CA 1
ATOM 5903 C C . LEU B 1 291 ? 3.846 36.375 36.219 1 90.19 291 LEU B C 1
ATOM 5905 O O . LEU B 1 291 ? 3.4 37.375 36.75 1 90.19 291 LEU B O 1
ATOM 5909 N N . ASP B 1 292 ? 3.283 35.656 35.25 1 87.94 292 ASP B N 1
ATOM 5910 C CA . ASP B 1 292 ? 1.961 36.094 34.781 1 87.94 292 ASP B CA 1
ATOM 5911 C C . ASP B 1 292 ? 0.887 35.719 35.812 1 87.94 292 ASP B C 1
ATOM 5913 O O . ASP B 1 292 ? -0.088 36.469 35.969 1 87.94 292 ASP B O 1
ATOM 5917 N N . SER B 1 293 ? 1.078 34.594 36.469 1 83.75 293 SER B N 1
ATOM 5918 C CA . SER B 1 293 ? 0.164 34.125 37.5 1 83.75 293 SER B CA 1
ATOM 5919 C C . SER B 1 293 ? 0.926 33.562 38.688 1 83.75 293 SER B C 1
ATOM 5921 O O . SER B 1 293 ? 1.091 32.344 38.812 1 83.75 293 SER B O 1
ATOM 5923 N N . PRO B 1 294 ? 1.284 34.344 39.719 1 79.25 294 PRO B N 1
ATOM 5924 C CA . PRO B 1 294 ? 2.209 33.938 40.781 1 79.25 294 PRO B CA 1
ATOM 5925 C C . PRO B 1 294 ? 1.615 32.906 41.719 1 79.25 294 PRO B C 1
ATOM 5927 O O . PRO B 1 294 ? 2.354 32.125 42.344 1 79.25 294 PRO B O 1
ATOM 5930 N N . GLY B 1 295 ? 0.366 32.781 41.844 1 77.12 295 GLY B N 1
ATOM 5931 C CA . GLY B 1 295 ? -0.217 31.906 42.844 1 77.12 295 GLY B CA 1
ATOM 5932 C C . GLY B 1 295 ? -0.469 30.5 42.344 1 77.12 295 GLY B C 1
ATOM 5933 O O . GLY B 1 295 ? -0.726 29.594 43.125 1 77.12 295 GLY B O 1
ATOM 5934 N N . ALA B 1 296 ? -0.135 30.25 41.188 1 80.75 296 ALA B N 1
ATOM 5935 C CA . ALA B 1 296 ? -0.497 28.922 40.688 1 80.75 296 ALA B CA 1
ATOM 5936 C C . ALA B 1 296 ? 0.717 28.219 40.094 1 80.75 296 ALA B C 1
ATOM 5938 O O . ALA B 1 296 ? 1.678 28.859 39.688 1 80.75 296 ALA B O 1
ATOM 5939 N N . PRO B 1 297 ? 0.77 26.953 40.219 1 88.06 297 PRO B N 1
ATOM 5940 C CA . PRO B 1 297 ? 1.888 26.188 39.656 1 88.06 297 PRO B CA 1
ATOM 5941 C C . PRO B 1 297 ? 2.018 26.391 38.156 1 88.06 297 PRO B C 1
ATOM 5943 O O . PRO B 1 297 ? 1.014 26.578 37.469 1 88.06 297 PRO B O 1
ATOM 5946 N N . ALA B 1 298 ? 3.217 26.438 37.75 1 91.06 298 ALA B N 1
ATOM 5947 C CA . ALA B 1 298 ? 3.482 26.656 36.344 1 91.06 298 ALA B CA 1
ATOM 5948 C C . ALA B 1 298 ? 3.125 25.422 35.5 1 91.06 298 ALA B C 1
ATOM 5950 O O . ALA B 1 298 ? 2.73 25.531 34.344 1 91.06 298 ALA B O 1
ATOM 5951 N N . PHE B 1 299 ? 3.295 24.281 36.188 1 92.44 299 PHE B N 1
ATOM 5952 C CA . PHE B 1 299 ? 2.998 23.031 35.5 1 92.44 299 PHE B CA 1
ATOM 5953 C C . PHE B 1 299 ? 1.571 22.594 35.781 1 92.44 299 PHE B C 1
ATOM 5955 O O . PHE B 1 299 ? 1.063 22.781 36.875 1 92.44 299 PHE B O 1
ATOM 5962 N N . TYR B 1 300 ? 0.948 22.109 34.75 1 89.62 300 TYR B N 1
ATOM 5963 C CA . TYR B 1 300 ? -0.411 21.594 34.812 1 89.62 300 TYR B CA 1
ATOM 5964 C C . TYR B 1 300 ? -0.442 20.109 34.438 1 89.62 300 TYR B C 1
ATOM 5966 O O . TYR B 1 300 ? 0.167 19.703 33.438 1 89.62 300 TYR B O 1
ATOM 5974 N N . VAL B 1 301 ? -1.059 19.281 35.281 1 92.31 301 VAL B N 1
ATOM 5975 C CA . VAL B 1 301 ? -1.142 17.844 35.031 1 92.31 301 VAL B CA 1
ATOM 5976 C C . VAL B 1 301 ? -2.598 17.438 34.844 1 92.31 301 VAL B C 1
ATOM 5978 O O . VAL B 1 301 ? -3.479 17.844 35.594 1 92.31 301 VAL B O 1
ATOM 5981 N N . GLN B 1 302 ? -2.83 16.719 33.781 1 91.25 302 GLN B N 1
ATOM 5982 C CA . GLN B 1 302 ? -4.18 16.281 33.469 1 91.25 302 GLN B CA 1
ATOM 5983 C C . GLN B 1 302 ? -4.199 14.789 33.125 1 91.25 302 GLN B C 1
ATOM 5985 O O . GLN B 1 302 ? -3.25 14.273 32.5 1 91.25 302 GLN B O 1
ATOM 5990 N N . GLU B 1 303 ? -5.336 14.164 33.5 1 94.75 303 GLU B N 1
ATOM 5991 C CA . GLU B 1 303 ? -5.488 12.758 33.156 1 94.75 303 GLU B CA 1
ATOM 5992 C C . GLU B 1 303 ? -5.93 12.586 31.688 1 94.75 303 GLU B C 1
ATOM 5994 O O . GLU B 1 303 ? -6.789 13.328 31.203 1 94.75 303 GLU B O 1
ATOM 5999 N N . ARG B 1 304 ? -5.254 11.633 31.016 1 96.19 304 ARG B N 1
ATOM 6000 C CA . ARG B 1 304 ? -5.582 11.305 29.625 1 96.19 304 ARG B CA 1
ATOM 6001 C C . ARG B 1 304 ? -5.602 9.797 29.422 1 96.19 304 ARG B C 1
ATOM 6003 O O . ARG B 1 304 ? -5.094 9.039 30.25 1 96.19 304 ARG B O 1
ATOM 6010 N N . VAL B 1 305 ? -6.246 9.422 28.391 1 95.62 305 VAL B N 1
ATOM 6011 C CA . VAL B 1 305 ? -6.312 8.008 28.047 1 95.62 305 VAL B CA 1
ATOM 6012 C C . VAL B 1 305 ? -5.191 7.648 27.078 1 95.62 305 VAL B C 1
ATOM 6014 O O . VAL B 1 305 ? -4.992 8.336 26.078 1 95.62 305 VAL B O 1
ATOM 6017 N N . GLY B 1 306 ? -4.484 6.613 27.422 1 93.19 306 GLY B N 1
ATOM 6018 C CA . GLY B 1 306 ? -3.359 6.211 26.594 1 93.19 306 GLY B CA 1
ATOM 6019 C C . GLY B 1 306 ? -3.566 4.867 25.922 1 93.19 306 GLY B C 1
ATOM 6020 O O . GLY B 1 306 ? -4.691 4.516 25.562 1 93.19 306 GLY B O 1
ATOM 6021 N N . ARG B 1 307 ? -2.451 4.215 25.719 1 89.81 307 ARG B N 1
ATOM 6022 C CA . ARG B 1 307 ? -2.467 2.93 25.031 1 89.81 307 ARG B CA 1
ATOM 6023 C C . ARG B 1 307 ? -3.24 1.886 25.828 1 89.81 307 ARG B C 1
ATOM 6025 O O . ARG B 1 307 ? -3.068 1.772 27.031 1 89.81 307 ARG B O 1
ATOM 6032 N N . GLY B 1 308 ? -4.082 1.129 25.078 1 86.38 308 GLY B N 1
ATOM 6033 C CA . GLY B 1 308 ? -4.852 0.074 25.719 1 86.38 308 GLY B CA 1
ATOM 6034 C C . GLY B 1 308 ? -5.938 0.601 26.625 1 86.38 308 GLY B C 1
ATOM 6035 O O . GLY B 1 308 ? -6.492 -0.148 27.438 1 86.38 308 GLY B O 1
ATOM 6036 N N . GLY B 1 309 ? -6.156 1.888 26.609 1 89.69 309 GLY B N 1
ATOM 6037 C CA . GLY B 1 309 ? -7.188 2.488 27.453 1 89.69 309 GLY B CA 1
ATOM 6038 C C . GLY B 1 309 ? -6.695 2.857 28.828 1 89.69 309 GLY B C 1
ATOM 6039 O O . GLY B 1 309 ? -7.477 3.297 29.688 1 89.69 309 GLY B O 1
ATOM 6040 N N . ARG B 1 310 ? -5.496 2.764 29.094 1 93.12 310 ARG B N 1
ATOM 6041 C CA . ARG B 1 310 ? -4.926 3.088 30.406 1 93.12 310 ARG B CA 1
ATOM 6042 C C . ARG B 1 310 ? -4.82 4.598 30.594 1 93.12 310 ARG B C 1
ATOM 6044 O O . ARG B 1 310 ? -4.41 5.316 29.688 1 93.12 310 ARG B O 1
ATOM 6051 N N . VAL B 1 311 ? -5.129 5.035 31.766 1 96.25 311 VAL B N 1
ATOM 6052 C CA . VAL B 1 311 ? -5.102 6.461 32.062 1 96.25 311 VAL B CA 1
ATOM 6053 C C . VAL B 1 311 ? -3.717 6.852 32.594 1 96.25 311 VAL B C 1
ATOM 6055 O O . VAL B 1 311 ? -3.117 6.129 33.375 1 96.25 311 VAL B O 1
ATOM 6058 N N . PHE B 1 312 ? -3.186 7.898 32.125 1 96.31 312 PHE B N 1
ATOM 6059 C CA . PHE B 1 312 ? -1.899 8.422 32.562 1 96.31 312 PHE B CA 1
ATOM 6060 C C . PHE B 1 312 ? -1.984 9.93 32.812 1 96.31 312 PHE B C 1
ATOM 6062 O O . PHE B 1 312 ? -3 10.555 32.5 1 96.31 312 PHE B O 1
ATOM 6069 N N . ARG B 1 313 ? -0.967 10.453 33.469 1 96.06 313 ARG B N 1
ATOM 6070 C CA . ARG B 1 313 ? -0.937 11.875 33.75 1 96.06 313 ARG B CA 1
ATOM 6071 C C . ARG B 1 313 ? -0.084 12.641 32.75 1 96.06 313 ARG B C 1
ATOM 6073 O O . ARG B 1 313 ? 1.112 12.375 32.625 1 96.06 313 ARG B O 1
ATOM 6080 N N . LEU B 1 314 ? -0.748 13.492 32.031 1 95.69 314 LEU B N 1
ATOM 6081 C CA . LEU B 1 314 ? -0.091 14.32 31.031 1 95.69 314 LEU B CA 1
ATOM 6082 C C . LEU B 1 314 ? 0.386 15.633 31.656 1 95.69 314 LEU B C 1
ATOM 6084 O O . LEU B 1 314 ? -0.365 16.297 32.375 1 95.69 314 LEU B O 1
ATOM 6088 N N . ILE B 1 315 ? 1.645 16.031 31.422 1 94.44 315 ILE B N 1
ATOM 6089 C CA . ILE B 1 315 ? 2.227 17.234 32 1 94.44 315 ILE B CA 1
ATOM 6090 C C . ILE B 1 315 ? 2.303 18.328 30.922 1 94.44 315 ILE B C 1
ATOM 6092 O O . ILE B 1 315 ? 2.734 18.078 29.797 1 94.44 315 ILE B O 1
ATOM 6096 N N . LYS B 1 316 ? 1.802 19.484 31.203 1 93.25 316 LYS B N 1
ATOM 6097 C CA . LYS B 1 316 ? 1.917 20.641 30.344 1 93.25 316 LYS B CA 1
ATOM 6098 C C . LYS B 1 316 ? 2.143 21.922 31.156 1 93.25 316 LYS B C 1
ATOM 6100 O O . LYS B 1 316 ? 2.127 21.875 32.375 1 93.25 316 LYS B O 1
ATOM 6105 N N . LEU B 1 317 ? 2.482 23.016 30.438 1 93.31 317 LEU B N 1
ATOM 6106 C CA . LEU B 1 317 ? 2.545 24.312 31.094 1 93.31 317 LEU B CA 1
ATOM 6107 C C . LEU B 1 317 ? 1.164 24.953 31.156 1 93.31 317 LEU B C 1
ATOM 6109 O O . LEU B 1 317 ? 0.377 24.844 30.219 1 93.31 317 LEU B O 1
ATOM 6113 N N . ARG B 1 318 ? 0.929 25.5 32.188 1 90.25 318 ARG B N 1
ATOM 6114 C CA . ARG B 1 318 ? -0.38 26.125 32.375 1 90.25 318 ARG B CA 1
ATOM 6115 C C . ARG B 1 318 ? -0.562 27.312 31.438 1 90.25 318 ARG B C 1
ATOM 6117 O O . ARG B 1 318 ? 0.303 28.188 31.359 1 90.25 318 ARG B O 1
ATOM 6124 N N . THR B 1 319 ? -1.675 27.25 30.703 1 86.5 319 THR B N 1
ATOM 6125 C CA . THR B 1 319 ? -1.936 28.359 29.781 1 86.5 319 THR B CA 1
ATOM 6126 C C . THR B 1 319 ? -3.213 29.094 30.172 1 86.5 319 THR B C 1
ATOM 6128 O O . THR B 1 319 ? -3.477 30.188 29.672 1 86.5 319 THR B O 1
ATOM 6131 N N . MET B 1 320 ? -3.971 28.469 31 1 84.44 320 MET B N 1
ATOM 6132 C CA . MET B 1 320 ? -5.254 29.047 31.391 1 84.44 320 MET B CA 1
ATOM 6133 C C . MET B 1 320 ? -5.203 29.578 32.812 1 84.44 320 MET B C 1
ATOM 6135 O O . MET B 1 320 ? -4.305 29.219 33.594 1 84.44 320 MET B O 1
ATOM 6139 N N . VAL B 1 321 ? -6.16 30.359 33.094 1 82.31 321 VAL B N 1
ATOM 6140 C CA . VAL B 1 321 ? -6.262 30.906 34.438 1 82.31 321 VAL B CA 1
ATOM 6141 C C . VAL B 1 321 ? -6.523 29.781 35.438 1 82.31 321 VAL B C 1
ATOM 6143 O O . VAL B 1 321 ? -7.125 28.766 35.094 1 82.31 321 VAL B O 1
ATOM 6146 N N . PRO B 1 322 ? -6.02 30 36.562 1 77.25 322 PRO B N 1
ATOM 6147 C CA . PRO B 1 322 ? -6.27 28.969 37.594 1 77.25 322 PRO B CA 1
ATOM 6148 C C . PRO B 1 322 ? -7.758 28.719 37.812 1 77.25 322 PRO B C 1
ATOM 6150 O O . PRO B 1 322 ? -8.562 29.656 37.781 1 77.25 322 PRO B O 1
ATOM 6153 N N . GLU B 1 323 ? -8.18 27.484 37.875 1 71.19 323 GLU B N 1
ATOM 6154 C CA . GLU B 1 323 ? -9.539 27.047 38.188 1 71.19 323 GLU B CA 1
ATOM 6155 C C . GLU B 1 323 ? -10.477 27.359 37 1 71.19 323 GLU B C 1
ATOM 6157 O O . GLU B 1 323 ? -11.633 27.734 37.219 1 71.19 323 GLU B O 1
ATOM 6162 N N . ALA B 1 324 ? -9.938 27.391 35.875 1 69 324 ALA B N 1
ATOM 6163 C CA . ALA B 1 324 ? -10.711 27.703 34.688 1 69 324 ALA B CA 1
ATOM 6164 C C . ALA B 1 324 ? -11.875 26.734 34.5 1 69 324 ALA B C 1
ATOM 6166 O O . ALA B 1 324 ? -12.914 27.078 33.938 1 69 324 ALA B O 1
ATOM 6167 N N . GLU B 1 325 ? -11.789 25.484 34.969 1 68.62 325 GLU B N 1
ATOM 6168 C CA . GLU B 1 325 ? -12.82 24.469 34.75 1 68.62 325 GLU B CA 1
ATOM 6169 C C . GLU B 1 325 ? -13.648 24.234 36 1 68.62 325 GLU B C 1
ATOM 6171 O O . GLU B 1 325 ? -14.43 23.281 36.062 1 68.62 325 GLU B O 1
ATOM 6176 N N . LYS B 1 326 ? -13.445 25.031 36.938 1 66.25 326 LYS B N 1
ATOM 6177 C CA . LYS B 1 326 ? -14.148 24.844 38.188 1 66.25 326 LYS B CA 1
ATOM 6178 C C . LYS B 1 326 ? -15.656 25 38 1 66.25 326 LYS B C 1
ATOM 6180 O O . LYS B 1 326 ? -16.438 24.219 38.562 1 66.25 326 LYS B O 1
ATOM 6185 N N . ASP B 1 327 ? -16.016 25.859 37.188 1 63.19 327 ASP B N 1
ATOM 6186 C CA . ASP B 1 327 ? -17.438 26.141 37.031 1 63.19 327 ASP B CA 1
ATOM 6187 C C . ASP B 1 327 ? -18.062 25.375 35.875 1 63.19 327 ASP B C 1
ATOM 6189 O O . ASP B 1 327 ? -19.219 24.969 35.938 1 63.19 327 ASP B O 1
ATOM 6193 N N . THR B 1 328 ? -17.422 25.031 34.875 1 67.19 328 THR B N 1
ATOM 6194 C CA . THR B 1 328 ? -18.016 24.516 33.625 1 67.19 328 THR B CA 1
ATOM 6195 C C . THR B 1 328 ? -17.688 23.047 33.438 1 67.19 328 THR B C 1
ATOM 6197 O O . THR B 1 328 ? -18.344 22.344 32.688 1 67.19 328 THR B O 1
ATOM 6200 N N . GLY B 1 329 ? -16.844 22.531 34.312 1 65.25 329 GLY B N 1
ATOM 6201 C CA . GLY B 1 329 ? -16.375 21.188 34.031 1 65.25 329 GLY B CA 1
ATOM 6202 C C . GLY B 1 329 ? -15.469 21.141 32.812 1 65.25 329 GLY B C 1
ATOM 6203 O O . GLY B 1 329 ? -15.047 22.172 32.312 1 65.25 329 GLY B O 1
ATOM 6204 N N . PRO B 1 330 ? -15.125 19.984 32.312 1 68.88 330 PRO B N 1
ATOM 6205 C CA . PRO B 1 330 ? -14.211 19.844 31.172 1 68.88 330 PRO B CA 1
ATOM 6206 C C . PRO B 1 330 ? -14.805 20.375 29.859 1 68.88 330 PRO B C 1
ATOM 6208 O O . PRO B 1 330 ? -15.906 19.984 29.484 1 68.88 330 PRO B O 1
ATOM 6211 N N . VAL B 1 331 ? -14.297 21.469 29.297 1 66.44 331 VAL B N 1
ATOM 6212 C CA . VAL B 1 331 ? -14.773 22.078 28.062 1 66.44 331 VAL B CA 1
ATOM 6213 C C . VAL B 1 331 ? -13.633 22.141 27.047 1 66.44 331 VAL B C 1
ATOM 6215 O O . VAL B 1 331 ? -12.492 22.438 27.406 1 66.44 331 VAL B O 1
ATOM 6218 N N . LEU B 1 332 ? -13.938 21.688 25.859 1 66.94 332 LEU B N 1
ATOM 6219 C CA . LEU B 1 332 ? -12.953 21.766 24.781 1 66.94 332 LEU B CA 1
ATOM 6220 C C . LEU B 1 332 ? -12.586 23.219 24.484 1 66.94 332 LEU B C 1
ATOM 6222 O O . LEU B 1 332 ? -13.461 24.094 24.484 1 66.94 332 LEU B O 1
ATOM 6226 N N . ALA B 1 333 ? -11.344 23.469 24.453 1 63.69 333 ALA B N 1
ATOM 6227 C CA . ALA B 1 333 ? -10.844 24.828 24.203 1 63.69 333 ALA B CA 1
ATOM 6228 C C . ALA B 1 333 ? -11.203 25.281 22.797 1 63.69 333 ALA B C 1
ATOM 6230 O O . ALA B 1 333 ? -11.258 24.469 21.859 1 63.69 333 ALA B O 1
ATOM 6231 N N . THR B 1 334 ? -11.656 26.5 22.734 1 63.44 334 THR B N 1
ATOM 6232 C CA . THR B 1 334 ? -11.938 27.125 21.438 1 63.44 334 THR B CA 1
ATOM 6233 C C . THR B 1 334 ? -10.883 28.172 21.094 1 63.44 334 THR B C 1
ATOM 6235 O O . THR B 1 334 ? -10.023 28.484 21.922 1 63.44 334 THR B O 1
ATOM 6238 N N . ARG B 1 335 ? -10.742 28.719 19.969 1 63.22 335 ARG B N 1
ATOM 6239 C CA . ARG B 1 335 ? -9.742 29.641 19.453 1 63.22 335 ARG B CA 1
ATOM 6240 C C . ARG B 1 335 ? -9.695 30.922 20.297 1 63.22 335 ARG B C 1
ATOM 6242 O O . ARG B 1 335 ? -8.609 31.406 20.625 1 63.22 335 ARG B O 1
ATOM 6249 N N . ASP B 1 336 ? -10.695 31.391 20.688 1 65.5 336 ASP B N 1
ATOM 6250 C CA . ASP B 1 336 ? -10.758 32.625 21.438 1 65.5 336 ASP B CA 1
ATOM 6251 C C . ASP B 1 336 ? -11.289 32.375 22.844 1 65.5 336 ASP B C 1
ATOM 6253 O O . ASP B 1 336 ? -12.125 33.156 23.344 1 65.5 336 ASP B O 1
ATOM 6257 N N . ASP B 1 337 ? -10.594 31.422 23.359 1 71.12 337 ASP B N 1
ATOM 6258 C CA . ASP B 1 337 ? -11.039 31.031 24.703 1 71.12 337 ASP B CA 1
ATOM 6259 C C . ASP B 1 337 ? -10.672 32.094 25.734 1 71.12 337 ASP B C 1
ATOM 6261 O O . ASP B 1 337 ? -9.5 32.469 25.875 1 71.12 337 ASP B O 1
ATOM 6265 N N . PRO B 1 338 ? -11.547 32.688 26.359 1 72.5 338 PRO B N 1
ATOM 6266 C CA . PRO B 1 338 ? -11.312 33.781 27.344 1 72.5 338 PRO B CA 1
ATOM 6267 C C . PRO B 1 338 ? -10.531 33.281 28.562 1 72.5 338 PRO B C 1
ATOM 6269 O O . PRO B 1 338 ? -10 34.125 29.312 1 72.5 338 PRO B O 1
ATOM 6272 N N . ARG B 1 339 ? -10.422 32.031 28.797 1 78.62 339 ARG B N 1
ATOM 6273 C CA . ARG B 1 339 ? -9.727 31.5 29.953 1 78.62 339 ARG B CA 1
ATOM 6274 C C . ARG B 1 339 ? -8.219 31.547 29.781 1 78.62 339 ARG B C 1
ATOM 6276 O O . ARG B 1 339 ? -7.461 31.312 30.719 1 78.62 339 ARG B O 1
ATOM 6283 N N . LEU B 1 340 ? -7.773 31.969 28.609 1 82.12 340 LEU B N 1
ATOM 6284 C CA . LEU B 1 340 ? -6.344 31.969 28.297 1 82.12 340 LEU B CA 1
ATOM 6285 C C . LEU B 1 340 ? -5.68 33.25 28.828 1 82.12 340 LEU B C 1
ATOM 6287 O O . LEU B 1 340 ? -6.234 34.344 28.719 1 82.12 340 LEU B O 1
ATOM 6291 N N . THR B 1 341 ? -4.555 33.125 29.484 1 84.81 341 THR B N 1
ATOM 6292 C CA . THR B 1 341 ? -3.734 34.25 29.891 1 84.81 341 THR B CA 1
ATOM 6293 C C . THR B 1 341 ? -2.963 34.812 28.688 1 84.81 341 THR B C 1
ATOM 6295 O O . THR B 1 341 ? -2.971 34.219 27.609 1 84.81 341 THR B O 1
ATOM 6298 N N . ARG B 1 342 ? -2.375 36 28.891 1 85.44 342 ARG B N 1
ATOM 6299 C CA . ARG B 1 342 ? -1.598 36.594 27.797 1 85.44 342 ARG B CA 1
ATOM 6300 C C . ARG B 1 342 ? -0.429 35.688 27.406 1 85.44 342 ARG B C 1
ATOM 6302 O O . ARG B 1 342 ? -0.214 35.406 26.234 1 85.44 342 ARG B O 1
ATOM 6309 N N . VAL B 1 343 ? 0.271 35.25 28.453 1 88.31 343 VAL B N 1
ATOM 6310 C CA . VAL B 1 343 ? 1.388 34.344 28.219 1 88.31 343 VAL B CA 1
ATOM 6311 C C . VAL B 1 343 ? 0.865 33 27.703 1 88.31 343 VAL B C 1
ATOM 6313 O O . VAL B 1 343 ? 1.476 32.375 26.812 1 88.31 343 VAL B O 1
ATOM 6316 N N . GLY B 1 344 ? -0.192 32.656 28.219 1 85.69 344 GLY B N 1
ATOM 6317 C CA . GLY B 1 344 ? -0.809 31.422 27.812 1 85.69 344 GLY B CA 1
ATOM 6318 C C . GLY B 1 344 ? -1.171 31.359 26.344 1 85.69 344 GLY B C 1
ATOM 6319 O O . GLY B 1 344 ? -1 30.328 25.688 1 85.69 344 GLY B O 1
ATOM 6320 N N . ARG B 1 345 ? -1.624 32.469 25.828 1 85.38 345 ARG B N 1
ATOM 6321 C CA . ARG B 1 345 ? -1.99 32.562 24.422 1 85.38 345 ARG B CA 1
ATOM 6322 C C . ARG B 1 345 ? -0.779 32.312 23.516 1 85.38 345 ARG B C 1
ATOM 6324 O O . ARG B 1 345 ? -0.875 31.625 22.5 1 85.38 345 ARG B O 1
ATOM 6331 N N . PHE B 1 346 ? 0.242 32.906 24 1 85.38 346 PHE B N 1
ATOM 6332 C CA . PHE B 1 346 ? 1.476 32.75 23.234 1 85.38 346 PHE B CA 1
ATOM 6333 C C . PHE B 1 346 ? 1.976 31.312 23.281 1 85.38 346 PHE B C 1
ATOM 6335 O O . PHE B 1 346 ? 2.4 30.766 22.266 1 85.38 346 PHE B O 1
ATOM 6342 N N . LEU B 1 347 ? 1.966 30.703 24.391 1 86.88 347 LEU B N 1
ATOM 6343 C CA . LEU B 1 347 ? 2.451 29.344 24.594 1 86.88 347 LEU B CA 1
ATOM 6344 C C . LEU B 1 347 ? 1.636 28.359 23.766 1 86.88 347 LEU B C 1
ATOM 6346 O O . LEU B 1 347 ? 2.193 27.438 23.156 1 86.88 347 LEU B O 1
ATOM 6350 N N . ARG B 1 348 ? 0.393 2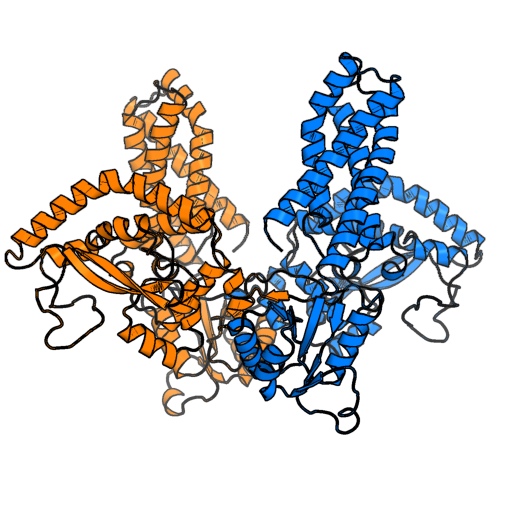8.578 23.703 1 83.19 348 ARG B N 1
ATOM 6351 C CA . ARG B 1 348 ? -0.486 27.688 22.953 1 83.19 348 ARG B CA 1
ATOM 6352 C C . ARG B 1 348 ? -0.269 27.844 21.453 1 83.19 348 ARG B C 1
ATOM 6354 O O . ARG B 1 348 ? -0.3 26.859 20.719 1 83.19 348 ARG B O 1
ATOM 6361 N N . ALA B 1 349 ? -0.039 29.109 21.078 1 79.31 349 ALA B N 1
ATOM 6362 C CA . ALA B 1 349 ? 0.16 29.391 19.656 1 79.31 349 ALA B CA 1
ATOM 6363 C C . ALA B 1 349 ? 1.449 28.75 19.156 1 79.31 349 ALA B C 1
ATOM 6365 O O . ALA B 1 349 ? 1.523 28.312 18 1 79.31 349 ALA B O 1
ATOM 6366 N N . THR B 1 350 ? 2.418 28.656 20.031 1 82.5 350 THR B N 1
ATOM 6367 C CA . THR B 1 350 ? 3.713 28.125 19.625 1 82.5 350 THR B CA 1
ATOM 6368 C C . THR B 1 350 ? 3.846 26.656 20.062 1 82.5 350 THR B C 1
ATOM 6370 O O . THR B 1 350 ? 4.836 26 19.75 1 82.5 350 THR B O 1
ATOM 6373 N N . ARG B 1 351 ? 2.957 26.141 20.797 1 85 351 ARG B N 1
ATOM 6374 C CA . ARG B 1 351 ? 2.9 24.766 21.312 1 85 351 ARG B CA 1
ATOM 6375 C C . ARG B 1 351 ? 4.051 24.5 22.281 1 85 351 ARG B C 1
ATOM 6377 O O . ARG B 1 351 ? 4.473 23.359 22.438 1 85 351 ARG B O 1
ATOM 6384 N N . ILE B 1 352 ? 4.551 25.578 22.828 1 88.75 352 ILE B N 1
ATOM 6385 C CA . ILE B 1 352 ? 5.617 25.438 23.812 1 88.75 352 ILE B CA 1
ATOM 6386 C C . ILE B 1 352 ? 5.059 24.828 25.094 1 88.75 352 ILE B C 1
ATOM 6388 O O . ILE B 1 352 ? 5.785 24.156 25.828 1 88.75 352 ILE B O 1
ATOM 6392 N N . ASP B 1 353 ? 3.756 25.047 25.281 1 90.12 353 ASP B N 1
ATOM 6393 C CA . ASP B 1 353 ? 3.113 24.516 26.484 1 90.12 353 ASP B CA 1
ATOM 6394 C C . ASP B 1 353 ? 3.16 23 26.516 1 90.12 353 ASP B C 1
ATOM 6396 O O . ASP B 1 353 ? 3.008 22.391 27.578 1 90.12 353 ASP B O 1
ATOM 6400 N N . GLU B 1 354 ? 3.463 22.391 25.375 1 91 354 GLU B N 1
ATOM 6401 C CA . GLU B 1 354 ? 3.418 20.938 25.297 1 91 354 GLU B CA 1
ATOM 6402 C C . GLU B 1 354 ? 4.82 20.328 25.375 1 91 354 GLU B C 1
ATOM 6404 O O . GLU B 1 354 ? 4.977 19.109 25.406 1 91 354 GLU B O 1
ATOM 6409 N N . LEU B 1 355 ? 5.812 21.094 25.453 1 92.94 355 LEU B N 1
ATOM 6410 C CA . LEU B 1 355 ? 7.199 20.641 25.453 1 92.94 355 LEU B CA 1
ATOM 6411 C C . LEU B 1 355 ? 7.469 19.719 26.641 1 92.94 355 LEU B C 1
ATOM 6413 O O . LEU B 1 355 ? 8.211 18.75 26.516 1 92.94 355 LEU B O 1
ATOM 6417 N N . PRO B 1 356 ? 6.844 20 27.828 1 94.88 356 PRO B N 1
ATOM 6418 C CA . PRO B 1 356 ? 7.086 19.125 28.984 1 94.88 356 PRO B CA 1
ATOM 6419 C C . PRO B 1 356 ? 6.637 17.688 28.719 1 94.88 356 PRO B C 1
ATOM 6421 O O . PRO B 1 356 ? 7.035 16.766 29.453 1 94.88 356 PRO B O 1
ATOM 6424 N N . GLN B 1 357 ? 5.875 17.469 27.734 1 95.56 357 GLN B N 1
ATOM 6425 C CA . GLN B 1 357 ? 5.391 16.141 27.406 1 95.56 357 GLN B CA 1
ATOM 6426 C C . GLN B 1 357 ? 6.539 15.227 26.984 1 95.56 357 GLN B C 1
ATOM 6428 O O . GLN B 1 357 ? 6.375 14.008 26.906 1 95.56 357 GLN B O 1
ATOM 6433 N N . LEU B 1 358 ? 7.676 15.812 26.734 1 96.12 358 LEU B N 1
ATOM 6434 C CA . LEU B 1 358 ? 8.867 15.016 26.469 1 96.12 358 LEU B CA 1
ATOM 6435 C C . LEU B 1 358 ? 9.141 14.031 27.594 1 96.12 358 LEU B C 1
ATOM 6437 O O . LEU B 1 358 ? 9.633 12.93 27.359 1 96.12 358 LEU B O 1
ATOM 6441 N N . TRP B 1 359 ? 8.789 14.461 28.797 1 95 359 TRP B N 1
ATOM 6442 C CA . TRP B 1 359 ? 8.938 13.578 29.938 1 95 359 TRP B CA 1
ATOM 6443 C C . TRP B 1 359 ? 8.023 12.359 29.812 1 95 359 TRP B C 1
ATOM 6445 O O . TRP B 1 359 ? 8.422 11.242 30.156 1 95 359 TRP B O 1
ATOM 6455 N N . ASN B 1 360 ? 6.812 12.562 29.375 1 96.62 360 ASN B N 1
ATOM 6456 C CA . ASN B 1 360 ? 5.875 11.461 29.172 1 96.62 360 ASN B CA 1
ATOM 6457 C C . ASN B 1 360 ? 6.387 10.477 28.125 1 96.62 360 ASN B C 1
ATOM 6459 O O . ASN B 1 360 ? 6.16 9.273 28.234 1 96.62 360 ASN B O 1
ATOM 6463 N N . VAL B 1 361 ? 7.039 11.031 27.125 1 96.12 361 VAL B N 1
ATOM 6464 C CA . VAL B 1 361 ? 7.605 10.188 26.078 1 96.12 361 VAL B CA 1
ATOM 6465 C C . VAL B 1 361 ? 8.766 9.367 26.641 1 96.12 361 VAL B C 1
ATOM 6467 O O . VAL B 1 361 ? 8.867 8.164 26.391 1 96.12 361 VAL B O 1
ATOM 6470 N N . LEU B 1 362 ? 9.617 9.961 27.469 1 95.38 362 LEU B N 1
ATOM 6471 C CA . LEU B 1 362 ? 10.758 9.273 28.078 1 95.38 362 LEU B CA 1
ATOM 6472 C C . LEU B 1 362 ? 10.289 8.18 29.031 1 95.38 362 LEU B C 1
ATOM 6474 O O . LEU B 1 362 ? 10.891 7.102 29.078 1 95.38 362 LEU B O 1
ATOM 6478 N N . LYS B 1 363 ? 9.18 8.438 29.719 1 94.69 363 LYS B N 1
ATOM 6479 C CA . LYS B 1 363 ? 8.625 7.469 30.656 1 94.69 363 LYS B CA 1
ATOM 6480 C C . LYS B 1 363 ? 7.938 6.316 29.938 1 94.69 363 LYS B C 1
ATOM 6482 O O . LYS B 1 363 ? 7.711 5.254 30.516 1 94.69 363 LYS B O 1
ATOM 6487 N N . GLY B 1 364 ? 7.484 6.57 28.703 1 92.75 364 GLY B N 1
ATOM 6488 C CA . GLY B 1 364 ? 6.855 5.52 27.922 1 92.75 364 GLY B CA 1
ATOM 6489 C C . GLY B 1 364 ? 5.344 5.656 27.844 1 92.75 364 GLY B C 1
ATOM 6490 O O . GLY B 1 364 ? 4.668 4.812 27.25 1 92.75 364 GLY B O 1
ATOM 6491 N N . ASP B 1 365 ? 4.84 6.789 28.406 1 94.5 365 ASP B N 1
ATOM 6492 C CA . ASP B 1 365 ? 3.396 7.004 28.391 1 94.5 365 ASP B CA 1
ATOM 6493 C C . ASP B 1 365 ? 2.928 7.477 27.016 1 94.5 365 ASP B C 1
ATOM 6495 O O . ASP B 1 365 ? 1.78 7.242 26.625 1 94.5 365 ASP B O 1
ATOM 6499 N N . MET B 1 366 ? 3.764 8.148 26.375 1 95.69 366 MET B N 1
ATOM 6500 C CA . MET B 1 366 ? 3.416 8.75 25.094 1 95.69 366 MET B CA 1
ATOM 6501 C C . MET B 1 366 ? 4.496 8.469 24.047 1 95.69 366 MET B C 1
ATOM 6503 O O . MET B 1 366 ? 5.559 7.938 24.375 1 95.69 366 MET B O 1
ATOM 6507 N N . SER B 1 367 ? 4.148 8.664 22.844 1 95.44 367 SER B N 1
ATOM 6508 C CA . SER B 1 367 ? 5.055 8.664 21.688 1 95.44 367 SER B CA 1
ATOM 6509 C C . SER B 1 367 ? 5.078 10.023 21 1 95.44 367 SER B C 1
ATOM 6511 O O . SER B 1 367 ? 4.273 10.898 21.312 1 95.44 367 SER B O 1
ATOM 6513 N N . PHE B 1 368 ? 6.078 10.227 20.203 1 95.25 368 PHE B N 1
ATOM 6514 C CA . PHE B 1 368 ? 6.094 11.469 19.438 1 95.25 368 PHE B CA 1
ATOM 6515 C C . PHE B 1 368 ? 4.93 11.523 18.453 1 95.25 368 PHE B C 1
ATOM 6517 O O . PHE B 1 368 ? 4.27 12.555 18.312 1 95.25 368 PHE B O 1
ATOM 6524 N N . VAL B 1 369 ? 4.75 10.336 17.828 1 94.75 369 VAL B N 1
ATOM 6525 C CA . VAL B 1 369 ? 3.701 10.289 16.812 1 94.75 369 VAL B CA 1
ATOM 6526 C C . VAL B 1 369 ? 2.613 9.305 17.234 1 94.75 369 VAL B C 1
ATOM 6528 O O . VAL B 1 369 ? 2.906 8.164 17.594 1 94.75 369 VAL B O 1
ATOM 6531 N N . GLY B 1 370 ? 1.421 9.672 17.266 1 93.44 370 GLY B N 1
ATOM 6532 C CA . GLY B 1 370 ? 0.262 8.867 17.625 1 93.44 370 GLY B CA 1
ATOM 6533 C C . GLY B 1 370 ? -1.011 9.688 17.75 1 93.44 370 GLY B C 1
ATOM 6534 O O . GLY B 1 370 ? -1 10.898 17.547 1 93.44 370 GLY B O 1
ATOM 6535 N N . PRO B 1 371 ? -2.102 9.016 18.078 1 93.62 371 PRO B N 1
ATOM 6536 C CA . PRO B 1 371 ? -3.348 9.75 18.312 1 93.62 371 PRO B CA 1
ATOM 6537 C C . PRO B 1 371 ? -3.26 10.703 19.5 1 93.62 371 PRO B C 1
ATOM 6539 O O . PRO B 1 371 ? -2.656 10.367 20.516 1 93.62 371 PRO B O 1
ATOM 6542 N N . ARG B 1 372 ? -3.822 11.828 19.312 1 92.31 372 ARG B N 1
ATOM 6543 C CA . ARG B 1 372 ? -3.812 12.789 20.422 1 92.31 372 ARG B CA 1
ATOM 6544 C C . ARG B 1 372 ? -4.547 12.227 21.625 1 92.31 372 ARG B C 1
ATOM 6546 O O . ARG B 1 372 ? -5.645 11.68 21.5 1 92.31 372 ARG B O 1
ATOM 6553 N N . PRO B 1 373 ? -3.912 12.352 22.797 1 94.75 373 PRO B N 1
ATOM 6554 C CA . PRO B 1 373 ? -4.578 11.828 23.984 1 94.75 373 PRO B CA 1
ATOM 6555 C C . PRO B 1 373 ? -5.773 12.68 24.422 1 94.75 373 PRO B C 1
ATOM 6557 O O . PRO B 1 373 ? -5.672 13.906 24.484 1 94.75 373 PRO B O 1
ATOM 6560 N N . GLU B 1 374 ? -6.848 12.008 24.625 1 93.44 374 GLU B N 1
ATOM 6561 C CA . GLU B 1 374 ? -8.07 12.672 25.047 1 93.44 374 GLU B CA 1
ATOM 6562 C C . GLU B 1 374 ? -8.398 12.367 26.516 1 93.44 374 GLU B C 1
ATOM 6564 O O . GLU B 1 374 ? -7.883 11.398 27.078 1 93.44 374 GLU B O 1
ATOM 6569 N N . ARG B 1 375 ? -9.203 13.281 27.094 1 93.5 375 ARG B N 1
ATOM 6570 C CA . ARG B 1 375 ? -9.633 13.086 28.469 1 93.5 375 ARG B CA 1
ATOM 6571 C C . ARG B 1 375 ? -10.586 11.898 28.594 1 93.5 375 ARG B C 1
ATOM 6573 O O . ARG B 1 375 ? -11.383 11.648 27.688 1 93.5 375 ARG B O 1
ATOM 6580 N N . PRO B 1 376 ? -10.5 11.227 29.672 1 93.62 376 PRO B N 1
ATOM 6581 C CA . PRO B 1 376 ? -11.367 10.055 29.844 1 93.62 376 PRO B CA 1
ATOM 6582 C C . PRO B 1 376 ? -12.852 10.391 29.656 1 93.62 376 PRO B C 1
ATOM 6584 O O . PRO B 1 376 ? -13.594 9.594 29.078 1 93.62 376 PRO B O 1
ATOM 6587 N N . PHE B 1 377 ? -13.242 11.594 30.047 1 90.56 377 PHE B N 1
ATOM 6588 C CA . PHE B 1 377 ? -14.625 12.023 29.906 1 90.56 377 PHE B CA 1
ATOM 6589 C C . PHE B 1 377 ? -15.047 12.047 28.453 1 90.56 377 PHE B C 1
ATOM 6591 O O . PHE B 1 377 ? -16.078 11.484 28.078 1 90.56 377 PHE B O 1
ATOM 6598 N N . PHE B 1 378 ? -14.312 12.586 27.688 1 90.62 378 PHE B N 1
ATOM 6599 C CA . PHE B 1 378 ? -14.617 12.711 26.266 1 90.62 378 PHE B CA 1
ATOM 6600 C C . PHE B 1 378 ? -14.477 11.367 25.562 1 90.62 378 PHE B C 1
ATOM 6602 O O . PHE B 1 378 ? -15.242 11.055 24.641 1 90.62 378 PHE B O 1
ATOM 6609 N N . VAL B 1 379 ? -13.508 10.562 25.969 1 93 379 VAL B N 1
ATOM 6610 C CA . VAL B 1 379 ? -13.297 9.25 25.359 1 93 379 VAL B CA 1
ATOM 6611 C C . VAL B 1 379 ? -14.547 8.391 25.547 1 93 379 VAL B C 1
ATOM 6613 O O . VAL B 1 379 ? -15 7.727 24.609 1 93 379 VAL B O 1
ATOM 6616 N N . SER B 1 380 ? -15.078 8.461 26.703 1 92.19 380 SER B N 1
ATOM 6617 C CA . SER B 1 380 ? -16.281 7.684 26.984 1 92.19 380 SER B CA 1
ATOM 6618 C C . SER B 1 380 ? -17.453 8.141 26.125 1 92.19 380 SER B C 1
ATOM 6620 O O . SER B 1 380 ? -18.219 7.312 25.625 1 92.19 380 SER B O 1
ATOM 6622 N N . GLN B 1 381 ? -17.547 9.414 25.953 1 92.31 381 GLN B N 1
ATOM 6623 C CA . GLN B 1 381 ? -18.609 9.969 25.109 1 92.31 381 GLN B CA 1
ATOM 6624 C C . GLN B 1 381 ? -18.422 9.594 23.656 1 92.31 381 GLN B C 1
ATOM 6626 O O . GLN B 1 381 ? -19.359 9.148 22.984 1 92.31 381 GLN B O 1
ATOM 6631 N N . LEU B 1 382 ? -17.266 9.703 23.203 1 92 382 LEU B N 1
ATOM 6632 C CA . LEU B 1 382 ? -16.969 9.461 21.797 1 92 382 LEU B CA 1
ATOM 6633 C C . LEU B 1 382 ? -17.047 7.973 21.469 1 92 382 LEU B C 1
ATOM 6635 O O . LEU B 1 382 ? -17.438 7.598 20.375 1 92 382 LEU B O 1
ATOM 6639 N N . GLU B 1 383 ? -16.656 7.133 22.359 1 89.88 383 GLU B N 1
ATOM 6640 C CA . GLU B 1 383 ? -16.766 5.691 22.156 1 89.88 383 GLU B CA 1
ATOM 6641 C C . GLU B 1 383 ? -18.219 5.258 21.984 1 89.88 383 GLU B C 1
ATOM 6643 O O . GLU B 1 383 ? -18.5 4.293 21.266 1 89.88 383 GLU B O 1
ATOM 6648 N N . ARG B 1 384 ? -19.094 5.996 22.625 1 87.62 384 ARG B N 1
ATOM 6649 C CA . ARG B 1 384 ? -20.516 5.691 22.5 1 87.62 384 ARG B CA 1
ATOM 6650 C C . ARG B 1 384 ? -21.062 6.199 21.172 1 87.62 384 ARG B C 1
ATOM 6652 O O . ARG B 1 384 ? -21.938 5.559 20.578 1 87.62 384 ARG B O 1
ATOM 6659 N N . GLU B 1 385 ? -20.484 7.25 20.672 1 88.62 385 GLU B N 1
ATOM 6660 C CA . GLU B 1 385 ? -21.031 7.934 19.5 1 88.62 385 GLU B CA 1
ATOM 6661 C C . GLU B 1 385 ? -20.391 7.414 18.219 1 88.62 385 GLU B C 1
ATOM 6663 O O . GLU B 1 385 ? -21.047 7.359 17.172 1 88.62 385 GLU B O 1
ATOM 6668 N N . ILE B 1 386 ? -19.188 7.098 18.266 1 88.25 386 ILE B N 1
ATOM 6669 C CA . ILE B 1 386 ? -18.438 6.727 17.062 1 88.25 386 ILE B CA 1
ATOM 6670 C C . ILE B 1 386 ? -18.031 5.258 17.156 1 88.25 386 ILE B C 1
ATOM 6672 O O . ILE B 1 386 ? -17.172 4.895 17.953 1 88.25 386 ILE B O 1
ATOM 6676 N N . PRO B 1 387 ? -18.625 4.465 16.266 1 79.31 387 PRO B N 1
ATOM 6677 C CA . PRO B 1 387 ? -18.234 3.055 16.266 1 79.31 387 PRO B CA 1
ATOM 6678 C C . PRO B 1 387 ? -16.766 2.854 15.93 1 79.31 387 PRO B C 1
ATOM 6680 O O . PRO B 1 387 ? -16.25 3.455 14.984 1 79.31 387 PRO B O 1
ATOM 6683 N N . GLY B 1 388 ? -16.094 2.105 16.766 1 81.38 388 GLY B N 1
ATOM 6684 C CA . GLY B 1 388 ? -14.695 1.775 16.516 1 81.38 388 GLY B CA 1
ATOM 6685 C C . GLY B 1 388 ? -13.727 2.777 17.109 1 81.38 388 GLY B C 1
ATOM 6686 O O . GLY B 1 388 ? -12.516 2.674 16.922 1 81.38 388 GLY B O 1
ATOM 6687 N N . TYR B 1 389 ? -14.25 3.721 17.859 1 88.5 389 TYR B N 1
ATOM 6688 C CA . TYR B 1 389 ? -13.398 4.758 18.438 1 88.5 389 TYR B CA 1
ATOM 6689 C C . TYR B 1 389 ? -12.312 4.152 19.312 1 88.5 389 TYR B C 1
ATOM 6691 O O . TYR B 1 389 ? -11.188 4.656 19.359 1 88.5 389 TYR B O 1
ATOM 6699 N N . TYR B 1 390 ? -12.57 3.053 19.906 1 83.75 390 TYR B N 1
ATOM 6700 C CA . TYR B 1 390 ? -11.656 2.414 20.844 1 83.75 390 TYR B CA 1
ATOM 6701 C C . TYR B 1 390 ? -10.422 1.881 20.125 1 83.75 390 TYR B C 1
ATOM 6703 O O . TYR B 1 390 ? -9.383 1.638 20.75 1 83.75 390 TYR B O 1
ATOM 6711 N N . LEU B 1 391 ? -10.484 1.759 18.859 1 81.81 391 LEU B N 1
ATOM 6712 C CA . LEU B 1 391 ? -9.398 1.174 18.078 1 81.81 391 LEU B CA 1
ATOM 6713 C C . LEU B 1 391 ? -8.188 2.098 18.062 1 81.81 391 LEU B C 1
ATOM 6715 O O . LEU B 1 391 ? -7.059 1.644 17.859 1 81.81 391 LEU B O 1
ATOM 6719 N N . ARG B 1 392 ? -8.453 3.383 18.281 1 87.5 392 ARG B N 1
ATOM 6720 C CA . ARG B 1 392 ? -7.348 4.336 18.25 1 87.5 392 ARG B CA 1
ATOM 6721 C C . ARG B 1 392 ? -6.406 4.125 19.438 1 87.5 392 ARG B C 1
ATOM 6723 O O . ARG B 1 392 ? -5.254 4.562 19.391 1 87.5 392 ARG B O 1
ATOM 6730 N N . HIS B 1 393 ? -6.836 3.42 20.469 1 88.94 393 HIS B N 1
ATOM 6731 C CA . HIS B 1 393 ? -6.055 3.246 21.688 1 88.94 393 HIS B CA 1
ATOM 6732 C C . HIS B 1 393 ? -5.121 2.045 21.562 1 88.94 393 HIS B C 1
ATOM 6734 O O . HIS B 1 393 ? -4.406 1.718 22.516 1 88.94 393 HIS B O 1
ATOM 6740 N N . CYS B 1 394 ? -5.062 1.422 20.406 1 82.88 394 CYS B N 1
ATOM 6741 C CA . CYS B 1 394 ? -4.066 0.384 20.156 1 82.88 394 CYS B CA 1
ATOM 6742 C C . CYS B 1 394 ? -2.68 0.991 19.984 1 82.88 394 CYS B C 1
ATOM 6744 O O . CYS B 1 394 ? -1.672 0.29 20.094 1 82.88 394 CYS B O 1
ATOM 6746 N N . LEU B 1 395 ? -2.674 2.262 19.75 1 86.88 395 LEU B N 1
ATOM 6747 C CA . LEU B 1 395 ? -1.429 2.998 19.562 1 86.88 395 LEU B CA 1
ATOM 6748 C C . LEU B 1 395 ? -1.105 3.846 20.781 1 86.88 395 LEU B C 1
ATOM 6750 O O . LEU B 1 395 ? -2.01 4.273 21.5 1 86.88 395 LEU B O 1
ATOM 6754 N N . PRO B 1 396 ? 0.163 3.982 21 1 91.44 396 PRO B N 1
ATOM 6755 C CA . PRO B 1 396 ? 0.478 4.984 22.031 1 91.44 396 PRO B CA 1
ATOM 6756 C C . PRO B 1 396 ? 0.073 6.395 21.625 1 91.44 396 PRO B C 1
ATOM 6758 O O . PRO B 1 396 ? 0.195 6.758 20.438 1 91.44 396 PRO B O 1
ATOM 6761 N N . PRO B 1 397 ? -0.431 7.121 22.594 1 94.75 397 PRO B N 1
ATOM 6762 C CA . PRO B 1 397 ? -0.77 8.508 22.25 1 94.75 397 PRO B CA 1
ATOM 6763 C C . PRO B 1 397 ? 0.45 9.328 21.844 1 94.75 397 PRO B C 1
ATOM 6765 O O . PRO B 1 397 ? 1.559 9.07 22.328 1 94.75 397 PRO B O 1
ATOM 6768 N N . GLY B 1 398 ? 0.185 10.273 21.016 1 95.06 398 GLY B N 1
ATOM 6769 C CA . GLY B 1 398 ? 1.299 11.031 20.484 1 95.06 398 GLY B CA 1
ATOM 6770 C C . GLY B 1 398 ? 1.228 12.516 20.812 1 95.06 398 GLY B C 1
ATOM 6771 O O . GLY B 1 398 ? 0.153 13.039 21.109 1 95.06 398 GLY B O 1
ATOM 6772 N N . ILE B 1 399 ? 2.393 13.172 20.781 1 93.81 399 ILE B N 1
ATOM 6773 C CA . ILE B 1 399 ? 2.457 14.625 20.828 1 93.81 399 ILE B CA 1
ATOM 6774 C C . ILE B 1 399 ? 1.896 15.219 19.547 1 93.81 399 ILE B C 1
ATOM 6776 O O . ILE B 1 399 ? 1.191 16.234 19.578 1 93.81 399 ILE B O 1
ATOM 6780 N N . THR B 1 400 ? 2.266 14.586 18.5 1 92.44 400 THR B N 1
ATOM 6781 C CA . THR B 1 400 ? 1.708 14.914 17.188 1 92.44 400 THR B CA 1
ATOM 6782 C C . THR B 1 400 ? 1.162 13.664 16.516 1 92.44 400 THR B C 1
ATOM 6784 O O . THR B 1 400 ? 1.28 12.555 17.047 1 92.44 400 THR B O 1
ATOM 6787 N N . GLY B 1 401 ? 0.505 13.875 15.461 1 92.12 401 GLY B N 1
ATOM 6788 C CA . GLY B 1 401 ? -0.074 12.758 14.727 1 92.12 401 GLY B CA 1
ATOM 6789 C C . GLY B 1 401 ? -0.525 13.133 13.328 1 92.12 401 GLY B C 1
ATOM 6790 O O . GLY B 1 401 ? -0.45 14.297 12.938 1 92.12 401 GLY B O 1
ATOM 6791 N N . LEU B 1 402 ? -0.961 12.109 12.648 1 90.69 402 LEU B N 1
ATOM 6792 C CA . LEU B 1 402 ? -1.402 12.312 11.273 1 90.69 402 LEU B CA 1
ATOM 6793 C C . LEU B 1 402 ? -2.619 13.227 11.227 1 90.69 402 LEU B C 1
ATOM 6795 O O . LEU B 1 402 ? -2.748 14.047 10.305 1 90.69 402 LEU B O 1
ATOM 6799 N N . ALA B 1 403 ? -3.543 13.102 12.203 1 90.31 403 ALA B N 1
ATOM 6800 C CA . ALA B 1 403 ? -4.738 13.945 12.258 1 90.31 403 ALA B CA 1
ATOM 6801 C C . ALA B 1 403 ? -4.367 15.422 12.391 1 90.31 403 ALA B C 1
ATOM 6803 O O . ALA B 1 403 ? -5.023 16.281 11.805 1 90.31 403 ALA B O 1
ATOM 6804 N N . GLN B 1 404 ? -3.371 15.656 13.094 1 86.31 404 GLN B N 1
ATOM 6805 C CA . GLN B 1 404 ? -2.941 17.031 13.328 1 86.31 404 GLN B CA 1
ATOM 6806 C C . GLN B 1 404 ? -2.291 17.625 12.078 1 86.31 404 GLN B C 1
ATOM 6808 O O . GLN B 1 404 ? -2.441 18.812 11.797 1 86.31 404 GLN B O 1
ATOM 6813 N N . VAL B 1 405 ? -1.57 16.797 11.344 1 87.62 405 VAL B N 1
ATOM 6814 C CA . VAL B 1 405 ? -0.81 17.281 10.195 1 87.62 405 VAL B CA 1
ATOM 6815 C C . VAL B 1 405 ? -1.727 17.406 8.984 1 87.62 405 VAL B C 1
ATOM 6817 O O . VAL B 1 405 ? -1.601 18.344 8.195 1 87.62 405 VAL B O 1
ATOM 6820 N N . GLU B 1 406 ? -2.627 16.516 8.828 1 85.69 406 GLU B N 1
ATOM 6821 C CA . GLU B 1 406 ? -3.469 16.484 7.633 1 85.69 406 GLU B CA 1
ATOM 6822 C C . GLU B 1 406 ? -4.797 17.203 7.879 1 85.69 406 GLU B C 1
ATOM 6824 O O . GLU B 1 406 ? -5.453 17.641 6.934 1 85.69 406 GLU B O 1
ATOM 6829 N N . GLY B 1 407 ? -5.199 17.234 9.109 1 80.31 407 GLY B N 1
ATOM 6830 C CA . GLY B 1 407 ? -6.488 17.828 9.445 1 80.31 407 GLY B CA 1
ATOM 6831 C C . GLY B 1 407 ? -6.41 19.312 9.727 1 80.31 407 GLY B C 1
ATOM 6832 O O . GLY B 1 407 ? -5.422 19.969 9.375 1 80.31 407 GLY B O 1
ATOM 6833 N N . GLU B 1 408 ? -7.633 19.766 10.102 1 74.75 408 GLU B N 1
ATOM 6834 C CA . GLU B 1 408 ? -7.773 21.141 10.586 1 74.75 408 GLU B CA 1
ATOM 6835 C C . GLU B 1 408 ? -8.305 21.156 12.023 1 74.75 408 GLU B C 1
ATOM 6837 O O . GLU B 1 408 ? -8.633 20.109 12.586 1 74.75 408 GLU B O 1
ATOM 6842 N N . TYR B 1 409 ? -8.195 22.297 12.602 1 66.38 409 TYR B N 1
ATOM 6843 C CA . TYR B 1 409 ? -8.695 22.453 13.961 1 66.38 409 TYR B CA 1
ATOM 6844 C C . TYR B 1 409 ? -10.164 22.062 14.055 1 66.38 409 TYR B C 1
ATOM 6846 O O . TYR B 1 409 ? -10.586 21.438 15.039 1 66.38 409 TYR B O 1
ATOM 6854 N N . SER B 1 410 ? -10.852 22.219 12.992 1 72.06 410 SER B N 1
ATOM 6855 C CA . SER B 1 410 ? -12.297 21.984 13 1 72.06 410 SER B CA 1
ATOM 6856 C C . SER B 1 410 ? -12.633 20.594 12.477 1 72.06 410 SER B C 1
ATOM 6858 O O . SER B 1 410 ? -13.797 20.266 12.266 1 72.06 410 SER B O 1
ATOM 6860 N N . THR B 1 411 ? -11.648 19.781 12.398 1 81.62 411 THR B N 1
ATOM 6861 C CA . THR B 1 411 ? -11.906 18.438 11.906 1 81.62 411 THR B CA 1
ATOM 6862 C C . THR B 1 411 ? -12.734 17.641 12.906 1 81.62 411 THR B C 1
ATOM 6864 O O . THR B 1 411 ? -12.414 17.594 14.094 1 81.62 411 THR B O 1
ATOM 6867 N N . PRO B 1 412 ? -13.844 17.141 12.438 1 86.88 412 PRO B N 1
ATOM 6868 C CA . PRO B 1 412 ? -14.688 16.344 13.336 1 86.88 412 PRO B CA 1
ATOM 6869 C C . PRO B 1 412 ? -13.969 15.133 13.906 1 86.88 412 PRO B C 1
ATOM 6871 O O . PRO B 1 412 ? -13.031 14.617 13.297 1 86.88 412 PRO B O 1
ATOM 6874 N N . PRO B 1 413 ? -14.445 14.703 15.078 1 88.88 413 PRO B N 1
ATOM 6875 C CA . PRO B 1 413 ? -13.797 13.57 15.75 1 88.88 413 PRO B CA 1
ATOM 6876 C C . PRO B 1 413 ? -13.773 12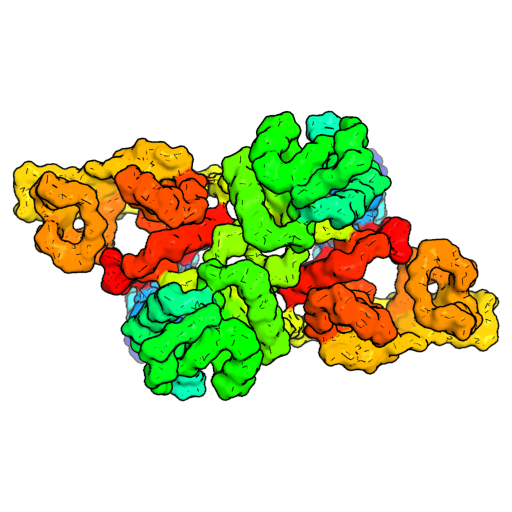.312 14.891 1 88.88 413 PRO B C 1
ATOM 6878 O O . PRO B 1 413 ? -12.828 11.531 14.953 1 88.88 413 PRO B O 1
ATOM 6881 N N . GLU B 1 414 ? -14.734 12.18 14.062 1 90.06 414 GLU B N 1
ATOM 6882 C CA . GLU B 1 414 ? -14.789 11.008 13.203 1 90.06 414 GLU B CA 1
ATOM 6883 C C . GLU B 1 414 ? -13.648 11.008 12.195 1 90.06 414 GLU B C 1
ATOM 6885 O O . GLU B 1 414 ? -13.031 9.969 11.938 1 90.06 414 GLU B O 1
ATOM 6890 N N . ASP B 1 415 ? -13.43 12.156 11.68 1 91.5 415 ASP B N 1
ATOM 6891 C CA . ASP B 1 415 ? -12.352 12.281 10.703 1 91.5 415 ASP B CA 1
ATOM 6892 C C . ASP B 1 415 ? -10.984 12.156 11.383 1 91.5 415 ASP B C 1
ATOM 6894 O O . ASP B 1 415 ? -10.047 11.609 10.797 1 91.5 415 ASP B O 1
ATOM 6898 N N . LYS B 1 416 ? -10.906 12.633 12.586 1 91.38 416 LYS B N 1
ATOM 6899 C CA . LYS B 1 416 ? -9.664 12.461 13.336 1 91.38 416 LYS B CA 1
ATOM 6900 C C . LYS B 1 416 ? -9.367 10.984 13.586 1 91.38 416 LYS B C 1
ATOM 6902 O O . LYS B 1 416 ? -8.219 10.547 13.484 1 91.38 416 LYS B O 1
ATOM 6907 N N . LEU B 1 417 ? -10.43 10.312 13.883 1 90.81 417 LEU B N 1
ATOM 6908 C CA . LEU B 1 417 ? -10.281 8.883 14.086 1 90.81 417 LEU B CA 1
ATOM 6909 C C . LEU B 1 417 ? -9.781 8.203 12.812 1 90.81 417 LEU B C 1
ATOM 6911 O O . LEU B 1 417 ? -8.906 7.328 12.867 1 90.81 417 LEU B O 1
ATOM 6915 N N . ARG B 1 418 ? -10.32 8.656 11.703 1 90.56 418 ARG B N 1
ATOM 6916 C CA . ARG B 1 418 ? -9.906 8.086 10.43 1 90.56 418 ARG B CA 1
ATOM 6917 C C . ARG B 1 418 ? -8.406 8.281 10.203 1 90.56 418 ARG B C 1
ATOM 6919 O O . ARG B 1 418 ? -7.711 7.352 9.789 1 90.56 418 ARG B O 1
ATOM 6926 N N . TYR B 1 419 ? -7.918 9.422 10.539 1 91.12 419 TYR B N 1
ATOM 6927 C CA . TYR B 1 419 ? -6.492 9.703 10.391 1 91.12 419 TYR B CA 1
ATOM 6928 C C . TYR B 1 419 ? -5.672 8.867 11.367 1 91.12 419 TYR B C 1
ATOM 6930 O O . TYR B 1 419 ? -4.594 8.375 11.016 1 91.12 419 TYR B O 1
ATOM 6938 N N . ASP B 1 420 ? -6.199 8.688 12.539 1 90.44 420 ASP B N 1
ATOM 6939 C CA . ASP B 1 420 ? -5.496 7.883 13.539 1 90.44 420 ASP B CA 1
ATOM 6940 C C . ASP B 1 420 ? -5.359 6.434 13.086 1 90.44 420 ASP B C 1
ATOM 6942 O O . ASP B 1 420 ? -4.289 5.836 13.211 1 90.44 420 ASP B O 1
ATOM 6946 N N . LEU B 1 421 ? -6.402 5.957 12.508 1 85.38 421 LEU B N 1
ATOM 6947 C CA . LEU B 1 421 ? -6.387 4.566 12.07 1 85.38 421 LEU B CA 1
ATOM 6948 C C . LEU B 1 421 ? -5.535 4.395 10.82 1 85.38 421 LEU B C 1
ATOM 6950 O O . LEU B 1 421 ? -4.902 3.354 10.633 1 85.38 421 LEU B O 1
ATOM 6954 N N . LEU B 1 422 ? -5.543 5.41 10 1 86.06 422 LEU B N 1
ATOM 6955 C CA . LEU B 1 422 ? -4.664 5.371 8.836 1 86.06 422 LEU B CA 1
ATOM 6956 C C . LEU B 1 422 ? -3.201 5.32 9.258 1 86.06 422 LEU B C 1
ATOM 6958 O O . LEU B 1 422 ? -2.402 4.594 8.656 1 86.06 422 LEU B O 1
ATOM 6962 N N . TYR B 1 423 ? -2.889 6.027 10.273 1 88.25 423 TYR B N 1
ATOM 6963 C CA . TYR B 1 423 ? -1.532 5.988 10.805 1 88.25 423 TYR B CA 1
ATOM 6964 C C . TYR B 1 423 ? -1.203 4.609 11.367 1 88.25 423 TYR B C 1
ATOM 6966 O O . TYR B 1 423 ? -0.096 4.102 11.172 1 88.25 423 TYR B O 1
ATOM 6974 N N . ALA B 1 424 ? -2.117 4.059 12.062 1 82.75 424 ALA B N 1
ATOM 6975 C CA . ALA B 1 424 ? -1.899 2.746 12.664 1 82.75 424 ALA B CA 1
ATOM 6976 C C . ALA B 1 424 ? -1.479 1.723 11.609 1 82.75 424 ALA B C 1
ATOM 6978 O O . ALA B 1 424 ? -0.657 0.845 11.883 1 82.75 424 ALA B O 1
ATOM 6979 N N . ARG B 1 425 ? -1.9 1.98 10.469 1 77.19 425 ARG B N 1
ATOM 6980 C CA . ARG B 1 425 ? -1.649 1.016 9.398 1 77.19 425 ARG B CA 1
ATOM 6981 C C . ARG B 1 425 ? -0.323 1.301 8.703 1 77.19 425 ARG B C 1
ATOM 6983 O O . ARG B 1 425 ? 0.309 0.391 8.164 1 77.19 425 ARG B O 1
ATOM 6990 N N . SER B 1 426 ? 0.049 2.49 8.742 1 79.38 426 SER B N 1
ATOM 6991 C CA . SER B 1 426 ? 1.221 2.881 7.969 1 79.38 426 SER B CA 1
ATOM 6992 C C . SER B 1 426 ? 2.393 3.234 8.875 1 79.38 426 SER B C 1
ATOM 6994 O O . SER B 1 426 ? 3.404 3.77 8.414 1 79.38 426 SER B O 1
ATOM 6996 N N . ALA B 1 427 ? 2.248 2.963 10.102 1 82.75 427 ALA B N 1
ATOM 6997 C CA . ALA B 1 427 ? 3.268 3.355 11.07 1 82.75 427 ALA B CA 1
ATOM 6998 C C . ALA B 1 427 ? 4.621 2.75 10.719 1 82.75 427 ALA B C 1
ATOM 7000 O O . ALA B 1 427 ? 4.73 1.54 10.5 1 82.75 427 ALA B O 1
ATOM 7001 N N . SER B 1 428 ? 5.57 3.529 10.469 1 82.56 428 SER B N 1
ATOM 7002 C CA . SER B 1 428 ? 6.953 3.182 10.164 1 82.56 428 SER B CA 1
ATOM 7003 C C . SER B 1 428 ? 7.91 4.293 10.586 1 82.56 428 SER B C 1
ATOM 7005 O O . SER B 1 428 ? 7.477 5.391 10.945 1 82.56 428 SER B O 1
ATOM 7007 N N . LEU B 1 429 ? 9.164 3.965 10.578 1 84.56 429 LEU B N 1
ATOM 7008 C CA . LEU B 1 429 ? 10.164 4.969 10.922 1 84.56 429 LEU B CA 1
ATOM 7009 C C . LEU B 1 429 ? 10.078 6.172 9.992 1 84.56 429 LEU B C 1
ATOM 7011 O O . LEU B 1 429 ? 10.086 7.316 10.445 1 84.56 429 LEU B O 1
ATOM 7015 N N . LEU B 1 430 ? 9.883 5.926 8.766 1 84 430 LEU B N 1
ATOM 7016 C CA . LEU B 1 430 ? 9.828 6.988 7.77 1 84 430 LEU B CA 1
ATOM 7017 C C . LEU B 1 430 ? 8.547 7.805 7.922 1 84 430 LEU B C 1
ATOM 7019 O O . LEU B 1 430 ? 8.57 9.031 7.801 1 84 430 LEU B O 1
ATOM 7023 N N . THR B 1 431 ? 7.449 7.113 8.211 1 88.5 431 THR B N 1
ATOM 7024 C CA . THR B 1 431 ? 6.18 7.809 8.383 1 88.5 431 THR B CA 1
ATOM 7025 C C . THR B 1 431 ? 6.223 8.719 9.609 1 88.5 431 THR B C 1
ATOM 7027 O O . THR B 1 431 ? 5.711 9.836 9.578 1 88.5 431 THR B O 1
ATOM 7030 N N . ASP B 1 432 ? 6.848 8.172 10.656 1 91.56 432 ASP B N 1
ATOM 7031 C CA . ASP B 1 432 ? 6.953 8.984 11.867 1 91.56 432 ASP B CA 1
ATOM 7032 C C . ASP B 1 432 ? 7.812 10.227 11.617 1 91.56 432 ASP B C 1
ATOM 7034 O O . ASP B 1 432 ? 7.445 11.328 12.016 1 91.56 432 ASP B O 1
ATOM 7038 N N . LEU B 1 433 ? 8.93 10.031 10.953 1 88 433 LEU B N 1
ATOM 7039 C CA . LEU B 1 433 ? 9.805 11.164 10.656 1 88 433 LEU B CA 1
ATOM 7040 C C . LEU B 1 433 ? 9.094 12.18 9.758 1 88 433 LEU B C 1
ATOM 7042 O O . LEU B 1 433 ? 9.234 13.383 9.961 1 88 433 LEU B O 1
ATOM 7046 N N . ARG B 1 434 ? 8.367 11.719 8.875 1 90 434 ARG B N 1
ATOM 7047 C CA . ARG B 1 434 ? 7.605 12.578 7.98 1 90 434 ARG B CA 1
ATOM 7048 C C . ARG B 1 434 ? 6.586 13.406 8.758 1 90 434 ARG B C 1
ATOM 7050 O O . ARG B 1 434 ? 6.48 14.617 8.562 1 90 434 ARG B O 1
ATOM 7057 N N . ILE B 1 435 ? 5.879 12.758 9.617 1 91.81 435 ILE B N 1
ATOM 7058 C CA . ILE B 1 435 ? 4.848 13.43 10.398 1 91.81 435 ILE B CA 1
ATOM 7059 C C . ILE B 1 435 ? 5.488 14.461 11.328 1 91.81 435 ILE B C 1
ATOM 7061 O O . ILE B 1 435 ? 4.988 15.578 11.461 1 91.81 435 ILE B O 1
ATOM 7065 N N . ILE B 1 436 ? 6.609 14.109 11.898 1 91.38 436 ILE B N 1
ATOM 7066 C CA . ILE B 1 436 ? 7.297 15.016 12.812 1 91.38 436 ILE B CA 1
ATOM 7067 C C . ILE B 1 436 ? 7.758 16.266 12.062 1 91.38 436 ILE B C 1
ATOM 7069 O O . ILE B 1 436 ? 7.52 17.391 12.508 1 91.38 436 ILE B O 1
ATOM 7073 N N . LEU B 1 437 ? 8.328 16.094 10.922 1 88.94 437 LEU B N 1
ATOM 7074 C CA . LEU B 1 437 ? 8.836 17.219 10.141 1 88.94 437 LEU B CA 1
ATOM 7075 C C . LEU B 1 437 ? 7.688 18.062 9.602 1 88.94 437 LEU B C 1
ATOM 7077 O O . LEU B 1 437 ? 7.781 19.297 9.586 1 88.94 437 LEU B O 1
ATOM 7081 N N . ARG B 1 438 ? 6.656 17.406 9.242 1 89.56 438 ARG B N 1
ATOM 7082 C CA . ARG B 1 438 ? 5.504 18.141 8.727 1 89.56 438 ARG B CA 1
ATOM 7083 C C . ARG B 1 438 ? 4.816 18.922 9.844 1 89.56 438 ARG B C 1
ATOM 7085 O O . ARG B 1 438 ? 4.176 19.953 9.578 1 89.56 438 ARG B O 1
ATOM 7092 N N . THR B 1 439 ? 4.887 18.406 10.961 1 88.38 439 THR B N 1
ATOM 7093 C CA . THR B 1 439 ? 4.32 19.109 12.109 1 88.38 439 THR B CA 1
ATOM 7094 C C . THR B 1 439 ? 4.938 20.5 12.25 1 88.38 439 THR B C 1
ATOM 7096 O O . THR B 1 439 ? 4.242 21.453 12.586 1 88.38 439 THR B O 1
ATOM 7099 N N . LEU B 1 440 ? 6.176 20.672 11.906 1 86.62 440 LEU B N 1
ATOM 7100 C CA . LEU B 1 440 ? 6.859 21.969 11.992 1 86.62 440 LEU B CA 1
ATOM 7101 C C . LEU B 1 440 ? 6.227 22.984 11.055 1 86.62 440 LEU B C 1
ATOM 7103 O O . LEU B 1 440 ? 6.07 24.156 11.422 1 86.62 440 LEU B O 1
ATOM 7107 N N . SER B 1 441 ? 5.852 22.469 9.938 1 87.88 441 SER B N 1
ATOM 7108 C CA . SER B 1 441 ? 5.25 23.375 8.961 1 87.88 441 SER B CA 1
ATOM 7109 C C . SER B 1 441 ? 3.826 23.75 9.359 1 87.88 441 SER B C 1
ATOM 7111 O O . SER B 1 441 ? 3.395 24.891 9.156 1 87.88 441 SER B O 1
ATOM 7113 N N . VAL B 1 442 ? 3.111 22.828 9.93 1 84.38 442 VAL B N 1
ATOM 7114 C CA . VAL B 1 442 ? 1.717 23.031 10.305 1 84.38 442 VAL B CA 1
ATOM 7115 C C . VAL B 1 442 ? 1.643 23.984 11.5 1 84.38 442 VAL B C 1
ATOM 7117 O O . VAL B 1 442 ? 0.71 24.781 11.609 1 84.38 442 VAL B O 1
ATOM 7120 N N . MET B 1 443 ? 2.615 23.953 12.352 1 81.94 443 MET B N 1
ATOM 7121 C CA . MET B 1 443 ? 2.658 24.812 13.531 1 81.94 443 MET B CA 1
ATOM 7122 C C . MET B 1 443 ? 2.793 26.266 13.133 1 81.94 443 MET B C 1
ATOM 7124 O O . MET B 1 443 ? 2.443 27.172 13.906 1 81.94 443 MET B O 1
ATOM 7128 N N . MET B 1 444 ? 3.234 26.422 11.969 1 81.31 444 MET B N 1
ATOM 7129 C CA . MET B 1 444 ? 3.422 27.797 11.5 1 81.31 444 MET B CA 1
ATOM 7130 C C . MET B 1 444 ? 2.111 28.375 10.977 1 81.31 444 MET B C 1
ATOM 7132 O O . MET B 1 444 ? 2.002 29.578 10.766 1 81.31 444 MET B O 1
ATOM 7136 N N . LEU B 1 445 ? 1.218 27.391 10.789 1 77.62 445 LEU B N 1
ATOM 7137 C CA . LEU B 1 445 ? -0.076 27.828 10.266 1 77.62 445 LEU B CA 1
ATOM 7138 C C . LEU B 1 445 ? -1.068 28.047 11.406 1 77.62 445 LEU B C 1
ATOM 7140 O O . LEU B 1 445 ? -1.275 27.172 12.242 1 77.62 445 LEU B O 1
ATOM 7144 N N . ARG B 1 446 ? -1.609 29.203 11.555 1 60.72 446 ARG B N 1
ATOM 7145 C CA . ARG B 1 446 ? -2.488 29.594 12.648 1 60.72 446 ARG B CA 1
ATOM 7146 C C . ARG B 1 446 ? -3.746 28.734 12.688 1 60.72 446 ARG B C 1
ATOM 7148 O O . ARG B 1 446 ? -4.219 28.359 13.766 1 60.72 446 ARG B O 1
ATOM 7155 N N . ASP B 1 447 ? -4.277 28.5 11.508 1 60.88 447 ASP B N 1
ATOM 7156 C CA . ASP B 1 447 ? -5.578 27.844 11.453 1 60.88 447 ASP B CA 1
ATOM 7157 C C . ASP B 1 447 ? -5.445 26.344 11.703 1 60.88 447 ASP B C 1
ATOM 7159 O O . ASP B 1 447 ? -6.441 25.656 11.938 1 60.88 447 ASP B O 1
ATOM 7163 N N . LYS B 1 448 ? -4.32 25.828 11.633 1 55.97 448 LYS B N 1
ATOM 7164 C CA . LYS B 1 448 ? -4.133 24.406 11.875 1 55.97 448 LYS B CA 1
ATOM 7165 C C . LYS B 1 448 ? -3.555 24.141 13.266 1 55.97 448 LYS B C 1
ATOM 7167 O O . LYS B 1 448 ? -3.734 23.062 13.828 1 55.97 448 LYS B O 1
ATOM 7172 N N . ALA B 1 449 ? -2.785 25.203 13.898 1 46.62 449 ALA B N 1
ATOM 7173 C CA . ALA B 1 449 ? -2.074 25.016 15.164 1 46.62 449 ALA B CA 1
ATOM 7174 C C . ALA B 1 449 ? -3 25.266 16.344 1 46.62 449 ALA B C 1
ATOM 7176 O O . ALA B 1 449 ? -2.73 24.812 17.469 1 46.62 449 ALA B O 1
ATOM 7177 N N . SER B 1 450 ? -4.238 25.859 16.156 1 45.69 450 SER B N 1
ATOM 7178 C CA . SER B 1 450 ? -4.957 26.25 17.375 1 45.69 450 SER B CA 1
ATOM 7179 C C . SER B 1 450 ? -5.809 25.109 17.891 1 45.69 450 SER B C 1
ATOM 7181 O O . SER B 1 450 ? -6.301 24.281 17.125 1 45.69 450 SER B O 1
#

Solvent-accessible surface area (backbone atoms only — not comparable to full-atom values): 47135 Å² total; per-residue (Å²): 131,58,73,61,58,34,52,51,51,47,52,51,49,51,48,26,47,54,46,12,45,52,52,21,41,27,63,75,51,76,70,39,74,56,63,64,36,47,52,35,45,63,67,43,44,62,56,51,50,52,52,46,53,50,43,36,49,58,62,53,65,51,50,92,64,93,66,56,66,68,60,51,51,34,38,47,52,48,41,39,51,49,48,45,52,47,49,55,49,48,35,60,74,69,62,37,76,56,43,56,68,66,38,52,56,46,14,40,54,41,20,46,50,42,40,50,50,52,51,48,51,48,52,52,47,46,43,68,73,64,45,38,49,34,28,30,35,37,22,46,58,73,60,39,52,53,50,48,50,54,44,43,61,95,36,57,63,54,31,33,70,56,27,41,30,16,78,67,78,56,79,87,52,70,67,50,84,83,40,50,74,42,36,64,88,42,44,69,59,48,46,68,72,66,56,46,62,27,37,37,35,44,56,78,36,54,59,70,59,44,46,55,51,49,52,52,38,30,73,70,55,29,29,36,30,35,30,67,45,74,62,49,54,54,43,43,77,42,45,82,48,63,52,80,40,40,63,21,31,40,30,74,14,61,73,69,47,45,77,57,74,65,56,58,53,48,32,40,53,50,36,58,62,49,42,61,70,43,48,62,52,49,52,54,50,36,49,48,36,29,70,73,41,74,88,46,70,34,66,37,76,44,66,24,34,21,42,79,64,41,74,44,77,44,47,28,45,47,32,53,46,85,70,64,44,71,82,73,41,95,66,84,85,57,92,80,46,82,52,45,38,76,65,20,49,53,28,49,56,68,50,56,30,51,56,57,34,44,55,38,27,63,74,63,60,30,29,58,58,23,41,70,60,43,40,58,71,55,47,57,52,42,46,73,72,35,87,69,50,67,61,52,23,62,39,44,15,15,81,40,30,56,32,60,58,55,27,43,55,81,52,50,71,67,54,39,48,50,30,34,49,52,40,54,70,55,67,42,74,66,49,45,52,32,48,56,57,41,38,60,28,38,47,71,32,68,74,42,42,90,132,58,72,62,58,34,52,51,51,47,51,50,48,52,48,26,47,52,46,12,45,53,52,22,41,28,63,75,50,76,68,39,74,56,63,65,36,46,51,34,45,64,69,44,44,63,57,51,49,51,51,46,54,50,42,36,49,58,63,54,64,51,52,92,64,94,65,57,65,70,58,52,51,34,38,47,53,48,41,41,52,49,48,45,53,47,49,56,49,48,36,58,73,68,61,36,75,54,42,56,69,68,39,52,57,45,12,38,55,40,21,47,50,41,40,51,50,52,50,48,50,46,51,52,48,46,43,68,71,63,46,39,48,34,27,30,37,35,20,45,59,72,60,39,52,52,52,48,50,55,46,42,62,89,41,56,61,55,30,33,71,55,27,41,29,15,78,67,77,56,78,86,52,70,68,50,84,83,40,50,74,42,36,66,88,41,44,69,58,47,45,69,71,66,58,46,63,26,36,37,36,44,58,80,37,54,60,71,57,44,47,54,52,49,51,52,39,31,73,71,55,28,29,35,31,34,29,66,44,75,63,49,55,54,43,44,75,40,46,82,48,62,53,80,39,40,64,20,30,40,30,74,12,60,73,69,46,45,77,59,74,63,57,58,52,49,32,41,52,50,35,57,61,49,43,62,70,42,47,62,51,50,52,54,50,35,50,52,36,27,70,76,39,71,90,45,70,34,64,35,75,43,65,24,34,21,43,79,64,42,74,44,77,45,48,28,45,47,33,52,45,85,71,66,44,70,83,72,43,94,68,85,84,57,91,80,46,80,54,45,37,77,65,19,49,52,28,49,55,70,48,57,29,50,55,57,34,44,56,37,26,63,75,62,59,29,29,58,58,22,40,71,58,42,40,58,70,55,47,58,54,42,47,73,71,35,87,67,50,69,63,52,23,60,40,43,16,13,81,39,29,55,31,61,57,54,29,43,54,82,51,49,69,68,54,38,47,51,31,33,49,53,40,53,71,54,68,42,74,66,49,43,53,33,46,55,58,41,39,60,29,40,48,72,32,69,72,44,41,88

Foldseek 3Di:
DDPVVLVVQLVQLLCLLVVLLVVLCCVVVVHDRPPLQVVLCVVCSVVLSVLLVLLCVLLVVSDPDLDDLLLVLLSLLLSLVVSLVVSVVSCVVVVSVSHDNSSSVSSSVSSSVSSSVVVVVVNVVCLVPVWAQEEEEEEAPVQSVVVQCVVPVVHCRHHDYQEYEHQDDDPVCCPVPRHDYHYLVCLLVVCVVVVGQEYEYEARPDPVSCVVSVVSCVVVPHHYHYDDDPVRLQQVLFDFDDDVNRTDTDRDDLLVLQDDPVQLVVLQVVLVVVCVVLVVVLVVLLVVCCVQPVPDGQKDWAWWAWAPRDIDIAIFGDFFDPCLCVVPHDDDDDLPRPRGTPSSNVCLLQVSRRSVRSVVSNVPQAGQEAQATDHPVVLVVCCVVAPPSCSSNNYGHHPFYQCLLVHWPPDDPNVSSSRRSNCSSVPDPSVSVSRNSSNSSQSVPRGSSD/DDPVVLVVQLVQLLCLLVVLLVVLQCVVVVHDRPPLQVVLCVVCSVVLSVLLVLLCVLLVVSDPDLDDLLLVLLSLLLSLVVSLVVSVVSCVVVVSVSHDNSSSVSSSVSSSVSSSVVVVVVNVVCLVPVWAQEEEEEEAPVVSVVVQCVVCVVHCRHHDYQAYEHQDDDPVCCPVPRHDYHYLVCLLVVCVVVVGQEYEYEARPDPVSCVVSVVSCVVVPHHYHYDDDPVRLQQVLFDFDDDVNRTDTDRDDLLVLQDDPVQLVVLQVVLVVVCVVLVVVLVVLLVVQCVQPVPDGQKDWAWWAWAPRDIDIAIFGDFFDPCLCVVPHDDDDDLPRVRGTPSSNVCLLQVSRRSVRSVVSNVPQAGQEAAATDHPVVLVVCCVVAPPSCSSNNYGHHPFYQCLLVHWPPDDPNVSSSRRSNCSSVPDPSVSVSRNSSNSSQSVPRGSSD

Organism: Ammonifex degensii (strain DSM 10501 / KC4) (NCBI:txid429009)